Protein AF-A0A0P0UQS9-F1 (afdb_monomer)

Foldseek 3Di:
DPDDPPVVVVVVVVVVPPPPDDDPDPPPPPDPPVVVVVVVVVVVVVVVVPPDPPDDDDDDDDDDDDDDDDDDPPDDDDDDDDDDDDDDDDPVVVVCVVVVVCVCVVQDDDDPVVVVVCLVVVCVCCCVPVCCVVPVPDPPPCVVVVCVVVVVQPLWFWWKWWFDPPDPDIKIKTKIKGFPDDDDPPDFKTKIKIWMWTWDDDPNDIWIKTKIKIKMWGADPVQQKIKMKMKMWMAIDPQRWIKIKIKIWIDGLFKIKMKMWMDTPDDWDDDPQKIKDFWTWMKIKMKGHDWQFNQKIKIKMWIWTDDDPDPPDDIKTKMWIKMKGHQWPFKIKMKTWMDIPVDHIDITIIIIGTPPPPPIDTDPRGRHPGTSVPSDRHGPSVNDDRDDDNDTHMDIDGFDDWAKADQELFAQAQWWKWKAAPVRDIDIDTAHPRNIDTDPPDQGAFFKMKMKTFFGWTAQLFFRDIHGGDDIFMAIDGHRSGDHHYFYTALLRRLLQVLCVVVPHNRVRSVVSSQLSCVVLLNHPQPLGRAHADRLVPDQQDPDSRSSSSLSRNLLSQFDDPDSNVSSVLVSVVCVPPDRPDDDPVPSVVSSVCLLVQHQDDDPSGGGGHNPPHDGPPSSVSSVVVVLVSLQLVLLLLLQVLLADQDQDPQAPVSLCSHPPRAPPQDNVCVVVLSVLSNVHRPLAHNSGDPVSSNVSSVVSVVVVLQVLQLVLLLLLQDLLADQHQDPQAPVSLCSHPPRAPPADNVCVVVLRCLSNVHRPLAHNSGDPVSSNVSSVVSVVVLQDWKDFPAWVVGFAAEADAQQDKIKTAIPAQKDQFDFWWKWKWWQDPNDIGTPDIATLPRPQWDADDDPRSRMIIHGDPGGHDADTKMAMWTPWRSMGHPSNRTHNIHDDRRPGMYHHHFDQFPNWTWDAQPQPRWIWTLAWAQANDRDPALQPQSRLGFWDQQLAAQLQQRDLPDQDEACDAAADRLCRVDNHQHADDFHRHDHFQQLPLSLQQQPAVRSRPHDTHQKGFAAPVRVCSRECVDPPQHQWASVSCCVGSSNHHQNAKQHNHRRDGPRRRFKAKEFHSAGDGRFWGWIWIHGHRTIDIDTGGSSMTHITMIIGD

InterPro domains:
  IPR024519 Inverse autotransporter, beta-domain [PF11924] (114-389)
  IPR032812 SbsA, Ig-like domain [PF13205] (784-899)
  IPR038177 Inverse autotransporter, beta-domain superfamily [G3DSA:2.40.160.160] (152-396)

Mean predicted aligned error: 23.46 Å

Sequence (1106 aa):
MFYLSPLLIYIMNTLLTNSTQTHSSIANIAGGHISNVLNKLKQLLLFSALTLSLNVTAVDKPQSFDKEAYLNLNQEYNWNNPQTYYKKDNQGLLILKQVGSTVRNTLGATNSDNANQFGSTLKNNLKNQAINQAVSGTEGYINNKANEYANQFGAGRTEIQLGGFNSEALNYNIRTIQPLSELNEDSQDLIFFQGQLTSGQNHSERRETLNLGIGYRKLLEAGQSIAGINLFTDYETQSAHKRASIGLEYQRTNFKANFNKYQSLSDKKVIGSFTEEVLDGYDVKLEGQIPYLPWAKIKGTRYVWDKTTNANSVDIKGTILGVEVQLSDAARFEFGTEKSNSADSNSYARLSMAIPFKDSKFTNFKIADKAFKNTNKMQLGEFAWVERSNKIRIEKVTNGGTIILGEYNAFTVGATCTITDSASVSTVATTGSDGSVTLPSLSIPAGLVTMSCTGGTYTDEATGQTVDPAPTLRVVKKYSGTGPLTIIASPLSEIAYQLADAAGGIAGNIADKNTDVATAFGIKGVDFTGTIPTDLNNEAAGNDDAGKFGLVLAGISQMQESTPSVTIATLVADLNTDGILNMPNQDLTTAINTCMAGNTASDTDGIACNGASGNPGTAATAVKDNLAILASDSVLADIGTDANTSSTSDTTIAEFGSILPALTDFVNANLSAYQTYIDANPGSFASPATQAEVQAMITAVNAAVTAAASDSVLADIGTDANTASTSDTTIAEFGSILPALTDFVNANLSAYQTYIDANPGSFASPATQAEVQAMITAVNAAVNTPPTLSSSTPADNASAVAVASNIVLTFSKPMIKGSSGDIVLRRLISGTDTIIETFAFNSAKVTIGTGATQNVVTINPTADLVFNGVYHITIASGALTDVSANAYTGITNATTLNFEVIAQSIDGYKTVRSPDTDKLWLDRNLGATQVATSSTDSASYGDLYQWGRKADGHEDRTKTSTSSTLTSDITNASTTLFITSASDWVNVDSSGASRTAAWADGGSNDICPAGFSVPTDAELAADTTGATTTDIINSATAFSSFLKIPLAGFRARSNGTLNGVGTYALLWSRSAYGSSAARSLYIGGGGADFASDDRALGFSVRCIKD

pLDDT: mean 75.11, std 21.63, range [22.81, 98.31]

Solvent-accessible surface area (backbone atoms only — not comparable to full-atom values): 60099 Å² total; per-residue (Å²): 141,91,74,68,71,66,58,56,52,51,54,54,54,56,67,71,65,74,74,87,74,90,81,96,84,73,85,88,82,63,86,68,67,55,60,58,54,50,51,52,49,50,51,53,53,55,56,61,67,74,75,67,81,78,82,81,76,92,69,98,68,97,71,83,86,81,86,88,81,86,89,82,88,88,66,90,88,78,95,83,76,97,74,94,80,80,93,74,86,56,69,67,58,51,48,50,48,48,51,49,42,48,51,42,67,75,58,58,75,95,57,80,62,57,60,52,46,51,52,50,52,48,47,52,47,45,59,57,49,56,38,53,64,64,47,72,78,50,52,82,63,52,55,56,53,52,50,58,59,52,63,71,62,52,90,50,48,52,37,49,33,46,32,44,94,89,50,103,57,75,29,40,34,43,39,37,39,35,58,73,43,83,81,61,97,81,56,54,56,44,38,32,39,36,42,35,44,35,43,42,78,55,96,92,41,82,44,46,29,43,36,45,31,44,35,41,37,34,55,35,80,96,25,48,28,36,44,32,42,35,42,37,44,37,40,30,69,84,80,64,42,35,34,37,33,47,34,43,39,41,38,41,73,47,38,36,42,26,40,35,42,41,40,54,71,41,75,75,41,83,56,89,60,23,40,35,35,56,44,32,33,38,40,41,39,40,37,34,53,37,74,25,30,87,51,30,31,42,38,40,36,43,39,42,33,53,62,88,68,65,100,84,52,75,58,47,41,36,42,37,43,34,42,38,37,48,55,24,83,33,30,37,41,35,40,35,40,35,42,42,82,82,47,77,74,44,77,52,62,41,46,39,39,36,67,81,59,92,81,53,54,68,52,78,89,57,76,50,97,42,69,57,70,62,76,61,69,55,62,83,85,68,62,76,75,85,78,71,82,81,68,87,52,69,48,80,44,70,48,73,39,72,34,42,36,30,62,39,58,45,31,36,32,59,13,45,33,39,36,32,40,59,85,72,53,72,49,76,48,59,23,37,94,63,20,24,36,82,56,89,88,75,89,63,66,54,34,50,35,38,38,42,33,40,47,28,31,23,33,39,43,66,76,70,49,78,42,79,70,26,60,76,27,30,26,76,46,77,42,81,53,60,44,53,50,51,49,28,64,39,72,68,33,28,38,20,45,55,55,9,46,74,71,78,37,46,93,83,32,36,70,60,28,47,50,50,49,22,44,76,67,75,42,64,90,48,56,68,48,57,51,51,37,39,34,38,82,82,42,71,49,53,101,45,64,27,16,54,47,26,52,50,52,23,40,57,68,42,47,48,47,102,41,73,60,47,34,50,52,49,54,46,50,47,58,66,71,68,46,88,88,77,74,63,74,63,55,63,53,47,50,41,50,38,28,74,69,40,41,69,65,53,55,99,87,68,60,32,25,50,61,64,89,59,88,77,56,74,44,61,56,34,52,56,61,48,51,47,50,54,50,15,56,50,46,27,34,47,54,13,44,23,17,66,48,92,50,77,51,77,84,44,76,68,50,59,68,41,30,65,74,74,70,73,88,77,56,80,90,45,49,69,56,51,32,50,48,38,46,73,39,65,75,70,46,48,80,53,28,49,61,68,53,54,46,50,48,50,54,52,46,55,51,49,55,49,49,51,54,16,50,51,47,28,33,46,54,11,43,23,15,68,45,96,46,78,50,77,85,44,74,68,51,59,68,48,30,66,74,75,69,74,87,77,54,82,91,44,48,70,57,52,32,50,50,38,46,73,37,68,74,71,45,47,81,52,29,48,60,67,52,54,43,49,48,46,53,50,47,54,51,59,64,68,50,55,42,46,83,72,47,49,40,69,39,67,70,35,67,75,38,59,44,81,59,52,44,36,38,32,39,75,40,50,44,40,67,33,92,41,44,39,37,34,40,29,36,34,50,98,86,44,82,39,83,75,48,78,38,52,32,81,32,86,47,56,44,61,42,65,80,97,40,14,24,33,36,38,37,47,71,94,62,69,54,67,66,73,38,42,33,25,41,34,30,35,52,27,18,38,13,27,81,77,66,31,41,25,77,52,33,90,47,69,76,82,36,20,33,24,26,44,75,66,75,56,95,91,38,46,60,38,67,39,93,71,78,67,44,43,26,47,43,34,27,49,79,29,85,38,59,45,88,43,42,66,35,74,58,17,30,32,27,26,39,40,62,45,46,44,85,61,59,37,25,45,77,86,63,75,67,66,34,76,69,67,21,72,40,68,79,57,58,91,60,46,48,37,36,28,35,96,33,47,43,56,67,79,64,50,61,34,63,71,30,32,52,15,26,31,59,89,24,85,19,43,72,41,61,92,64,17,13,48,27,41,57,68,61,48,33,46,71,25,69,58,21,83,85,50,52,24,51,22,43,67,40,27,34,72,26,96,60,23,47,35,19,48,14,36,30,39,19,83,74,50,48,80,43,53,63,62,57,23,25,38,32,50,30,40,33,58,37,66,63,48,28,24,35,30,42,39,29,22,80,89,35,39,51,76,47,77,42,48,26,17,31,15,28,22,41,57,35,29,50,115

Structure (mmCIF, N/CA/C/O backbone):
data_AF-A0A0P0UQS9-F1
#
_entry.id   AF-A0A0P0UQS9-F1
#
loop_
_atom_site.group_PDB
_atom_site.id
_atom_site.type_symbol
_atom_site.label_atom_id
_atom_site.label_alt_id
_atom_site.label_comp_id
_atom_site.label_asym_id
_atom_site.label_entity_id
_atom_site.label_seq_id
_atom_site.pdbx_PDB_ins_code
_atom_site.Cartn_x
_atom_site.Cartn_y
_atom_site.Cartn_z
_atom_site.occupancy
_atom_site.B_iso_or_equiv
_atom_site.auth_seq_id
_atom_site.auth_comp_id
_atom_site.auth_asym_id
_atom_site.auth_atom_id
_atom_site.pdbx_PDB_model_num
ATOM 1 N N . MET A 1 1 ? -3.406 -30.591 -2.357 1.00 25.25 1 MET A N 1
ATOM 2 C CA . MET A 1 1 ? -4.476 -30.611 -1.332 1.00 25.25 1 MET A CA 1
ATOM 3 C C . MET A 1 1 ? -5.435 -29.425 -1.533 1.00 25.25 1 MET A C 1
ATOM 5 O O . MET A 1 1 ? -5.804 -28.754 -0.584 1.00 25.25 1 MET A O 1
ATOM 9 N N . PHE A 1 2 ? -5.850 -29.160 -2.778 1.00 26.77 2 PHE A N 1
ATOM 10 C CA . PHE A 1 2 ? -6.769 -28.075 -3.140 1.00 26.77 2 PHE A CA 1
ATOM 11 C C . PHE A 1 2 ? -8.119 -28.694 -3.499 1.00 26.77 2 PHE A C 1
ATOM 13 O O . PHE A 1 2 ? -8.256 -29.080 -4.642 1.00 26.77 2 PHE A O 1
ATOM 20 N N . TYR A 1 3 ? -9.049 -28.873 -2.549 1.00 26.11 3 TYR A N 1
ATOM 21 C CA . TYR A 1 3 ? -10.489 -29.135 -2.815 1.00 26.11 3 TYR A CA 1
ATOM 22 C C . TYR A 1 3 ? -11.390 -29.003 -1.553 1.00 26.11 3 TYR A C 1
ATOM 24 O O . TYR A 1 3 ? -12.497 -29.528 -1.535 1.00 26.11 3 TYR A O 1
ATOM 32 N N . LEU A 1 4 ? -10.976 -28.301 -0.481 1.00 28.41 4 LEU A N 1
ATOM 33 C CA . LEU A 1 4 ? -11.804 -28.168 0.741 1.00 28.41 4 LEU A CA 1
ATOM 34 C C . LEU A 1 4 ? -12.725 -26.929 0.794 1.00 28.41 4 LEU A C 1
ATOM 36 O O . LEU A 1 4 ? -13.668 -26.925 1.578 1.00 28.41 4 LEU A O 1
ATOM 40 N N . SER A 1 5 ? -12.513 -25.896 -0.031 1.00 32.62 5 SER A N 1
ATOM 41 C CA . SER A 1 5 ? -13.333 -24.666 0.022 1.00 32.62 5 SER A CA 1
ATOM 42 C C . SER A 1 5 ? -14.763 -24.788 -0.542 1.00 32.62 5 SER A C 1
ATOM 44 O O . SER A 1 5 ? -15.677 -24.269 0.095 1.00 32.62 5 SER A O 1
ATOM 46 N N . PRO A 1 6 ? -15.032 -25.476 -1.672 1.00 32.47 6 PRO A N 1
ATOM 47 C CA . PRO A 1 6 ? -16.389 -25.506 -2.226 1.00 32.47 6 PRO A CA 1
ATOM 48 C C . PRO A 1 6 ? -17.328 -26.510 -1.530 1.00 32.47 6 PRO A C 1
ATOM 50 O O . PRO A 1 6 ? -18.533 -26.276 -1.471 1.00 32.47 6 PRO A O 1
ATOM 53 N N . LEU A 1 7 ? -16.802 -27.591 -0.937 1.00 34.72 7 LEU A N 1
ATOM 54 C CA . LEU A 1 7 ? -17.612 -28.630 -0.280 1.00 34.72 7 LEU A CA 1
ATOM 55 C C . LEU A 1 7 ? -18.192 -28.163 1.071 1.00 34.72 7 LEU A C 1
ATOM 57 O O . LEU A 1 7 ? -19.314 -28.523 1.418 1.00 34.72 7 LEU A O 1
ATOM 61 N N . LEU A 1 8 ? -17.461 -27.316 1.805 1.00 32.19 8 LEU A N 1
ATOM 62 C CA . LEU A 1 8 ? -17.923 -26.735 3.072 1.00 32.19 8 LEU A CA 1
ATOM 63 C C . LEU A 1 8 ? -19.025 -25.678 2.850 1.00 32.19 8 LEU A C 1
ATOM 65 O O . LEU A 1 8 ? -19.986 -25.615 3.614 1.00 32.19 8 LEU A O 1
ATOM 69 N N . ILE A 1 9 ? -18.917 -24.905 1.760 1.00 36.00 9 ILE A N 1
ATOM 70 C CA . ILE A 1 9 ? -19.937 -23.938 1.315 1.00 36.00 9 ILE A CA 1
ATOM 71 C C . ILE A 1 9 ? -21.199 -24.673 0.834 1.00 36.00 9 ILE A C 1
ATOM 73 O O . ILE A 1 9 ? -22.311 -24.263 1.159 1.00 36.00 9 ILE A O 1
ATOM 77 N N . TYR A 1 10 ? -21.042 -25.800 0.130 1.00 35.22 10 TYR A N 1
ATOM 78 C CA . TYR A 1 10 ? -22.163 -26.627 -0.323 1.00 35.22 10 TYR A CA 1
ATOM 79 C C . TYR A 1 10 ? -22.952 -27.243 0.845 1.00 35.22 10 TYR A C 1
ATOM 81 O O . TYR A 1 10 ? -24.180 -27.199 0.827 1.00 35.22 10 TYR A O 1
ATOM 89 N N . ILE A 1 11 ? -22.269 -27.742 1.887 1.00 35.03 11 ILE A N 1
ATOM 90 C CA . ILE A 1 11 ? -22.902 -28.324 3.089 1.00 35.03 11 ILE A CA 1
ATOM 91 C C . ILE A 1 11 ? -23.623 -27.252 3.929 1.00 35.03 11 ILE A C 1
ATOM 93 O O . ILE A 1 11 ? -24.718 -27.506 4.429 1.00 35.03 11 ILE A O 1
ATOM 97 N N . MET A 1 12 ? -23.070 -26.036 4.045 1.00 33.03 12 MET A N 1
ATOM 98 C CA . MET A 1 12 ? -23.748 -24.925 4.733 1.00 33.03 12 MET A CA 1
ATOM 99 C C . MET A 1 12 ? -24.978 -24.412 3.963 1.00 33.03 12 MET A C 1
ATOM 101 O O . MET A 1 12 ? -26.009 -24.157 4.582 1.00 33.03 12 MET A O 1
ATOM 105 N N . ASN A 1 13 ? -24.925 -24.346 2.626 1.00 32.25 13 ASN A N 1
ATOM 106 C CA . ASN A 1 13 ? -26.087 -23.964 1.810 1.00 32.25 13 ASN A CA 1
ATOM 107 C C . ASN A 1 13 ? -27.197 -25.028 1.797 1.00 32.25 13 ASN A C 1
ATOM 109 O O . ASN A 1 13 ? -28.371 -24.671 1.722 1.00 32.25 13 ASN A O 1
ATOM 113 N N . THR A 1 14 ? -26.867 -26.321 1.909 1.00 32.78 14 THR A N 1
ATOM 114 C CA . THR A 1 14 ? -27.880 -27.398 1.992 1.00 32.78 14 THR A CA 1
ATOM 115 C C . THR A 1 14 ? -28.538 -27.507 3.370 1.00 32.78 14 THR A C 1
ATOM 117 O O . THR A 1 14 ? -29.690 -27.924 3.455 1.00 32.78 14 THR A O 1
ATOM 120 N N . LEU A 1 15 ? -27.863 -27.085 4.446 1.00 32.44 15 LEU A N 1
ATOM 121 C CA . LEU A 1 15 ? -28.452 -27.017 5.792 1.00 32.44 15 LEU A CA 1
ATOM 122 C C . LEU A 1 15 ? -29.386 -25.806 5.983 1.00 32.44 15 LEU A C 1
ATOM 124 O O . LEU A 1 15 ? -30.309 -25.885 6.787 1.00 32.44 15 LEU A O 1
ATOM 128 N N . LEU A 1 16 ? -29.192 -24.720 5.224 1.00 31.83 16 LEU A N 1
ATOM 129 C CA . LEU A 1 16 ? -30.031 -23.510 5.280 1.00 31.83 16 LEU A CA 1
ATOM 130 C C . LEU A 1 16 ? -31.253 -23.538 4.343 1.00 31.83 16 LEU A C 1
ATOM 132 O O . LEU A 1 16 ? -32.175 -22.753 4.529 1.00 31.83 16 LEU A O 1
ATOM 136 N N . THR A 1 17 ? -31.294 -24.430 3.350 1.00 30.20 17 THR A N 1
ATOM 137 C CA . THR A 1 17 ? -32.371 -24.464 2.337 1.00 30.20 17 THR A CA 1
ATOM 138 C C . THR A 1 17 ? -33.477 -25.490 2.613 1.00 30.20 17 THR A C 1
ATOM 140 O O . THR A 1 17 ? -34.545 -25.396 2.014 1.00 30.20 17 THR A O 1
ATOM 143 N N . ASN A 1 18 ? -33.284 -26.416 3.561 1.00 27.78 18 ASN A N 1
ATOM 144 C CA . ASN A 1 18 ? -34.233 -27.507 3.840 1.00 27.78 18 ASN A CA 1
ATOM 145 C C . ASN A 1 18 ? -35.143 -27.310 5.072 1.00 27.78 18 ASN A C 1
ATOM 147 O O . ASN A 1 18 ? -35.801 -28.259 5.490 1.00 27.78 18 ASN A O 1
ATOM 151 N N . SER A 1 19 ? -35.252 -26.100 5.633 1.00 28.92 19 SER A N 1
ATOM 152 C CA . SER A 1 19 ? -36.231 -25.787 6.694 1.00 28.92 19 SER A CA 1
ATOM 153 C C . SER A 1 19 ? -37.340 -24.831 6.234 1.00 28.92 19 SER A C 1
ATOM 155 O O . SER A 1 19 ? -37.729 -23.904 6.938 1.00 28.92 19 SER A O 1
ATOM 157 N N . THR A 1 20 ? -37.914 -25.062 5.053 1.00 28.28 20 THR A N 1
ATOM 158 C CA . THR A 1 20 ? -39.179 -24.415 4.668 1.00 28.28 20 THR A CA 1
ATOM 159 C C . THR A 1 20 ? -40.360 -25.337 4.945 1.00 28.28 20 THR A C 1
ATOM 161 O O . THR A 1 20 ? -41.001 -25.848 4.035 1.00 28.28 20 THR A O 1
ATOM 164 N N . GLN A 1 21 ? -40.679 -25.526 6.227 1.00 29.16 21 GLN A N 1
ATOM 165 C CA . GLN A 1 21 ? -42.076 -25.650 6.642 1.00 29.16 21 GLN A CA 1
ATOM 166 C C . GLN A 1 21 ? -42.243 -25.325 8.133 1.00 29.16 21 GLN A C 1
ATOM 168 O O . GLN A 1 21 ? -41.744 -26.022 9.009 1.00 29.16 21 GLN A O 1
ATOM 173 N N . THR A 1 22 ? -42.960 -24.217 8.353 1.00 30.50 22 THR A N 1
ATOM 174 C CA . THR A 1 22 ? -43.646 -23.779 9.579 1.00 30.50 22 THR A CA 1
ATOM 175 C C . THR A 1 22 ? -42.800 -23.611 10.844 1.00 30.50 22 THR A C 1
ATOM 177 O O . THR A 1 22 ? -42.627 -24.556 11.592 1.00 30.50 22 THR A O 1
ATOM 180 N N . HIS A 1 23 ? -42.344 -22.380 11.110 1.00 26.56 23 HIS A N 1
ATOM 181 C CA . HIS A 1 23 ? -42.599 -21.618 12.349 1.00 26.56 23 HIS A CA 1
ATOM 182 C C . HIS A 1 23 ? -41.971 -20.216 12.211 1.00 26.56 23 HIS A C 1
ATOM 184 O O . HIS A 1 23 ? -40.758 -20.024 12.269 1.00 26.56 23 HIS A O 1
ATOM 190 N N . SER A 1 24 ? -42.821 -19.222 11.968 1.00 27.89 24 SER A N 1
ATOM 191 C CA . SER A 1 24 ? -42.472 -17.817 11.763 1.00 27.89 24 SER A CA 1
ATOM 192 C C . SER A 1 24 ? -42.322 -17.079 13.098 1.00 27.89 24 SER A C 1
ATOM 194 O O . SER A 1 24 ? -43.278 -16.456 13.553 1.00 27.89 24 SER A O 1
ATOM 196 N N . SER A 1 25 ? -41.135 -17.142 13.718 1.00 27.75 25 SER A N 1
ATOM 197 C CA . SER A 1 25 ? -40.781 -16.224 14.826 1.00 27.75 25 SER A CA 1
ATOM 198 C C . SER A 1 25 ? -39.278 -15.996 15.094 1.00 27.75 25 SER A C 1
ATOM 200 O O . SER A 1 25 ? -38.952 -15.319 16.061 1.00 27.75 25 SER A O 1
ATOM 202 N N . ILE A 1 26 ? -38.340 -16.492 14.270 1.00 28.66 26 ILE A N 1
ATOM 203 C CA . ILE A 1 26 ? -36.881 -16.381 14.555 1.00 28.66 26 ILE A CA 1
ATOM 204 C C . ILE A 1 26 ? -36.104 -15.557 13.494 1.00 28.66 26 ILE A C 1
ATOM 206 O O . ILE A 1 26 ? -34.892 -15.388 13.575 1.00 28.66 26 ILE A O 1
ATOM 210 N N . ALA A 1 27 ? -36.777 -14.951 12.512 1.00 27.03 27 ALA A N 1
ATOM 211 C CA . ALA A 1 27 ? -36.099 -14.339 11.360 1.00 27.03 27 ALA A CA 1
ATOM 212 C C . ALA A 1 27 ? -35.423 -12.963 11.595 1.00 27.03 27 ALA A C 1
ATOM 214 O O . ALA A 1 27 ? -34.700 -12.515 10.714 1.00 27.03 27 ALA A O 1
ATOM 215 N N . ASN A 1 28 ? -35.574 -12.307 12.755 1.00 28.64 28 ASN A N 1
ATOM 216 C CA . ASN A 1 28 ? -35.124 -10.910 12.931 1.00 28.64 28 ASN A CA 1
ATOM 217 C C . ASN A 1 28 ? -33.873 -10.685 13.807 1.00 28.64 28 ASN A C 1
ATOM 219 O O . ASN A 1 28 ? -33.580 -9.542 14.134 1.00 28.64 28 ASN A O 1
ATOM 223 N N . ILE A 1 29 ? -33.095 -11.719 14.164 1.00 31.34 29 ILE A N 1
ATOM 224 C CA . ILE A 1 29 ? -31.879 -11.546 15.009 1.00 31.34 29 ILE A CA 1
ATOM 225 C C . ILE A 1 29 ? -30.577 -12.023 14.318 1.00 31.34 29 ILE A C 1
ATOM 227 O O . ILE A 1 29 ? -29.491 -11.937 14.882 1.00 31.34 29 ILE A O 1
ATOM 231 N N . ALA A 1 30 ? -30.620 -12.482 13.061 1.00 29.84 30 ALA A N 1
ATOM 232 C CA . ALA A 1 30 ? -29.488 -13.210 12.460 1.00 29.84 30 ALA A CA 1
ATOM 233 C C . ALA A 1 30 ? -28.851 -12.585 11.197 1.00 29.84 30 ALA A C 1
ATOM 235 O O . ALA A 1 30 ? -27.986 -13.214 10.591 1.00 29.84 30 ALA A O 1
ATOM 236 N N . GLY A 1 31 ? -29.232 -11.369 10.786 1.00 29.22 31 GLY A N 1
ATOM 237 C CA . GLY A 1 31 ? -28.806 -10.799 9.493 1.00 29.22 31 GLY A CA 1
ATOM 238 C C . GLY A 1 31 ? -27.414 -10.146 9.447 1.00 29.22 31 GLY A C 1
ATOM 239 O O . GLY A 1 31 ? -26.770 -10.178 8.403 1.00 29.22 31 GLY A O 1
ATOM 240 N N . GLY A 1 32 ? -26.924 -9.574 10.555 1.00 29.50 32 GLY A N 1
ATOM 241 C CA . GLY A 1 32 ? -25.704 -8.740 10.545 1.00 29.50 32 GLY A CA 1
ATOM 242 C C . GLY A 1 32 ? -24.456 -9.368 11.178 1.00 29.50 32 GLY A C 1
ATOM 243 O O . GLY A 1 32 ? -23.345 -9.190 10.685 1.00 29.50 32 GLY A O 1
ATOM 244 N N . HIS A 1 33 ? -24.607 -10.151 12.251 1.00 30.33 33 HIS A N 1
ATOM 245 C CA . HIS A 1 33 ? -23.459 -10.637 13.035 1.00 30.33 33 HIS A CA 1
ATOM 246 C C . HIS A 1 33 ? -22.805 -11.917 12.492 1.00 30.33 33 HIS A C 1
ATOM 248 O O . HIS A 1 33 ? -21.638 -12.186 12.784 1.00 30.33 33 HIS A O 1
ATOM 254 N N . ILE A 1 34 ? -23.514 -12.697 11.672 1.00 31.91 34 ILE A N 1
ATOM 255 C CA . ILE A 1 34 ? -23.007 -13.976 11.155 1.00 31.91 34 ILE A CA 1
ATOM 256 C C . ILE A 1 34 ? -22.007 -13.754 10.006 1.00 31.91 34 ILE A C 1
ATOM 258 O O . ILE A 1 34 ? -21.036 -14.499 9.905 1.00 31.91 34 ILE A O 1
ATOM 262 N N . SER A 1 35 ? -22.153 -12.697 9.195 1.00 32.91 35 SER A N 1
ATOM 263 C CA . SER A 1 35 ? -21.245 -12.423 8.065 1.00 32.91 35 SER A CA 1
ATOM 264 C C . SER A 1 35 ? -19.843 -11.988 8.519 1.00 32.91 35 SER A C 1
ATOM 266 O O . SER A 1 35 ? -18.845 -12.441 7.958 1.00 32.91 35 SER A O 1
ATOM 268 N N . ASN A 1 36 ? -19.749 -11.198 9.595 1.00 31.77 36 ASN A N 1
ATOM 269 C CA . ASN A 1 36 ? -18.477 -10.730 10.152 1.00 31.77 36 ASN A CA 1
ATOM 270 C C . ASN A 1 36 ? -17.713 -11.830 10.905 1.00 31.77 36 ASN A C 1
ATOM 272 O O . ASN A 1 36 ? -16.488 -11.914 10.802 1.00 31.77 36 ASN A O 1
ATOM 276 N N . VAL A 1 37 ? -18.416 -12.728 11.605 1.00 33.69 37 VAL A N 1
ATOM 277 C CA . VAL A 1 37 ? -17.803 -13.908 12.243 1.00 33.69 37 VAL A CA 1
ATOM 278 C C . VAL A 1 37 ? -17.348 -14.923 11.189 1.00 33.69 37 VAL A C 1
ATOM 280 O O . VAL A 1 37 ? -16.266 -15.491 11.321 1.00 33.69 37 VAL A O 1
ATOM 283 N N . LEU A 1 38 ? -18.101 -15.097 10.097 1.00 33.31 38 LEU A N 1
ATOM 284 C CA . LEU A 1 38 ? -17.742 -15.995 8.993 1.00 33.31 38 LEU A CA 1
ATOM 285 C C . LEU A 1 38 ? -16.571 -15.456 8.146 1.00 33.31 38 LEU A C 1
ATOM 287 O O . LEU A 1 38 ? -15.734 -16.241 7.702 1.00 33.31 38 LEU A O 1
ATOM 291 N N . ASN A 1 39 ? -16.453 -14.132 7.972 1.00 34.69 39 ASN A N 1
ATOM 292 C CA . ASN A 1 39 ? -15.300 -13.498 7.317 1.00 34.69 39 ASN A CA 1
ATOM 293 C C . ASN A 1 39 ? -14.033 -13.531 8.191 1.00 34.69 39 ASN A C 1
ATOM 295 O O . ASN A 1 39 ? -12.954 -13.820 7.673 1.00 34.69 39 ASN A O 1
ATOM 299 N N . LYS A 1 40 ? -14.155 -13.355 9.517 1.00 34.62 40 LYS A N 1
ATOM 300 C CA . LYS A 1 40 ? -13.038 -13.550 10.463 1.00 34.62 40 LYS A CA 1
ATOM 301 C C . LYS A 1 40 ? -12.615 -15.022 10.569 1.00 34.62 40 LYS A C 1
ATOM 303 O O . LYS A 1 40 ? -11.424 -15.306 10.653 1.00 34.62 40 LYS A O 1
ATOM 308 N N . LEU A 1 41 ? -13.554 -15.969 10.467 1.00 33.16 41 LEU A N 1
ATOM 309 C CA . LEU A 1 41 ? -13.266 -17.409 10.400 1.00 33.16 41 LEU A CA 1
ATOM 310 C C . LEU A 1 41 ? -12.610 -17.805 9.063 1.00 33.16 41 LEU A C 1
ATOM 312 O O . LEU A 1 41 ? -11.689 -18.617 9.063 1.00 33.16 41 LEU A O 1
ATOM 316 N N . LYS A 1 42 ? -13.009 -17.192 7.935 1.00 32.69 42 LYS A N 1
ATOM 317 C CA . LYS A 1 42 ? -12.323 -17.327 6.633 1.00 32.69 42 LYS A CA 1
ATOM 318 C C . LYS A 1 42 ? -10.888 -16.805 6.688 1.00 32.69 42 LYS A C 1
ATOM 320 O O . LYS A 1 42 ? -9.996 -17.499 6.215 1.00 32.69 42 LYS A O 1
ATOM 325 N N . GLN A 1 43 ? -10.649 -15.638 7.292 1.00 31.33 43 GLN A N 1
ATOM 326 C CA . GLN A 1 43 ? -9.296 -15.096 7.466 1.00 31.33 43 GLN A CA 1
ATOM 327 C C . GLN A 1 43 ? -8.448 -15.977 8.401 1.00 31.33 43 GLN A C 1
ATOM 329 O O . GLN A 1 43 ? -7.313 -16.292 8.060 1.00 31.33 43 GLN A O 1
ATOM 334 N N . LEU A 1 44 ? -9.004 -16.490 9.505 1.00 32.00 44 LEU A N 1
ATOM 335 C CA . LEU A 1 44 ? -8.313 -17.422 10.414 1.00 32.00 44 LEU A CA 1
ATOM 336 C C . LEU A 1 44 ? -7.995 -18.786 9.753 1.00 32.00 44 LEU A C 1
ATOM 338 O O . LEU A 1 44 ? -6.953 -19.391 10.021 1.00 32.00 44 LEU A O 1
ATOM 342 N N . LEU A 1 45 ? -8.858 -19.257 8.844 1.00 31.25 45 LEU A N 1
ATOM 343 C CA . LEU A 1 45 ? -8.634 -20.455 8.021 1.00 31.25 45 LEU A CA 1
ATOM 344 C C . LEU A 1 45 ? -7.614 -20.215 6.887 1.00 31.25 45 LEU A C 1
ATOM 346 O O . LEU A 1 45 ? -6.856 -21.120 6.545 1.00 31.25 45 LEU A O 1
ATOM 350 N N . LEU A 1 46 ? -7.527 -18.990 6.357 1.00 28.89 46 LEU A N 1
ATOM 351 C CA . LEU A 1 46 ? -6.480 -18.551 5.421 1.00 28.89 46 LEU A CA 1
ATOM 352 C C . LEU A 1 46 ? -5.110 -18.384 6.112 1.00 28.89 46 LEU A C 1
ATOM 354 O O . LEU A 1 46 ? -4.091 -18.733 5.521 1.00 28.89 46 LEU A O 1
ATOM 358 N N . PHE A 1 47 ? -5.068 -17.971 7.384 1.00 28.80 47 PHE A N 1
ATOM 359 C CA . PHE A 1 47 ? -3.832 -17.908 8.185 1.00 28.80 47 PHE A CA 1
ATOM 360 C C . PHE A 1 47 ? -3.317 -19.287 8.637 1.00 28.80 47 PHE A C 1
ATOM 362 O O . PHE A 1 47 ? -2.106 -19.503 8.732 1.00 28.80 47 PHE A O 1
ATOM 369 N N . SER A 1 48 ? -4.209 -20.258 8.856 1.00 29.09 48 SER A N 1
ATOM 370 C CA . SER A 1 48 ? -3.823 -21.651 9.144 1.00 29.09 48 SER A CA 1
ATOM 371 C C . SER A 1 48 ? -3.410 -22.440 7.892 1.00 29.09 48 SER A C 1
ATOM 373 O O . SER A 1 48 ? -2.726 -23.456 8.012 1.00 29.09 48 SER A O 1
ATOM 375 N N . ALA A 1 49 ? -3.724 -21.939 6.692 1.00 27.97 49 ALA A N 1
ATOM 376 C CA . ALA A 1 49 ? -3.254 -22.498 5.423 1.00 27.97 49 ALA A CA 1
ATOM 377 C C . ALA A 1 49 ? -1.834 -22.040 5.018 1.00 27.97 49 ALA A C 1
ATOM 379 O O . ALA A 1 49 ? -1.244 -22.653 4.131 1.00 27.97 49 ALA A O 1
ATOM 380 N N . LEU A 1 50 ? -1.252 -21.027 5.680 1.00 26.66 50 LEU A N 1
ATOM 381 C CA . LEU A 1 50 ? 0.091 -20.508 5.362 1.00 26.66 50 LEU A CA 1
ATOM 382 C C . LEU A 1 50 ? 1.181 -20.840 6.404 1.00 26.66 50 LEU A C 1
ATOM 384 O O . LEU A 1 50 ? 2.315 -20.397 6.260 1.00 26.66 50 LEU A O 1
ATOM 388 N N . THR A 1 51 ? 0.883 -21.649 7.429 1.00 27.80 51 THR A N 1
ATOM 389 C CA . THR A 1 51 ? 1.861 -22.041 8.475 1.00 27.80 51 THR A CA 1
ATOM 390 C C . THR A 1 51 ? 2.044 -23.553 8.664 1.00 27.80 51 THR A C 1
ATOM 392 O O . THR A 1 51 ? 2.721 -23.987 9.593 1.00 27.80 51 THR A O 1
ATOM 395 N N . LEU A 1 52 ? 1.534 -24.378 7.744 1.00 25.67 52 LEU A N 1
ATOM 396 C CA . LEU A 1 52 ? 1.766 -25.830 7.712 1.00 25.67 52 LEU A CA 1
ATOM 397 C C . LEU A 1 52 ? 2.082 -26.318 6.287 1.00 25.67 52 LEU A C 1
ATOM 399 O O . LEU A 1 52 ? 1.475 -27.255 5.775 1.00 25.67 52 LEU A O 1
ATOM 403 N N . SER A 1 53 ? 3.075 -25.708 5.635 1.00 24.80 53 SER A N 1
ATOM 404 C CA . SER A 1 53 ? 3.726 -26.293 4.457 1.00 24.80 53 SER A CA 1
ATOM 405 C C . SER A 1 53 ? 4.801 -27.304 4.882 1.00 24.80 53 SER A C 1
ATOM 407 O O . SER A 1 53 ? 5.998 -27.103 4.695 1.00 24.80 53 SER A O 1
ATOM 409 N N . LEU A 1 54 ? 4.381 -28.450 5.427 1.00 25.61 54 LEU A N 1
ATOM 410 C CA . LEU A 1 54 ? 5.218 -29.653 5.374 1.00 25.61 54 LEU A CA 1
ATOM 411 C C . LEU A 1 54 ? 5.087 -30.239 3.964 1.00 25.61 54 LEU A C 1
ATOM 413 O O . LEU A 1 54 ? 4.246 -31.099 3.702 1.00 25.61 54 LEU A O 1
ATOM 417 N N . ASN A 1 55 ? 5.909 -29.736 3.041 1.00 22.81 55 ASN A N 1
ATOM 418 C CA . ASN A 1 55 ? 6.131 -30.376 1.749 1.00 22.81 55 ASN A CA 1
ATOM 419 C C . ASN A 1 55 ? 6.756 -31.757 1.988 1.00 22.81 55 ASN A C 1
ATOM 421 O O . ASN A 1 55 ? 7.957 -31.876 2.213 1.00 22.81 55 ASN A O 1
ATOM 425 N N . VAL A 1 56 ? 5.944 -32.810 1.919 1.00 25.70 56 VAL A N 1
ATOM 426 C CA . VAL A 1 56 ? 6.423 -34.179 1.701 1.00 25.70 56 VAL A CA 1
ATOM 427 C C . VAL A 1 56 ? 5.968 -34.595 0.308 1.00 25.70 56 VAL A C 1
ATOM 429 O O . VAL A 1 56 ? 4.934 -35.236 0.135 1.00 25.70 56 VAL A O 1
ATOM 432 N N . THR A 1 57 ? 6.728 -34.195 -0.710 1.00 24.73 57 THR A N 1
ATOM 433 C CA . THR A 1 57 ? 6.684 -34.850 -2.021 1.00 24.73 57 THR A CA 1
ATOM 434 C C . THR A 1 57 ? 7.695 -35.986 -2.014 1.00 24.73 57 THR A C 1
ATOM 436 O O . THR A 1 57 ? 8.881 -35.770 -1.775 1.00 24.73 57 THR A O 1
ATOM 439 N N . ALA A 1 58 ? 7.205 -37.200 -2.253 1.00 33.66 58 ALA A N 1
ATOM 440 C CA . ALA A 1 58 ? 8.018 -38.388 -2.447 1.00 33.66 58 ALA A CA 1
ATOM 441 C C . ALA A 1 58 ? 8.998 -38.182 -3.614 1.00 33.66 58 ALA A C 1
ATOM 443 O O . ALA A 1 58 ? 8.572 -37.922 -4.738 1.00 33.66 58 ALA A O 1
ATOM 444 N N . VAL A 1 59 ? 10.297 -38.321 -3.347 1.00 26.06 59 VAL A N 1
ATOM 445 C CA . VAL A 1 59 ? 11.328 -38.520 -4.370 1.00 26.06 59 VAL A CA 1
ATOM 446 C C . VAL A 1 59 ? 12.232 -39.653 -3.897 1.00 26.06 59 VAL A C 1
ATOM 448 O O . VAL A 1 59 ? 12.822 -39.599 -2.819 1.00 26.06 59 VAL A O 1
ATOM 451 N N . ASP A 1 60 ? 12.304 -40.697 -4.717 1.00 30.92 60 ASP A N 1
ATOM 452 C CA . ASP A 1 60 ? 13.181 -41.848 -4.555 1.00 30.92 60 ASP A CA 1
ATOM 453 C C . ASP A 1 60 ? 14.659 -41.425 -4.596 1.00 30.92 60 ASP A C 1
ATOM 455 O O . ASP A 1 60 ? 15.208 -41.175 -5.670 1.00 30.92 60 ASP A O 1
ATOM 459 N N . LYS A 1 61 ? 15.306 -41.348 -3.423 1.00 26.73 61 LYS A N 1
ATOM 460 C CA . LYS A 1 61 ? 16.705 -41.745 -3.129 1.00 26.73 61 LYS A CA 1
ATOM 461 C C . LYS A 1 61 ? 17.073 -41.363 -1.681 1.00 26.73 61 LYS A C 1
ATOM 463 O O . LYS A 1 61 ? 16.618 -40.334 -1.191 1.00 26.73 61 LYS A O 1
ATOM 468 N N . PRO A 1 62 ? 17.890 -42.163 -0.969 1.00 36.38 62 PRO A N 1
ATOM 469 C CA . PRO A 1 62 ? 18.123 -41.976 0.457 1.00 36.38 62 PRO A CA 1
ATOM 470 C C . PRO A 1 62 ? 19.125 -40.839 0.685 1.00 36.38 62 PRO A C 1
ATOM 472 O O . PRO A 1 62 ? 20.327 -41.016 0.494 1.00 36.38 62 PRO A O 1
ATOM 475 N N . GLN A 1 63 ? 18.643 -39.676 1.116 1.00 26.25 63 GLN A N 1
ATOM 476 C CA . GLN A 1 63 ? 19.479 -38.652 1.741 1.00 26.25 63 GLN A CA 1
ATOM 477 C C . GLN A 1 63 ? 18.931 -38.299 3.124 1.00 26.25 63 GLN A C 1
ATOM 479 O O . GLN A 1 63 ? 17.725 -38.298 3.365 1.00 26.25 63 GLN A O 1
ATOM 484 N N . SER A 1 64 ? 19.860 -38.118 4.060 1.00 29.89 64 SER A N 1
ATOM 485 C CA . SER A 1 64 ? 19.630 -37.998 5.495 1.00 29.89 64 SER A CA 1
ATOM 486 C C . SER A 1 64 ? 18.726 -36.823 5.851 1.00 29.89 64 SER A C 1
ATOM 488 O O . SER A 1 64 ? 18.967 -35.698 5.429 1.00 29.89 64 SER A O 1
ATOM 490 N N . PHE A 1 65 ? 17.742 -37.110 6.697 1.00 24.92 65 PHE A N 1
ATOM 491 C CA . PHE A 1 65 ? 16.843 -36.157 7.337 1.00 24.92 65 PHE A CA 1
ATOM 492 C C . PHE A 1 65 ? 17.633 -35.059 8.076 1.00 24.92 65 PHE A C 1
ATOM 494 O O . PHE A 1 65 ? 18.337 -35.358 9.047 1.00 24.92 65 PHE A O 1
ATOM 501 N N . ASP A 1 66 ? 17.518 -33.813 7.611 1.00 29.09 66 ASP A N 1
ATOM 502 C CA . ASP A 1 66 ? 18.081 -32.627 8.261 1.00 29.09 66 ASP A CA 1
ATOM 503 C C . ASP A 1 66 ? 17.180 -32.189 9.432 1.00 29.09 66 ASP A C 1
ATOM 505 O O . ASP A 1 66 ? 15.952 -32.228 9.350 1.00 29.09 66 ASP A O 1
ATOM 509 N N . LYS A 1 67 ? 17.798 -31.871 10.570 1.00 34.62 67 LYS A N 1
ATOM 510 C CA . LYS A 1 67 ? 17.193 -31.859 11.916 1.00 34.62 67 LYS A CA 1
ATOM 511 C C . LYS A 1 67 ? 16.802 -30.465 12.424 1.00 34.62 67 LYS A C 1
ATOM 513 O O . LYS A 1 67 ? 16.455 -30.339 13.598 1.00 34.62 67 LYS A O 1
ATOM 518 N N . GLU A 1 68 ? 16.836 -29.432 11.588 1.00 38.72 68 GLU A N 1
ATOM 519 C CA . GLU A 1 68 ? 16.718 -28.034 12.031 1.00 38.72 68 GLU A CA 1
ATOM 520 C C . GLU A 1 68 ? 15.411 -27.337 11.614 1.00 38.72 68 GLU A C 1
ATOM 522 O O . GLU A 1 68 ? 15.408 -26.339 10.901 1.00 38.72 68 GLU A O 1
ATOM 527 N N . ALA A 1 69 ? 14.276 -27.810 12.136 1.00 28.70 69 ALA A N 1
ATOM 528 C CA . ALA A 1 69 ? 13.055 -27.006 12.217 1.00 28.70 69 ALA A CA 1
ATOM 529 C C . ALA A 1 69 ? 12.242 -27.402 13.460 1.00 28.70 69 ALA A C 1
ATOM 531 O O . ALA A 1 69 ? 11.906 -28.575 13.605 1.00 28.70 69 ALA A O 1
ATOM 532 N N . TYR A 1 70 ? 11.969 -26.447 14.362 1.00 24.95 70 TYR A N 1
ATOM 533 C CA . TYR A 1 70 ? 10.645 -26.134 14.946 1.00 24.95 70 TYR A CA 1
ATOM 534 C C . TYR A 1 70 ? 10.708 -25.404 16.313 1.00 24.95 70 TYR A C 1
ATOM 536 O O . TYR A 1 70 ? 11.256 -25.904 17.291 1.00 24.95 70 TYR A O 1
ATOM 544 N N . LEU A 1 71 ? 10.036 -24.241 16.320 1.00 31.72 71 LEU A N 1
ATOM 545 C CA . LEU A 1 71 ? 9.243 -23.570 17.367 1.00 31.72 71 LEU A CA 1
ATOM 546 C C . LEU A 1 71 ? 9.846 -23.298 18.769 1.00 31.72 71 LEU A C 1
ATOM 548 O O . LEU A 1 71 ? 9.893 -24.167 19.635 1.00 31.72 71 LEU A O 1
ATOM 552 N N . ASN A 1 72 ? 10.125 -22.015 19.046 1.00 35.12 72 ASN A N 1
ATOM 553 C CA . ASN A 1 72 ? 10.214 -21.442 20.397 1.00 35.12 72 ASN A CA 1
ATOM 554 C C . ASN A 1 72 ? 9.015 -20.493 20.613 1.00 35.12 72 ASN A C 1
ATOM 556 O O . ASN A 1 72 ? 8.954 -19.443 19.983 1.00 35.12 72 ASN A O 1
ATOM 560 N N . LEU A 1 73 ? 8.050 -20.877 21.458 1.00 34.41 73 LEU A N 1
ATOM 561 C CA . LEU A 1 73 ? 6.765 -20.173 21.654 1.00 34.41 73 LEU A CA 1
ATOM 562 C C . LEU A 1 73 ? 6.712 -19.280 22.911 1.00 34.41 73 LEU A C 1
ATOM 564 O O . LEU A 1 73 ? 5.630 -18.876 23.327 1.00 34.41 73 LEU A O 1
ATOM 568 N N . ASN A 1 74 ? 7.855 -18.976 23.533 1.00 31.31 74 ASN A N 1
ATOM 569 C CA . ASN A 1 74 ? 7.904 -18.181 24.770 1.00 31.31 74 ASN A CA 1
ATOM 570 C C . ASN A 1 74 ? 8.369 -16.719 24.578 1.00 31.31 74 ASN A C 1
ATOM 572 O O . ASN A 1 74 ? 8.672 -16.060 25.571 1.00 31.31 74 ASN A O 1
ATOM 576 N N . GLN A 1 75 ? 8.418 -16.191 23.349 1.00 32.59 75 GLN A N 1
ATOM 577 C CA . GLN A 1 75 ? 8.710 -14.773 23.075 1.00 32.59 75 GLN A CA 1
ATOM 578 C C . GLN A 1 75 ? 7.733 -14.173 22.055 1.00 32.59 75 GLN A C 1
ATOM 580 O O . GLN A 1 75 ? 7.360 -14.836 21.089 1.00 32.59 75 GLN A O 1
ATOM 585 N N . GLU A 1 76 ? 7.359 -12.908 22.262 1.00 30.69 76 GLU A N 1
ATOM 586 C CA . GLU A 1 76 ? 6.732 -12.053 21.245 1.00 30.69 76 GLU A CA 1
ATOM 587 C C . GLU A 1 76 ? 7.740 -11.771 20.117 1.00 30.69 76 GLU A C 1
ATOM 589 O O . GLU A 1 76 ? 8.903 -11.460 20.379 1.00 30.69 76 GLU A O 1
ATOM 594 N N . TYR A 1 77 ? 7.318 -11.916 18.859 1.00 31.22 77 TYR A N 1
ATOM 595 C CA . TYR A 1 77 ? 8.184 -11.768 17.686 1.00 31.22 77 TYR A CA 1
ATOM 596 C C . TYR A 1 77 ? 8.148 -10.322 17.168 1.00 31.22 77 TYR A C 1
ATOM 598 O O . TYR A 1 77 ? 7.082 -9.838 16.792 1.00 31.22 77 TYR A O 1
ATOM 606 N N . ASN A 1 78 ? 9.302 -9.646 17.122 1.00 31.52 78 ASN A N 1
ATOM 607 C CA . ASN A 1 78 ? 9.438 -8.271 16.626 1.00 31.52 78 ASN A CA 1
ATOM 608 C C . ASN A 1 78 ? 10.199 -8.260 15.281 1.00 31.52 78 ASN A C 1
ATOM 610 O O . ASN A 1 78 ? 11.293 -8.814 15.181 1.00 31.52 78 ASN A O 1
ATOM 614 N N . TRP A 1 79 ? 9.602 -7.672 14.240 1.00 29.98 79 TRP A N 1
ATOM 615 C CA . TRP A 1 79 ? 9.867 -7.988 12.823 1.00 29.98 79 TRP A CA 1
ATOM 616 C C . TRP A 1 79 ? 11.050 -7.253 12.150 1.00 29.98 79 TRP A C 1
ATOM 618 O O . TRP A 1 79 ? 11.257 -7.451 10.959 1.00 29.98 79 TRP A O 1
ATOM 628 N N . ASN A 1 80 ? 11.842 -6.434 12.859 1.00 31.30 80 ASN A N 1
ATOM 629 C CA . ASN A 1 80 ? 12.718 -5.435 12.208 1.00 31.30 80 ASN A CA 1
ATOM 630 C C . ASN A 1 80 ? 14.200 -5.398 12.650 1.00 31.30 80 ASN A C 1
ATOM 632 O O . ASN A 1 80 ? 14.746 -4.315 12.856 1.00 31.30 80 ASN A O 1
ATOM 636 N N . ASN A 1 81 ? 14.914 -6.527 12.756 1.00 27.80 81 ASN A N 1
ATOM 637 C CA . ASN A 1 81 ? 16.390 -6.455 12.756 1.00 27.80 81 ASN A CA 1
ATOM 638 C C . ASN A 1 81 ? 17.074 -7.771 12.327 1.00 27.80 81 ASN A C 1
ATOM 640 O O . ASN A 1 81 ? 16.870 -8.792 12.988 1.00 27.80 81 ASN A O 1
ATOM 644 N N . PRO A 1 82 ? 17.931 -7.789 11.287 1.00 35.25 82 PRO A N 1
ATOM 645 C CA . PRO A 1 82 ? 18.777 -8.936 11.000 1.00 35.25 82 PRO A CA 1
ATOM 646 C C . PRO A 1 82 ? 20.064 -8.819 11.826 1.00 35.25 82 PRO A C 1
ATOM 648 O O . PRO A 1 82 ? 20.966 -8.055 11.492 1.00 35.25 82 PRO A O 1
ATOM 651 N N . GLN A 1 83 ? 20.167 -9.577 12.919 1.00 27.50 83 GLN A N 1
ATOM 652 C CA . GLN A 1 83 ? 21.424 -9.719 13.659 1.00 27.50 83 GLN A CA 1
ATOM 653 C C . GLN A 1 83 ? 21.826 -11.191 13.763 1.00 27.50 83 GLN A C 1
ATOM 655 O O . GLN A 1 83 ? 21.089 -12.044 14.256 1.00 27.50 83 GLN A O 1
ATOM 660 N N . THR A 1 84 ? 23.030 -11.472 13.277 1.00 33.69 84 THR A N 1
ATOM 661 C CA . THR A 1 84 ? 23.748 -12.746 13.361 1.00 33.69 84 THR A CA 1
ATOM 662 C C . THR A 1 84 ? 24.076 -13.105 14.810 1.00 33.69 84 THR A C 1
ATOM 664 O O . THR A 1 84 ? 24.774 -12.340 15.473 1.00 33.69 84 THR A O 1
ATOM 667 N N . TYR A 1 85 ? 23.674 -14.292 15.285 1.00 25.73 85 TYR A N 1
ATOM 668 C CA . TYR A 1 85 ? 24.109 -14.812 16.588 1.00 25.73 85 TYR A CA 1
ATOM 669 C C . TYR A 1 85 ? 24.537 -16.283 16.550 1.00 25.73 85 TYR A C 1
ATOM 671 O O . TYR A 1 85 ? 23.913 -17.141 15.930 1.00 25.73 85 TYR A O 1
ATOM 679 N N . TYR A 1 86 ? 25.645 -16.538 17.247 1.00 27.70 86 TYR A N 1
ATOM 680 C CA . TYR A 1 86 ? 26.331 -17.816 17.394 1.00 27.70 86 TYR A CA 1
ATOM 681 C C . TYR A 1 86 ? 25.635 -18.780 18.375 1.00 27.70 86 TYR A C 1
ATOM 683 O O . TYR A 1 86 ? 25.051 -18.380 19.380 1.00 27.70 86 TYR A O 1
ATOM 691 N N . LYS A 1 87 ? 25.809 -20.074 18.069 1.00 33.22 87 LYS A N 1
ATOM 692 C CA . LYS A 1 87 ? 25.441 -21.309 18.791 1.00 33.22 87 LYS A CA 1
ATOM 693 C C . LYS A 1 87 ? 25.337 -21.208 20.326 1.00 33.22 87 LYS A C 1
ATOM 695 O O . LYS A 1 87 ? 26.346 -21.026 21.006 1.00 33.22 87 LYS A O 1
ATOM 700 N N . LYS A 1 88 ? 24.157 -21.543 20.867 1.00 33.97 88 LYS A N 1
ATOM 701 C CA . LYS A 1 88 ? 23.964 -22.150 22.201 1.00 33.97 88 LYS A CA 1
ATOM 702 C C . LYS A 1 88 ? 22.726 -23.061 22.192 1.00 33.97 88 LYS A C 1
ATOM 704 O O . LYS A 1 88 ? 21.703 -22.695 21.622 1.00 33.97 88 LYS A O 1
ATOM 709 N N . ASP A 1 89 ? 22.840 -24.241 22.805 1.00 32.38 89 ASP A N 1
ATOM 710 C CA . ASP A 1 89 ? 21.779 -25.258 22.902 1.00 32.38 89 ASP A CA 1
ATOM 711 C C . ASP A 1 89 ? 20.468 -24.684 23.481 1.00 32.38 89 ASP A C 1
ATOM 713 O O . ASP A 1 89 ? 20.488 -23.972 24.487 1.00 32.38 89 ASP A O 1
ATOM 717 N N . ASN A 1 90 ? 19.314 -25.012 22.878 1.00 40.88 90 ASN A N 1
ATOM 718 C CA . ASN A 1 90 ? 18.015 -24.523 23.353 1.00 40.88 90 ASN A CA 1
ATOM 719 C C . ASN A 1 90 ? 17.565 -25.241 24.650 1.00 40.88 90 ASN A C 1
ATOM 721 O O . ASN A 1 90 ? 17.805 -26.436 24.853 1.00 40.88 90 ASN A O 1
ATOM 725 N N . GLN A 1 91 ? 16.885 -24.505 25.535 1.00 34.94 91 GLN A N 1
ATOM 726 C CA . GLN A 1 91 ? 16.414 -24.981 26.846 1.00 34.94 91 GLN A CA 1
ATOM 727 C C . GLN A 1 91 ? 15.426 -26.160 26.739 1.00 34.94 91 GLN A C 1
ATOM 729 O O . GLN A 1 91 ? 15.404 -27.019 27.614 1.00 34.94 91 GLN A O 1
ATOM 734 N N . GLY A 1 92 ? 14.663 -26.267 25.645 1.00 31.94 92 GLY A N 1
ATOM 735 C CA . GLY A 1 92 ? 13.749 -27.385 25.389 1.00 31.94 92 GLY A CA 1
ATOM 736 C C . GLY A 1 92 ? 14.471 -28.709 25.125 1.00 31.94 92 GLY A C 1
ATOM 737 O O . GLY A 1 92 ? 14.017 -29.749 25.588 1.00 31.94 92 GLY A O 1
ATOM 738 N N . LEU A 1 93 ? 15.631 -28.680 24.461 1.00 34.69 93 LEU A N 1
ATOM 739 C CA . LEU A 1 93 ? 16.490 -29.837 24.211 1.00 34.69 93 LEU A CA 1
ATOM 740 C C . LEU A 1 93 ? 17.289 -30.219 25.460 1.00 34.69 93 LEU A C 1
ATOM 742 O O . LEU A 1 93 ? 17.528 -31.403 25.674 1.00 34.69 93 LEU A O 1
ATOM 746 N N . LEU A 1 94 ? 17.666 -29.251 26.301 1.00 34.44 94 LEU A N 1
ATOM 747 C CA . LEU A 1 94 ? 18.239 -29.521 27.623 1.00 34.44 94 LEU A CA 1
ATOM 748 C C . LEU A 1 94 ? 17.197 -30.159 28.549 1.00 34.44 94 LEU A C 1
ATOM 750 O O . LEU A 1 94 ? 17.499 -31.181 29.150 1.00 34.44 94 LEU A O 1
ATOM 754 N N . ILE A 1 95 ? 15.950 -29.676 28.559 1.00 34.56 95 ILE A N 1
ATOM 755 C CA . ILE A 1 95 ? 14.836 -30.284 29.304 1.00 34.56 95 ILE A CA 1
ATOM 756 C C . ILE A 1 95 ? 14.472 -31.661 28.731 1.00 34.56 95 ILE A C 1
ATOM 758 O O . ILE A 1 95 ? 14.312 -32.597 29.501 1.00 34.56 95 ILE A O 1
ATOM 762 N N . LEU A 1 96 ? 14.432 -31.865 27.408 1.00 33.81 96 LEU A N 1
ATOM 763 C CA . LEU A 1 96 ? 14.209 -33.194 26.813 1.00 33.81 96 LEU A CA 1
ATOM 764 C C . LEU A 1 96 ? 15.388 -34.149 27.050 1.00 33.81 96 LEU A C 1
ATOM 766 O O . LEU A 1 96 ? 15.182 -35.350 27.210 1.00 33.81 96 LEU A O 1
ATOM 770 N N . LYS A 1 97 ? 16.629 -33.644 27.091 1.00 36.56 97 LYS A N 1
ATOM 771 C CA . LYS A 1 97 ? 17.819 -34.427 27.458 1.00 36.56 97 LYS A CA 1
ATOM 772 C C . LYS A 1 97 ? 17.853 -34.726 28.949 1.00 36.56 97 LYS A C 1
ATOM 774 O O . LYS A 1 97 ? 18.346 -35.789 29.286 1.00 36.56 97 LYS A O 1
ATOM 779 N N . GLN A 1 98 ? 17.317 -33.861 29.807 1.00 33.25 98 GLN A N 1
ATOM 780 C CA . GLN A 1 98 ? 17.310 -34.010 31.263 1.00 33.25 98 GLN A CA 1
ATOM 781 C C . GLN A 1 98 ? 16.116 -34.842 31.746 1.00 33.25 98 GLN A C 1
ATOM 783 O O . GLN A 1 98 ? 16.284 -35.707 32.595 1.00 33.25 98 GLN A O 1
ATOM 788 N N . VAL A 1 99 ? 14.944 -34.702 31.121 1.00 33.69 99 VAL A N 1
ATOM 789 C CA . VAL A 1 99 ? 13.794 -35.610 31.260 1.00 33.69 99 VAL A CA 1
ATOM 790 C C . VAL A 1 99 ? 14.127 -36.946 30.611 1.00 33.69 99 VAL A C 1
ATOM 792 O O . VAL A 1 99 ? 13.920 -37.977 31.225 1.00 33.69 99 VAL A O 1
ATOM 795 N N . GLY A 1 100 ? 14.741 -36.962 29.427 1.00 31.55 100 GLY A N 1
ATOM 796 C CA . GLY A 1 100 ? 15.203 -38.179 28.762 1.00 31.55 100 GLY A CA 1
ATOM 797 C C . GLY A 1 100 ? 16.411 -38.844 29.432 1.00 31.55 100 GLY A C 1
ATOM 798 O O . GLY A 1 100 ? 16.599 -40.043 29.251 1.00 31.55 100 GLY A O 1
ATOM 799 N N . SER A 1 101 ? 17.247 -38.121 30.188 1.00 31.78 101 SER A N 1
ATOM 800 C CA . SER A 1 101 ? 18.324 -38.690 31.016 1.00 31.78 101 SER A CA 1
ATOM 801 C C . SER A 1 101 ? 17.808 -39.133 32.375 1.00 31.78 101 SER A C 1
ATOM 803 O O . SER A 1 101 ? 18.264 -40.155 32.853 1.00 31.78 101 SER A O 1
ATOM 805 N N . THR A 1 102 ? 16.816 -38.458 32.957 1.00 30.39 102 THR A N 1
ATOM 806 C CA . THR A 1 102 ? 16.122 -38.918 34.169 1.00 30.39 102 THR A CA 1
ATOM 807 C C . THR A 1 102 ? 15.305 -40.167 33.846 1.00 30.39 102 THR A C 1
ATOM 809 O O . THR A 1 102 ? 15.502 -41.191 34.474 1.00 30.39 102 THR A O 1
ATOM 812 N N . VAL A 1 103 ? 14.530 -40.174 32.759 1.00 30.55 103 VAL A N 1
ATOM 813 C CA . VAL A 1 103 ? 13.841 -41.360 32.223 1.00 30.55 103 VAL A CA 1
ATOM 814 C C . VAL A 1 103 ? 14.855 -42.459 31.869 1.00 30.55 103 VAL A C 1
ATOM 816 O O . VAL A 1 103 ? 14.632 -43.592 32.262 1.00 30.55 103 VAL A O 1
ATOM 819 N N . ARG A 1 104 ? 16.015 -42.175 31.246 1.00 32.88 104 ARG A N 1
ATOM 820 C CA . ARG A 1 104 ? 17.068 -43.197 31.001 1.00 32.88 104 ARG A CA 1
ATOM 821 C C . ARG A 1 104 ? 17.803 -43.690 32.251 1.00 32.88 104 ARG A C 1
ATOM 823 O O . ARG A 1 104 ? 18.179 -44.855 32.281 1.00 32.88 104 ARG A O 1
ATOM 830 N N . ASN A 1 105 ? 18.029 -42.838 33.247 1.00 31.73 105 ASN A N 1
ATOM 831 C CA . ASN A 1 105 ? 18.732 -43.191 34.484 1.00 31.73 105 ASN A CA 1
ATOM 832 C C . ASN A 1 105 ? 17.793 -43.888 35.481 1.00 31.73 105 ASN A C 1
ATOM 834 O O . ASN A 1 105 ? 18.250 -44.716 36.261 1.00 31.73 105 ASN A O 1
ATOM 838 N N . THR A 1 106 ? 16.487 -43.610 35.425 1.00 31.47 106 THR A N 1
ATOM 839 C CA . THR A 1 106 ? 15.444 -44.310 36.191 1.00 31.47 106 THR A CA 1
ATOM 840 C C . THR A 1 106 ? 14.964 -45.589 35.481 1.00 31.47 106 THR A C 1
ATOM 842 O O . THR A 1 106 ? 14.595 -46.543 36.157 1.00 31.47 106 THR A O 1
ATOM 845 N N . LEU A 1 107 ? 15.023 -45.669 34.142 1.00 33.50 107 LEU A N 1
ATOM 846 C CA . LEU A 1 107 ? 14.682 -46.855 33.326 1.00 33.50 107 LEU A CA 1
ATOM 847 C C . LEU A 1 107 ? 15.931 -47.513 32.713 1.00 33.50 107 LEU A C 1
ATOM 849 O O . LEU A 1 107 ? 15.940 -47.825 31.524 1.00 33.50 107 LEU A O 1
ATOM 853 N N . GLY A 1 108 ? 16.984 -47.678 33.521 1.00 28.75 108 GLY A N 1
ATOM 854 C CA . GLY A 1 108 ? 18.321 -48.137 33.127 1.00 28.75 108 GLY A CA 1
ATOM 855 C C . GLY A 1 108 ? 18.396 -49.104 31.933 1.00 28.75 108 GLY A C 1
ATOM 856 O O . GLY A 1 108 ? 17.650 -50.075 31.853 1.00 28.75 108 GLY A O 1
ATOM 857 N N . ALA A 1 109 ? 19.341 -48.790 31.039 1.00 30.12 109 ALA A N 1
ATOM 858 C CA . ALA A 1 109 ? 19.955 -49.600 29.983 1.00 30.12 109 ALA A CA 1
ATOM 859 C C . ALA A 1 109 ? 19.211 -50.872 29.521 1.00 30.12 109 ALA A C 1
ATOM 861 O O . ALA A 1 109 ? 19.153 -51.879 30.217 1.00 30.12 109 ALA A O 1
ATOM 862 N N . THR A 1 110 ? 18.773 -50.830 28.261 1.00 35.34 110 THR A N 1
ATOM 863 C CA . THR A 1 110 ? 18.799 -51.949 27.304 1.00 35.34 110 THR A CA 1
ATOM 864 C C . THR A 1 110 ? 18.537 -53.345 27.886 1.00 35.34 110 THR A C 1
ATOM 866 O O . THR A 1 110 ? 19.432 -54.178 27.909 1.00 35.34 110 THR A O 1
ATOM 869 N N . ASN A 1 111 ? 17.305 -53.628 28.315 1.00 34.38 111 ASN A N 1
ATOM 870 C CA . ASN A 1 111 ? 16.759 -54.989 28.310 1.00 34.38 111 ASN A CA 1
ATOM 871 C C . ASN A 1 111 ? 15.228 -54.948 28.401 1.00 34.38 111 ASN A C 1
ATOM 873 O O . ASN A 1 111 ? 14.654 -54.293 29.270 1.00 34.38 111 ASN A O 1
ATOM 877 N N . SER A 1 112 ? 14.559 -55.668 27.497 1.00 39.09 112 SER A N 1
ATOM 878 C CA . SER A 1 112 ? 13.093 -55.800 27.415 1.00 39.09 112 SER A CA 1
ATOM 879 C C . SER A 1 112 ? 12.443 -56.351 28.689 1.00 39.09 112 SER A C 1
ATOM 881 O O . SER A 1 112 ? 11.230 -56.236 28.868 1.00 39.09 112 SER A O 1
ATOM 883 N N . ASP A 1 113 ? 13.241 -56.914 29.592 1.00 36.88 113 ASP A N 1
ATOM 884 C CA . ASP A 1 113 ? 12.772 -57.598 30.793 1.00 36.88 113 ASP A CA 1
ATOM 885 C C . ASP A 1 113 ? 12.405 -56.625 31.926 1.00 36.88 113 ASP A C 1
ATOM 887 O O . ASP A 1 113 ? 11.527 -56.927 32.736 1.00 36.88 113 ASP A O 1
ATOM 891 N N . ASN A 1 114 ? 12.950 -55.402 31.920 1.00 37.09 114 ASN A N 1
ATOM 892 C CA . ASN A 1 114 ? 12.630 -54.379 32.923 1.00 37.09 114 ASN A CA 1
ATOM 893 C C . ASN A 1 114 ? 11.310 -53.639 32.636 1.00 37.09 114 ASN A C 1
ATOM 895 O O . ASN A 1 114 ? 10.622 -53.234 33.571 1.00 37.09 114 ASN A O 1
ATOM 899 N N . ALA A 1 115 ? 10.890 -53.525 31.370 1.00 34.97 115 ALA A N 1
ATOM 900 C CA . ALA A 1 115 ? 9.547 -53.046 31.014 1.00 34.97 115 ALA A CA 1
ATOM 901 C C . ALA A 1 115 ? 8.466 -54.070 31.408 1.00 34.97 115 ALA A C 1
ATOM 903 O O . ALA A 1 115 ? 7.388 -53.691 31.868 1.00 34.97 115 ALA A O 1
ATOM 904 N N . ASN A 1 116 ? 8.787 -55.367 31.312 1.00 35.38 116 ASN A N 1
ATOM 905 C CA . ASN A 1 116 ? 7.949 -56.446 31.833 1.00 35.38 116 ASN A CA 1
ATOM 906 C C . ASN A 1 116 ? 7.927 -56.457 33.373 1.00 35.38 116 ASN A C 1
ATOM 908 O O . ASN A 1 116 ? 6.862 -56.677 33.946 1.00 35.38 116 ASN A O 1
ATOM 912 N N . GLN A 1 117 ? 9.039 -56.135 34.053 1.00 39.19 117 GLN A N 1
ATOM 913 C CA . GLN A 1 117 ? 9.064 -55.960 35.513 1.00 39.19 117 GLN A CA 1
ATOM 914 C C . GLN A 1 117 ? 8.292 -54.722 35.979 1.00 39.19 117 GLN A C 1
ATOM 916 O O . GLN A 1 117 ? 7.458 -54.867 36.865 1.00 39.19 117 GLN A O 1
ATOM 921 N N . PHE A 1 118 ? 8.473 -53.541 35.374 1.00 38.84 118 PHE A N 1
ATOM 922 C CA . PHE A 1 118 ? 7.676 -52.344 35.687 1.00 38.84 118 PHE A CA 1
ATOM 923 C C . PHE A 1 118 ? 6.194 -52.579 35.388 1.00 38.84 118 PHE A C 1
ATOM 925 O O . PHE A 1 118 ? 5.355 -52.302 36.237 1.00 38.84 118 PHE A O 1
ATOM 932 N N . GLY A 1 119 ? 5.870 -53.193 34.245 1.00 35.53 119 GLY A N 1
ATOM 933 C CA . GLY A 1 119 ? 4.518 -53.634 33.913 1.00 35.53 119 GLY A CA 1
ATOM 934 C C . GLY A 1 119 ? 3.950 -54.612 34.942 1.00 35.53 119 GLY A C 1
ATOM 935 O O . GLY A 1 119 ? 2.799 -54.461 35.325 1.00 35.53 119 GLY A O 1
ATOM 936 N N . SER A 1 120 ? 4.739 -55.563 35.455 1.00 35.41 120 SER A N 1
ATOM 937 C CA . SER A 1 120 ? 4.301 -56.539 36.468 1.00 35.41 120 SER A CA 1
ATOM 938 C C . SER A 1 120 ? 4.189 -55.960 37.886 1.00 35.41 120 SER A C 1
ATOM 940 O O . SER A 1 120 ? 3.263 -56.311 38.612 1.00 35.41 120 SER A O 1
ATOM 942 N N . THR A 1 121 ? 5.064 -55.027 38.266 1.00 36.53 121 THR A N 1
ATOM 943 C CA . THR A 1 121 ? 5.094 -54.361 39.576 1.00 36.53 121 THR A CA 1
ATOM 944 C C . THR A 1 121 ? 4.046 -53.254 39.648 1.00 36.53 121 THR A C 1
ATOM 946 O O . THR A 1 121 ? 3.350 -53.142 40.651 1.00 36.53 121 THR A O 1
ATOM 949 N N . LEU A 1 122 ? 3.843 -52.495 38.565 1.00 38.28 122 LEU A N 1
ATOM 950 C CA . LEU A 1 122 ? 2.720 -51.570 38.403 1.00 38.28 122 LEU A CA 1
ATOM 951 C C . LEU A 1 122 ? 1.400 -52.343 38.330 1.00 38.28 122 LEU A C 1
ATOM 953 O O . LEU A 1 122 ? 0.450 -51.959 38.999 1.00 38.28 122 LEU A O 1
ATOM 957 N N . LYS A 1 123 ? 1.349 -53.473 37.606 1.00 38.41 123 LYS A N 1
ATOM 958 C CA . LYS A 1 123 ? 0.194 -54.385 37.599 1.00 38.41 123 LYS A CA 1
ATOM 959 C C . LYS A 1 123 ? -0.109 -54.894 38.999 1.00 38.41 123 LYS A C 1
ATOM 961 O O . LYS A 1 123 ? -1.255 -54.796 39.395 1.00 38.41 123 LYS A O 1
ATOM 966 N N . ASN A 1 124 ? 0.866 -55.374 39.768 1.00 38.50 124 ASN A N 1
ATOM 967 C CA . ASN A 1 124 ? 0.626 -55.898 41.115 1.00 38.50 124 ASN A CA 1
ATOM 968 C C . ASN A 1 124 ? 0.285 -54.792 42.130 1.00 38.50 124 ASN A C 1
ATOM 970 O O . ASN A 1 124 ? -0.583 -55.007 42.967 1.00 38.50 124 ASN A O 1
ATOM 974 N N . ASN A 1 125 ? 0.879 -53.597 42.026 1.00 36.53 125 ASN A N 1
ATOM 975 C CA . ASN A 1 125 ? 0.584 -52.475 42.924 1.00 36.53 125 ASN A CA 1
ATOM 976 C C . ASN A 1 125 ? -0.731 -51.750 42.580 1.00 36.53 125 ASN A C 1
ATOM 978 O O . ASN A 1 125 ? -1.515 -51.512 43.491 1.00 36.53 125 ASN A O 1
ATOM 982 N N . LEU A 1 126 ? -1.070 -51.491 41.306 1.00 38.19 126 LEU A N 1
ATOM 983 C CA . LEU A 1 126 ? -2.412 -50.994 40.936 1.00 38.19 126 LEU A CA 1
ATOM 984 C C . LEU A 1 126 ? -3.489 -52.050 41.213 1.00 38.19 126 LEU A C 1
ATOM 986 O O . LEU A 1 126 ? -4.555 -51.715 41.723 1.00 38.19 126 LEU A O 1
ATOM 990 N N . LYS A 1 127 ? -3.216 -53.332 40.934 1.00 38.88 127 LYS A N 1
ATOM 991 C CA . LYS A 1 127 ? -4.150 -54.428 41.230 1.00 38.88 127 LYS A CA 1
ATOM 992 C C . LYS A 1 127 ? -4.334 -54.654 42.735 1.00 38.88 127 LYS A C 1
ATOM 994 O O . LYS A 1 127 ? -5.353 -55.209 43.105 1.00 38.88 127 LYS A O 1
ATOM 999 N N . ASN A 1 128 ? -3.413 -54.217 43.599 1.00 39.38 128 ASN A N 1
ATOM 1000 C CA . ASN A 1 128 ? -3.552 -54.347 45.056 1.00 39.38 128 ASN A CA 1
ATOM 1001 C C . ASN A 1 128 ? -3.967 -53.046 45.771 1.00 39.38 128 ASN A C 1
ATOM 1003 O O . ASN A 1 128 ? -4.597 -53.142 46.816 1.00 39.38 128 ASN A O 1
ATOM 1007 N N . GLN A 1 129 ? -3.666 -51.848 45.255 1.00 37.22 129 GLN A N 1
ATOM 1008 C CA . GLN A 1 129 ? -4.086 -50.569 45.861 1.00 37.22 129 GLN A CA 1
ATOM 1009 C C . GLN A 1 129 ? -5.327 -49.967 45.195 1.00 37.22 129 GLN A C 1
ATOM 1011 O O . GLN A 1 129 ? -6.262 -49.603 45.901 1.00 37.22 129 GLN A O 1
ATOM 1016 N N . ALA A 1 130 ? -5.375 -49.891 43.859 1.00 39.09 130 ALA A N 1
ATOM 1017 C CA . ALA A 1 130 ? -6.517 -49.305 43.152 1.00 39.09 130 ALA A CA 1
ATOM 1018 C C . ALA A 1 130 ? -7.728 -50.243 43.167 1.00 39.09 130 ALA A C 1
ATOM 1020 O O . ALA A 1 130 ? -8.847 -49.772 43.314 1.00 39.09 130 ALA A O 1
ATOM 1021 N N . ILE A 1 131 ? -7.512 -51.564 43.107 1.00 38.41 131 ILE A N 1
ATOM 1022 C CA . ILE A 1 131 ? -8.597 -52.529 43.328 1.00 38.41 131 ILE A CA 1
ATOM 1023 C C . ILE A 1 131 ? -9.004 -52.488 44.799 1.00 38.41 131 ILE A C 1
ATOM 1025 O O . ILE A 1 131 ? -10.123 -52.102 45.050 1.00 38.41 131 ILE A O 1
ATOM 1029 N N . ASN A 1 132 ? -8.150 -52.715 45.804 1.00 36.91 132 ASN A N 1
ATOM 1030 C CA . ASN A 1 132 ? -8.646 -52.736 47.195 1.00 36.91 132 ASN A CA 1
ATOM 1031 C C . ASN A 1 132 ? -9.296 -51.418 47.680 1.00 36.91 132 ASN A C 1
ATOM 1033 O O . ASN A 1 132 ? -10.216 -51.494 48.491 1.00 36.91 132 ASN A O 1
ATOM 1037 N N . GLN A 1 133 ? -8.910 -50.232 47.181 1.00 37.34 133 GLN A N 1
ATOM 1038 C CA . GLN A 1 133 ? -9.621 -48.977 47.493 1.00 37.34 133 GLN A CA 1
ATOM 1039 C C . GLN A 1 133 ? -10.879 -48.730 46.640 1.00 37.34 133 GLN A C 1
ATOM 1041 O O . GLN A 1 133 ? -11.844 -48.186 47.169 1.00 37.34 133 GLN A O 1
ATOM 1046 N N . ALA A 1 134 ? -10.923 -49.140 45.365 1.00 37.78 134 ALA A N 1
ATOM 1047 C CA . ALA A 1 134 ? -12.134 -49.024 44.537 1.00 37.78 134 ALA A CA 1
ATOM 1048 C C . ALA A 1 134 ? -13.150 -50.165 44.775 1.00 37.78 134 ALA A C 1
ATOM 1050 O O . ALA A 1 134 ? -14.338 -49.994 44.520 1.00 37.78 134 ALA A O 1
ATOM 1051 N N . VAL A 1 135 ? -12.689 -51.309 45.290 1.00 38.59 135 VAL A N 1
ATOM 1052 C CA . VAL A 1 135 ? -13.449 -52.556 45.497 1.00 38.59 135 VAL A CA 1
ATOM 1053 C C . VAL A 1 135 ? -14.031 -52.659 46.907 1.00 38.59 135 VAL A C 1
ATOM 1055 O O . VAL A 1 135 ? -15.159 -53.113 47.065 1.00 38.59 135 VAL A O 1
ATOM 1058 N N . SER A 1 136 ? -13.350 -52.179 47.954 1.00 38.75 136 SER A N 1
ATOM 1059 C CA . SER A 1 136 ? -13.838 -52.383 49.333 1.00 38.75 136 SER A CA 1
ATOM 1060 C C . SER A 1 136 ? -14.984 -51.458 49.774 1.00 38.75 136 SER A C 1
ATOM 1062 O O . SER A 1 136 ? -15.707 -51.805 50.705 1.00 38.75 136 SER A O 1
ATOM 1064 N N . GLY A 1 137 ? -15.195 -50.308 49.122 1.00 42.16 137 GLY A N 1
ATOM 1065 C CA . GLY A 1 137 ? -16.156 -49.298 49.588 1.00 42.16 137 GLY A CA 1
ATOM 1066 C C . GLY A 1 137 ? -17.563 -49.363 48.988 1.00 42.16 137 GLY A C 1
ATOM 1067 O O . GLY A 1 137 ? -18.476 -48.742 49.534 1.00 42.16 137 GLY A O 1
ATOM 1068 N N . THR A 1 138 ? -17.776 -50.021 47.839 1.00 36.94 138 THR A N 1
ATOM 1069 C CA . THR A 1 138 ? -19.071 -49.900 47.128 1.00 36.94 138 THR A CA 1
ATOM 1070 C C . THR A 1 138 ? -19.375 -50.986 46.084 1.00 36.94 138 THR A C 1
ATOM 1072 O O . THR A 1 138 ? -20.247 -50.797 45.236 1.00 36.94 138 THR A O 1
ATOM 1075 N N . GLU A 1 139 ? -18.712 -52.147 46.116 1.00 35.25 139 GLU A N 1
ATOM 1076 C CA . GLU A 1 139 ? -18.898 -53.160 45.058 1.00 35.25 139 GLU A CA 1
ATOM 1077 C C . GLU A 1 139 ? -20.183 -53.997 45.139 1.00 35.25 139 GLU A C 1
ATOM 1079 O O . GLU A 1 139 ? -20.588 -54.568 44.131 1.00 35.25 139 GLU A O 1
ATOM 1084 N N . GLY A 1 140 ? -20.894 -54.032 46.268 1.00 35.59 140 GLY A N 1
ATOM 1085 C CA . GLY A 1 140 ? -22.137 -54.813 46.357 1.00 35.59 140 GLY A CA 1
ATOM 1086 C C . GLY A 1 140 ? -23.354 -54.156 45.691 1.00 35.59 140 GLY A C 1
ATOM 1087 O O . GLY A 1 140 ? -24.221 -54.850 45.165 1.00 35.59 140 GLY A O 1
ATOM 1088 N N . TYR A 1 141 ? -23.435 -52.820 45.714 1.00 35.97 141 TYR A N 1
ATOM 1089 C CA . TYR A 1 141 ? -24.687 -52.104 45.427 1.00 35.97 141 TYR A CA 1
ATOM 1090 C C . TYR A 1 141 ? -24.637 -51.243 44.158 1.00 35.97 141 TYR A C 1
ATOM 1092 O O . TYR A 1 141 ? -25.610 -51.208 43.408 1.00 35.97 141 TYR A O 1
ATOM 1100 N N . ILE A 1 142 ? -23.499 -50.598 43.863 1.00 41.25 142 ILE A N 1
ATOM 1101 C CA . ILE A 1 142 ? -23.361 -49.769 42.653 1.00 41.25 142 ILE A CA 1
ATOM 1102 C C . ILE A 1 142 ? -23.076 -50.639 41.426 1.00 41.25 142 ILE A C 1
ATOM 1104 O O . ILE A 1 142 ? -23.655 -50.403 40.374 1.00 41.25 142 ILE A O 1
ATOM 1108 N N . ASN A 1 143 ? -22.260 -51.688 41.549 1.00 40.84 143 ASN A N 1
ATOM 1109 C CA . ASN A 1 143 ? -21.806 -52.455 40.385 1.00 40.84 143 ASN A CA 1
ATOM 1110 C C . ASN A 1 143 ? -22.900 -53.363 39.782 1.00 40.84 143 ASN A C 1
ATOM 1112 O O . ASN A 1 143 ? -22.936 -53.544 38.570 1.00 40.84 143 ASN A O 1
ATOM 1116 N N . ASN A 1 144 ? -23.836 -53.881 40.587 1.00 38.78 144 ASN A N 1
ATOM 1117 C CA . ASN A 1 144 ? -24.954 -54.682 40.066 1.00 38.78 144 ASN A CA 1
ATOM 1118 C C . ASN A 1 144 ? -26.063 -53.806 39.461 1.00 38.78 144 ASN A C 1
ATOM 1120 O O . ASN A 1 144 ? -26.485 -54.067 38.339 1.00 38.78 144 ASN A O 1
ATOM 1124 N N . LYS A 1 145 ? -26.470 -52.710 40.124 1.00 42.44 145 LYS A N 1
ATOM 1125 C CA . LYS A 1 145 ? -27.506 -51.809 39.583 1.00 42.44 145 LYS A CA 1
ATOM 1126 C C . LYS A 1 145 ? -27.022 -50.927 38.432 1.00 42.44 145 LYS A C 1
ATOM 1128 O O . LYS A 1 145 ? -27.786 -50.699 37.502 1.00 42.44 145 LYS A O 1
ATOM 1133 N N . ALA A 1 146 ? -25.783 -50.431 38.464 1.00 42.03 146 ALA A N 1
ATOM 1134 C CA . ALA A 1 146 ? -25.257 -49.603 37.380 1.00 42.03 146 ALA A CA 1
ATOM 1135 C C . ALA A 1 146 ? -24.979 -50.425 36.115 1.00 42.03 146 ALA A C 1
ATOM 1137 O O . ALA A 1 146 ? -25.209 -49.912 35.028 1.00 42.03 146 ALA A O 1
ATOM 1138 N N . ASN A 1 147 ? -24.566 -51.696 36.232 1.00 40.44 147 ASN A N 1
ATOM 1139 C CA . ASN A 1 147 ? -24.432 -52.575 35.065 1.00 40.44 147 ASN A CA 1
ATOM 1140 C C . ASN A 1 147 ? -25.790 -53.079 34.552 1.00 40.44 147 ASN A C 1
ATOM 1142 O O . ASN A 1 147 ? -25.963 -53.149 33.343 1.00 40.44 147 ASN A O 1
ATOM 1146 N N . GLU A 1 148 ? -26.778 -53.371 35.410 1.00 46.97 148 GLU A N 1
ATOM 1147 C CA . GLU A 1 148 ? -28.148 -53.678 34.948 1.00 46.97 148 GLU A CA 1
ATOM 1148 C C . GLU A 1 148 ? -28.791 -52.494 34.210 1.00 46.97 148 GLU A C 1
ATOM 1150 O O . GLU A 1 148 ? -29.448 -52.694 33.190 1.00 46.97 148 GLU A O 1
ATOM 1155 N N . TYR A 1 149 ? -28.569 -51.262 34.683 1.00 45.88 149 TYR A N 1
ATOM 1156 C CA . TYR A 1 149 ? -29.131 -50.055 34.070 1.00 45.88 149 TYR A CA 1
ATOM 1157 C C . TYR A 1 149 ? -28.336 -49.587 32.840 1.00 45.88 149 TYR A C 1
ATOM 1159 O O . TYR A 1 149 ? -28.934 -49.160 31.860 1.00 45.88 149 TYR A O 1
ATOM 1167 N N . ALA A 1 150 ? -27.001 -49.697 32.838 1.00 46.22 150 ALA A N 1
ATOM 1168 C CA . ALA A 1 150 ? -26.171 -49.346 31.680 1.00 46.22 150 ALA A CA 1
ATOM 1169 C C . ALA A 1 150 ? -26.307 -50.358 30.529 1.00 46.22 150 ALA A C 1
ATOM 1171 O O . ALA A 1 150 ? -26.298 -49.953 29.371 1.00 46.22 150 ALA A O 1
ATOM 1172 N N . ASN A 1 151 ? -26.510 -51.650 30.823 1.00 44.53 151 ASN A N 1
ATOM 1173 C CA . ASN A 1 151 ? -26.704 -52.683 29.798 1.00 44.53 151 ASN A CA 1
ATOM 1174 C C . ASN A 1 151 ? -28.119 -52.694 29.186 1.00 44.53 151 ASN A C 1
ATOM 1176 O O . ASN A 1 151 ? -28.332 -53.376 28.186 1.00 44.53 151 ASN A O 1
ATOM 1180 N N . GLN A 1 152 ? -29.085 -51.945 29.736 1.00 44.12 152 GLN A N 1
ATOM 1181 C CA . GLN A 1 152 ? -30.420 -51.801 29.134 1.00 44.12 152 GLN A CA 1
ATOM 1182 C C . GLN A 1 152 ? -30.445 -50.877 27.902 1.00 44.12 152 GLN A C 1
ATOM 1184 O O . GLN A 1 152 ? -31.382 -50.973 27.113 1.00 44.12 152 GLN A O 1
ATOM 1189 N N . PHE A 1 153 ? -29.434 -50.016 27.709 1.00 41.03 153 PHE A N 1
ATOM 1190 C CA . PHE A 1 153 ? -29.414 -48.982 26.656 1.00 41.03 153 PHE A CA 1
ATOM 1191 C C . PHE A 1 153 ? -28.441 -49.259 25.486 1.00 41.03 153 PHE A C 1
ATOM 1193 O O . PHE A 1 153 ? -28.249 -48.397 24.631 1.00 41.03 153 PHE A O 1
ATOM 1200 N N . GLY A 1 154 ? -27.863 -50.462 25.383 1.00 53.31 154 GLY A N 1
ATOM 1201 C CA . GLY A 1 154 ? -27.014 -50.863 24.248 1.00 53.31 154 GLY A CA 1
ATOM 1202 C C . GLY A 1 154 ? -25.513 -50.591 24.435 1.00 53.31 154 GLY A C 1
ATOM 1203 O O . GLY A 1 154 ? -25.008 -50.565 25.551 1.00 53.31 154 GLY A O 1
ATOM 1204 N N . ALA A 1 155 ? -24.773 -50.448 23.329 1.00 59.34 155 ALA A N 1
ATOM 1205 C CA . ALA A 1 155 ? -23.304 -50.530 23.253 1.00 59.34 155 ALA A CA 1
ATOM 1206 C C . ALA A 1 155 ? -22.497 -49.346 23.849 1.00 59.34 155 ALA A C 1
ATOM 1208 O O . ALA A 1 155 ? -21.339 -49.175 23.480 1.00 59.34 155 ALA A O 1
ATOM 1209 N N . GLY A 1 156 ? -23.065 -48.502 24.717 1.00 67.19 156 GLY A N 1
ATOM 1210 C CA . GLY A 1 156 ? -22.397 -47.290 25.216 1.00 67.19 156 GLY A CA 1
ATOM 1211 C C . GLY A 1 156 ? -21.211 -47.525 26.166 1.00 67.19 156 GLY A C 1
ATOM 1212 O O . GLY A 1 156 ? -20.833 -48.650 26.491 1.00 67.19 156 GLY A O 1
ATOM 1213 N N . ARG A 1 157 ? -20.598 -46.429 26.637 1.00 75.12 157 ARG A N 1
ATOM 1214 C CA . ARG A 1 157 ? -19.366 -46.442 27.449 1.00 75.12 157 ARG A CA 1
ATOM 1215 C C . ARG A 1 157 ? -19.551 -45.693 28.769 1.00 75.12 157 ARG A C 1
ATOM 1217 O O . ARG A 1 157 ? -20.029 -44.562 28.779 1.00 75.12 157 ARG A O 1
ATOM 1224 N N . THR A 1 158 ? -19.061 -46.267 29.871 1.00 69.69 158 THR A N 1
ATOM 1225 C CA . THR A 1 158 ? -19.019 -45.633 31.204 1.00 69.69 158 THR A CA 1
ATOM 1226 C C . THR A 1 158 ? -17.599 -45.675 31.781 1.00 69.69 158 THR A C 1
ATOM 1228 O O . THR A 1 158 ? -16.884 -46.663 31.630 1.00 69.69 158 THR A O 1
ATOM 1231 N N . GLU A 1 159 ? -17.151 -44.590 32.417 1.00 68.88 159 GLU A N 1
ATOM 1232 C CA . GLU A 1 159 ? -15.791 -44.453 32.954 1.00 68.88 159 GLU A CA 1
ATOM 1233 C C . GLU A 1 159 ? -15.781 -43.710 34.297 1.00 68.88 159 GLU A C 1
ATOM 1235 O O . GLU A 1 159 ? -16.545 -42.763 34.495 1.00 68.88 159 GLU A O 1
ATOM 1240 N N . ILE A 1 160 ? -14.884 -44.127 35.200 1.00 62.53 160 ILE A N 1
ATOM 1241 C CA . ILE A 1 160 ? -14.658 -43.489 36.500 1.00 62.53 160 ILE A CA 1
ATOM 1242 C C . ILE A 1 160 ? -13.217 -42.972 36.554 1.00 62.53 160 ILE A C 1
ATOM 1244 O O . ILE A 1 160 ? -12.244 -43.720 36.505 1.00 62.53 160 ILE A O 1
ATOM 1248 N N . GLN A 1 161 ? -13.062 -41.663 36.676 1.00 64.69 161 GLN A N 1
ATOM 1249 C CA . GLN A 1 161 ? -11.770 -41.004 36.797 1.00 64.69 161 GLN A CA 1
ATOM 1250 C C . GLN A 1 161 ? -11.550 -40.542 38.242 1.00 64.69 161 GLN A C 1
ATOM 1252 O O . GLN A 1 161 ? -12.450 -39.977 38.860 1.00 64.69 161 GLN A O 1
ATOM 1257 N N . LEU A 1 162 ? -10.340 -40.762 38.763 1.00 56.75 162 LEU A N 1
ATOM 1258 C CA . LEU A 1 162 ? -9.922 -40.359 40.108 1.00 56.75 162 LEU A CA 1
ATOM 1259 C C . LEU A 1 162 ? -8.674 -39.465 40.005 1.00 56.75 162 LEU A C 1
ATOM 1261 O O . LEU A 1 162 ? -7.750 -39.750 39.245 1.00 56.75 162 LEU A O 1
ATOM 1265 N N . GLY A 1 163 ? -8.619 -38.365 40.753 1.00 55.50 163 GLY A N 1
ATOM 1266 C CA . GLY A 1 163 ? -7.488 -37.431 40.715 1.00 55.50 163 GLY A CA 1
ATOM 1267 C C . GLY A 1 163 ? -7.294 -36.665 42.021 1.00 55.50 163 GLY A C 1
ATOM 1268 O O . GLY A 1 163 ? -8.112 -36.759 42.925 1.00 55.50 163 GLY A O 1
ATOM 1269 N N . GLY A 1 164 ? -6.225 -35.870 42.125 1.00 53.09 164 GLY A N 1
ATOM 1270 C CA . GLY A 1 164 ? -5.923 -35.111 43.351 1.00 53.09 164 GLY A CA 1
ATOM 1271 C C . GLY A 1 164 ? -5.221 -35.931 44.436 1.00 53.09 164 GLY A C 1
ATOM 1272 O O . GLY A 1 164 ? -5.557 -35.822 45.605 1.00 53.09 164 GLY A O 1
ATOM 1273 N N . PHE A 1 165 ? -4.225 -36.742 44.066 1.00 49.12 165 PHE A N 1
ATOM 1274 C CA . PHE A 1 165 ? -3.475 -37.587 45.012 1.00 49.12 165 PHE A CA 1
ATOM 1275 C C . PHE A 1 165 ? -2.627 -36.805 46.040 1.00 49.12 165 PHE A C 1
ATOM 1277 O O . PHE A 1 165 ? -2.066 -37.416 46.943 1.00 49.12 165 PHE A O 1
ATOM 1284 N N . ASN A 1 166 ? -2.561 -35.472 45.918 1.00 40.66 166 ASN A N 1
ATOM 1285 C CA . ASN A 1 166 ? -1.833 -34.569 46.815 1.00 40.66 166 ASN A CA 1
ATOM 1286 C C . ASN A 1 166 ? -2.761 -33.668 47.665 1.00 40.66 166 ASN A C 1
ATOM 1288 O O . ASN A 1 166 ? -2.253 -32.814 48.384 1.00 40.66 166 ASN A O 1
ATOM 1292 N N . SER A 1 167 ? -4.093 -33.799 47.566 1.00 45.69 167 SER A N 1
ATOM 1293 C CA . SER A 1 167 ? -5.063 -33.033 48.373 1.00 45.69 167 SER A CA 1
ATOM 1294 C C . SER A 1 167 ? -5.694 -33.894 49.470 1.00 45.69 167 SER A C 1
ATOM 1296 O O . SER A 1 167 ? -5.773 -35.111 49.328 1.00 45.69 167 SER A O 1
ATOM 1298 N N . GLU A 1 168 ? -6.196 -33.271 50.543 1.00 42.41 168 GLU A N 1
ATOM 1299 C CA . GLU A 1 168 ? -6.813 -33.952 51.703 1.00 42.41 168 GLU A CA 1
ATOM 1300 C C . GLU A 1 168 ? -8.023 -34.852 51.348 1.00 42.41 168 GLU A C 1
ATOM 1302 O O . GLU A 1 168 ? -8.422 -35.696 52.147 1.00 42.41 168 GLU A O 1
ATOM 1307 N N . ALA A 1 169 ? -8.584 -34.729 50.135 1.00 50.22 169 ALA A N 1
ATOM 1308 C CA . ALA A 1 169 ? -9.608 -35.616 49.581 1.00 50.22 169 ALA A CA 1
ATOM 1309 C C . ALA A 1 169 ? -9.391 -35.903 48.077 1.00 50.22 169 ALA A C 1
ATOM 1311 O O . ALA A 1 169 ? -8.892 -35.052 47.337 1.00 50.22 169 ALA A O 1
ATOM 1312 N N . LEU A 1 170 ? -9.814 -37.091 47.619 1.00 53.59 170 LEU A N 1
ATOM 1313 C CA . LEU A 1 170 ? -9.778 -37.528 46.213 1.00 53.59 170 LEU A CA 1
ATOM 1314 C C . LEU A 1 170 ? -10.872 -36.830 45.377 1.00 53.59 170 LEU A C 1
ATOM 1316 O O . LEU A 1 170 ? -12.053 -36.867 45.726 1.00 53.59 170 LEU A O 1
ATOM 1320 N N . ASN A 1 171 ? -10.501 -36.250 44.232 1.00 60.94 171 ASN A N 1
ATOM 1321 C CA . ASN A 1 171 ? -11.443 -35.811 43.199 1.00 60.94 171 ASN A CA 1
ATOM 1322 C C . ASN A 1 171 ? -11.946 -37.030 42.418 1.00 60.94 171 ASN A C 1
ATOM 1324 O O . ASN A 1 171 ? -11.143 -37.867 42.004 1.00 60.94 171 ASN A O 1
ATOM 1328 N N . TYR A 1 172 ? -13.251 -37.097 42.158 1.00 66.81 172 TYR A N 1
ATOM 1329 C CA . TYR A 1 172 ? -13.856 -38.151 41.347 1.00 66.81 172 TYR A CA 1
ATOM 1330 C C . TYR A 1 172 ? -14.656 -37.553 40.186 1.00 66.81 172 TYR A C 1
ATOM 1332 O O . TYR A 1 172 ? -15.226 -36.467 40.298 1.00 66.81 172 TYR A O 1
ATOM 1340 N N . ASN A 1 173 ? -14.695 -38.260 39.064 1.00 71.12 173 ASN A N 1
ATOM 1341 C CA . ASN A 1 173 ? -15.479 -37.909 37.887 1.00 71.12 173 ASN A CA 1
ATOM 1342 C C . ASN A 1 173 ? -16.088 -39.191 37.311 1.00 71.12 173 ASN A C 1
ATOM 1344 O O . ASN A 1 173 ? -15.362 -40.082 36.872 1.00 71.12 173 ASN A O 1
ATOM 1348 N N . ILE A 1 174 ? -17.414 -39.291 37.351 1.00 72.50 174 ILE A N 1
ATOM 1349 C CA . ILE A 1 174 ? -18.182 -40.418 36.820 1.00 72.50 174 ILE A CA 1
ATOM 1350 C C . ILE A 1 174 ? -18.850 -39.932 35.543 1.00 72.50 174 ILE A C 1
ATOM 1352 O O . ILE A 1 174 ? -19.626 -38.982 35.593 1.00 72.50 174 ILE A O 1
ATOM 1356 N N . ARG A 1 175 ? -18.575 -40.572 34.406 1.00 76.44 175 ARG A N 1
ATOM 1357 C CA . ARG A 1 175 ? -19.123 -40.164 33.105 1.00 76.44 175 ARG A CA 1
ATOM 1358 C C . ARG A 1 175 ? -19.626 -41.346 32.293 1.00 76.44 175 ARG A C 1
ATOM 1360 O O . ARG A 1 175 ? -19.035 -42.424 32.324 1.00 76.44 175 ARG A O 1
ATOM 1367 N N . THR A 1 176 ? -20.706 -41.131 31.551 1.00 75.56 176 THR A N 1
ATOM 1368 C CA . THR A 1 176 ? -21.315 -42.107 30.644 1.00 75.56 176 THR A CA 1
ATOM 1369 C C . THR A 1 176 ? -21.702 -41.448 29.325 1.00 75.56 176 THR A C 1
ATOM 1371 O O . THR A 1 176 ? -22.117 -40.289 29.308 1.00 75.56 176 THR A O 1
ATOM 1374 N N . ILE A 1 177 ? -21.528 -42.168 28.221 1.00 82.75 177 ILE A N 1
ATOM 1375 C CA . ILE A 1 177 ? -21.936 -41.767 26.876 1.00 82.75 177 ILE A CA 1
ATOM 1376 C C . ILE A 1 177 ? -22.714 -42.923 26.248 1.00 82.75 177 ILE A C 1
ATOM 1378 O O . ILE A 1 177 ? -22.248 -44.063 26.237 1.00 82.75 177 ILE A O 1
ATOM 1382 N N . GLN A 1 178 ? -23.916 -42.629 25.767 1.00 80.56 178 GLN A N 1
ATOM 1383 C CA . GLN A 1 178 ? -24.871 -43.619 25.282 1.00 80.56 178 GLN A CA 1
ATOM 1384 C C . GLN A 1 178 ? -25.384 -43.211 23.897 1.00 80.56 178 GLN A C 1
ATOM 1386 O O . GLN A 1 178 ? -25.724 -42.038 23.713 1.00 80.56 178 GLN A O 1
ATOM 1391 N N . PRO A 1 179 ? -25.443 -44.129 22.916 1.00 82.50 179 PRO A N 1
ATOM 1392 C CA . PRO A 1 179 ? -26.092 -43.847 21.641 1.00 82.50 179 PRO A CA 1
ATOM 1393 C C . PRO A 1 179 ? -27.602 -43.646 21.850 1.00 82.50 179 PRO A C 1
ATOM 1395 O O . PRO A 1 179 ? -28.241 -44.394 22.583 1.00 82.50 179 PRO A O 1
ATOM 1398 N N . LEU A 1 180 ? -28.168 -42.628 21.207 1.00 79.31 180 LEU A N 1
ATOM 1399 C CA . LEU A 1 180 ? -29.615 -42.414 21.088 1.00 79.31 180 LEU A CA 1
ATOM 1400 C C . LEU A 1 180 ? -30.141 -42.818 19.703 1.00 79.31 180 LEU A C 1
ATOM 1402 O O . LEU A 1 180 ? -31.337 -43.046 19.549 1.00 79.31 180 LEU A O 1
ATOM 1406 N N . SER A 1 181 ? -29.263 -42.894 18.699 1.00 78.00 181 SER A N 1
ATOM 1407 C CA . SER A 1 181 ? -29.557 -43.452 17.377 1.00 78.00 181 SER A CA 1
ATOM 1408 C C . SER A 1 181 ? -29.116 -44.915 17.287 1.00 78.00 181 SER A C 1
ATOM 1410 O O . SER A 1 181 ? -28.192 -45.334 17.986 1.00 78.00 181 SER A O 1
ATOM 1412 N N . GLU A 1 182 ? -29.735 -45.687 16.391 1.00 77.56 182 GLU A N 1
ATOM 1413 C CA . GLU A 1 182 ? -29.266 -47.038 16.074 1.00 77.56 182 GLU A CA 1
ATOM 1414 C C . GLU A 1 182 ? -27.821 -46.993 15.554 1.00 77.56 182 GLU A C 1
ATOM 1416 O O . GLU A 1 182 ? -27.481 -46.185 14.687 1.00 77.56 182 GLU A O 1
ATOM 1421 N N . LEU A 1 183 ? -26.963 -47.856 16.102 1.00 78.88 183 LEU A N 1
ATOM 1422 C CA . LEU A 1 183 ? -25.548 -47.915 15.758 1.00 78.88 183 LEU A CA 1
ATOM 1423 C C . LEU A 1 183 ? -25.174 -49.330 15.317 1.00 78.88 183 LEU A C 1
ATOM 1425 O O . LEU A 1 183 ? -25.257 -50.275 16.101 1.00 78.88 183 LEU A O 1
ATOM 1429 N N . ASN A 1 184 ? -24.729 -49.455 14.071 1.00 78.81 184 ASN A N 1
ATOM 1430 C CA . ASN A 1 184 ? -24.150 -50.668 13.503 1.00 78.81 184 ASN A CA 1
ATOM 1431 C C . ASN A 1 184 ? -22.846 -50.329 12.752 1.00 78.81 184 ASN A C 1
ATOM 1433 O O . ASN A 1 184 ? -22.418 -49.175 12.730 1.00 78.81 184 ASN A O 1
ATOM 1437 N N . GLU A 1 185 ? -22.187 -51.334 12.171 1.00 73.75 185 GLU A N 1
ATOM 1438 C CA . GLU A 1 185 ? -20.893 -51.156 11.491 1.00 73.75 185 GLU A CA 1
ATOM 1439 C C . GLU A 1 185 ? -20.963 -50.249 10.243 1.00 73.75 185 GLU A C 1
ATOM 1441 O O . GLU A 1 185 ? -19.941 -49.681 9.856 1.00 73.75 185 GLU A O 1
ATOM 1446 N N . ASP A 1 186 ? -22.153 -50.052 9.660 1.00 77.25 186 ASP A N 1
ATOM 1447 C CA . ASP A 1 186 ? -22.377 -49.234 8.460 1.00 77.25 186 ASP A CA 1
ATOM 1448 C C . ASP A 1 186 ? -22.838 -47.792 8.770 1.00 77.25 186 ASP A C 1
ATOM 1450 O O . ASP A 1 186 ? -22.828 -46.931 7.879 1.00 77.25 186 ASP A O 1
ATOM 1454 N N . SER A 1 187 ? -23.215 -47.497 10.022 1.00 83.12 187 SER A N 1
ATOM 1455 C CA . SER A 1 187 ? -23.724 -46.187 10.454 1.00 83.12 187 SER A CA 1
ATOM 1456 C C . SER A 1 187 ? -22.742 -45.049 10.135 1.00 83.12 187 SER A C 1
ATOM 1458 O O . SER A 1 187 ? -21.578 -45.072 10.539 1.00 83.12 187 SER A O 1
ATOM 1460 N N . GLN A 1 188 ? -23.225 -44.012 9.440 1.00 88.38 188 GLN A N 1
ATOM 1461 C CA . GLN A 1 188 ? -22.435 -42.821 9.083 1.00 88.38 188 GLN A CA 1
ATOM 1462 C C . GLN A 1 188 ? -22.621 -41.656 10.060 1.00 88.38 188 GLN A C 1
ATOM 1464 O O . GLN A 1 188 ? -21.882 -40.671 10.001 1.00 88.38 188 GLN A O 1
ATOM 1469 N N . ASP A 1 189 ? -23.585 -41.763 10.963 1.00 89.81 189 ASP A N 1
ATOM 1470 C CA . ASP A 1 189 ? -23.965 -40.746 11.926 1.00 89.81 189 ASP A CA 1
ATOM 1471 C C . ASP A 1 189 ? -24.347 -41.359 13.281 1.00 89.81 189 ASP A C 1
ATOM 1473 O O . ASP A 1 189 ? -24.725 -42.524 13.387 1.00 89.81 189 ASP A O 1
ATOM 1477 N N . LEU A 1 190 ? -24.164 -40.573 14.342 1.00 89.06 190 LEU A N 1
ATOM 1478 C CA . LEU A 1 190 ? -24.434 -40.956 15.724 1.00 89.06 190 LEU A CA 1
ATOM 1479 C C . LEU A 1 190 ? -25.022 -39.763 16.473 1.00 89.06 190 LEU A C 1
ATOM 1481 O O . LEU A 1 190 ? -24.339 -38.754 16.662 1.00 89.06 190 LEU A O 1
ATOM 1485 N N . ILE A 1 191 ? -26.248 -39.917 16.967 1.00 85.12 191 ILE A N 1
ATOM 1486 C CA . ILE A 1 191 ? -26.812 -39.066 18.016 1.00 85.12 191 ILE A CA 1
ATOM 1487 C C . ILE A 1 191 ? -26.518 -39.747 19.348 1.00 85.12 191 ILE A C 1
ATOM 1489 O O . ILE A 1 191 ? -26.782 -40.938 19.504 1.00 85.12 191 ILE A O 1
ATOM 1493 N N . PHE A 1 192 ? -25.972 -39.016 20.315 1.00 87.25 192 PHE A N 1
ATOM 1494 C CA . PHE A 1 192 ? -25.615 -39.564 21.620 1.00 87.25 192 PHE A CA 1
ATOM 1495 C C . PHE A 1 192 ? -26.025 -38.643 22.766 1.00 87.25 192 PHE A C 1
ATOM 1497 O O . PHE A 1 192 ? -26.093 -37.422 22.628 1.00 87.25 192 PHE A O 1
ATOM 1504 N N . PHE A 1 193 ? -26.250 -39.255 23.922 1.00 85.50 193 PHE A N 1
ATOM 1505 C CA . PHE A 1 193 ? -26.360 -38.594 25.213 1.00 85.50 193 PHE A CA 1
ATOM 1506 C C . PHE A 1 193 ? -25.045 -38.761 25.973 1.00 85.50 193 PHE A C 1
ATOM 1508 O O . PHE A 1 193 ? -24.465 -39.847 25.975 1.00 85.50 193 PHE A O 1
ATOM 1515 N N . GLN A 1 194 ? -24.584 -37.711 26.648 1.00 88.56 194 GLN A N 1
ATOM 1516 C CA . GLN A 1 194 ? -23.475 -37.788 27.593 1.00 88.56 194 GLN A CA 1
ATOM 1517 C C . GLN A 1 194 ? -23.889 -37.176 28.933 1.00 88.56 194 GLN A C 1
ATOM 1519 O O . GLN A 1 194 ? -24.271 -36.010 29.007 1.00 88.56 194 GLN A O 1
ATOM 1524 N N . GLY A 1 195 ? -23.762 -37.959 30.001 1.00 79.00 195 GLY A N 1
ATOM 1525 C CA . GLY A 1 195 ? -23.999 -37.524 31.373 1.00 79.00 195 GLY A CA 1
ATOM 1526 C C . GLY A 1 195 ? -22.739 -37.688 32.209 1.00 79.00 195 GLY A C 1
ATOM 1527 O O . GLY A 1 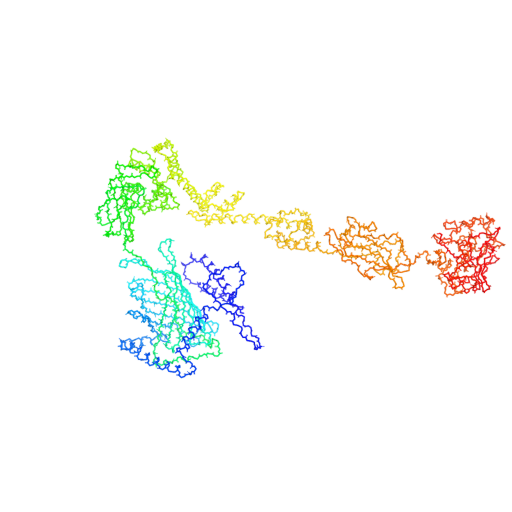195 ? -22.016 -38.675 32.060 1.00 79.00 195 GLY A O 1
ATOM 1528 N N . GLN A 1 196 ? -22.457 -36.736 33.092 1.00 83.19 196 GLN A N 1
ATOM 1529 C CA . GLN A 1 196 ? -21.338 -36.858 34.022 1.00 83.19 196 GLN A CA 1
ATOM 1530 C C . GLN A 1 196 ? -21.587 -36.134 35.346 1.00 83.19 196 GLN A C 1
ATOM 1532 O O . GLN A 1 196 ? -22.295 -35.130 35.404 1.00 83.19 196 GLN A O 1
ATOM 1537 N N . LEU A 1 197 ? -20.956 -36.643 36.397 1.00 79.06 197 LEU A N 1
ATOM 1538 C CA . LEU A 1 197 ? -20.929 -36.074 37.735 1.00 79.06 197 LEU A CA 1
ATOM 1539 C C . LEU A 1 197 ? -19.470 -35.900 38.150 1.00 79.06 197 LEU A C 1
ATOM 1541 O O . LEU A 1 197 ? -18.726 -36.876 38.261 1.00 79.06 197 LEU A O 1
ATOM 1545 N N . THR A 1 198 ? -19.058 -34.654 38.369 1.00 77.75 198 THR A N 1
ATOM 1546 C CA . THR A 1 198 ? -17.682 -34.307 38.737 1.00 77.75 198 THR A CA 1
ATOM 1547 C C . THR A 1 198 ? -17.643 -33.681 40.127 1.00 77.75 198 THR A C 1
ATOM 1549 O O . THR A 1 198 ? -18.321 -32.689 40.371 1.00 77.75 198 THR A O 1
ATOM 1552 N N . SER A 1 199 ? -16.797 -34.207 41.013 1.00 71.50 199 SER A N 1
ATOM 1553 C CA . SER A 1 199 ? -16.411 -33.568 42.276 1.00 71.50 199 SER A CA 1
ATOM 1554 C C . SER A 1 199 ? -15.069 -32.866 42.095 1.00 71.50 199 SER A C 1
ATOM 1556 O O . SER A 1 199 ? -14.095 -33.472 41.639 1.00 71.50 199 SER A O 1
ATOM 1558 N N . GLY A 1 200 ? -14.986 -31.593 42.479 1.00 63.78 200 GLY A N 1
ATOM 1559 C CA . GLY A 1 200 ? -13.757 -30.818 42.368 1.00 63.78 200 GLY A CA 1
ATOM 1560 C C . GLY A 1 200 ? -13.634 -29.705 43.397 1.00 63.78 200 GLY A C 1
ATOM 1561 O O . GLY A 1 200 ? -14.632 -29.164 43.859 1.00 63.78 200 GLY A O 1
ATOM 1562 N N . GLN A 1 201 ? -12.395 -29.336 43.718 1.00 60.62 201 GLN A N 1
ATOM 1563 C CA . GLN A 1 201 ? -12.118 -28.129 44.495 1.00 60.62 201 GLN A CA 1
ATOM 1564 C C . GLN A 1 201 ? -12.303 -26.879 43.619 1.00 60.62 201 GLN A C 1
ATOM 1566 O O . GLN A 1 201 ? -11.800 -26.836 42.489 1.00 60.62 201 GLN A O 1
ATOM 1571 N N . ASN A 1 202 ? -13.032 -25.891 44.136 1.00 57.91 202 ASN A N 1
ATOM 1572 C CA . ASN A 1 202 ? -13.239 -24.565 43.562 1.00 57.91 202 ASN A CA 1
ATOM 1573 C C . ASN A 1 202 ? -13.018 -23.539 44.687 1.00 57.91 202 ASN A C 1
ATOM 1575 O O . ASN A 1 202 ? -13.781 -23.520 45.647 1.00 57.91 202 ASN A O 1
ATOM 1579 N N . HIS A 1 203 ? -11.937 -22.749 44.614 1.00 58.66 203 HIS A N 1
ATOM 1580 C CA . HIS A 1 203 ? -11.548 -21.782 45.658 1.00 58.66 203 HIS A CA 1
ATOM 1581 C C . HIS A 1 203 ? -11.571 -22.369 47.086 1.00 58.66 203 HIS A C 1
ATOM 1583 O O . HIS A 1 203 ? -12.232 -21.850 47.979 1.00 58.66 203 HIS A O 1
ATOM 1589 N N . SER A 1 204 ? -10.869 -23.489 47.282 1.00 55.25 204 SER A N 1
ATOM 1590 C CA . SER A 1 204 ? -10.763 -24.233 48.552 1.00 55.25 204 SER A CA 1
ATOM 1591 C C . SER A 1 204 ? -12.019 -24.986 49.018 1.00 55.25 204 SER A C 1
ATOM 1593 O O . SER A 1 204 ? -11.892 -25.875 49.856 1.00 55.25 204 SER A O 1
ATOM 1595 N N . GLU A 1 205 ? -13.190 -24.750 48.419 1.00 62.16 205 GLU A N 1
ATOM 1596 C CA . GLU A 1 205 ? -14.437 -25.471 48.708 1.00 62.16 205 GLU A CA 1
ATOM 1597 C C . GLU A 1 205 ? -14.659 -26.632 47.731 1.00 62.16 205 GLU A C 1
ATOM 1599 O O . GLU A 1 205 ? -14.381 -26.541 46.532 1.00 62.16 205 GLU A O 1
ATOM 1604 N N . ARG A 1 206 ? -15.172 -27.758 48.230 1.00 68.88 206 ARG A N 1
ATOM 1605 C CA . ARG A 1 206 ? -15.466 -28.938 47.410 1.00 68.88 206 ARG A CA 1
ATOM 1606 C C . ARG A 1 206 ? -16.871 -28.838 46.840 1.00 68.88 206 ARG A C 1
ATOM 1608 O O . ARG A 1 206 ? -17.805 -28.864 47.627 1.00 68.88 206 ARG A O 1
ATOM 1615 N N . ARG A 1 207 ? -17.022 -28.858 45.513 1.00 74.06 207 ARG A N 1
ATOM 1616 C CA . ARG A 1 207 ? -18.325 -28.760 44.833 1.00 74.06 207 ARG A CA 1
ATOM 1617 C C . ARG A 1 207 ? -18.572 -29.919 43.873 1.00 74.06 207 ARG A C 1
ATOM 1619 O O . ARG A 1 207 ? -17.632 -30.470 43.295 1.00 74.06 207 ARG A O 1
ATOM 1626 N N . GLU A 1 208 ? -19.843 -30.278 43.714 1.00 75.94 208 GLU A N 1
ATOM 1627 C CA . GLU A 1 208 ? -20.302 -31.305 42.777 1.00 75.94 208 GLU A CA 1
ATOM 1628 C C . GLU A 1 208 ? -21.038 -30.648 41.607 1.00 75.94 208 GLU A C 1
ATOM 1630 O O . GLU A 1 208 ? -21.964 -29.857 41.801 1.00 75.94 208 GLU A O 1
ATOM 1635 N N . THR A 1 209 ? -20.617 -30.975 40.387 1.00 82.94 209 THR A N 1
ATOM 1636 C CA . THR A 1 209 ? -21.222 -30.482 39.148 1.00 82.94 209 THR A CA 1
ATOM 1637 C C . THR A 1 209 ? -21.816 -31.648 38.369 1.00 82.94 209 THR A C 1
ATOM 1639 O O . THR A 1 209 ? -21.108 -32.594 38.017 1.00 82.94 209 THR A O 1
ATOM 1642 N N . LEU A 1 210 ? -23.115 -31.565 38.090 1.00 82.69 210 LEU A N 1
ATOM 1643 C CA . LEU A 1 210 ? -23.825 -32.432 37.160 1.00 82.69 210 LEU A CA 1
ATOM 1644 C C . LEU A 1 210 ? -23.778 -31.794 35.771 1.00 82.69 210 LEU A C 1
ATOM 1646 O O . LEU A 1 210 ? -24.181 -30.644 35.616 1.00 82.69 210 LEU A O 1
ATOM 1650 N N . ASN A 1 211 ? -23.331 -32.531 34.757 1.00 87.62 211 ASN A N 1
ATOM 1651 C CA . ASN A 1 211 ? -23.410 -32.081 33.371 1.00 87.62 211 ASN A CA 1
ATOM 1652 C C . ASN A 1 211 ? -24.201 -33.084 32.538 1.00 87.62 211 ASN A C 1
ATOM 1654 O O . ASN A 1 211 ? -23.925 -34.286 32.567 1.00 87.62 211 ASN A O 1
ATOM 1658 N N . LEU A 1 212 ? -25.151 -32.572 31.767 1.00 85.50 212 LEU A N 1
ATOM 1659 C CA . LEU A 1 212 ? -26.009 -33.346 30.880 1.00 85.50 212 LEU A CA 1
ATOM 1660 C C . LEU A 1 212 ? -25.900 -32.753 29.483 1.00 85.50 212 LEU A C 1
ATOM 1662 O O . LEU A 1 212 ? -26.048 -31.543 29.319 1.00 85.50 212 LEU A O 1
ATOM 1666 N N . GLY A 1 213 ? -25.642 -33.584 28.480 1.00 89.06 213 GLY A N 1
ATOM 1667 C CA . GLY A 1 213 ? -25.506 -33.115 27.113 1.00 89.06 213 GLY A CA 1
ATOM 1668 C C . GLY A 1 213 ? -25.985 -34.101 26.070 1.00 89.06 213 GLY A C 1
ATOM 1669 O O . GLY A 1 213 ? -26.066 -35.309 26.294 1.00 89.06 213 GLY A O 1
ATOM 1670 N N . ILE A 1 214 ? -26.288 -33.540 24.909 1.00 85.12 214 ILE A N 1
ATOM 1671 C CA . ILE A 1 214 ? -26.622 -34.256 23.686 1.00 85.12 214 ILE A CA 1
ATOM 1672 C C . ILE A 1 214 ? -25.617 -33.864 22.612 1.00 85.12 214 ILE A C 1
ATOM 1674 O O . ILE A 1 214 ? -25.136 -32.729 22.575 1.00 85.12 214 ILE A O 1
ATOM 1678 N N . GLY A 1 215 ? -25.290 -34.794 21.729 1.00 93.25 215 GLY A N 1
ATOM 1679 C CA . GLY A 1 215 ? -24.384 -34.521 20.629 1.00 93.25 215 GLY A CA 1
ATOM 1680 C C . GLY A 1 215 ? -24.716 -35.320 19.387 1.00 93.25 215 GLY A C 1
ATOM 1681 O O . GLY A 1 215 ? -25.398 -36.341 19.435 1.00 93.25 215 GLY A O 1
ATOM 1682 N N . TYR A 1 216 ? -24.212 -34.821 18.267 1.00 92.94 216 TYR A N 1
ATOM 1683 C CA . TYR A 1 216 ? -24.305 -35.439 16.958 1.00 92.94 216 TYR A CA 1
ATOM 1684 C C . TYR A 1 216 ? -22.905 -35.536 16.356 1.00 92.94 216 TYR A C 1
ATOM 1686 O O . TYR A 1 216 ? -22.154 -34.560 16.366 1.00 92.94 216 TYR A O 1
ATOM 1694 N N . ARG A 1 217 ? -22.547 -36.706 15.828 1.00 95.88 217 ARG A N 1
ATOM 1695 C CA . ARG A 1 217 ? -21.282 -36.972 15.133 1.00 95.88 217 ARG A CA 1
ATOM 1696 C C . ARG A 1 217 ? -21.557 -37.594 13.778 1.00 95.88 217 ARG A C 1
ATOM 1698 O O . ARG A 1 217 ? -22.408 -38.466 13.671 1.00 95.88 217 ARG A O 1
ATOM 1705 N N . LYS A 1 218 ? -20.792 -37.190 12.769 1.00 92.38 218 LYS A N 1
ATOM 1706 C CA . LYS A 1 218 ? -20.872 -37.709 11.404 1.00 92.38 218 LYS A CA 1
ATOM 1707 C C . LYS A 1 218 ? -19.496 -38.139 10.911 1.00 92.38 218 LYS A C 1
ATOM 1709 O O . LYS A 1 218 ? -18.528 -37.392 11.068 1.00 92.38 218 LYS A O 1
ATOM 1714 N N . LEU A 1 219 ? -19.427 -39.312 10.289 1.00 91.75 219 LEU A N 1
ATOM 1715 C CA . LEU A 1 219 ? -18.254 -39.768 9.555 1.00 91.75 219 LEU A CA 1
ATOM 1716 C C . LEU A 1 219 ? -18.121 -38.987 8.247 1.00 91.75 219 LEU A C 1
ATOM 1718 O O . LEU A 1 219 ? -19.067 -38.834 7.473 1.00 91.75 219 LEU A O 1
ATOM 1722 N N . LEU A 1 220 ? -16.918 -38.489 8.004 1.00 87.50 220 LEU A N 1
ATOM 1723 C CA . LEU A 1 220 ? -16.525 -37.788 6.791 1.00 87.50 220 LEU A CA 1
ATOM 1724 C C . LEU A 1 220 ? -15.379 -38.550 6.116 1.00 87.50 220 LEU A C 1
ATOM 1726 O O . LEU A 1 220 ? -14.803 -39.479 6.687 1.00 87.50 220 LEU A O 1
ATOM 1730 N N . GLU A 1 221 ? -15.052 -38.167 4.879 1.00 84.75 221 GLU A N 1
ATOM 1731 C CA . GLU A 1 221 ? -13.884 -38.696 4.153 1.00 84.75 221 GLU A CA 1
ATOM 1732 C C . GLU A 1 221 ? -13.861 -40.240 4.094 1.00 84.75 221 GLU A C 1
ATOM 1734 O O . GLU A 1 221 ? -12.854 -40.875 4.399 1.00 84.75 221 GLU A O 1
ATOM 1739 N N . ALA A 1 222 ? -15.001 -40.862 3.761 1.00 80.88 222 ALA A N 1
ATOM 1740 C CA . ALA A 1 222 ? -15.169 -42.324 3.725 1.00 80.88 222 ALA A CA 1
ATOM 1741 C C . ALA A 1 222 ? -14.775 -43.046 5.039 1.00 80.88 222 ALA A C 1
ATOM 1743 O O . ALA A 1 222 ? -14.288 -44.185 5.023 1.00 80.88 222 ALA A O 1
ATOM 1744 N N . GLY A 1 223 ? -14.984 -42.369 6.174 1.00 82.31 223 GLY A N 1
ATOM 1745 C CA . GLY A 1 223 ? -14.700 -42.864 7.519 1.00 82.31 223 GLY A CA 1
ATOM 1746 C C . GLY A 1 223 ? -13.318 -42.488 8.056 1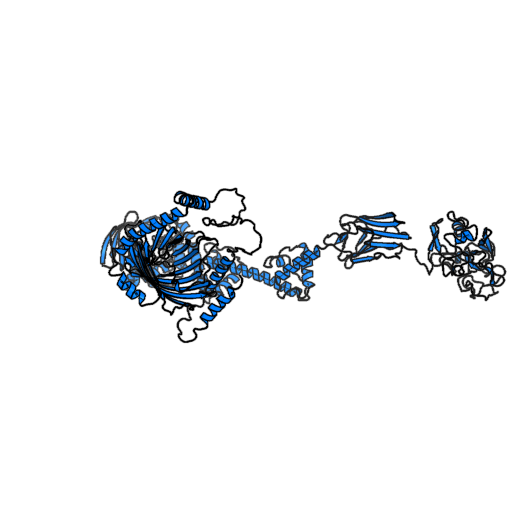.00 82.31 223 GLY A C 1
ATOM 1747 O O . GLY A 1 223 ? -12.887 -43.069 9.041 1.00 82.31 223 GLY A O 1
ATOM 1748 N N . GLN A 1 224 ? -12.583 -41.560 7.437 1.00 86.44 224 GLN A N 1
ATOM 1749 C CA . GLN A 1 224 ? -11.256 -41.141 7.925 1.00 86.44 224 GLN A CA 1
ATOM 1750 C C . GLN A 1 224 ? -11.303 -40.036 8.988 1.00 86.44 224 GLN A C 1
ATOM 1752 O O . GLN A 1 224 ? -10.312 -39.816 9.690 1.00 86.44 224 GLN A O 1
ATOM 1757 N N . SER A 1 225 ? -12.427 -39.333 9.116 1.00 90.62 225 SER A N 1
ATOM 1758 C CA . SER A 1 225 ? -12.603 -38.262 10.095 1.00 90.62 225 SER A CA 1
ATOM 1759 C C . SER A 1 225 ? -14.027 -38.242 10.655 1.00 90.62 225 SER A C 1
ATOM 1761 O O . SER A 1 225 ? -14.961 -38.757 10.041 1.00 90.62 225 SER A O 1
ATOM 1763 N N . ILE A 1 226 ? -14.188 -37.668 11.845 1.00 93.44 226 ILE A N 1
ATOM 1764 C CA . ILE A 1 226 ? -15.481 -37.380 12.473 1.00 93.44 226 ILE A CA 1
ATOM 1765 C C . ILE A 1 226 ? -15.597 -35.868 12.629 1.00 93.44 226 ILE A C 1
ATOM 1767 O O . ILE A 1 226 ? -14.688 -35.240 13.171 1.00 93.44 226 ILE A O 1
ATOM 1771 N N . ALA A 1 227 ? -16.727 -35.301 12.216 1.00 94.69 227 ALA A N 1
ATOM 1772 C CA . ALA A 1 227 ? -17.145 -33.963 12.624 1.00 94.69 227 ALA A CA 1
ATOM 1773 C C . ALA A 1 227 ? -18.356 -34.066 13.554 1.00 94.69 227 ALA A C 1
ATOM 1775 O O . ALA A 1 227 ? -19.235 -34.898 13.325 1.00 94.69 227 ALA A O 1
ATOM 1776 N N . GLY A 1 228 ? -18.412 -33.237 14.592 1.00 94.31 228 GLY A N 1
ATOM 1777 C CA . GLY A 1 228 ? -19.508 -33.271 15.553 1.00 94.31 228 GLY A CA 1
ATOM 1778 C C . GLY A 1 228 ? -19.879 -31.916 16.135 1.00 94.31 228 GLY A C 1
ATOM 1779 O O . GLY A 1 228 ? -19.096 -30.968 16.104 1.00 94.31 228 GLY A O 1
ATOM 1780 N N . ILE A 1 229 ? -21.094 -31.857 16.670 1.00 94.38 229 ILE A N 1
ATOM 1781 C CA . ILE A 1 229 ? -21.644 -30.736 17.429 1.00 94.38 229 ILE A CA 1
ATOM 1782 C C . ILE A 1 229 ? -22.265 -31.275 18.716 1.00 94.38 229 ILE A C 1
ATOM 1784 O O . ILE A 1 229 ? -22.864 -32.352 18.715 1.00 94.38 229 ILE A O 1
ATOM 1788 N N . ASN A 1 230 ? -22.122 -30.546 19.817 1.00 94.56 230 ASN A N 1
ATOM 1789 C CA . ASN A 1 230 ? -22.690 -30.931 21.102 1.00 94.56 230 ASN A CA 1
ATOM 1790 C C . ASN A 1 230 ? -23.266 -29.726 21.861 1.00 94.56 230 ASN A C 1
ATOM 1792 O O . ASN A 1 230 ? -22.838 -28.588 21.667 1.00 94.56 230 ASN A O 1
ATOM 1796 N N . LEU A 1 231 ? -24.255 -29.994 22.711 1.00 90.56 231 LEU A N 1
ATOM 1797 C CA . LEU A 1 231 ? -24.912 -29.031 23.591 1.00 90.56 231 LEU A CA 1
ATOM 1798 C C . LEU A 1 231 ? -24.963 -29.620 25.000 1.00 90.56 231 LEU A C 1
ATOM 1800 O O . LEU A 1 231 ? -25.404 -30.755 25.177 1.00 90.56 231 LEU A O 1
ATOM 1804 N N . PHE A 1 232 ? -24.542 -28.848 25.999 1.00 95.56 232 PHE A N 1
ATOM 1805 C CA . PHE A 1 232 ? -24.553 -29.255 27.404 1.00 95.56 232 PHE A CA 1
ATOM 1806 C C . PHE A 1 232 ? -25.229 -28.215 28.289 1.00 95.56 232 PHE A C 1
ATOM 1808 O O . PHE A 1 232 ? -25.112 -27.013 28.051 1.00 95.56 232 PHE A O 1
ATOM 1815 N N . THR A 1 233 ? -25.859 -28.698 29.357 1.00 89.81 233 THR A N 1
ATOM 1816 C CA . THR A 1 233 ? -26.223 -27.916 30.536 1.00 89.81 233 THR A CA 1
ATOM 1817 C C . THR A 1 233 ? -25.460 -28.439 31.750 1.00 89.81 233 THR A C 1
ATOM 1819 O O . THR A 1 233 ? -25.310 -29.649 31.939 1.00 89.81 233 THR A O 1
ATOM 1822 N N . ASP A 1 234 ? -24.952 -27.515 32.556 1.00 90.38 234 ASP A N 1
ATOM 1823 C CA . ASP A 1 234 ? -24.195 -27.791 33.766 1.00 90.38 234 ASP A CA 1
ATOM 1824 C C . ASP A 1 234 ? -24.930 -27.203 34.974 1.00 90.38 234 ASP A C 1
ATOM 1826 O O . ASP A 1 234 ? -25.390 -26.059 34.929 1.00 90.38 234 ASP A O 1
ATOM 1830 N N . TYR A 1 235 ? -24.998 -27.968 36.061 1.00 86.06 235 TYR A N 1
ATOM 1831 C CA . TYR A 1 235 ? -25.580 -27.555 37.332 1.00 86.06 235 TYR A CA 1
ATOM 1832 C C . TYR A 1 235 ? -24.631 -27.884 38.482 1.00 86.06 235 TYR A C 1
ATOM 1834 O O . TYR A 1 235 ? -24.264 -29.044 38.677 1.00 86.06 235 TYR A O 1
ATOM 1842 N N . GLU A 1 236 ? -24.236 -26.874 39.254 1.00 85.19 236 GLU A N 1
ATOM 1843 C CA . GLU A 1 236 ? -23.431 -27.053 40.465 1.00 85.19 236 GLU A CA 1
ATOM 1844 C C . GLU A 1 236 ? -24.337 -27.064 41.700 1.00 85.19 236 GLU A C 1
ATOM 1846 O O . GLU A 1 236 ? -25.080 -26.118 41.937 1.00 85.19 236 GLU A O 1
ATOM 1851 N N . THR A 1 237 ? -24.299 -28.133 42.497 1.00 75.00 237 THR A N 1
ATOM 1852 C CA . THR A 1 237 ? -25.335 -28.405 43.511 1.00 75.00 237 THR A CA 1
ATOM 1853 C C . THR A 1 237 ? -25.308 -27.459 44.710 1.00 75.00 237 THR A C 1
ATOM 1855 O O . THR A 1 237 ? -26.367 -27.126 45.234 1.00 75.00 237 THR A O 1
ATOM 1858 N N . GLN A 1 238 ? -24.126 -27.013 45.141 1.00 73.19 238 GLN A N 1
ATOM 1859 C CA . GLN A 1 238 ? -23.967 -26.201 46.357 1.00 73.19 238 GLN A CA 1
ATOM 1860 C C . GLN A 1 238 ? -24.275 -24.720 46.134 1.00 73.19 238 GLN A C 1
ATOM 1862 O O . GLN A 1 238 ? -24.940 -24.098 46.954 1.00 73.19 238 GLN A O 1
ATOM 1867 N N . SER A 1 239 ? -23.824 -24.165 45.012 1.00 74.69 239 SER A N 1
ATOM 1868 C CA . SER A 1 239 ? -24.109 -22.783 44.613 1.00 74.69 239 SER A CA 1
ATOM 1869 C C . SER A 1 239 ? -25.410 -22.661 43.811 1.00 74.69 239 SER A C 1
ATOM 1871 O O . SER A 1 239 ? -25.926 -21.568 43.575 1.00 74.69 239 SER A O 1
ATOM 1873 N N . ALA A 1 240 ? -25.967 -23.787 43.355 1.00 83.06 240 ALA A N 1
ATOM 1874 C CA . ALA A 1 240 ? -27.078 -23.856 42.410 1.00 83.06 240 ALA A CA 1
ATOM 1875 C C . ALA A 1 240 ? -26.820 -23.066 41.106 1.00 83.06 240 ALA A C 1
ATOM 1877 O O . ALA A 1 240 ? -27.773 -22.611 40.459 1.00 83.06 240 ALA A O 1
ATOM 1878 N N . HIS A 1 241 ? -25.553 -22.825 40.748 1.00 89.12 241 HIS A N 1
ATOM 1879 C CA . HIS A 1 241 ? -25.179 -22.148 39.508 1.00 89.12 241 HIS A CA 1
ATOM 1880 C C . HIS A 1 241 ? -25.501 -23.012 38.288 1.00 89.12 241 HIS A C 1
ATOM 1882 O O . HIS A 1 241 ? -25.403 -24.242 38.332 1.00 89.12 241 HIS A O 1
ATOM 1888 N N . LYS A 1 242 ? -25.897 -22.349 37.198 1.00 87.62 242 LYS A N 1
ATOM 1889 C CA . LYS A 1 242 ? -26.319 -22.979 35.943 1.00 87.62 242 LYS A CA 1
ATOM 1890 C C . LYS A 1 242 ? -25.507 -22.418 34.785 1.00 87.62 242 LYS A C 1
ATOM 1892 O O . LYS A 1 242 ? -25.281 -21.213 34.718 1.00 87.62 242 LYS A O 1
ATOM 1897 N N . ARG A 1 243 ? -25.113 -23.283 33.852 1.00 94.38 243 ARG A N 1
ATOM 1898 C CA . ARG A 1 243 ? -24.365 -22.905 32.644 1.00 94.38 243 ARG A CA 1
ATOM 1899 C C . ARG A 1 243 ? -24.838 -23.719 31.443 1.00 94.38 243 ARG A C 1
ATOM 1901 O O . ARG A 1 243 ? -25.203 -24.883 31.597 1.00 94.38 243 ARG A O 1
ATOM 1908 N N . ALA A 1 244 ? -24.808 -23.130 30.256 1.00 89.38 244 ALA A N 1
ATOM 1909 C CA . ALA A 1 244 ? -24.955 -23.830 28.985 1.00 89.38 244 ALA A CA 1
ATOM 1910 C C . ALA A 1 244 ? -23.651 -23.781 28.189 1.00 89.38 244 ALA A C 1
ATOM 1912 O O . ALA A 1 244 ? -22.837 -22.873 28.354 1.00 89.38 244 ALA A O 1
ATOM 1913 N N . SER A 1 245 ? -23.445 -24.755 27.303 1.00 94.81 245 SER A N 1
ATOM 1914 C CA . SER A 1 245 ? -22.347 -24.688 26.342 1.00 94.81 245 SER A CA 1
ATOM 1915 C C . SER A 1 245 ? -22.665 -25.353 25.020 1.00 94.81 245 SER A C 1
ATOM 1917 O O . SER A 1 245 ? -23.267 -26.425 25.012 1.00 94.81 245 SER A O 1
ATOM 1919 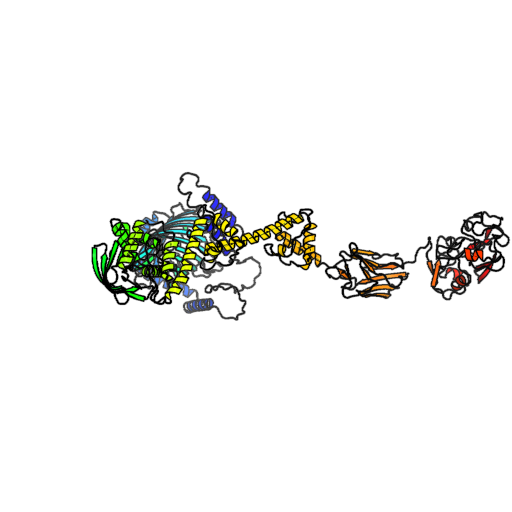N N . ILE A 1 246 ? -22.141 -24.778 23.943 1.00 94.31 246 ILE A N 1
ATOM 1920 C CA . ILE A 1 246 ? -22.121 -25.370 22.606 1.00 94.31 246 ILE A CA 1
ATOM 1921 C C . ILE A 1 246 ? -20.683 -25.737 22.229 1.00 94.31 246 ILE A C 1
ATOM 1923 O O . ILE A 1 246 ? -19.759 -24.953 22.463 1.00 94.31 246 ILE A O 1
ATOM 1927 N N . GLY A 1 247 ? -20.497 -26.928 21.663 1.00 95.75 247 GLY A N 1
ATOM 1928 C CA . GLY A 1 247 ? -19.193 -27.456 21.276 1.00 95.75 247 GLY A CA 1
ATOM 1929 C C . GLY A 1 247 ? -19.151 -27.939 19.830 1.00 95.75 247 GLY A C 1
ATOM 1930 O O . GLY A 1 247 ? -20.127 -28.492 19.324 1.00 95.75 247 GLY A O 1
ATOM 1931 N N . LEU A 1 248 ? -18.008 -27.741 19.174 1.00 96.75 248 LEU A N 1
ATOM 1932 C CA . LEU A 1 248 ? -17.674 -28.274 17.853 1.00 96.75 248 LEU A CA 1
ATOM 1933 C C . LEU A 1 248 ? -16.487 -29.231 17.968 1.00 96.75 248 LEU A C 1
ATOM 1935 O O . LEU A 1 248 ? -15.515 -28.940 18.667 1.00 96.75 248 LEU A O 1
ATOM 1939 N N . GLU A 1 249 ? -16.549 -30.345 17.244 1.00 95.25 249 GLU A N 1
ATOM 1940 C CA . GLU A 1 249 ? -15.551 -31.414 17.285 1.00 95.25 249 GLU A CA 1
ATOM 1941 C C . GLU A 1 249 ? -15.059 -31.763 15.881 1.00 95.25 249 GLU A C 1
ATOM 1943 O O . GLU A 1 249 ? -15.855 -31.939 14.957 1.00 95.25 249 GLU A O 1
ATOM 1948 N N . TYR A 1 250 ? -13.748 -31.954 15.740 1.00 94.50 250 TYR A N 1
ATOM 1949 C CA . TYR A 1 250 ? -13.141 -32.592 14.577 1.00 94.50 250 TYR A CA 1
ATOM 1950 C C . TYR A 1 250 ? -12.110 -33.624 15.032 1.00 94.50 250 TYR A C 1
ATOM 1952 O O . TYR A 1 250 ? -11.165 -33.297 15.753 1.00 94.50 250 TYR A O 1
ATOM 1960 N N . GLN A 1 251 ? -12.289 -34.880 14.630 1.00 92.25 251 GLN A N 1
ATOM 1961 C CA . GLN A 1 251 ? -11.473 -36.001 15.091 1.00 92.25 251 GLN A CA 1
ATOM 1962 C C . GLN A 1 251 ? -10.937 -36.815 13.910 1.00 92.25 251 GLN A C 1
ATOM 1964 O O . GLN A 1 251 ? -11.666 -37.156 12.982 1.00 92.25 251 GLN A O 1
ATOM 1969 N N . ARG A 1 252 ? -9.660 -37.172 13.988 1.00 89.50 252 ARG A N 1
ATOM 1970 C CA . ARG A 1 252 ? -8.960 -38.179 13.184 1.00 89.50 252 ARG A CA 1
ATOM 1971 C C . ARG A 1 252 ? -8.261 -39.155 14.133 1.00 89.50 252 ARG A C 1
ATOM 1973 O O . ARG A 1 252 ? -8.198 -38.920 15.341 1.00 89.50 252 ARG A O 1
ATOM 1980 N N . THR A 1 253 ? -7.687 -40.230 13.602 1.00 82.25 253 THR A N 1
ATOM 1981 C CA . THR A 1 253 ? -7.032 -41.259 14.428 1.00 82.25 253 THR A CA 1
ATOM 1982 C C . THR A 1 253 ? -5.827 -40.736 15.205 1.00 82.25 253 THR A C 1
ATOM 1984 O O . THR A 1 253 ? -5.531 -41.228 16.292 1.00 82.25 253 THR A O 1
ATOM 1987 N N . ASN A 1 254 ? -5.134 -39.733 14.665 1.00 84.81 254 ASN A N 1
ATOM 1988 C CA . ASN A 1 254 ? -3.914 -39.159 15.227 1.00 84.81 254 ASN A CA 1
ATOM 1989 C C . ASN A 1 254 ? -4.084 -37.729 15.765 1.00 84.81 254 ASN A C 1
ATOM 1991 O O . ASN A 1 254 ? -3.130 -37.197 16.332 1.00 84.81 254 ASN A O 1
ATOM 1995 N N . PHE A 1 255 ? -5.249 -37.103 15.582 1.00 89.50 255 PHE A N 1
ATOM 1996 C CA . PHE A 1 255 ? -5.474 -35.700 15.926 1.00 89.50 255 PHE A CA 1
ATOM 1997 C C . PHE A 1 255 ? -6.928 -35.428 16.307 1.00 89.50 255 PHE A C 1
ATOM 1999 O O . PHE A 1 255 ? -7.844 -35.909 15.643 1.00 89.50 255 PHE A O 1
ATOM 2006 N N . LYS A 1 256 ? -7.149 -34.605 17.332 1.00 91.81 256 LYS A N 1
ATOM 2007 C CA . LYS A 1 256 ? -8.471 -34.097 17.708 1.00 91.81 256 LYS A CA 1
ATOM 2008 C C . LYS A 1 256 ? -8.409 -32.603 17.988 1.00 91.81 256 LYS A C 1
ATOM 2010 O O . LYS A 1 256 ? -7.497 -32.138 18.670 1.00 91.81 256 LYS A O 1
ATOM 2015 N N . ALA A 1 257 ? -9.414 -31.881 17.512 1.00 95.31 257 ALA A N 1
ATOM 2016 C CA . ALA A 1 257 ? -9.643 -30.477 17.809 1.00 95.31 257 ALA A CA 1
ATOM 2017 C C . ALA A 1 257 ? -11.068 -30.286 18.327 1.00 95.31 257 ALA A C 1
ATOM 2019 O O . ALA A 1 257 ? -12.019 -30.813 17.750 1.00 95.31 257 ALA A O 1
ATOM 2020 N N . ASN A 1 258 ? -11.204 -29.526 19.410 1.00 96.00 258 ASN A N 1
ATOM 2021 C CA . ASN A 1 258 ? -12.489 -29.204 20.013 1.00 96.00 258 ASN A CA 1
ATOM 2022 C C . ASN A 1 258 ? -12.529 -27.714 20.337 1.00 96.00 258 ASN A C 1
ATOM 2024 O O . ASN A 1 258 ? -11.542 -27.160 20.827 1.00 96.00 258 ASN A O 1
ATOM 2028 N N . PHE A 1 259 ? -13.668 -27.087 20.076 1.00 97.19 259 PHE A N 1
ATOM 2029 C CA . PHE A 1 259 ? -13.952 -25.709 20.452 1.00 97.19 259 PHE A CA 1
ATOM 2030 C C . PHE A 1 259 ? -15.245 -25.684 21.250 1.00 97.19 259 PHE A C 1
ATOM 2032 O O . PHE A 1 259 ? -16.248 -26.205 20.771 1.00 97.19 259 PHE A O 1
ATOM 2039 N N . ASN A 1 260 ? -15.237 -25.073 22.431 1.00 97.00 260 ASN A N 1
ATOM 2040 C CA . ASN A 1 260 ? -16.417 -24.979 23.284 1.00 97.00 260 ASN A CA 1
ATOM 2041 C C . ASN A 1 260 ? -16.639 -23.531 23.713 1.00 97.00 260 ASN A C 1
ATOM 2043 O O . ASN A 1 260 ? -15.705 -22.884 24.185 1.00 97.00 260 ASN A O 1
ATOM 2047 N N . LYS A 1 261 ? -17.878 -23.048 23.607 1.00 95.50 261 LYS A N 1
ATOM 2048 C CA . LYS A 1 261 ? -18.312 -21.755 24.150 1.00 95.50 261 LYS A CA 1
ATOM 2049 C C . LYS A 1 261 ? -19.274 -21.987 25.309 1.00 95.50 261 LYS A C 1
ATOM 2051 O O . LYS A 1 261 ? -20.185 -22.805 25.188 1.00 95.50 261 LYS A O 1
ATOM 2056 N N . TYR A 1 262 ? -19.077 -21.262 26.401 1.00 96.00 262 TYR A N 1
ATOM 2057 C CA . TYR A 1 262 ? -19.827 -21.371 27.645 1.00 96.00 262 TYR A CA 1
ATOM 2058 C C . TYR A 1 262 ? -20.567 -20.070 27.934 1.00 96.00 262 TYR A C 1
ATOM 2060 O O . TYR A 1 262 ? -20.012 -18.991 27.738 1.00 96.00 262 TYR A O 1
ATOM 2068 N N . GLN A 1 263 ? -21.795 -20.199 28.423 1.00 92.25 263 GLN A N 1
ATOM 2069 C CA . GLN A 1 263 ? -22.649 -19.079 28.788 1.00 92.25 263 GLN A CA 1
ATOM 2070 C C . GLN A 1 263 ? -23.353 -19.361 30.116 1.00 92.25 263 GLN A C 1
ATOM 2072 O O . GLN A 1 263 ? -23.906 -20.448 30.322 1.00 92.25 263 GLN A O 1
ATOM 2077 N N . SER A 1 264 ? -23.325 -18.388 31.015 1.00 90.12 264 SER A N 1
ATOM 2078 C CA . SER A 1 264 ? -24.035 -18.389 32.280 1.00 90.12 264 SER A CA 1
ATOM 2079 C C . SER A 1 264 ? -25.543 -18.414 32.044 1.00 90.12 264 SER A C 1
ATOM 2081 O O . SER A 1 264 ? -26.076 -17.744 31.163 1.00 90.12 264 SER A O 1
ATOM 2083 N N . LEU A 1 265 ? -26.241 -19.211 32.851 1.00 84.94 265 LEU A N 1
ATOM 2084 C CA . LEU A 1 265 ? -27.704 -19.249 32.919 1.00 84.94 265 LEU A CA 1
ATOM 2085 C C . LEU A 1 265 ? -28.219 -18.875 34.317 1.00 84.94 265 LEU A C 1
ATOM 2087 O O . LEU A 1 265 ? -29.395 -19.081 34.618 1.00 84.94 265 LEU A O 1
ATOM 2091 N N . SER A 1 266 ? -27.336 -18.432 35.212 1.00 80.25 266 SER A N 1
ATOM 2092 C CA . SER A 1 266 ? -27.692 -18.068 36.581 1.00 80.25 266 SER A CA 1
ATOM 2093 C C . SER A 1 266 ? -27.109 -16.718 36.942 1.00 80.25 266 SER A C 1
ATOM 2095 O O . SER A 1 266 ? -25.924 -16.494 36.705 1.00 80.25 266 SER A O 1
ATOM 2097 N N . ASP A 1 267 ? -27.920 -15.894 37.593 1.00 78.38 267 ASP A N 1
ATOM 2098 C CA . ASP A 1 267 ? -27.501 -14.601 38.124 1.00 78.38 267 ASP A CA 1
ATOM 2099 C C . ASP A 1 267 ? -26.443 -14.741 39.231 1.00 78.38 267 ASP A C 1
ATOM 2101 O O . ASP A 1 267 ? -26.166 -15.840 39.733 1.00 78.38 267 ASP A O 1
ATOM 2105 N N . LYS A 1 268 ? -25.891 -13.593 39.638 1.00 78.06 268 LYS A N 1
ATOM 2106 C CA . LYS A 1 268 ? -25.028 -13.448 40.815 1.00 78.06 268 LYS A CA 1
ATOM 2107 C C . LYS A 1 268 ? -25.715 -14.002 42.061 1.00 78.06 268 LYS A C 1
ATOM 2109 O O . LYS A 1 268 ? -26.904 -13.772 42.283 1.00 78.06 268 LYS A O 1
ATOM 2114 N N . LYS A 1 269 ? -24.965 -14.711 42.903 1.00 73.12 269 LYS A N 1
ATOM 2115 C CA . LYS A 1 269 ? -25.493 -15.337 44.120 1.00 73.12 269 LYS A CA 1
ATOM 2116 C C . LYS A 1 269 ? -24.672 -14.996 45.340 1.00 73.12 269 LYS A C 1
ATOM 2118 O O . LYS A 1 269 ? -23.459 -15.144 45.338 1.00 73.12 269 LYS A O 1
ATOM 2123 N N . VAL A 1 270 ? -25.352 -14.616 46.414 1.00 68.75 270 VAL A N 1
ATOM 2124 C CA . VAL A 1 270 ? -24.724 -14.423 47.721 1.00 68.75 270 VAL A CA 1
ATOM 2125 C C . VAL A 1 270 ? -24.587 -15.773 48.421 1.00 68.75 270 VAL A C 1
ATOM 2127 O O . VAL A 1 270 ? -25.584 -16.446 48.681 1.00 68.75 270 VAL A O 1
ATOM 2130 N N . ILE A 1 271 ? -23.351 -16.168 4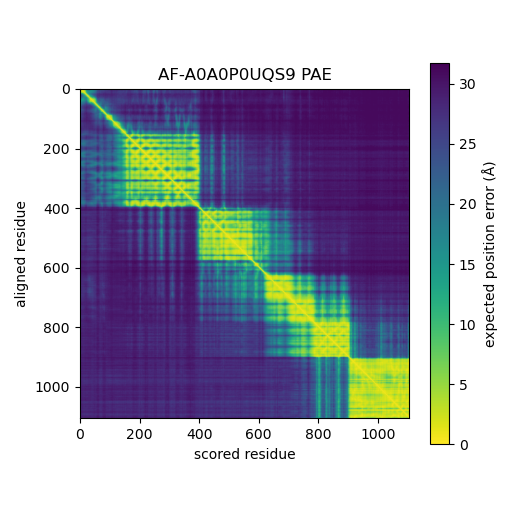8.725 1.00 66.00 271 ILE A N 1
ATOM 2131 C CA . ILE A 1 271 ? -23.007 -17.402 49.432 1.00 66.00 271 ILE A CA 1
ATOM 2132 C C . ILE A 1 271 ? -22.069 -17.045 50.589 1.00 66.00 271 ILE A C 1
ATOM 2134 O O . ILE A 1 271 ? -20.899 -16.714 50.397 1.00 66.00 271 ILE A O 1
ATOM 2138 N N . GLY A 1 272 ? -22.594 -17.095 51.816 1.00 66.56 272 GLY A N 1
ATOM 2139 C CA . GLY A 1 272 ? -21.859 -16.680 53.013 1.00 66.56 272 GLY A CA 1
ATOM 2140 C C . GLY A 1 272 ? -21.459 -15.201 52.957 1.00 66.56 272 GLY A C 1
ATOM 2141 O O . GLY A 1 272 ? -22.291 -14.336 52.695 1.00 66.56 272 GLY A O 1
ATOM 2142 N N . SER A 1 273 ? -20.178 -14.914 53.190 1.00 56.72 273 SER A N 1
ATOM 2143 C CA . SER A 1 273 ? -19.587 -13.573 53.113 1.00 56.72 273 SER A CA 1
ATOM 2144 C C . SER A 1 273 ? -19.119 -13.198 51.704 1.00 56.72 273 SER A C 1
ATOM 2146 O O . SER A 1 273 ? -18.251 -12.343 51.579 1.00 56.72 273 SER A O 1
ATOM 2148 N N . PHE A 1 274 ? -19.619 -13.843 50.645 1.00 61.31 274 PHE A N 1
ATOM 2149 C CA . PHE A 1 274 ? -19.211 -13.570 49.264 1.00 61.31 274 PHE A CA 1
ATOM 2150 C C . PHE A 1 274 ? -20.412 -13.488 48.317 1.00 61.31 274 PHE A C 1
ATOM 2152 O O . PHE A 1 274 ? -21.440 -14.125 48.539 1.00 61.31 274 PHE A O 1
ATOM 2159 N N . THR A 1 275 ? -20.261 -12.732 47.237 1.00 72.44 275 THR A N 1
ATOM 2160 C CA . THR A 1 275 ? -21.087 -12.794 46.032 1.00 72.44 275 THR A CA 1
ATOM 2161 C C . THR A 1 275 ? -20.314 -13.551 44.957 1.00 72.44 275 THR A C 1
ATOM 2163 O O . THR A 1 275 ? -19.166 -13.217 44.669 1.00 72.44 275 THR A O 1
ATOM 2166 N N . GLU A 1 276 ? -20.930 -14.583 44.387 1.00 79.94 276 GLU A N 1
ATOM 2167 C CA . GLU A 1 276 ? -20.367 -15.434 43.342 1.00 79.94 276 GLU A CA 1
ATOM 2168 C C . GLU A 1 276 ? -21.097 -15.240 42.005 1.00 79.94 276 GLU A C 1
ATOM 2170 O O . GLU A 1 276 ? -22.322 -15.097 41.974 1.00 79.94 276 GLU A O 1
ATOM 2175 N N . GLU A 1 277 ? -20.360 -15.267 40.895 1.00 85.44 277 GLU A N 1
ATOM 2176 C CA . GLU A 1 277 ? -20.898 -15.183 39.529 1.00 85.44 277 GLU A CA 1
ATOM 2177 C C . GLU A 1 277 ? -20.289 -16.259 38.626 1.00 85.44 277 GLU A C 1
ATOM 2179 O O . GLU A 1 277 ? -19.104 -16.564 38.745 1.00 85.44 277 GLU A O 1
ATOM 2184 N N . VAL A 1 278 ? -21.085 -16.830 37.713 1.00 88.00 278 VAL A N 1
ATOM 2185 C CA . VAL A 1 278 ? -20.588 -17.750 36.676 1.00 88.00 278 VAL A CA 1
ATOM 2186 C C . VAL A 1 278 ? -19.964 -16.948 35.544 1.00 88.00 278 VAL A C 1
ATOM 2188 O O . VAL A 1 278 ? -20.614 -16.073 34.987 1.00 88.00 278 VAL A O 1
ATOM 2191 N N . LEU A 1 279 ? -18.739 -17.305 35.165 1.00 88.44 279 LEU A N 1
ATOM 2192 C CA . LEU A 1 279 ? -18.025 -16.637 34.080 1.00 88.44 279 LEU A CA 1
ATOM 2193 C C . LEU A 1 279 ? -18.385 -17.237 32.717 1.00 88.44 279 LEU A C 1
ATOM 2195 O O . LEU A 1 279 ? -18.307 -18.460 32.517 1.00 88.44 279 LEU A O 1
ATOM 2199 N N . ASP A 1 280 ? -18.710 -16.354 31.777 1.00 91.38 280 ASP A N 1
ATOM 2200 C CA . ASP A 1 280 ? -18.801 -16.663 30.352 1.00 91.38 280 ASP A CA 1
ATOM 2201 C C . ASP A 1 280 ? -17.398 -16.884 29.776 1.00 91.38 280 ASP A C 1
ATOM 2203 O O . ASP A 1 280 ? -16.389 -16.474 30.354 1.00 91.38 280 ASP A O 1
ATOM 2207 N N . GLY A 1 281 ? -17.298 -17.607 28.661 1.00 94.06 281 GLY A N 1
ATOM 2208 C CA . GLY A 1 281 ? -15.997 -17.799 28.026 1.00 94.06 281 GLY A CA 1
ATOM 2209 C C . GLY A 1 281 ? -15.952 -18.893 26.976 1.00 94.06 281 GLY A C 1
ATOM 2210 O O . GLY A 1 281 ? -16.973 -19.429 26.538 1.00 94.06 281 GLY A O 1
ATOM 2211 N N . TYR A 1 282 ? -14.741 -19.254 26.563 1.00 95.31 282 TYR A N 1
ATOM 2212 C CA . TYR A 1 282 ? -14.516 -20.310 25.580 1.00 95.31 282 TYR A CA 1
ATOM 2213 C C . TYR A 1 282 ? -13.186 -21.041 25.788 1.00 95.31 282 TYR A C 1
ATOM 2215 O O . TYR A 1 282 ? -12.240 -20.521 26.386 1.00 95.31 282 TYR A O 1
ATOM 2223 N N . ASP A 1 283 ? -13.097 -22.263 25.257 1.00 95.56 283 ASP A N 1
ATOM 2224 C CA . ASP A 1 283 ? -11.849 -23.016 25.177 1.00 95.56 283 ASP A CA 1
ATOM 2225 C C . ASP A 1 283 ? -11.618 -23.666 23.806 1.00 95.56 283 ASP A C 1
ATOM 2227 O O . ASP A 1 283 ? -12.544 -23.970 23.052 1.00 95.56 283 ASP A O 1
ATOM 2231 N N . VAL A 1 284 ? -10.336 -23.847 23.486 1.00 94.62 284 VAL A N 1
ATOM 2232 C CA . VAL A 1 284 ? -9.841 -24.620 22.345 1.00 94.62 284 VAL A CA 1
ATOM 2233 C C . VAL A 1 284 ? -8.959 -25.733 22.892 1.00 94.62 284 VAL A C 1
ATOM 2235 O O . VAL A 1 284 ? -7.987 -25.458 23.601 1.00 94.62 284 VAL A O 1
ATOM 2238 N N . LYS A 1 285 ? -9.263 -26.982 22.537 1.00 96.19 285 LYS A N 1
ATOM 2239 C CA . LYS A 1 285 ? -8.506 -28.169 22.949 1.00 96.19 285 LYS A CA 1
ATOM 2240 C C . LYS A 1 285 ? -7.973 -28.922 21.744 1.00 96.19 285 LYS A C 1
ATOM 2242 O O . LYS A 1 285 ? -8.747 -29.355 20.892 1.00 96.19 285 LYS A O 1
ATOM 2247 N N . LEU A 1 286 ? -6.660 -29.117 21.713 1.00 94.12 286 LEU A N 1
ATOM 2248 C CA . LEU A 1 286 ? -5.944 -29.872 20.694 1.00 94.12 286 LEU A CA 1
ATOM 2249 C C . LEU A 1 286 ? -5.288 -31.098 21.328 1.00 94.12 286 LEU A C 1
ATOM 2251 O O . LEU A 1 286 ? -4.603 -30.994 22.344 1.00 94.12 286 LEU A O 1
ATOM 2255 N N . GLU A 1 287 ? -5.464 -32.253 20.706 1.00 91.56 287 GLU A N 1
ATOM 2256 C CA . GLU A 1 287 ? -4.828 -33.509 21.094 1.00 91.56 287 GLU A CA 1
ATOM 2257 C C . GLU A 1 287 ? -4.167 -34.131 19.864 1.00 91.56 287 GLU A C 1
ATOM 2259 O O . GLU A 1 287 ? -4.786 -34.226 18.807 1.00 91.56 287 GLU A O 1
ATOM 2264 N N . GLY A 1 288 ? -2.916 -34.567 19.995 1.00 89.50 288 GLY A N 1
ATOM 2265 C CA . GLY A 1 288 ? -2.172 -35.219 18.920 1.00 89.50 288 GLY A CA 1
ATOM 2266 C C . GLY A 1 288 ? -1.425 -36.453 19.411 1.00 89.50 288 GLY A C 1
ATOM 2267 O O . GLY A 1 288 ? -0.841 -36.445 20.493 1.00 89.50 288 GLY A O 1
ATOM 2268 N N . GLN A 1 289 ? -1.412 -37.521 18.617 1.00 86.56 289 GLN A N 1
ATOM 2269 C CA . GLN A 1 289 ? -0.562 -38.683 18.878 1.00 86.56 289 GLN A CA 1
ATOM 2270 C C . GLN A 1 289 ? 0.915 -38.292 18.727 1.00 86.56 289 GLN A C 1
ATOM 2272 O O . GLN A 1 289 ? 1.291 -37.645 17.750 1.00 86.56 289 GLN A O 1
ATOM 2277 N N . ILE A 1 290 ? 1.777 -38.717 19.654 1.00 82.50 290 ILE A N 1
ATOM 2278 C CA . ILE A 1 290 ? 3.217 -38.455 19.540 1.00 82.50 290 ILE A CA 1
ATOM 2279 C C . ILE A 1 290 ? 3.808 -39.335 18.417 1.00 82.50 290 ILE A C 1
ATOM 2281 O O . ILE A 1 290 ? 3.544 -40.545 18.388 1.00 82.50 290 ILE A O 1
ATOM 2285 N N . PRO A 1 291 ? 4.610 -38.778 17.482 1.00 82.12 291 PRO A N 1
ATOM 2286 C CA . PRO A 1 291 ? 5.229 -39.554 16.409 1.00 82.12 291 PRO A CA 1
ATOM 2287 C C . PRO A 1 291 ? 5.960 -40.793 16.939 1.00 82.12 291 PRO A C 1
ATOM 2289 O O . PRO A 1 291 ? 6.694 -40.721 17.921 1.00 82.12 291 PRO A O 1
ATOM 2292 N N . TYR A 1 292 ? 5.747 -41.936 16.283 1.00 76.31 292 TYR A N 1
ATOM 2293 C CA . TYR A 1 292 ? 6.294 -43.254 16.642 1.00 76.31 292 TYR A CA 1
ATOM 2294 C C . TYR A 1 292 ? 5.850 -43.832 17.999 1.00 76.31 292 TYR A C 1
ATOM 2296 O O . TYR A 1 292 ? 6.141 -44.994 18.274 1.00 76.31 292 TYR A O 1
ATOM 2304 N N . LEU A 1 293 ? 5.105 -43.098 18.831 1.00 81.19 293 LEU A N 1
ATOM 2305 C CA . LEU A 1 293 ? 4.636 -43.559 20.142 1.00 81.19 293 LEU A CA 1
ATOM 2306 C C . LEU A 1 293 ? 3.103 -43.686 20.139 1.00 81.19 293 LEU A C 1
ATOM 2308 O O . LEU A 1 293 ? 2.406 -42.772 20.570 1.00 81.19 293 LEU A O 1
ATOM 2312 N N . PRO A 1 294 ? 2.536 -44.810 19.655 1.00 79.81 294 PRO A N 1
ATOM 2313 C CA . PRO A 1 294 ? 1.081 -44.989 19.570 1.00 79.81 294 PRO A CA 1
ATOM 2314 C C . PRO A 1 294 ? 0.363 -44.996 20.919 1.00 79.81 294 PRO A C 1
ATOM 2316 O O . PRO A 1 294 ? -0.846 -44.808 20.967 1.00 79.81 294 PRO A O 1
ATOM 2319 N N . TRP A 1 295 ? 1.111 -45.173 22.003 1.00 79.19 295 TRP A N 1
ATOM 2320 C CA . TRP A 1 295 ? 0.628 -45.184 23.376 1.00 79.19 295 TRP A CA 1
ATOM 2321 C C . TRP A 1 295 ? 0.720 -43.824 24.083 1.00 79.19 295 TRP A C 1
ATOM 2323 O O . TRP A 1 295 ? 0.353 -43.741 25.253 1.00 79.19 295 TRP A O 1
ATOM 2333 N N . ALA A 1 296 ? 1.214 -42.771 23.421 1.00 84.12 296 ALA A N 1
ATOM 2334 C CA . ALA A 1 296 ? 1.356 -41.443 24.015 1.00 84.12 296 ALA A CA 1
ATOM 2335 C C . ALA A 1 296 ? 0.726 -40.343 23.156 1.00 84.12 296 ALA A C 1
ATOM 2337 O O . ALA A 1 296 ? 0.808 -40.354 21.924 1.00 84.12 296 ALA A O 1
ATOM 2338 N N . LYS A 1 297 ? 0.142 -39.353 23.828 1.00 88.62 297 LYS A N 1
ATOM 2339 C CA . LYS A 1 297 ? -0.482 -38.185 23.211 1.00 88.62 297 LYS A CA 1
ATOM 2340 C C . LYS A 1 297 ? -0.009 -36.905 23.875 1.00 88.62 297 LYS A C 1
ATOM 2342 O O . LYS A 1 297 ? 0.212 -36.874 25.083 1.00 88.62 297 LYS A O 1
ATOM 2347 N N . ILE A 1 298 ? 0.100 -35.847 23.087 1.00 89.00 298 ILE A N 1
ATOM 2348 C CA . ILE A 1 298 ? 0.284 -34.484 23.572 1.00 89.00 298 ILE A CA 1
ATOM 2349 C C . ILE A 1 298 ? -1.061 -33.759 23.547 1.00 89.00 298 ILE A C 1
ATOM 2351 O O . ILE A 1 298 ? -1.821 -33.885 22.586 1.00 89.00 298 ILE A O 1
ATOM 2355 N N . LYS A 1 299 ? -1.355 -33.014 24.610 1.00 90.88 299 LYS A N 1
ATOM 2356 C CA . LYS A 1 299 ? -2.580 -32.231 24.772 1.00 90.88 299 LYS A CA 1
ATOM 2357 C C . LYS A 1 299 ? -2.232 -30.770 25.020 1.00 90.88 299 LYS A C 1
ATOM 2359 O O . LYS A 1 299 ? -1.389 -30.464 25.863 1.00 90.88 299 LYS A O 1
ATOM 2364 N N . GLY A 1 300 ? -2.908 -29.878 24.309 1.00 91.19 300 GLY A N 1
ATOM 2365 C CA . GLY A 1 300 ? -2.838 -28.435 24.496 1.00 91.19 300 GLY A CA 1
ATOM 2366 C C . GLY A 1 300 ? -4.235 -27.850 24.651 1.00 91.19 300 GLY A C 1
ATOM 2367 O O . GLY A 1 300 ? -5.134 -28.177 23.884 1.00 91.19 300 GLY A O 1
ATOM 2368 N N . THR A 1 301 ? -4.445 -26.996 25.647 1.00 92.50 301 THR A N 1
ATOM 2369 C CA . THR A 1 301 ? -5.702 -26.257 25.832 1.00 92.50 301 THR A CA 1
ATOM 2370 C C . THR A 1 301 ? -5.411 -24.777 25.987 1.00 92.50 301 THR A C 1
ATOM 2372 O O . THR A 1 301 ? -4.532 -24.414 26.764 1.00 92.50 301 THR A O 1
ATOM 2375 N N . ARG A 1 302 ? -6.170 -23.928 25.297 1.00 91.81 302 ARG A N 1
ATOM 2376 C CA . ARG A 1 302 ? -6.211 -22.478 25.518 1.00 91.81 302 ARG A CA 1
ATOM 2377 C C . ARG A 1 302 ? -7.623 -22.107 25.951 1.00 91.81 302 ARG A C 1
ATOM 2379 O O . ARG A 1 302 ? -8.570 -22.530 25.296 1.00 91.81 302 ARG A O 1
ATOM 2386 N N . TYR A 1 303 ? -7.762 -21.337 27.024 1.00 92.69 303 TYR A N 1
ATOM 2387 C CA . TYR A 1 303 ? -9.064 -20.875 27.509 1.00 92.69 303 TYR A CA 1
ATOM 2388 C C . TYR A 1 303 ? -9.055 -19.374 27.801 1.00 92.69 303 TYR A C 1
ATOM 2390 O O . TYR A 1 303 ? -8.009 -18.807 28.141 1.00 92.69 303 TYR A O 1
ATOM 2398 N N . VAL A 1 304 ? -10.232 -18.762 27.678 1.00 91.00 304 VAL A N 1
ATOM 2399 C CA . VAL A 1 304 ? -10.525 -17.372 28.043 1.00 91.00 304 VAL A CA 1
ATOM 2400 C C . VAL A 1 304 ? -11.850 -17.350 28.803 1.00 91.00 304 VAL A C 1
ATOM 2402 O O . VAL A 1 304 ? -12.806 -17.981 28.353 1.00 91.00 304 VAL A O 1
ATOM 2405 N N . TRP A 1 305 ? -11.880 -16.671 29.948 1.00 91.75 305 TRP A N 1
ATOM 2406 C CA . TRP A 1 305 ? -13.090 -16.422 30.735 1.00 91.75 305 TRP A CA 1
ATOM 2407 C C . TRP A 1 305 ? -13.249 -14.921 30.957 1.00 91.75 305 TRP A C 1
ATOM 2409 O O . TRP A 1 305 ? -12.304 -14.277 31.424 1.00 91.75 305 TRP A O 1
ATOM 2419 N N . ASP A 1 306 ? -14.428 -14.409 30.630 1.00 86.50 306 ASP A N 1
ATOM 2420 C CA . ASP A 1 306 ? -14.745 -12.984 30.598 1.00 86.50 306 ASP A CA 1
ATOM 2421 C C . ASP A 1 306 ? -15.097 -12.524 32.016 1.00 86.50 306 ASP A C 1
ATOM 2423 O O . ASP A 1 306 ? -15.995 -13.093 32.643 1.00 86.50 306 ASP A O 1
ATOM 2427 N N . LYS A 1 307 ? -14.365 -11.540 32.551 1.00 74.62 307 LYS A N 1
ATOM 2428 C CA . LYS A 1 307 ? -14.635 -10.992 33.891 1.00 74.62 307 LYS A CA 1
ATOM 2429 C C . LYS A 1 307 ? -15.619 -9.828 33.827 1.00 74.62 307 LYS A C 1
ATOM 2431 O O . LYS A 1 307 ? -15.587 -9.026 32.902 1.00 74.62 307 LYS A O 1
ATOM 2436 N N . THR A 1 308 ? -16.476 -9.729 34.837 1.00 61.59 308 THR A N 1
ATOM 2437 C CA . THR A 1 308 ? -17.638 -8.821 34.865 1.00 61.59 308 THR A CA 1
ATOM 2438 C C . THR A 1 308 ? -17.566 -7.765 35.974 1.00 61.59 308 THR A C 1
ATOM 2440 O O . THR A 1 308 ? -18.453 -6.914 36.068 1.00 61.59 308 THR A O 1
ATOM 2443 N N . THR A 1 309 ? -16.541 -7.776 36.836 1.00 52.59 309 THR A N 1
ATOM 2444 C CA . THR A 1 309 ? -16.419 -6.821 37.953 1.00 52.59 309 THR A CA 1
ATOM 2445 C C . THR A 1 309 ? -15.470 -5.661 37.640 1.00 52.59 309 THR A C 1
ATOM 2447 O O . THR A 1 309 ? -14.258 -5.843 37.661 1.00 52.59 309 THR A O 1
ATOM 2450 N N . ASN A 1 310 ? -16.017 -4.452 37.477 1.00 46.06 310 ASN A N 1
ATOM 2451 C CA . ASN A 1 310 ? -15.327 -3.167 37.265 1.00 46.06 310 ASN A CA 1
ATOM 2452 C C . ASN A 1 310 ? -14.615 -3.025 35.904 1.00 46.06 310 ASN A C 1
ATOM 2454 O O . ASN A 1 310 ? -13.997 -3.964 35.404 1.00 46.06 310 ASN A O 1
ATOM 2458 N N . ALA A 1 311 ? -14.650 -1.807 35.346 1.00 43.06 311 ALA A N 1
ATOM 2459 C CA . ALA A 1 311 ? -14.100 -1.444 34.030 1.00 43.06 311 ALA A CA 1
ATOM 2460 C C . ALA A 1 311 ? -12.594 -1.746 33.848 1.00 43.06 311 ALA A C 1
ATOM 2462 O O . ALA A 1 311 ? -12.106 -1.781 32.724 1.00 43.06 311 ALA A O 1
ATOM 2463 N N . ASN A 1 312 ? -11.876 -2.027 34.944 1.00 48.22 312 ASN A N 1
ATOM 2464 C CA . ASN A 1 312 ? -10.446 -2.347 34.962 1.00 48.22 312 ASN A CA 1
ATOM 2465 C C . ASN A 1 312 ? -10.139 -3.839 35.214 1.00 48.22 312 ASN A C 1
ATOM 2467 O O . ASN A 1 312 ? -8.979 -4.193 35.443 1.00 48.22 312 ASN A O 1
ATOM 2471 N N . SER A 1 313 ? -11.137 -4.733 35.226 1.00 55.94 313 SER A N 1
ATOM 2472 C CA . SER A 1 313 ? -10.870 -6.172 35.370 1.00 55.94 313 SER A CA 1
ATOM 2473 C C . SER A 1 313 ? -10.335 -6.786 34.079 1.00 55.94 313 SER A C 1
ATOM 2475 O O . SER A 1 313 ? -10.851 -6.569 32.989 1.00 55.94 313 SER A O 1
ATOM 2477 N N . VAL A 1 314 ? -9.265 -7.571 34.209 1.00 70.88 314 VAL A N 1
ATOM 2478 C CA . VAL A 1 314 ? -8.637 -8.270 33.083 1.00 70.88 314 VAL A CA 1
ATOM 2479 C C . VAL A 1 314 ? -9.178 -9.697 33.003 1.00 70.88 314 VAL A C 1
ATOM 2481 O O . VAL A 1 314 ? -9.089 -10.437 33.987 1.00 70.88 314 VAL A O 1
ATOM 2484 N N . ASP A 1 315 ? -9.672 -10.105 31.830 1.00 84.44 315 ASP A N 1
ATOM 2485 C CA . ASP A 1 315 ? -10.141 -11.474 31.554 1.00 84.44 315 ASP A CA 1
ATOM 2486 C C . ASP A 1 315 ? -9.131 -12.544 31.973 1.00 84.44 315 ASP A C 1
ATOM 2488 O O . ASP A 1 315 ? -7.914 -12.375 31.829 1.00 84.44 315 ASP A O 1
ATOM 2492 N N . ILE A 1 316 ? -9.618 -13.713 32.386 1.00 83.19 316 ILE A N 1
ATOM 2493 C CA . ILE A 1 316 ? -8.751 -14.835 32.751 1.00 83.19 316 ILE A CA 1
ATOM 2494 C C . ILE A 1 316 ? -8.346 -15.593 31.487 1.00 83.19 316 ILE A C 1
ATOM 2496 O O . ILE A 1 316 ? -9.159 -16.272 30.863 1.00 83.19 316 ILE A O 1
ATOM 2500 N N . LYS A 1 317 ? -7.057 -15.556 31.146 1.00 88.38 317 LYS A N 1
ATOM 2501 C CA . LYS A 1 317 ? -6.473 -16.235 29.981 1.00 88.38 317 LYS A CA 1
ATOM 2502 C C . LYS A 1 317 ? -5.433 -17.245 30.445 1.00 88.38 317 LYS A C 1
ATOM 2504 O O . LYS A 1 317 ? -4.528 -16.909 31.210 1.00 88.38 317 LYS A O 1
ATOM 2509 N N . GLY A 1 318 ? -5.512 -18.480 29.952 1.00 85.06 318 GLY A N 1
ATOM 2510 C CA . GLY A 1 318 ? -4.552 -19.514 30.340 1.00 85.06 318 GLY A CA 1
ATOM 2511 C C . GLY A 1 318 ? -4.340 -20.618 29.318 1.00 85.06 318 GLY A C 1
ATOM 2512 O O . GLY A 1 318 ? -5.151 -20.833 28.415 1.00 85.06 318 GLY A O 1
ATOM 2513 N N . THR A 1 319 ? -3.203 -21.296 29.460 1.00 84.75 319 THR A N 1
ATOM 2514 C CA . THR A 1 319 ? -2.768 -22.407 28.613 1.00 84.75 319 THR A CA 1
ATOM 2515 C C . THR A 1 319 ? -2.427 -23.622 29.473 1.00 84.75 319 THR A C 1
ATOM 2517 O O . THR A 1 319 ? -1.680 -23.509 30.444 1.00 84.75 319 THR A O 1
ATOM 2520 N N . ILE A 1 320 ? -2.930 -24.792 29.077 1.00 83.31 320 ILE A N 1
ATOM 2521 C CA . ILE A 1 320 ? -2.593 -26.094 29.663 1.00 83.31 320 ILE A CA 1
ATOM 2522 C C . ILE A 1 320 ? -1.816 -26.902 28.627 1.00 83.31 320 ILE A C 1
ATOM 2524 O O . ILE A 1 320 ? -2.286 -27.060 27.500 1.00 83.31 320 ILE A O 1
ATOM 2528 N N . LEU A 1 321 ? -0.660 -27.443 29.011 1.00 84.69 321 LEU A N 1
ATOM 2529 C CA . LEU A 1 321 ? 0.122 -28.380 28.204 1.00 84.69 321 LEU A CA 1
ATOM 2530 C C . LEU A 1 321 ? 0.330 -29.672 28.990 1.00 84.69 321 LEU A C 1
ATOM 2532 O O . LEU A 1 321 ? 0.789 -29.640 30.128 1.00 84.69 321 LEU A O 1
ATOM 2536 N N . GLY A 1 322 ? -0.006 -30.813 28.394 1.00 82.81 322 GLY A N 1
ATOM 2537 C CA . GLY A 1 322 ? 0.110 -32.112 29.052 1.00 82.81 322 GLY A CA 1
ATOM 2538 C C . GLY A 1 322 ? 0.481 -33.244 28.104 1.00 82.81 322 GLY A C 1
ATOM 2539 O O . GLY A 1 322 ? 0.295 -33.157 26.890 1.00 82.81 322 GLY A O 1
ATOM 2540 N N . VAL A 1 323 ? 1.003 -34.321 28.682 1.00 82.31 323 VAL A N 1
ATOM 2541 C CA . VAL A 1 323 ? 1.270 -35.592 28.010 1.00 82.31 323 VAL A CA 1
ATOM 2542 C C . VAL A 1 323 ? 0.397 -36.662 28.655 1.00 82.31 323 VAL A C 1
ATOM 2544 O O . VAL A 1 323 ? 0.424 -36.850 29.870 1.00 82.31 323 VAL A O 1
ATOM 2547 N N . GLU A 1 324 ? -0.376 -37.368 27.835 1.00 87.12 324 GLU A N 1
ATOM 2548 C CA . GLU A 1 324 ? -1.161 -38.532 28.241 1.00 87.12 324 GLU A CA 1
ATOM 2549 C C . GLU A 1 324 ? -0.477 -39.814 27.758 1.00 87.12 324 GLU A C 1
ATOM 2551 O O . GLU A 1 324 ? -0.065 -39.926 26.604 1.00 87.12 324 GLU A O 1
ATOM 2556 N N . VAL A 1 325 ? -0.382 -40.796 28.647 1.00 80.56 325 VAL A N 1
ATOM 2557 C CA . VAL A 1 325 ? 0.193 -42.118 28.419 1.00 80.56 325 VAL A CA 1
ATOM 2558 C C . VAL A 1 325 ? -0.890 -43.167 28.644 1.00 80.56 325 VAL A C 1
ATOM 2560 O O . VAL A 1 325 ? -1.474 -43.268 29.725 1.00 80.56 325 VAL A O 1
ATOM 2563 N N . GLN A 1 326 ? -1.148 -43.986 27.630 1.00 82.88 326 GLN A N 1
ATOM 2564 C CA . GLN A 1 326 ? -2.055 -45.121 27.723 1.00 82.88 326 GLN A CA 1
ATOM 2565 C C . GLN A 1 326 ? -1.340 -46.302 28.389 1.00 82.88 326 GLN A C 1
ATOM 2567 O O . GLN A 1 326 ? -0.435 -46.900 27.809 1.00 82.88 326 GLN A O 1
ATOM 2572 N N . LEU A 1 327 ? -1.753 -46.654 29.608 1.00 76.12 327 LEU A N 1
ATOM 2573 C CA . LEU A 1 327 ? -1.172 -47.744 30.400 1.00 76.12 327 LEU A CA 1
ATOM 2574 C C . LEU A 1 327 ? -1.794 -49.109 30.064 1.00 76.12 327 LEU A C 1
ATOM 2576 O O . LEU A 1 327 ? -1.122 -50.138 30.127 1.00 76.12 327 LEU A O 1
ATOM 2580 N N . SER A 1 328 ? -3.083 -49.121 29.727 1.00 74.88 328 SER A N 1
ATOM 2581 C CA . SER A 1 328 ? -3.827 -50.286 29.235 1.00 74.88 328 SER A CA 1
ATOM 2582 C C . SER A 1 328 ? -5.033 -49.826 28.411 1.00 74.88 328 SER A C 1
ATOM 2584 O O . SER A 1 328 ? -5.314 -48.625 28.358 1.00 74.88 328 SER A O 1
ATOM 2586 N N . ASP A 1 329 ? -5.792 -50.753 27.828 1.00 71.44 329 ASP A N 1
ATOM 2587 C CA . ASP A 1 329 ? -7.058 -50.431 27.144 1.00 71.44 329 ASP A CA 1
ATOM 2588 C C . ASP A 1 329 ? -8.059 -49.706 28.072 1.00 71.44 329 ASP A C 1
ATOM 2590 O O . ASP A 1 329 ? -8.842 -48.868 27.626 1.00 71.44 329 ASP A O 1
ATOM 2594 N N . ALA A 1 330 ? -7.966 -49.954 29.383 1.00 67.75 330 ALA A N 1
ATOM 2595 C CA . ALA A 1 330 ? -8.817 -49.357 30.409 1.00 67.75 330 ALA A CA 1
ATOM 2596 C C . ALA A 1 330 ? -8.120 -48.334 31.329 1.00 67.75 330 ALA A C 1
ATOM 2598 O O . ALA A 1 330 ? -8.775 -47.823 32.230 1.00 67.75 330 ALA A O 1
ATOM 2599 N N . ALA A 1 331 ? -6.828 -48.018 31.165 1.00 73.81 331 ALA A N 1
ATOM 2600 C CA . ALA A 1 331 ? -6.120 -47.098 32.072 1.00 73.81 331 ALA A CA 1
ATOM 2601 C C . ALA A 1 331 ? -5.234 -46.092 31.335 1.00 73.81 331 ALA A C 1
ATOM 2603 O O . ALA A 1 331 ? -4.430 -46.473 30.483 1.00 73.81 331 ALA A O 1
ATOM 2604 N N . ARG A 1 332 ? -5.333 -44.813 31.711 1.00 80.31 332 ARG A N 1
ATOM 2605 C CA . ARG A 1 332 ? -4.547 -43.703 31.145 1.00 80.31 332 ARG A CA 1
ATOM 2606 C C . ARG A 1 332 ? -3.990 -42.820 32.254 1.00 80.31 332 ARG A C 1
ATOM 2608 O O . ARG A 1 332 ? -4.689 -42.555 33.229 1.00 80.31 332 ARG A O 1
ATOM 2615 N N . PHE A 1 333 ? -2.763 -42.346 32.087 1.00 76.62 333 PHE A N 1
ATOM 2616 C CA . PHE A 1 333 ? -2.106 -41.424 33.006 1.00 76.62 333 PHE A CA 1
ATOM 2617 C C . PHE A 1 333 ? -1.714 -40.143 32.275 1.00 76.62 333 PHE A C 1
ATOM 2619 O O . PHE A 1 333 ? -1.060 -40.204 31.241 1.00 76.62 333 PHE A O 1
ATOM 2626 N N . GLU A 1 334 ? -2.110 -38.991 32.800 1.00 79.38 334 GLU A N 1
ATOM 2627 C CA . GLU A 1 334 ? -1.842 -37.673 32.220 1.00 79.38 334 GLU A CA 1
ATOM 2628 C C . GLU A 1 334 ? -1.058 -36.829 33.219 1.00 79.38 334 GLU A C 1
ATOM 2630 O O . GLU A 1 334 ? -1.380 -36.816 34.406 1.00 79.38 334 GLU A O 1
ATOM 2635 N N . PHE A 1 335 ? -0.048 -36.110 32.745 1.00 75.12 335 PHE A N 1
ATOM 2636 C CA . PHE A 1 335 ? 0.698 -35.142 33.543 1.00 75.12 335 PHE A CA 1
ATOM 2637 C C . PHE A 1 335 ? 1.022 -33.908 32.704 1.00 75.12 335 PHE A C 1
ATOM 2639 O O . PHE A 1 335 ? 1.188 -34.001 31.487 1.00 75.12 335 PHE A O 1
ATOM 2646 N N . GLY A 1 336 ? 1.105 -32.741 33.336 1.00 77.94 336 GLY A N 1
ATOM 2647 C CA . GLY A 1 336 ? 1.298 -31.494 32.607 1.00 77.94 336 GLY A CA 1
ATOM 2648 C C . GLY A 1 336 ? 1.406 -30.266 33.492 1.00 77.94 336 GLY A C 1
ATOM 2649 O O . GLY A 1 336 ? 1.480 -30.364 34.717 1.00 77.94 336 GLY A O 1
ATOM 2650 N N . THR A 1 337 ? 1.401 -29.106 32.845 1.00 75.94 337 THR A N 1
ATOM 2651 C CA . THR A 1 337 ? 1.434 -27.794 33.485 1.00 75.94 337 THR A CA 1
ATOM 2652 C C . THR A 1 337 ? 0.295 -26.911 32.983 1.00 75.94 337 THR A C 1
ATOM 2654 O O . THR A 1 337 ? -0.162 -27.027 31.844 1.00 75.94 337 THR A O 1
ATOM 2657 N N . GLU A 1 338 ? -0.177 -26.026 33.851 1.00 79.31 338 GLU A N 1
ATOM 2658 C CA . GLU A 1 338 ? -1.149 -24.974 33.556 1.00 79.31 338 GLU A CA 1
ATOM 2659 C C . GLU A 1 338 ? -0.524 -23.631 33.927 1.00 79.31 338 GLU A C 1
ATOM 2661 O O . GLU A 1 338 ? 0.051 -23.492 35.006 1.00 79.31 338 GLU A O 1
ATOM 2666 N N . LYS A 1 339 ? -0.610 -22.648 33.028 1.00 76.00 339 LYS A N 1
ATOM 2667 C CA . LYS A 1 339 ? -0.186 -21.266 33.277 1.00 76.00 339 LYS A CA 1
ATOM 2668 C C . LYS A 1 339 ? -1.316 -20.320 32.897 1.00 76.00 339 LYS A C 1
ATOM 2670 O O . LYS A 1 339 ? -1.851 -20.421 31.793 1.00 76.00 339 LYS A O 1
ATOM 2675 N N . SER A 1 340 ? -1.637 -19.381 33.781 1.00 79.94 340 SER A N 1
ATOM 2676 C CA . SER A 1 340 ? -2.655 -18.353 33.551 1.00 79.94 340 SER A CA 1
ATOM 2677 C C . SER A 1 340 ? -2.134 -16.967 33.921 1.00 79.94 340 SER A C 1
ATOM 2679 O O . SER A 1 340 ? -1.089 -16.849 34.551 1.00 79.94 340 SER A O 1
ATOM 2681 N N . ASN A 1 341 ? -2.844 -15.919 33.516 1.00 76.75 341 ASN A N 1
ATOM 2682 C CA . ASN A 1 341 ? -2.560 -14.549 33.951 1.00 76.75 341 ASN A CA 1
ATOM 2683 C C . ASN A 1 341 ? -3.078 -14.232 35.366 1.00 76.75 341 ASN A C 1
ATOM 2685 O O . ASN A 1 341 ? -2.757 -13.175 35.896 1.00 76.75 341 ASN A O 1
ATOM 2689 N N . SER A 1 342 ? -3.867 -15.124 35.970 1.00 61.94 342 SER A N 1
ATOM 2690 C CA . SER A 1 342 ? -4.462 -14.940 37.299 1.00 61.94 342 SER A CA 1
ATOM 2691 C C . SER A 1 342 ? -3.841 -15.823 38.388 1.00 61.94 342 SER A C 1
ATOM 2693 O O . SER A 1 342 ? -4.238 -15.723 39.544 1.00 61.94 342 SER A O 1
ATOM 2695 N N . ALA A 1 343 ? -2.935 -16.739 38.034 1.00 62.78 343 ALA A N 1
ATOM 2696 C CA . ALA A 1 343 ? -2.298 -17.673 38.960 1.00 62.78 343 ALA A CA 1
ATOM 2697 C C . ALA A 1 343 ? -0.956 -18.180 38.413 1.00 62.78 343 ALA A C 1
ATOM 2699 O O . ALA A 1 343 ? -0.807 -18.367 37.199 1.00 62.78 343 ALA A O 1
ATOM 2700 N N . ASP A 1 344 ? -0.023 -18.465 39.325 1.00 64.44 344 ASP A N 1
ATOM 2701 C CA . ASP A 1 344 ? 1.285 -19.047 39.022 1.00 64.44 344 ASP A CA 1
ATOM 2702 C C . ASP A 1 344 ? 1.184 -20.405 38.316 1.00 64.44 344 ASP A C 1
ATOM 2704 O O . ASP A 1 344 ? 0.179 -21.118 38.393 1.00 64.44 344 ASP A O 1
ATOM 2708 N N . SER A 1 345 ? 2.256 -20.780 37.611 1.00 67.38 345 SER A N 1
ATOM 2709 C CA . SER A 1 345 ? 2.301 -22.046 36.883 1.00 67.38 345 SER A CA 1
ATOM 2710 C C . SER A 1 345 ? 2.179 -23.238 37.832 1.00 67.38 345 SER A C 1
ATOM 2712 O O . SER A 1 345 ? 3.036 -23.423 38.697 1.00 67.38 345 SER A O 1
ATOM 2714 N N . ASN A 1 346 ? 1.170 -24.082 37.623 1.00 67.19 346 ASN A N 1
ATOM 2715 C CA . ASN A 1 346 ? 0.907 -25.244 38.464 1.00 67.19 346 ASN A CA 1
ATOM 2716 C C . ASN A 1 346 ? 1.096 -26.552 37.683 1.00 67.19 346 ASN A C 1
ATOM 2718 O O . ASN A 1 346 ? 0.695 -26.659 36.523 1.00 67.19 346 ASN A O 1
ATOM 2722 N N . SER A 1 347 ? 1.708 -27.554 38.316 1.00 68.75 347 SER A N 1
ATOM 2723 C CA . SER A 1 347 ? 1.893 -28.890 37.734 1.00 68.75 347 SER A CA 1
ATOM 2724 C C . SER A 1 347 ? 0.793 -29.833 38.213 1.00 68.75 347 SER A C 1
ATOM 2726 O O . SER A 1 347 ? 0.408 -29.796 39.379 1.00 68.75 347 SER A O 1
ATOM 2728 N N . TYR A 1 348 ? 0.299 -30.709 37.341 1.00 66.88 348 TYR A N 1
ATOM 2729 C CA . TYR A 1 348 ? -0.761 -31.657 37.687 1.00 66.88 348 TYR A CA 1
ATOM 2730 C C . TYR A 1 348 ? -0.481 -33.069 37.166 1.00 66.88 348 TYR A C 1
ATOM 2732 O O . TYR A 1 348 ? 0.258 -33.265 36.201 1.00 66.88 348 TYR A O 1
ATOM 2740 N N . ALA A 1 349 ? -1.127 -34.052 37.800 1.00 64.12 349 ALA A N 1
ATOM 2741 C CA . ALA A 1 349 ? -1.161 -35.448 37.372 1.00 64.12 349 ALA A CA 1
ATOM 2742 C C . ALA A 1 349 ? -2.567 -36.046 37.570 1.00 64.12 349 ALA A C 1
ATOM 2744 O O . ALA A 1 349 ? -3.264 -35.709 38.533 1.00 64.12 349 ALA A O 1
ATOM 2745 N N . ARG A 1 350 ? -3.001 -36.923 36.657 1.00 67.94 350 ARG A N 1
ATOM 2746 C CA . ARG A 1 350 ? -4.340 -37.540 36.632 1.00 67.94 350 ARG A CA 1
ATOM 2747 C C . ARG A 1 350 ? -4.266 -39.006 36.208 1.00 67.94 350 ARG A C 1
ATOM 2749 O O . ARG A 1 350 ? -3.596 -39.332 35.233 1.00 67.94 350 ARG A O 1
ATOM 2756 N N . LEU A 1 351 ? -5.019 -39.872 36.889 1.00 68.81 351 LEU A N 1
ATOM 2757 C CA . LEU A 1 351 ? -5.195 -41.281 36.528 1.00 68.81 351 LEU A CA 1
ATOM 2758 C C . LEU A 1 351 ? -6.657 -41.529 36.125 1.00 68.81 351 LEU A C 1
ATOM 2760 O O . LEU A 1 351 ? -7.583 -41.216 36.863 1.00 68.81 351 LEU A O 1
ATOM 2764 N N . SER A 1 352 ? -6.880 -42.098 34.944 1.00 70.94 352 SER A N 1
ATOM 2765 C CA . SER A 1 352 ? -8.225 -42.394 34.427 1.00 70.94 352 SER A CA 1
ATOM 2766 C C . SER A 1 352 ? -8.404 -43.898 34.258 1.00 70.94 352 SER A C 1
ATOM 2768 O O . SER A 1 352 ? -7.521 -44.535 33.680 1.00 70.94 352 SER A O 1
ATOM 2770 N N . MET A 1 353 ? -9.530 -44.453 34.728 1.00 66.69 353 MET A N 1
ATOM 2771 C CA . MET A 1 353 ? -9.813 -45.894 34.700 1.00 66.69 353 MET A CA 1
ATOM 2772 C C . MET A 1 353 ? -11.215 -46.196 34.132 1.00 66.69 353 MET A C 1
ATOM 2774 O O . MET A 1 353 ? -12.218 -45.647 34.576 1.00 66.69 353 MET A O 1
ATOM 2778 N N . ALA A 1 354 ? -11.309 -47.088 33.147 1.00 64.69 354 ALA A N 1
ATOM 2779 C CA . ALA A 1 354 ? -12.578 -47.578 32.603 1.00 64.69 354 ALA A CA 1
ATOM 2780 C C . ALA A 1 354 ? -12.995 -48.905 33.266 1.00 64.69 354 ALA A C 1
ATOM 2782 O O . ALA A 1 354 ? -12.142 -49.713 33.638 1.00 64.69 354 ALA A O 1
ATOM 2783 N N . ILE A 1 355 ? -14.306 -49.126 33.412 1.00 57.69 355 ILE A N 1
ATOM 2784 C CA . ILE A 1 355 ? -14.901 -50.329 34.022 1.00 57.69 355 ILE A CA 1
ATOM 2785 C C . ILE A 1 355 ? -15.717 -51.068 32.944 1.00 57.69 355 ILE A C 1
ATOM 2787 O O . ILE A 1 355 ? -16.430 -50.393 32.201 1.00 57.69 355 ILE A O 1
ATOM 2791 N N . PRO A 1 356 ? -15.647 -52.415 32.850 1.00 52.06 356 PRO A N 1
ATOM 2792 C CA . PRO A 1 356 ? -14.916 -53.343 33.723 1.00 52.06 356 PRO A CA 1
ATOM 2793 C C . PRO A 1 356 ? -13.409 -53.438 33.423 1.00 52.06 356 PRO A C 1
ATOM 2795 O O . PRO A 1 356 ? -12.981 -53.513 32.278 1.00 52.06 356 PRO A O 1
ATOM 2798 N N . PHE A 1 357 ? -12.588 -53.511 34.479 1.00 52.19 357 PHE A N 1
ATOM 2799 C CA . PHE A 1 357 ? -11.120 -53.608 34.366 1.00 52.19 357 PHE A CA 1
ATOM 2800 C C . PHE A 1 357 ? -10.605 -55.048 34.155 1.00 52.19 357 PHE A C 1
ATOM 2802 O O . PHE A 1 357 ? -9.437 -55.259 33.826 1.00 52.19 357 PHE A O 1
ATOM 2809 N N . LYS A 1 358 ? -11.465 -56.052 34.375 1.00 48.09 358 LYS A N 1
ATOM 2810 C CA . LYS A 1 358 ? -11.099 -57.470 34.549 1.00 48.09 358 LYS A CA 1
ATOM 2811 C C . LYS A 1 358 ? -10.401 -58.097 33.330 1.00 48.09 358 LYS A C 1
ATOM 2813 O O . LYS A 1 358 ? -9.572 -58.982 33.525 1.00 48.09 358 LYS A O 1
ATOM 2818 N N . ASP A 1 359 ? -10.652 -57.570 32.130 1.00 56.38 359 ASP A N 1
ATOM 2819 C CA . ASP A 1 359 ? -10.149 -58.104 30.854 1.00 56.38 359 ASP A CA 1
ATOM 2820 C C . ASP A 1 359 ? -9.200 -57.139 30.101 1.00 56.38 359 ASP A C 1
ATOM 2822 O O . ASP A 1 359 ? -8.846 -57.377 28.946 1.00 56.38 359 ASP A O 1
ATOM 2826 N N . SER A 1 360 ? -8.751 -56.053 30.749 1.00 61.50 360 SER A N 1
ATOM 2827 C CA . SER A 1 360 ? -7.890 -55.032 30.127 1.00 61.50 360 SER A CA 1
ATOM 2828 C C . SER A 1 360 ? -6.462 -55.537 29.871 1.00 61.50 360 SER A C 1
ATOM 2830 O O . SER A 1 360 ? -5.781 -56.026 30.782 1.00 61.50 360 SER A O 1
ATOM 2832 N N . LYS A 1 361 ? -5.962 -55.374 28.638 1.00 73.06 361 LYS A N 1
ATOM 2833 C CA . LYS A 1 361 ? -4.569 -55.680 28.279 1.00 73.06 361 LYS A CA 1
ATOM 2834 C C . LYS A 1 361 ? -3.684 -54.463 28.526 1.00 73.06 361 LYS A C 1
ATOM 2836 O O . LYS A 1 361 ? -3.994 -53.351 28.108 1.00 73.06 361 LYS A O 1
ATOM 2841 N N . PHE A 1 362 ? -2.553 -54.679 29.197 1.00 70.25 362 PHE A N 1
ATOM 2842 C CA . PHE A 1 362 ? -1.542 -53.635 29.364 1.00 70.25 362 PHE A CA 1
ATOM 2843 C C . PHE A 1 362 ? -0.917 -53.264 28.024 1.00 70.25 362 PHE A C 1
ATOM 2845 O O . PHE A 1 362 ? -0.660 -54.125 27.178 1.00 70.25 362 PHE A O 1
ATOM 2852 N N . THR A 1 363 ? -0.634 -51.976 27.867 1.00 70.75 363 THR A N 1
ATOM 2853 C CA . THR A 1 363 ? -0.005 -51.440 26.671 1.00 70.75 363 THR A CA 1
ATOM 2854 C C . THR A 1 363 ? 1.394 -52.020 26.508 1.00 70.75 363 THR A C 1
ATOM 2856 O O . THR A 1 363 ? 2.242 -51.933 27.395 1.00 70.75 363 THR A O 1
ATOM 2859 N N . ASN A 1 364 ? 1.667 -52.589 25.338 1.00 67.44 364 ASN A N 1
ATOM 2860 C CA . ASN A 1 364 ? 3.017 -52.975 24.960 1.00 67.44 364 ASN A CA 1
ATOM 2861 C C . ASN A 1 364 ? 3.721 -51.705 24.466 1.00 67.44 364 ASN A C 1
ATOM 2863 O O . ASN A 1 364 ? 3.478 -51.307 23.329 1.00 67.44 364 ASN A O 1
ATOM 2867 N N . PHE A 1 365 ? 4.502 -51.040 25.329 1.00 73.81 365 PHE A N 1
ATOM 2868 C CA . PHE A 1 365 ? 5.173 -49.740 25.109 1.00 73.81 365 PHE A CA 1
ATOM 2869 C C . PHE A 1 365 ? 6.235 -49.757 23.984 1.00 73.81 365 PHE A C 1
ATOM 2871 O O . PHE A 1 365 ? 7.371 -49.315 24.147 1.00 73.81 365 PHE A O 1
ATOM 2878 N N . LYS A 1 366 ? 5.887 -50.289 22.814 1.00 72.31 366 LYS A N 1
ATOM 2879 C CA . LYS A 1 366 ? 6.737 -50.386 21.633 1.00 72.31 366 LYS A CA 1
ATOM 2880 C C . LYS A 1 366 ? 6.800 -49.044 20.920 1.00 72.31 366 LYS A C 1
ATOM 2882 O O . LYS A 1 366 ? 5.790 -48.355 20.776 1.00 72.31 366 LYS A O 1
ATOM 2887 N N . ILE A 1 367 ? 7.988 -48.718 20.429 1.00 70.56 367 ILE A N 1
ATOM 2888 C CA . ILE A 1 367 ? 8.188 -47.644 19.459 1.00 70.56 367 ILE A CA 1
ATOM 2889 C C . ILE A 1 367 ? 7.792 -48.206 18.090 1.00 70.56 367 ILE A C 1
ATOM 2891 O O . ILE A 1 367 ? 8.252 -49.276 17.691 1.00 70.56 367 ILE A O 1
ATOM 2895 N N . ALA A 1 368 ? 6.880 -47.526 17.408 1.00 71.94 368 ALA A N 1
ATOM 2896 C CA . ALA A 1 368 ? 6.424 -47.892 16.080 1.00 71.94 368 ALA A CA 1
ATOM 2897 C C . ALA A 1 368 ? 7.503 -47.612 15.024 1.00 71.94 368 ALA A C 1
ATOM 2899 O O . ALA A 1 368 ? 8.284 -46.676 15.133 1.00 71.94 368 ALA A O 1
ATOM 2900 N N . ASP A 1 369 ? 7.487 -48.409 13.965 1.00 78.12 369 ASP A N 1
ATOM 2901 C CA . ASP A 1 369 ? 8.305 -48.286 12.756 1.00 78.12 369 ASP A CA 1
ATOM 2902 C C . ASP A 1 369 ? 7.826 -47.172 11.808 1.00 78.12 369 ASP A C 1
ATOM 2904 O O . ASP A 1 369 ? 8.577 -46.721 10.948 1.00 78.12 369 ASP A O 1
ATOM 2908 N N . LYS A 1 370 ? 6.582 -46.704 11.975 1.00 76.25 370 LYS A N 1
ATOM 2909 C CA . LYS A 1 370 ? 5.992 -45.590 11.221 1.00 76.25 370 LYS A CA 1
ATOM 2910 C C . LYS A 1 370 ? 5.441 -44.523 12.163 1.00 76.25 370 LYS A C 1
ATOM 2912 O O . LYS A 1 370 ? 4.822 -44.841 13.184 1.00 76.25 370 LYS A O 1
ATOM 2917 N N . ALA A 1 371 ? 5.629 -43.255 11.795 1.00 75.50 371 ALA A N 1
ATOM 2918 C CA . ALA A 1 371 ? 4.957 -42.145 12.458 1.00 75.50 371 ALA A CA 1
ATOM 2919 C C . ALA A 1 371 ? 3.435 -42.305 12.303 1.00 75.50 371 ALA A C 1
ATOM 2921 O O . ALA A 1 371 ? 2.963 -42.679 11.233 1.00 75.50 371 ALA A O 1
ATOM 2922 N N . PHE A 1 372 ? 2.681 -42.059 13.380 1.00 79.25 372 PHE A N 1
ATOM 2923 C CA . PHE A 1 372 ? 1.214 -42.171 13.398 1.00 79.25 372 PHE A CA 1
ATOM 2924 C C . PHE A 1 372 ? 0.687 -43.531 12.908 1.00 79.25 372 PHE A C 1
ATOM 2926 O O . PHE A 1 372 ? -0.252 -43.601 12.125 1.00 79.25 372 PHE A O 1
ATOM 2933 N N . LYS A 1 373 ? 1.296 -44.633 13.375 1.00 65.38 373 LYS A N 1
ATOM 2934 C CA . LYS A 1 373 ? 0.972 -46.014 12.958 1.00 65.38 373 LYS A CA 1
ATOM 2935 C C . LYS A 1 373 ? -0.530 -46.368 12.980 1.00 65.38 373 LYS A C 1
ATOM 2937 O O . LYS A 1 373 ? -0.946 -47.243 12.224 1.00 65.38 373 LYS A O 1
ATOM 2942 N N . ASN A 1 374 ? -1.342 -45.670 13.776 1.00 60.88 374 ASN A N 1
ATOM 2943 C CA . ASN A 1 374 ? -2.801 -45.781 13.768 1.00 60.88 374 ASN A CA 1
ATOM 2944 C C . ASN A 1 374 ? -3.397 -45.051 12.548 1.00 60.88 374 ASN A C 1
ATOM 2946 O O . ASN A 1 374 ? -3.788 -43.889 12.628 1.00 60.88 374 ASN A O 1
ATOM 2950 N N . THR A 1 375 ? -3.477 -45.750 11.415 1.00 55.22 375 THR A N 1
ATOM 2951 C CA . THR A 1 375 ? -4.045 -45.253 10.140 1.00 55.22 375 THR A CA 1
ATOM 2952 C C . THR A 1 375 ? -5.425 -45.846 9.824 1.00 55.22 375 THR A C 1
ATOM 2954 O O . THR A 1 375 ? -5.863 -45.844 8.676 1.00 55.22 375 THR A O 1
ATOM 2957 N N . ASN A 1 376 ? -6.120 -46.372 10.837 1.00 62.53 376 ASN A N 1
ATOM 2958 C CA . ASN A 1 376 ? -7.424 -47.014 10.662 1.00 62.53 376 ASN A CA 1
ATOM 2959 C C . ASN A 1 376 ? -8.526 -45.996 10.310 1.00 62.53 376 ASN A C 1
ATOM 2961 O O . ASN A 1 376 ? -8.376 -44.794 10.513 1.00 62.53 376 ASN A O 1
ATOM 2965 N N . LYS A 1 377 ? -9.658 -46.485 9.794 1.00 75.50 377 LYS A N 1
ATOM 2966 C CA . LYS A 1 377 ? -10.887 -45.683 9.722 1.00 75.50 377 LYS A CA 1
ATOM 2967 C C . LYS A 1 377 ? -11.371 -45.364 11.143 1.00 75.50 377 LYS A C 1
ATOM 2969 O O . LYS A 1 377 ? -11.270 -46.212 12.026 1.00 75.50 377 LYS A O 1
ATOM 2974 N N . MET A 1 378 ? -11.888 -44.157 11.341 1.00 84.62 378 MET A N 1
ATOM 2975 C CA . MET A 1 378 ? -12.593 -43.740 12.551 1.00 84.62 378 MET A CA 1
ATOM 2976 C C . MET A 1 378 ? -13.871 -44.563 12.713 1.00 84.62 378 MET A C 1
ATOM 2978 O O . MET A 1 378 ? -14.566 -44.821 11.730 1.00 84.62 378 MET A O 1
ATOM 2982 N N . GLN A 1 379 ? -14.211 -44.931 13.948 1.00 82.12 379 GLN A N 1
ATOM 2983 C CA . GLN A 1 379 ? -15.457 -45.632 14.257 1.00 82.12 379 GLN A CA 1
ATOM 2984 C C . GLN A 1 379 ? -16.288 -44.837 15.264 1.00 82.12 379 GLN A C 1
ATOM 2986 O O . GLN A 1 379 ? -15.797 -44.439 16.321 1.00 82.12 379 GLN A O 1
ATOM 2991 N N . LEU A 1 380 ? -17.574 -44.634 14.961 1.00 83.19 380 LEU A N 1
ATOM 2992 C CA . LEU A 1 380 ? -18.505 -43.944 15.864 1.00 83.19 380 LEU A CA 1
ATOM 2993 C C . LEU A 1 380 ? -18.735 -44.734 17.168 1.00 83.19 380 LEU A C 1
ATOM 2995 O O . LEU A 1 380 ? -18.943 -44.130 18.219 1.00 83.19 380 LEU A O 1
ATOM 2999 N N . GLY A 1 381 ? -18.597 -46.065 17.117 1.00 73.06 381 GLY A N 1
ATOM 3000 C CA . GLY A 1 381 ? -18.689 -46.967 18.270 1.00 73.06 381 GLY A CA 1
ATOM 3001 C C . GLY A 1 381 ? -17.516 -46.918 19.254 1.00 73.06 381 GLY A C 1
ATOM 3002 O O . GLY A 1 381 ? -17.560 -47.595 20.274 1.00 73.06 381 GLY A O 1
ATOM 3003 N N . GLU A 1 382 ? -16.479 -46.107 19.018 1.00 77.00 382 GLU A N 1
ATOM 3004 C CA . GLU A 1 382 ? -15.432 -45.875 20.031 1.00 77.00 382 GLU A CA 1
ATOM 3005 C C . GLU A 1 382 ? -15.919 -45.007 21.204 1.00 77.00 382 GLU A C 1
ATOM 3007 O O . GLU A 1 382 ? -15.252 -44.929 22.244 1.00 77.00 382 GLU A O 1
ATOM 3012 N N . PHE A 1 383 ? -17.060 -44.326 21.027 1.00 79.12 383 PHE A N 1
ATOM 3013 C CA . PHE A 1 383 ? -17.689 -43.458 22.022 1.00 79.12 383 PHE A CA 1
ATOM 3014 C C . PHE A 1 383 ? -16.685 -42.530 22.721 1.00 79.12 383 PHE A C 1
ATOM 3016 O O . PHE A 1 383 ? -16.593 -42.465 23.950 1.00 79.12 383 PHE A O 1
ATOM 3023 N N . ALA A 1 384 ? -15.879 -41.822 21.921 1.00 85.38 384 ALA A N 1
ATOM 3024 C CA . ALA A 1 384 ? -14.938 -40.839 22.441 1.00 85.38 384 ALA A CA 1
ATOM 3025 C C . ALA A 1 384 ? -15.677 -39.777 23.273 1.00 85.38 384 ALA A C 1
ATOM 3027 O O . ALA A 1 384 ? -16.738 -39.298 22.874 1.00 85.38 384 ALA A O 1
ATOM 3028 N N . TRP A 1 385 ? -15.121 -39.385 24.416 1.00 87.81 385 TRP A N 1
ATOM 3029 C CA . TRP A 1 385 ? -15.713 -38.344 25.257 1.00 87.81 385 TRP A CA 1
ATOM 3030 C C . TRP A 1 385 ? -15.758 -36.998 24.531 1.00 87.81 385 TRP A C 1
ATOM 3032 O O . TRP A 1 385 ? -14.856 -36.687 23.753 1.00 87.81 385 TRP A O 1
ATOM 3042 N N . VAL A 1 386 ? -16.792 -36.197 24.797 1.00 91.25 386 VAL A N 1
ATOM 3043 C CA . VAL A 1 386 ? -16.777 -34.774 24.435 1.00 91.25 386 VAL A CA 1
ATOM 3044 C C . VAL A 1 386 ? -15.703 -34.065 25.262 1.00 91.25 386 VAL A C 1
ATOM 3046 O O . VAL A 1 386 ? -15.756 -34.070 26.497 1.00 91.25 386 VAL A O 1
ATOM 3049 N N . GLU A 1 387 ? -14.734 -33.443 24.593 1.00 91.31 387 GLU A N 1
ATOM 3050 C CA . GLU A 1 387 ? -13.628 -32.741 25.245 1.00 91.31 387 GLU A CA 1
ATOM 3051 C C . GLU A 1 387 ? -13.992 -31.277 25.513 1.00 91.31 387 GLU A C 1
ATOM 3053 O O . GLU A 1 387 ? -13.862 -30.413 24.649 1.00 91.31 387 GLU A O 1
ATOM 3058 N N . ARG A 1 388 ? -14.410 -30.998 26.754 1.00 91.56 388 ARG A N 1
ATOM 3059 C CA . ARG A 1 388 ? -14.835 -29.671 27.238 1.00 91.56 388 ARG A CA 1
ATOM 3060 C C . ARG A 1 388 ? -14.438 -29.433 28.702 1.00 91.56 388 ARG A C 1
ATOM 3062 O O . ARG A 1 388 ? -13.881 -30.317 29.357 1.00 91.56 388 ARG A O 1
ATOM 3069 N N . SER A 1 389 ? -14.641 -28.228 29.213 1.00 89.88 389 SER A N 1
ATOM 3070 C CA . SER A 1 389 ? -14.452 -27.848 30.614 1.00 89.88 389 SER A CA 1
ATOM 3071 C C . SER A 1 389 ? -15.722 -28.152 31.404 1.00 89.88 389 SER A C 1
ATOM 3073 O O . SER A 1 389 ? -16.711 -27.428 31.334 1.00 89.88 389 SER A O 1
ATOM 3075 N N . ASN A 1 390 ? -15.701 -29.241 32.169 1.00 85.81 390 ASN A N 1
ATOM 3076 C CA . ASN A 1 390 ? -16.885 -29.748 32.873 1.00 85.81 390 ASN A CA 1
ATOM 3077 C C . ASN A 1 390 ? -17.169 -29.046 34.208 1.00 85.81 390 ASN A C 1
ATOM 3079 O O . ASN A 1 390 ? -18.256 -29.188 34.757 1.00 85.81 390 ASN A O 1
ATOM 3083 N N . LYS A 1 391 ? -16.206 -28.277 34.724 1.00 84.81 391 LYS A N 1
ATOM 3084 C CA . LYS A 1 391 ? -16.381 -27.466 35.933 1.00 84.81 391 LYS A CA 1
ATOM 3085 C C . LYS A 1 391 ? -16.899 -26.079 35.564 1.00 84.81 391 LYS A C 1
ATOM 3087 O O . LYS A 1 391 ? -16.434 -25.486 34.583 1.00 84.81 391 LYS A O 1
ATOM 3092 N N . ILE A 1 392 ? -17.821 -25.560 36.370 1.00 85.75 392 ILE A N 1
ATOM 3093 C CA . ILE A 1 392 ? -18.276 -24.172 36.271 1.00 85.75 392 ILE A CA 1
ATOM 3094 C C . ILE A 1 392 ? -17.162 -23.270 36.815 1.00 85.75 392 ILE A C 1
ATOM 3096 O O . ILE A 1 392 ? -16.637 -23.502 37.904 1.00 85.75 392 ILE A O 1
ATOM 3100 N N . ARG A 1 393 ? -16.742 -22.282 36.020 1.00 85.69 393 ARG A N 1
ATOM 3101 C CA . ARG A 1 393 ? -15.799 -21.251 36.465 1.00 85.69 393 ARG A CA 1
ATOM 3102 C C . ARG A 1 393 ? -16.600 -20.119 37.091 1.00 85.69 393 ARG A C 1
ATOM 3104 O O . ARG A 1 393 ? -17.610 -19.714 36.523 1.00 85.69 393 ARG A O 1
ATOM 3111 N N . ILE A 1 394 ? -16.147 -19.664 38.255 1.00 82.31 394 ILE A N 1
ATOM 3112 C CA . ILE A 1 394 ? -16.804 -18.614 39.028 1.00 82.31 394 ILE A CA 1
ATOM 3113 C C . ILE A 1 394 ? -15.815 -17.518 39.412 1.00 82.31 394 ILE A C 1
ATOM 3115 O O . ILE A 1 394 ? -14.617 -17.786 39.545 1.00 82.31 394 ILE A O 1
ATOM 3119 N N . GLU A 1 395 ? -16.343 -16.329 39.665 1.00 78.62 395 GLU A N 1
ATOM 3120 C CA . GLU A 1 395 ? -15.676 -15.232 40.366 1.00 78.62 395 GLU A CA 1
ATOM 3121 C C . GLU A 1 395 ? -16.310 -15.042 41.753 1.00 78.62 395 GLU A C 1
ATOM 3123 O O . GLU A 1 395 ? -17.523 -15.179 41.879 1.00 78.62 395 GLU A O 1
ATOM 3128 N N . LYS A 1 396 ? -15.501 -14.774 42.795 1.00 71.81 396 LYS A N 1
ATOM 3129 C CA . LYS A 1 396 ? -15.960 -14.480 44.169 1.00 71.81 396 LYS A CA 1
ATOM 3130 C C . LYS A 1 396 ? -15.586 -13.046 44.561 1.00 71.81 396 LYS A C 1
ATOM 3132 O O . LYS A 1 396 ? -14.425 -12.665 44.426 1.00 71.81 396 LYS A O 1
ATOM 3137 N N . VAL A 1 397 ? -16.531 -12.299 45.130 1.00 61.44 397 VAL A N 1
ATOM 3138 C CA . VAL A 1 397 ? -16.342 -10.940 45.674 1.00 61.44 397 VAL A CA 1
ATOM 3139 C C . VAL A 1 397 ? -16.807 -10.906 47.131 1.00 61.44 397 VAL A C 1
ATOM 3141 O O . VAL A 1 397 ? -17.890 -11.392 47.421 1.00 61.44 397 VAL A O 1
ATOM 3144 N N . THR A 1 398 ? -16.031 -10.361 48.069 1.00 50.34 398 THR A N 1
ATOM 3145 C CA . THR A 1 398 ? -16.396 -10.333 49.503 1.00 50.34 398 THR A CA 1
ATOM 3146 C C . THR A 1 398 ? -17.567 -9.377 49.791 1.00 50.34 398 THR A C 1
ATOM 3148 O O . THR A 1 398 ? -17.559 -8.228 49.357 1.00 50.34 398 THR A O 1
ATOM 3151 N N . ASN A 1 399 ? -18.556 -9.833 50.563 1.00 44.81 399 ASN A N 1
ATOM 3152 C CA . ASN A 1 399 ? -19.684 -9.053 51.072 1.00 44.81 399 ASN A CA 1
ATOM 3153 C C . ASN A 1 399 ? -19.344 -8.444 52.437 1.00 44.81 399 ASN A C 1
ATOM 3155 O O . ASN A 1 399 ? -19.028 -9.165 53.382 1.00 44.81 399 ASN A O 1
ATOM 3159 N N . GLY A 1 400 ? -19.457 -7.118 52.523 1.00 47.31 400 GLY A N 1
ATOM 3160 C CA . GLY A 1 400 ? -19.082 -6.313 53.683 1.00 47.31 400 GLY A CA 1
ATOM 3161 C C . GLY A 1 400 ? -17.855 -5.472 53.360 1.00 47.31 400 GLY A C 1
ATOM 3162 O O . GLY A 1 400 ? -16.727 -5.935 53.498 1.00 47.31 400 GLY A O 1
ATOM 3163 N N . GLY A 1 401 ? -18.082 -4.250 52.884 1.00 44.75 401 GLY A N 1
ATOM 3164 C CA . GLY A 1 401 ? -17.016 -3.267 52.745 1.00 44.75 401 GLY A CA 1
ATOM 3165 C C . GLY A 1 401 ? -17.044 -2.263 53.889 1.00 44.75 401 GLY A C 1
ATOM 3166 O O . GLY A 1 401 ? -18.068 -2.077 54.547 1.00 44.75 401 GLY A O 1
ATOM 3167 N N . THR A 1 402 ? -15.905 -1.618 54.112 1.00 47.41 402 THR A N 1
ATOM 3168 C CA . THR A 1 402 ? -15.789 -0.391 54.899 1.00 47.41 402 THR A CA 1
ATOM 3169 C C . THR A 1 402 ? -16.909 0.570 54.497 1.00 47.41 402 THR A C 1
ATOM 3171 O O . THR A 1 402 ? -17.072 0.860 53.312 1.00 47.41 402 THR A O 1
ATOM 3174 N N . ILE A 1 403 ? -17.702 1.033 55.464 1.00 52.19 403 ILE A N 1
ATOM 3175 C CA . ILE A 1 403 ? -18.579 2.182 55.247 1.00 52.19 403 ILE A CA 1
ATOM 3176 C C . ILE A 1 403 ? -17.672 3.400 55.369 1.00 52.19 403 ILE A C 1
ATOM 3178 O O . ILE A 1 403 ? -17.197 3.705 56.465 1.00 52.19 403 ILE A O 1
ATOM 3182 N N . ILE A 1 404 ? -17.386 4.030 54.235 1.00 54.97 404 ILE A N 1
ATOM 3183 C CA . ILE A 1 404 ? -16.683 5.307 54.188 1.00 54.97 404 ILE A CA 1
ATOM 3184 C C . ILE A 1 404 ? -17.777 6.359 54.101 1.00 54.97 404 ILE A C 1
ATOM 3186 O O . ILE A 1 404 ? -18.417 6.540 53.064 1.00 54.97 404 ILE A O 1
ATOM 3190 N N . LEU A 1 405 ? -18.047 7.004 55.225 1.00 54.41 405 LEU A N 1
ATOM 3191 C CA . LEU A 1 405 ? -18.921 8.162 55.252 1.00 54.41 405 LEU A CA 1
ATOM 3192 C C . LEU A 1 405 ? -18.004 9.362 55.032 1.00 54.41 405 LEU A C 1
ATOM 3194 O O . LEU A 1 405 ? -17.316 9.773 55.954 1.00 54.41 405 LEU A O 1
ATOM 3198 N N . GLY A 1 406 ? -17.950 9.860 53.803 1.00 48.41 406 GLY A N 1
ATOM 3199 C CA . GLY A 1 406 ? -17.135 11.013 53.424 1.00 48.41 406 GLY A CA 1
ATOM 3200 C C . GLY A 1 406 ? -15.653 10.708 53.180 1.00 48.41 406 GLY A C 1
ATOM 3201 O O . GLY A 1 406 ? -14.906 10.422 54.104 1.00 48.41 406 GLY A O 1
ATOM 3202 N N . GLU A 1 407 ? -15.211 10.880 51.939 1.00 51.12 407 GLU A N 1
ATOM 3203 C CA . GLU A 1 407 ? -14.155 11.864 51.687 1.00 51.12 407 GLU A CA 1
ATOM 3204 C C . GLU A 1 407 ? -14.874 13.042 51.018 1.00 51.12 407 GLU A C 1
ATOM 3206 O O . GLU A 1 407 ? -15.577 12.865 50.020 1.00 51.12 407 GLU A O 1
ATOM 3211 N N . TYR A 1 408 ? -14.794 14.219 51.630 1.00 45.88 408 TYR A N 1
ATOM 3212 C CA . TYR A 1 408 ? -15.376 15.450 51.104 1.00 45.88 408 TYR A CA 1
ATOM 3213 C C . TYR A 1 408 ? -14.309 16.532 51.252 1.00 45.88 408 TYR A C 1
ATOM 3215 O O . TYR A 1 408 ? -13.986 16.935 52.370 1.00 45.88 408 TYR A O 1
ATOM 3223 N N . ASN A 1 409 ? -13.728 16.971 50.134 1.00 45.81 409 ASN A N 1
ATOM 3224 C CA . ASN A 1 409 ? -12.664 17.981 50.099 1.00 45.81 409 ASN A CA 1
ATOM 3225 C C . ASN A 1 409 ? -13.217 19.396 50.134 1.00 45.81 409 ASN A C 1
ATOM 3227 O O . ASN A 1 409 ? -13.074 20.207 49.227 1.00 45.81 409 ASN A O 1
ATOM 3231 N N . ALA A 1 410 ? -13.932 19.583 51.227 1.00 51.84 410 ALA A N 1
ATOM 3232 C CA . ALA A 1 410 ? -14.918 20.594 51.482 1.00 51.84 410 ALA A CA 1
ATOM 3233 C C . ALA A 1 410 ? -15.313 20.374 52.956 1.00 51.84 410 ALA A C 1
ATOM 3235 O O . ALA A 1 410 ? -16.440 20.069 53.323 1.00 51.84 410 ALA A O 1
ATOM 3236 N N . PHE A 1 411 ? -14.305 20.306 53.824 1.00 54.16 411 PHE A N 1
ATOM 3237 C CA . PHE A 1 411 ? -14.351 19.506 55.048 1.00 54.16 411 PHE A CA 1
ATOM 3238 C C . PHE A 1 411 ? -15.389 20.004 56.045 1.00 54.16 411 PHE A C 1
ATOM 3240 O O . PHE A 1 411 ? -15.086 20.979 56.713 1.00 54.16 411 PHE A O 1
ATOM 3247 N N . THR A 1 412 ? -16.534 19.331 56.245 1.00 58.81 412 THR A N 1
ATOM 3248 C CA . THR A 1 412 ? -17.306 19.529 57.484 1.00 58.81 412 THR A CA 1
ATOM 3249 C C . THR A 1 412 ? -16.605 18.818 58.636 1.00 58.81 412 THR A C 1
ATOM 3251 O O . THR A 1 412 ? -16.853 17.637 58.887 1.00 58.81 412 THR A O 1
ATOM 3254 N N . VAL A 1 413 ? -15.697 19.507 59.324 1.00 71.06 413 VAL A N 1
ATOM 3255 C CA . VAL A 1 413 ? -14.956 18.974 60.476 1.00 71.06 413 VAL A CA 1
ATOM 3256 C C . VAL A 1 413 ? -15.803 19.104 61.741 1.00 71.06 413 VAL A C 1
ATOM 3258 O O . VAL A 1 413 ? -16.280 20.191 62.067 1.00 71.06 413 VAL A O 1
ATOM 3261 N N . GLY A 1 414 ? -15.985 18.000 62.472 1.00 73.25 414 GLY A N 1
ATOM 3262 C CA . GLY A 1 414 ? -16.741 17.978 63.729 1.00 73.25 414 GLY A CA 1
ATOM 3263 C C . GLY A 1 414 ? -18.268 18.015 63.577 1.00 73.25 414 GLY A C 1
ATOM 3264 O O . GLY A 1 414 ? -18.971 18.291 64.551 1.00 73.25 414 GLY A O 1
ATOM 3265 N N . ALA A 1 415 ? -18.795 17.732 62.385 1.00 79.94 415 ALA A N 1
ATOM 3266 C CA . ALA A 1 415 ? -20.226 17.596 62.140 1.00 79.94 415 ALA A CA 1
ATOM 3267 C C . ALA A 1 415 ? -20.775 16.316 62.783 1.00 79.94 415 ALA A C 1
ATOM 3269 O O . ALA A 1 415 ? -20.119 15.273 62.802 1.00 79.94 415 ALA A O 1
ATOM 3270 N N . THR A 1 416 ? -22.004 16.377 63.297 1.00 85.00 416 THR A N 1
ATOM 3271 C CA . THR A 1 416 ? -22.717 15.195 63.798 1.00 85.00 416 THR A CA 1
ATOM 3272 C C . THR A 1 416 ? -23.580 14.621 62.682 1.00 85.00 416 THR A C 1
ATOM 3274 O O . THR A 1 416 ? -24.521 15.273 62.234 1.00 85.00 416 THR A O 1
ATOM 3277 N N . CYS A 1 417 ? -23.275 13.400 62.251 1.00 83.75 417 CYS A N 1
ATOM 3278 C CA . CYS A 1 417 ? -23.974 12.684 61.193 1.00 83.75 417 CYS A CA 1
ATOM 3279 C C . CYS A 1 417 ? -24.836 11.553 61.766 1.00 83.75 417 CYS A C 1
ATOM 3281 O O . CYS A 1 417 ? -24.358 10.698 62.513 1.00 83.75 417 CYS A O 1
ATOM 3283 N N . THR A 1 418 ? -26.113 11.531 61.391 1.00 85.94 418 THR A N 1
ATOM 3284 C CA . THR A 1 418 ? -27.057 10.454 61.715 1.00 85.94 418 THR A CA 1
ATOM 3285 C C . THR A 1 418 ? -27.375 9.666 60.456 1.00 85.94 418 THR A C 1
ATOM 3287 O O . THR A 1 418 ? -27.854 10.237 59.479 1.00 85.94 418 THR A O 1
ATOM 3290 N N . ILE A 1 419 ? -27.139 8.357 60.488 1.00 83.62 419 ILE A N 1
ATOM 3291 C CA . ILE A 1 419 ? -27.41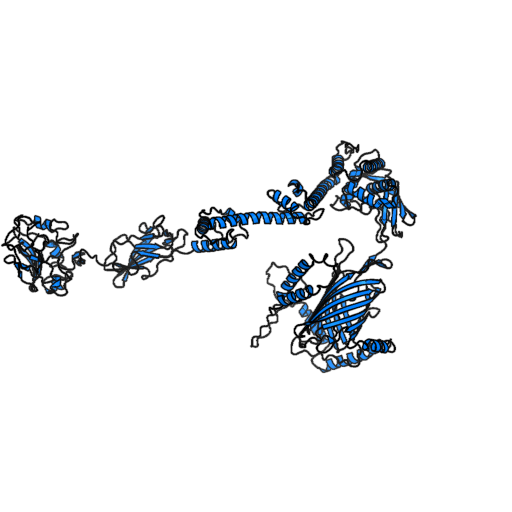2 7.427 59.388 1.00 83.62 419 ILE A CA 1
ATOM 3292 C C . ILE A 1 419 ? -28.611 6.592 59.775 1.00 83.62 419 ILE A C 1
ATOM 3294 O O . ILE A 1 419 ? -28.617 6.037 60.866 1.00 83.62 419 ILE A O 1
ATOM 3298 N N . THR A 1 420 ? -29.593 6.476 58.896 1.00 85.38 420 THR A N 1
ATOM 3299 C CA . THR A 1 420 ? -30.777 5.641 59.096 1.00 85.38 420 THR A CA 1
ATOM 3300 C C . THR A 1 420 ? -30.891 4.660 57.943 1.00 85.38 420 THR A C 1
ATOM 3302 O O . THR A 1 420 ? -30.884 5.075 56.783 1.00 85.38 420 THR A O 1
ATOM 3305 N N . ASP A 1 421 ? -30.954 3.368 58.256 1.00 81.50 421 ASP A N 1
ATOM 3306 C CA . ASP A 1 421 ? -31.102 2.310 57.256 1.00 81.50 421 ASP A CA 1
ATOM 3307 C C . ASP A 1 421 ? -32.569 2.046 56.871 1.00 81.50 421 ASP A C 1
ATOM 3309 O O . ASP A 1 421 ? -33.513 2.640 57.403 1.00 81.50 421 ASP A O 1
ATOM 3313 N N . SER A 1 422 ? -32.771 1.104 55.948 1.00 79.50 422 SER A N 1
ATOM 3314 C CA . SER A 1 422 ? -34.098 0.711 55.467 1.00 79.50 422 SER A CA 1
ATOM 3315 C C . SER A 1 422 ? -34.941 -0.020 56.519 1.00 79.50 422 SER A C 1
ATOM 3317 O O . SER A 1 422 ? -36.155 -0.139 56.351 1.00 79.50 422 SER A O 1
ATOM 3319 N N . ALA A 1 423 ? -34.324 -0.471 57.615 1.00 77.69 423 ALA A N 1
ATOM 3320 C CA . ALA A 1 423 ? -34.985 -1.037 58.786 1.00 77.69 423 ALA A CA 1
ATOM 3321 C C . ALA A 1 423 ? -35.303 0.025 59.861 1.00 77.69 423 ALA A C 1
ATOM 3323 O O . ALA A 1 423 ? -35.787 -0.327 60.937 1.00 77.69 423 ALA A O 1
ATOM 3324 N N . SER A 1 424 ? -35.095 1.317 59.565 1.00 78.31 424 SER A N 1
ATOM 3325 C CA . SER A 1 424 ? -35.272 2.446 60.494 1.00 78.31 424 SER A CA 1
ATOM 3326 C C . SER A 1 424 ? -34.346 2.403 61.717 1.00 78.31 424 SER A C 1
ATOM 3328 O O . SER A 1 424 ? -34.668 2.962 62.766 1.00 78.31 424 SER A O 1
ATOM 3330 N N . VAL A 1 425 ? -33.191 1.746 61.600 1.00 76.75 425 VAL A N 1
ATOM 3331 C CA . VAL A 1 425 ? -32.150 1.745 62.630 1.00 76.75 425 VAL A CA 1
ATOM 3332 C C . VAL A 1 425 ? -31.238 2.943 62.396 1.00 76.75 425 VAL A C 1
ATOM 3334 O O . VAL A 1 425 ? -30.617 3.059 61.337 1.00 76.75 425 VAL A O 1
ATOM 3337 N N . SER A 1 426 ? -31.149 3.832 63.390 1.00 81.94 426 SER A N 1
ATOM 3338 C CA . SER A 1 426 ? -30.299 5.021 63.322 1.00 81.94 426 SER A CA 1
ATOM 3339 C C . SER A 1 426 ? -28.983 4.839 64.080 1.00 81.94 426 SER A C 1
ATOM 3341 O O . SER A 1 426 ? -28.978 4.441 65.244 1.00 81.94 426 SER A O 1
ATOM 3343 N N . THR A 1 427 ? -27.867 5.183 63.440 1.00 80.69 427 THR A N 1
ATOM 3344 C CA . THR A 1 427 ? -26.528 5.235 64.046 1.00 80.69 427 THR A CA 1
ATOM 3345 C C . THR A 1 427 ? -25.988 6.658 63.955 1.00 80.69 427 THR A C 1
ATOM 3347 O O . THR A 1 427 ? -26.071 7.280 62.898 1.00 80.69 427 THR A O 1
ATOM 3350 N N . VAL A 1 428 ? -25.450 7.181 65.058 1.00 80.88 428 VAL A N 1
ATOM 3351 C CA . VAL A 1 428 ? -24.901 8.545 65.138 1.00 80.88 428 VAL A CA 1
ATOM 3352 C C . VAL A 1 428 ? -23.382 8.485 65.211 1.00 80.88 428 VAL A C 1
ATOM 3354 O O . VAL A 1 428 ? -22.830 7.659 65.940 1.00 80.88 428 VAL A O 1
ATOM 3357 N N . ALA A 1 429 ? -22.715 9.374 64.483 1.00 76.94 429 ALA A N 1
ATOM 3358 C CA . ALA A 1 429 ? -21.267 9.488 64.466 1.00 76.94 429 ALA A CA 1
ATOM 3359 C C . ALA A 1 429 ? -20.810 10.928 64.192 1.00 76.94 429 ALA A C 1
ATOM 3361 O O . ALA A 1 429 ? -21.589 11.749 63.715 1.00 76.94 429 ALA A O 1
ATOM 3362 N N . THR A 1 430 ? -19.551 11.239 64.495 1.00 79.75 430 THR A N 1
ATOM 3363 C CA . THR A 1 430 ? -18.978 12.585 64.331 1.00 79.75 430 THR A CA 1
ATOM 3364 C C . THR A 1 430 ? -17.832 12.544 63.330 1.00 79.75 430 THR A C 1
ATOM 3366 O O . THR A 1 430 ? -16.994 11.646 63.427 1.00 79.75 430 THR A O 1
ATOM 3369 N N . THR A 1 431 ? -17.794 13.496 62.393 1.00 76.00 431 THR A N 1
ATOM 3370 C CA . THR A 1 431 ? -16.756 13.579 61.351 1.00 76.00 431 THR A CA 1
ATOM 3371 C C . THR A 1 431 ? -15.378 13.909 61.929 1.00 76.00 431 THR A C 1
ATOM 3373 O O . THR A 1 431 ? -15.243 14.724 62.848 1.00 76.00 431 THR A O 1
ATOM 3376 N N . GLY A 1 432 ? -14.350 13.248 61.393 1.00 68.06 432 GLY A N 1
ATOM 3377 C CA . GLY A 1 432 ? -12.940 13.452 61.710 1.00 68.06 432 GLY A CA 1
ATOM 3378 C C . GLY A 1 432 ? -12.349 14.717 61.078 1.00 68.06 432 GLY A C 1
ATOM 3379 O O . GLY A 1 432 ? -13.047 15.525 60.467 1.00 68.06 432 GLY A O 1
ATOM 3380 N N . SER A 1 433 ? -11.033 14.893 61.226 1.00 66.38 433 SER A N 1
ATOM 3381 C CA . SER A 1 433 ? -10.282 16.030 60.662 1.00 66.38 433 SER A CA 1
ATOM 3382 C C . SER A 1 433 ? -10.220 16.042 59.133 1.00 66.38 433 SER A C 1
ATOM 3384 O O . SER A 1 433 ? -9.910 17.072 58.552 1.00 66.38 433 SER A O 1
ATOM 3386 N N . ASP A 1 434 ? -10.497 14.903 58.504 1.00 61.75 434 ASP A N 1
ATOM 3387 C CA . ASP A 1 434 ? -10.594 14.690 57.057 1.00 61.75 434 ASP A CA 1
ATOM 3388 C C . ASP A 1 434 ? -12.056 14.698 56.564 1.00 61.75 434 ASP A C 1
ATOM 3390 O O . ASP A 1 434 ? -12.339 14.323 55.431 1.00 61.75 434 ASP A O 1
ATOM 3394 N N . GLY A 1 435 ? -13.008 15.098 57.420 1.00 62.81 435 GLY A N 1
ATOM 3395 C CA . GLY A 1 435 ? -14.439 15.083 57.104 1.00 62.81 435 GLY A CA 1
ATOM 3396 C C . GLY A 1 435 ? -15.052 13.679 57.046 1.00 62.81 435 GLY A C 1
ATOM 3397 O O . GLY A 1 435 ? -16.256 13.564 56.820 1.00 62.81 435 GLY A O 1
ATOM 3398 N N . SER A 1 436 ? -14.265 12.624 57.293 1.00 67.00 436 SER A N 1
ATOM 3399 C CA . SER A 1 436 ? -14.719 11.239 57.211 1.00 67.00 436 SER A CA 1
ATOM 3400 C C . SER A 1 436 ? -15.332 10.734 58.518 1.00 67.00 436 SER A C 1
ATOM 3402 O O . SER A 1 436 ? -15.010 11.187 59.619 1.00 67.00 436 SER A O 1
ATOM 3404 N N . VAL A 1 437 ? -16.199 9.732 58.419 1.00 65.94 437 VAL A N 1
ATOM 3405 C CA . VAL A 1 437 ? -16.602 8.859 59.517 1.00 65.94 437 VAL A CA 1
ATOM 3406 C C . VAL A 1 437 ? -16.396 7.419 59.069 1.00 65.94 437 VAL A C 1
ATOM 3408 O O . VAL A 1 437 ? -17.053 6.914 58.160 1.00 65.94 437 VAL A O 1
ATOM 3411 N N . THR A 1 438 ? -15.516 6.715 59.773 1.00 62.28 438 THR A N 1
ATOM 3412 C CA . THR A 1 438 ? -15.381 5.266 59.623 1.00 62.28 438 THR A CA 1
ATOM 3413 C C . THR A 1 438 ? -16.216 4.571 60.691 1.00 62.28 438 THR A C 1
ATOM 3415 O O . THR A 1 438 ? -15.937 4.698 61.884 1.00 62.28 438 THR A O 1
ATOM 3418 N N . LEU A 1 439 ? -17.223 3.800 60.272 1.00 61.72 439 LEU A N 1
ATOM 3419 C CA . LEU A 1 439 ? -17.997 2.929 61.161 1.00 61.72 439 LEU A CA 1
ATOM 3420 C C . LEU A 1 439 ? -17.609 1.461 60.936 1.00 61.72 439 LEU A C 1
ATOM 3422 O O . LEU A 1 439 ? -18.170 0.802 60.057 1.00 61.72 439 LEU A O 1
ATOM 3426 N N . PRO A 1 440 ? -16.661 0.905 61.713 1.00 52.59 440 PRO A N 1
ATOM 3427 C CA . PRO A 1 440 ? -16.380 -0.517 61.644 1.00 52.59 440 PRO A CA 1
ATOM 3428 C C . PRO A 1 440 ? -17.543 -1.300 62.271 1.00 52.59 440 PRO A C 1
ATOM 3430 O O . PRO A 1 440 ? -17.893 -1.081 63.429 1.00 52.59 440 PRO A O 1
ATOM 3433 N N . SER A 1 441 ? -18.062 -2.300 61.549 1.00 53.88 441 SER A N 1
ATOM 3434 C CA . SER A 1 441 ? -19.013 -3.321 62.046 1.00 53.88 441 SER A CA 1
ATOM 3435 C C . SER A 1 441 ? -20.514 -2.973 62.036 1.00 53.88 441 SER A C 1
ATOM 3437 O O . SER A 1 441 ? -21.262 -3.526 62.841 1.00 53.88 441 SER A O 1
ATOM 3439 N N . LEU A 1 442 ? -20.991 -2.122 61.121 1.00 57.91 442 LEU A N 1
ATOM 3440 C CA . LEU A 1 442 ? -22.433 -1.921 60.914 1.00 57.91 442 LEU A CA 1
ATOM 3441 C C . LEU A 1 442 ? -22.938 -2.770 59.731 1.00 57.91 442 LEU A C 1
ATOM 3443 O O . LEU A 1 442 ? -22.463 -2.630 58.607 1.00 57.91 442 LEU A O 1
ATOM 3447 N N . SER A 1 443 ? -23.897 -3.667 59.984 1.00 63.94 443 SER A N 1
ATOM 3448 C CA . SER A 1 443 ? -24.582 -4.437 58.937 1.00 63.94 443 SER A CA 1
ATOM 3449 C C . SER A 1 443 ? -25.802 -3.651 58.465 1.00 63.94 443 SER A C 1
ATOM 3451 O O . SER A 1 443 ? -26.785 -3.560 59.192 1.00 63.94 443 SER A O 1
ATOM 3453 N N . ILE A 1 444 ? -25.720 -3.069 57.266 1.00 67.31 444 ILE A N 1
ATOM 3454 C CA . ILE A 1 444 ? -26.818 -2.307 56.663 1.00 67.31 444 ILE A CA 1
ATOM 3455 C C . ILE A 1 444 ? -27.562 -3.217 55.670 1.00 67.31 444 ILE A C 1
ATOM 3457 O O . ILE A 1 444 ? -26.933 -3.737 54.742 1.00 67.31 444 ILE A O 1
ATOM 3461 N N . PRO A 1 445 ? -28.877 -3.443 55.836 1.00 70.50 445 PRO A N 1
ATOM 3462 C CA . PRO A 1 445 ? -29.672 -4.213 54.884 1.00 70.50 445 PRO A CA 1
ATOM 3463 C C . PRO A 1 445 ? -29.792 -3.497 53.530 1.00 70.50 445 PRO A C 1
ATOM 3465 O O . PRO A 1 445 ? -29.639 -2.281 53.426 1.00 70.50 445 PRO A O 1
ATOM 3468 N N . ALA A 1 446 ? -30.108 -4.248 52.471 1.00 74.12 446 ALA A N 1
ATOM 3469 C CA . ALA A 1 446 ? -30.457 -3.644 51.187 1.00 74.12 446 ALA A CA 1
ATOM 3470 C C . ALA A 1 446 ? -31.659 -2.692 51.347 1.00 74.12 446 ALA A C 1
ATOM 3472 O O . ALA A 1 446 ? -32.624 -2.998 52.055 1.00 74.12 446 ALA A O 1
ATOM 3473 N N . GLY A 1 447 ? -31.623 -1.542 50.677 1.00 79.56 447 GLY A N 1
ATOM 3474 C CA . GLY A 1 447 ? -32.699 -0.552 50.710 1.00 79.56 447 GLY A CA 1
ATOM 3475 C C . GLY A 1 447 ? -32.203 0.886 50.834 1.00 79.56 447 GLY A C 1
ATOM 3476 O O . GLY A 1 447 ? -31.042 1.181 50.572 1.00 79.56 447 GLY A O 1
ATOM 3477 N N . LEU A 1 448 ? -33.116 1.799 51.163 1.00 83.94 448 LEU A N 1
ATOM 3478 C CA . LEU A 1 448 ? -32.801 3.218 51.325 1.00 83.94 448 LEU A CA 1
ATOM 3479 C C . LEU A 1 448 ? -31.954 3.445 52.575 1.00 83.94 448 LEU A C 1
ATOM 3481 O O . LEU A 1 448 ? -32.318 2.999 53.659 1.00 83.94 448 LEU A O 1
ATOM 3485 N N . VAL A 1 449 ? -30.852 4.162 52.401 1.00 86.62 449 VAL A N 1
ATOM 3486 C CA . VAL A 1 449 ? -29.994 4.651 53.473 1.00 86.62 449 VAL A CA 1
ATOM 3487 C C . VAL A 1 449 ? -29.997 6.169 53.402 1.00 86.62 449 VAL A C 1
ATOM 3489 O O . VAL A 1 449 ? -29.704 6.747 52.354 1.00 86.62 449 VAL A O 1
ATOM 3492 N N . THR A 1 450 ? -30.331 6.806 54.516 1.00 87.44 450 THR A N 1
ATOM 3493 C CA . THR A 1 450 ? -30.368 8.263 54.652 1.00 87.44 450 THR A CA 1
ATOM 3494 C C . THR A 1 450 ? -29.271 8.696 55.603 1.00 87.44 450 THR A C 1
ATOM 3496 O O . THR A 1 450 ? -29.140 8.117 56.679 1.00 87.44 450 THR A O 1
ATOM 3499 N N . MET A 1 451 ? -28.523 9.736 55.250 1.00 86.62 451 MET A N 1
ATOM 3500 C CA . MET A 1 451 ? -27.567 10.384 56.141 1.00 86.62 451 MET A CA 1
ATOM 3501 C C . MET A 1 451 ? -27.900 11.871 56.264 1.00 86.62 451 MET A C 1
ATOM 3503 O O . MET A 1 451 ? -28.171 12.530 55.265 1.00 86.62 451 MET A O 1
ATOM 3507 N N . SER A 1 452 ? -27.886 12.384 57.494 1.00 87.88 452 SER A N 1
ATOM 3508 C CA . SER A 1 452 ? -28.078 13.801 57.815 1.00 87.88 452 SER A CA 1
ATOM 3509 C C . SER A 1 452 ? -26.929 14.276 58.689 1.00 87.88 452 SER A C 1
ATOM 3511 O O . SER A 1 452 ? -26.775 13.768 59.800 1.00 87.88 452 SER A O 1
ATOM 3513 N N . CYS A 1 453 ? -26.156 15.244 58.208 1.00 84.12 453 CYS A N 1
ATOM 3514 C CA . CYS A 1 453 ? -25.024 15.832 58.917 1.00 84.12 453 CYS A CA 1
ATOM 3515 C C . CYS A 1 453 ? -25.327 17.285 59.300 1.00 84.12 453 CYS A C 1
ATOM 3517 O O . CYS A 1 453 ? -25.776 18.074 58.468 1.00 84.12 453 CYS A O 1
ATOM 3519 N N . THR A 1 454 ? -25.095 17.639 60.567 1.00 85.50 454 THR A N 1
ATOM 3520 C CA . THR A 1 454 ? -25.388 18.974 61.116 1.00 85.50 454 THR A CA 1
ATOM 3521 C C . THR A 1 454 ? -24.263 19.451 62.042 1.00 85.50 454 THR A C 1
ATOM 3523 O O . THR A 1 454 ? -23.739 18.671 62.843 1.00 85.50 454 THR A O 1
ATOM 3526 N N . GLY A 1 455 ? -23.928 20.745 61.973 1.00 79.25 455 GLY A N 1
ATOM 3527 C CA . GLY A 1 455 ? -22.856 21.374 62.757 1.00 79.25 455 GLY A CA 1
ATOM 3528 C C . GLY A 1 455 ? -21.463 21.193 62.139 1.00 79.25 455 GLY A C 1
ATOM 3529 O O . GLY A 1 455 ? -21.341 20.710 61.019 1.00 79.25 455 GLY A O 1
ATOM 3530 N N . GLY A 1 456 ? -20.414 21.567 62.878 1.00 79.50 456 GLY A N 1
ATOM 3531 C CA . GLY A 1 456 ? -19.025 21.543 62.396 1.00 79.50 456 GLY A CA 1
ATOM 3532 C C . GLY A 1 456 ? -18.641 22.781 61.580 1.00 79.50 456 GLY A C 1
ATOM 3533 O O . GLY A 1 456 ? -19.418 23.726 61.480 1.00 79.50 456 GLY A O 1
ATOM 3534 N N . THR A 1 457 ? -17.446 22.773 60.992 1.00 75.00 457 THR A N 1
ATOM 3535 C CA . THR A 1 457 ? -16.903 23.858 60.144 1.00 75.00 457 THR A CA 1
ATOM 3536 C C . THR A 1 457 ? -16.643 23.345 58.736 1.00 75.00 457 THR A C 1
ATOM 3538 O O . THR A 1 457 ? -16.206 22.213 58.678 1.00 75.00 457 THR A O 1
ATOM 3541 N N . TYR A 1 458 ? -16.824 24.126 57.665 1.00 75.25 458 TYR A N 1
ATOM 3542 C CA . TYR A 1 458 ? -16.639 23.761 56.242 1.00 75.25 458 TYR A CA 1
ATOM 3543 C C . TYR A 1 458 ? -15.533 24.600 55.567 1.00 75.25 458 TYR A C 1
ATOM 3545 O O . TYR A 1 458 ? -15.474 25.790 55.846 1.00 75.25 458 TYR A O 1
ATOM 3553 N N . THR A 1 459 ? -14.690 24.051 54.680 1.00 71.75 459 THR A N 1
ATOM 3554 C CA . THR A 1 459 ? -13.708 24.832 53.885 1.00 71.75 459 THR A CA 1
ATOM 3555 C C . THR A 1 459 ? -14.138 24.969 52.425 1.00 71.75 459 THR A C 1
ATOM 3557 O O . THR A 1 459 ? -14.315 23.962 51.755 1.00 71.75 459 THR A O 1
ATOM 3560 N N . ASP A 1 460 ? -14.241 26.204 51.937 1.00 68.00 460 ASP A N 1
ATOM 3561 C CA . ASP A 1 460 ? -14.658 26.568 50.578 1.00 68.00 460 ASP A CA 1
ATOM 3562 C C . ASP A 1 460 ? -13.679 26.083 49.486 1.00 68.00 460 ASP A C 1
ATOM 3564 O O . ASP A 1 460 ? -12.477 26.349 49.578 1.00 68.00 460 ASP A O 1
ATOM 3568 N N . GLU A 1 461 ? -14.161 25.386 48.447 1.00 65.00 461 GLU A N 1
ATOM 3569 C CA . GLU A 1 461 ? -13.296 24.727 47.449 1.00 65.00 461 GLU A CA 1
ATOM 3570 C C . GLU A 1 461 ? -12.675 25.692 46.426 1.00 65.00 461 GLU A C 1
ATOM 3572 O O . GLU A 1 461 ? -11.686 25.352 45.775 1.00 65.00 461 GLU A O 1
ATOM 3577 N N . ALA A 1 462 ? -13.220 26.902 46.289 1.00 61.28 462 ALA A N 1
ATOM 3578 C CA . ALA A 1 462 ? -12.700 27.923 45.382 1.00 61.28 462 ALA A CA 1
ATOM 3579 C C . ALA A 1 462 ? -11.749 28.920 46.073 1.00 61.28 462 ALA A C 1
ATOM 3581 O O . ALA A 1 462 ? -10.839 29.451 45.432 1.00 61.28 462 ALA A O 1
ATOM 3582 N N . THR A 1 463 ? -11.939 29.183 47.371 1.00 62.31 463 THR A N 1
ATOM 3583 C CA . THR A 1 463 ? -11.209 30.221 48.128 1.00 62.31 463 THR A CA 1
ATOM 3584 C C . THR A 1 463 ? -10.349 29.685 49.272 1.00 62.31 463 THR A C 1
ATOM 3586 O O . THR A 1 463 ? -9.511 30.427 49.796 1.00 62.31 463 THR A O 1
ATOM 3589 N N . GLY A 1 464 ? -10.548 28.433 49.694 1.00 65.12 464 GLY A N 1
ATOM 3590 C CA . GLY A 1 464 ? -9.847 27.815 50.821 1.00 65.12 464 GLY A CA 1
ATOM 3591 C C . GLY A 1 464 ? -10.214 28.390 52.198 1.00 65.12 464 GLY A C 1
ATOM 3592 O O . GLY A 1 464 ? -9.510 28.137 53.176 1.00 65.12 464 GLY A O 1
ATOM 3593 N N . GLN A 1 465 ? -11.281 29.193 52.302 1.00 70.12 465 GLN A N 1
ATOM 3594 C CA . GLN A 1 465 ? -11.723 29.823 53.554 1.00 70.12 465 GLN A CA 1
ATOM 3595 C C . GLN A 1 465 ? -12.639 28.908 54.373 1.00 70.12 465 GLN A C 1
ATOM 3597 O O . GLN A 1 465 ? -13.469 28.195 53.817 1.00 70.12 465 GLN A O 1
ATOM 3602 N N . THR A 1 466 ? -12.535 28.959 55.704 1.00 72.38 466 THR A N 1
ATOM 3603 C CA . THR A 1 466 ? -13.384 28.165 56.609 1.00 72.38 466 THR A CA 1
ATOM 3604 C C . THR A 1 466 ? -14.654 28.921 57.025 1.00 72.38 466 THR A C 1
ATOM 3606 O O . THR A 1 466 ? -14.587 30.066 57.467 1.00 72.38 466 THR A O 1
ATOM 3609 N N . VAL A 1 467 ? -15.804 28.250 56.954 1.00 71.88 467 VAL A N 1
ATOM 3610 C CA . VAL A 1 467 ? -17.143 28.693 57.370 1.00 71.88 467 VAL A CA 1
ATOM 3611 C C . VAL A 1 467 ? -17.592 27.909 58.614 1.00 71.88 467 VAL A C 1
ATOM 3613 O O . VAL A 1 467 ? -17.493 26.684 58.641 1.00 71.88 467 VAL A O 1
ATOM 3616 N N . ASP A 1 468 ? -18.111 28.598 59.637 1.00 75.75 468 ASP A N 1
ATOM 3617 C CA . ASP A 1 468 ? -18.615 28.018 60.897 1.00 75.75 468 ASP A CA 1
ATOM 3618 C C . ASP A 1 468 ? -19.906 28.742 61.350 1.00 75.75 468 ASP A C 1
ATOM 3620 O O . ASP A 1 468 ? -19.868 29.966 61.532 1.00 75.75 468 ASP A O 1
ATOM 3624 N N . PRO A 1 469 ? -21.048 28.045 61.540 1.00 71.31 469 PRO A N 1
ATOM 3625 C CA . PRO A 1 469 ? -21.247 26.606 61.355 1.00 71.31 469 PRO A CA 1
ATOM 3626 C C . PRO A 1 469 ? -21.442 26.210 59.886 1.00 71.31 469 PRO A C 1
ATOM 3628 O O . PRO A 1 469 ? -21.982 26.970 59.081 1.00 71.31 469 PRO A O 1
ATOM 3631 N N . ALA A 1 470 ? -21.050 24.982 59.550 1.00 73.62 470 ALA A N 1
ATOM 3632 C CA . ALA A 1 470 ? -21.350 24.359 58.266 1.00 73.62 470 ALA A CA 1
ATOM 3633 C C . ALA A 1 470 ? -22.871 24.184 58.047 1.00 73.62 470 ALA A C 1
ATOM 3635 O O . ALA A 1 470 ? -23.617 23.976 59.016 1.00 73.62 470 ALA A O 1
ATOM 3636 N N . PRO A 1 471 ? -23.351 24.242 56.787 1.00 75.75 471 PRO A N 1
ATOM 3637 C CA . PRO A 1 471 ? -24.755 24.000 56.468 1.00 75.75 471 PRO A CA 1
ATOM 3638 C C . PRO A 1 471 ? -25.175 22.567 56.826 1.00 75.75 471 PRO A C 1
ATOM 3640 O O . PRO A 1 471 ? -24.358 21.650 56.888 1.00 75.75 471 PRO A O 1
ATOM 3643 N N . THR A 1 472 ? -26.476 22.365 57.042 1.00 84.25 472 THR A N 1
ATOM 3644 C CA . THR A 1 472 ? -27.020 21.005 57.165 1.00 84.25 472 THR A CA 1
ATOM 3645 C C . THR A 1 472 ? -27.036 20.353 55.792 1.00 84.25 472 THR A C 1
ATOM 3647 O O . THR A 1 472 ? -27.613 20.916 54.865 1.00 84.25 472 THR A O 1
ATOM 3650 N N . LEU A 1 473 ? -26.423 19.176 55.679 1.00 86.00 473 LEU A N 1
ATOM 3651 C CA . LEU A 1 473 ? -26.336 18.426 54.430 1.00 86.00 473 LEU A CA 1
ATOM 3652 C C . LEU A 1 473 ? -26.947 17.039 54.609 1.00 86.00 473 LEU A C 1
ATOM 3654 O O . LEU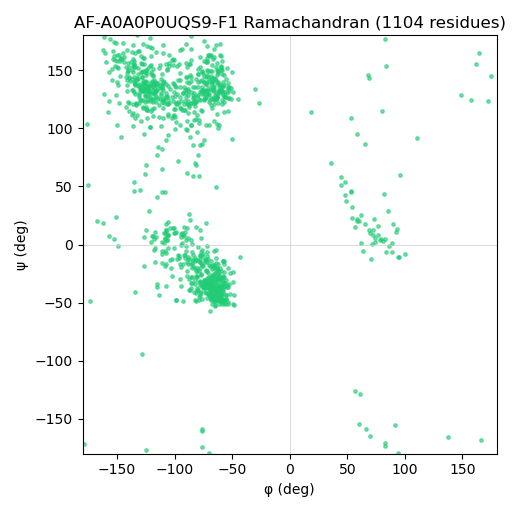 A 1 473 ? -26.635 16.319 55.566 1.00 86.00 473 LEU A O 1
ATOM 3658 N N . ARG A 1 474 ? -27.816 16.662 53.674 1.00 88.38 474 ARG A N 1
ATOM 3659 C CA . ARG A 1 474 ? -28.490 15.369 53.640 1.00 88.38 474 ARG A CA 1
ATOM 3660 C C . ARG A 1 474 ? -28.243 14.672 52.319 1.00 88.38 474 ARG A C 1
ATOM 3662 O O . ARG A 1 474 ? -28.187 15.287 51.264 1.00 88.38 474 ARG A O 1
ATOM 3669 N N . VAL A 1 475 ? -28.151 13.354 52.397 1.00 88.19 475 VAL A N 1
ATOM 3670 C CA . VAL A 1 475 ? -28.008 12.474 51.240 1.00 88.19 475 VAL A CA 1
ATOM 3671 C C . VAL A 1 475 ? -28.828 11.219 51.468 1.00 88.19 475 VAL A C 1
ATOM 3673 O O . VAL A 1 475 ? -28.911 10.687 52.578 1.00 88.19 475 VAL A O 1
ATOM 3676 N N . VAL A 1 476 ? -29.452 10.741 50.399 1.00 88.81 476 VAL A N 1
ATOM 3677 C CA . VAL A 1 476 ? -30.233 9.510 50.405 1.00 88.81 476 VAL A CA 1
ATOM 3678 C C . VAL A 1 476 ? -29.764 8.654 49.244 1.00 88.81 476 VAL A C 1
ATOM 3680 O O . VAL A 1 476 ? -29.772 9.085 48.092 1.00 88.81 476 VAL A O 1
ATOM 3683 N N . LYS A 1 477 ? -29.358 7.423 49.554 1.00 85.88 477 LYS A N 1
ATOM 3684 C CA . LYS A 1 477 ? -28.840 6.467 48.579 1.00 85.88 477 LYS A CA 1
ATOM 3685 C C . LYS A 1 477 ? -29.528 5.124 48.740 1.00 85.88 477 LYS A C 1
ATOM 3687 O O . LYS A 1 477 ? -29.731 4.636 49.850 1.00 85.88 477 LYS A O 1
ATOM 3692 N N . LYS A 1 478 ? -29.872 4.487 47.623 1.00 83.44 478 LYS A N 1
ATOM 3693 C CA . LYS A 1 478 ? -30.357 3.106 47.632 1.00 83.44 478 LYS A CA 1
ATOM 3694 C C . LYS A 1 478 ? -29.157 2.161 47.663 1.00 83.44 478 LYS A C 1
ATOM 3696 O O . LYS A 1 478 ? -28.453 2.019 46.669 1.00 83.44 478 LYS A O 1
ATOM 3701 N N . TYR A 1 479 ? -28.922 1.524 48.804 1.00 80.56 479 TYR A N 1
ATOM 3702 C CA . TYR A 1 479 ? -27.856 0.548 48.978 1.00 80.56 479 TYR A CA 1
ATOM 3703 C C . TYR A 1 479 ? -28.302 -0.838 48.507 1.00 80.56 479 TYR A C 1
ATOM 3705 O O . TYR A 1 479 ? -29.403 -1.303 48.814 1.00 80.56 479 TYR A O 1
ATOM 3713 N N . SER A 1 480 ? -27.429 -1.516 47.765 1.00 70.69 480 SER A N 1
ATOM 3714 C CA . SER A 1 480 ? -27.678 -2.853 47.215 1.00 70.69 480 SER A CA 1
ATOM 3715 C C . SER A 1 480 ? -27.625 -3.967 48.267 1.00 70.69 480 SER A C 1
ATOM 3717 O O . SER A 1 480 ? -28.060 -5.080 47.986 1.00 70.69 480 SER A O 1
ATOM 3719 N N . GLY A 1 481 ? -27.109 -3.686 49.471 1.00 61.53 481 GLY A N 1
ATOM 3720 C CA . GLY A 1 481 ? -26.862 -4.694 50.507 1.00 61.53 481 GLY A CA 1
ATOM 3721 C C . GLY A 1 481 ? -25.534 -5.444 50.341 1.00 61.53 481 GLY A C 1
ATOM 3722 O O . GLY A 1 481 ? -25.273 -6.383 51.090 1.00 61.53 481 GLY A O 1
ATOM 3723 N N . THR A 1 482 ? -24.704 -5.069 49.359 1.00 55.34 482 THR A N 1
ATOM 3724 C CA . THR A 1 482 ? -23.433 -5.739 49.029 1.00 55.34 482 THR A CA 1
ATOM 3725 C C . THR A 1 482 ? -22.334 -4.722 48.700 1.00 55.34 482 THR A C 1
ATOM 3727 O O . THR A 1 482 ? -22.611 -3.727 48.037 1.00 55.34 482 THR A O 1
ATOM 3730 N N . GLY A 1 483 ? -21.083 -4.994 49.094 1.00 58.25 483 GLY A N 1
ATOM 3731 C CA . GLY A 1 483 ? -19.921 -4.118 48.847 1.00 58.25 483 GLY A CA 1
ATOM 3732 C C . GLY A 1 483 ? -19.753 -2.969 49.861 1.00 58.25 483 GLY A C 1
ATOM 3733 O O . GLY A 1 483 ? -20.568 -2.850 50.777 1.00 58.25 483 GLY A O 1
ATOM 3734 N N . PRO A 1 484 ? -18.687 -2.150 49.759 1.00 64.12 484 PRO A N 1
ATOM 3735 C CA . PRO A 1 484 ? -18.550 -0.933 50.565 1.00 64.12 484 PRO A CA 1
ATOM 3736 C C . PRO A 1 484 ? -19.687 0.045 50.256 1.00 64.12 484 PRO A C 1
ATOM 3738 O O . PRO A 1 484 ? -20.088 0.193 49.103 1.00 64.12 484 PRO A O 1
ATOM 3741 N N . LEU A 1 485 ? -20.217 0.695 51.292 1.00 71.75 485 LEU A N 1
ATOM 3742 C CA . LEU A 1 485 ? -21.171 1.790 51.139 1.00 71.75 485 LEU A CA 1
ATOM 3743 C C . LEU A 1 485 ? -20.410 3.109 51.279 1.00 71.75 485 LEU A C 1
ATOM 3745 O O . LEU A 1 485 ? -20.055 3.496 52.391 1.00 71.75 485 LEU A O 1
ATOM 3749 N N . THR A 1 486 ? -20.195 3.785 50.151 1.00 77.44 486 THR A N 1
ATOM 3750 C CA . THR A 1 486 ? -19.797 5.196 50.119 1.00 77.44 486 THR A CA 1
ATOM 3751 C C . THR A 1 486 ? -21.052 6.043 49.961 1.00 77.44 486 THR A C 1
ATOM 3753 O O . THR A 1 486 ? -21.833 5.837 49.023 1.00 77.44 486 THR A O 1
ATOM 3756 N N . ILE A 1 487 ? -21.257 6.966 50.897 1.00 79.81 487 ILE A N 1
ATOM 3757 C CA . ILE A 1 487 ? -22.358 7.927 50.874 1.00 79.81 487 ILE A CA 1
ATOM 3758 C C . ILE A 1 487 ? -21.799 9.316 51.202 1.00 79.81 487 ILE A C 1
ATOM 3760 O O . ILE A 1 487 ? -21.185 9.513 52.252 1.00 79.81 487 ILE A O 1
ATOM 3764 N N . ILE A 1 488 ? -21.964 10.255 50.271 1.00 79.56 488 ILE A N 1
ATOM 3765 C CA . ILE A 1 488 ? -21.372 11.598 50.333 1.00 79.56 488 ILE A CA 1
ATOM 3766 C C . ILE A 1 488 ? -22.484 12.634 50.490 1.00 79.56 488 ILE A C 1
ATOM 3768 O O . ILE A 1 488 ? -23.367 12.724 49.640 1.00 79.56 488 ILE A O 1
ATOM 3772 N N . ALA A 1 489 ? -22.450 13.399 51.586 1.00 81.12 489 ALA A N 1
ATOM 3773 C CA . ALA A 1 489 ? -23.328 14.547 51.791 1.00 81.12 489 ALA A CA 1
ATOM 3774 C C . ALA A 1 489 ? -22.646 15.811 51.251 1.00 81.12 489 ALA A C 1
ATOM 3776 O O . ALA A 1 489 ? -21.609 16.224 51.757 1.00 81.12 489 ALA A O 1
ATOM 3777 N N . SER A 1 490 ? -23.237 16.401 50.220 1.00 81.88 490 SER A N 1
ATOM 3778 C CA . SER A 1 490 ? -22.773 17.586 49.494 1.00 81.88 490 SER A CA 1
ATOM 3779 C C . SER A 1 490 ? -23.937 18.549 49.202 1.00 81.88 490 SER A C 1
ATOM 3781 O O . SER A 1 490 ? -25.102 18.134 49.280 1.00 81.88 490 SER A O 1
ATOM 3783 N N . PRO A 1 491 ? -23.664 19.808 48.806 1.00 82.25 491 PRO A N 1
ATOM 3784 C CA . PRO A 1 491 ? -24.677 20.741 48.315 1.00 82.25 491 PRO A CA 1
ATOM 3785 C C . PRO A 1 491 ? -25.596 20.141 47.241 1.00 82.25 491 PRO A C 1
ATOM 3787 O O . PRO A 1 491 ? -26.810 20.271 47.352 1.00 82.25 491 PRO A O 1
ATOM 3790 N N . LEU A 1 492 ? -25.057 19.402 46.259 1.00 85.00 492 LEU A N 1
ATOM 3791 C CA . LEU A 1 492 ? -25.871 18.745 45.223 1.00 85.00 492 LEU A CA 1
ATOM 3792 C C . LEU A 1 492 ? -26.818 17.689 45.806 1.00 85.00 492 LEU A C 1
ATOM 3794 O O . LEU A 1 492 ? -27.989 17.628 45.431 1.00 85.00 492 LEU A O 1
ATOM 3798 N N . SER A 1 493 ? -26.337 16.874 46.751 1.00 88.56 493 SER A N 1
ATOM 3799 C CA . SER A 1 493 ? -27.186 15.874 47.410 1.00 88.56 493 SER A CA 1
ATOM 3800 C C . SER A 1 493 ? -28.256 16.498 48.306 1.00 88.56 493 SER A C 1
ATOM 3802 O O . SER A 1 493 ? -29.364 15.970 48.378 1.00 88.56 493 SER A O 1
ATOM 3804 N N . GLU A 1 494 ? -27.966 17.650 48.915 1.00 88.75 494 GLU A N 1
ATOM 3805 C CA . GLU A 1 494 ? -28.926 18.407 49.716 1.00 88.75 494 GLU A CA 1
ATOM 3806 C C . GLU A 1 494 ? -30.000 19.057 48.827 1.00 88.75 494 GLU A C 1
ATOM 3808 O O . GLU A 1 494 ? -31.185 18.971 49.149 1.00 88.75 494 GLU A O 1
ATOM 3813 N N . ILE A 1 495 ? -29.619 19.625 47.674 1.00 86.94 495 ILE A N 1
ATOM 3814 C CA . ILE A 1 495 ? -30.561 20.134 46.661 1.00 86.94 495 ILE A CA 1
ATOM 3815 C C . ILE A 1 495 ? -31.479 18.998 46.189 1.00 86.94 495 ILE A C 1
ATOM 3817 O O . ILE A 1 495 ? -32.704 19.125 46.243 1.00 86.94 495 ILE A O 1
ATOM 3821 N N . ALA A 1 496 ? -30.908 17.855 45.793 1.00 90.00 496 ALA A N 1
ATOM 3822 C CA . ALA A 1 496 ? -31.680 16.693 45.352 1.00 90.00 496 ALA A CA 1
ATOM 3823 C C . ALA A 1 496 ? -32.623 16.170 46.449 1.00 90.00 496 ALA A C 1
ATOM 3825 O O . ALA A 1 496 ? -33.769 15.811 46.164 1.00 90.00 496 ALA A O 1
ATOM 3826 N N . TYR A 1 497 ? -32.176 16.173 47.710 1.00 91.50 497 TYR A N 1
ATOM 3827 C CA . TYR A 1 497 ? -32.996 15.809 48.861 1.00 91.50 497 TYR A CA 1
ATOM 3828 C C . TYR A 1 497 ? -34.198 16.747 49.028 1.00 91.50 497 TYR A C 1
ATOM 3830 O O . TYR A 1 497 ? -35.327 16.267 49.136 1.00 91.50 497 TYR A O 1
ATOM 3838 N N . GLN A 1 498 ? -33.982 18.069 49.027 1.00 90.81 498 GLN A N 1
ATOM 3839 C CA . GLN A 1 498 ? -35.061 19.050 49.199 1.00 90.81 498 GLN A CA 1
ATOM 3840 C C . GLN A 1 498 ? -36.071 18.998 48.048 1.00 90.81 498 GLN A C 1
ATOM 3842 O O . GLN A 1 498 ? -37.278 19.045 48.290 1.00 90.81 498 GLN A O 1
ATOM 3847 N N . LEU A 1 499 ? -35.600 18.823 46.808 1.00 87.88 499 LEU A N 1
ATOM 3848 C CA . LEU A 1 499 ? -36.472 18.642 45.646 1.00 87.88 499 LEU A CA 1
ATOM 3849 C C . LEU A 1 499 ? -37.304 17.351 45.744 1.00 87.88 499 LEU A C 1
ATOM 3851 O O . LEU A 1 499 ? -38.490 17.349 45.414 1.00 87.88 499 LEU A O 1
ATOM 3855 N N . ALA A 1 500 ? -36.712 16.250 46.216 1.00 88.81 500 ALA A N 1
ATOM 3856 C CA . ALA A 1 500 ? -37.419 14.980 46.386 1.00 88.81 500 ALA A CA 1
ATOM 3857 C C . ALA A 1 500 ? -38.466 15.026 47.515 1.00 88.81 500 ALA A C 1
ATOM 3859 O O . ALA A 1 500 ? -39.534 14.417 47.390 1.00 88.81 500 ALA A O 1
ATOM 3860 N N . ASP A 1 501 ? -38.176 15.747 48.601 1.00 88.38 501 ASP A N 1
ATOM 3861 C CA . ASP A 1 501 ? -39.111 15.971 49.709 1.00 88.38 501 ASP A CA 1
ATOM 3862 C C . ASP A 1 501 ? -40.300 16.845 49.267 1.00 88.38 501 ASP A C 1
ATOM 3864 O O . ASP A 1 501 ? -41.459 16.472 49.467 1.00 88.38 501 ASP A O 1
ATOM 3868 N N . ALA A 1 502 ? -40.028 17.936 48.539 1.00 85.25 502 ALA A N 1
ATOM 3869 C CA . ALA A 1 502 ? -41.053 18.811 47.963 1.00 85.25 502 ALA A CA 1
ATOM 3870 C C . ALA A 1 502 ? -41.977 18.089 46.960 1.00 85.25 502 ALA A C 1
ATOM 3872 O O . ALA A 1 502 ? -43.162 18.411 46.865 1.00 85.25 502 ALA A O 1
ATOM 3873 N N . ALA A 1 503 ? -41.473 17.066 46.262 1.00 83.00 503 ALA A N 1
ATOM 3874 C CA . ALA A 1 503 ? -42.222 16.254 45.298 1.00 83.00 503 ALA A CA 1
ATOM 3875 C C . ALA A 1 503 ? -43.151 15.186 45.929 1.00 83.00 503 ALA A C 1
ATOM 3877 O O . ALA A 1 503 ? -43.650 14.301 45.230 1.00 83.00 503 ALA A O 1
ATOM 3878 N N . GLY A 1 504 ? -43.404 15.236 47.243 1.00 80.25 504 GLY A N 1
ATOM 3879 C CA . GLY A 1 504 ? -44.373 14.361 47.916 1.00 80.25 504 GLY A CA 1
ATOM 3880 C C . GLY A 1 504 ? -43.804 13.034 48.431 1.00 80.25 504 GLY A C 1
ATOM 3881 O O . GLY A 1 504 ? -44.575 12.119 48.727 1.00 80.25 504 GLY A O 1
ATOM 3882 N N . GLY A 1 505 ? -42.475 12.922 48.563 1.00 82.75 505 GLY A N 1
ATOM 3883 C CA . GLY A 1 505 ? -41.824 11.821 49.274 1.00 82.75 505 GLY A CA 1
ATOM 3884 C C . GLY A 1 505 ? -40.446 11.434 48.729 1.00 82.75 505 GLY A C 1
ATOM 3885 O O . GLY A 1 505 ? -40.288 11.091 47.560 1.00 82.75 505 GLY A O 1
ATOM 3886 N N . ILE A 1 506 ? -39.456 11.372 49.620 1.00 84.94 506 ILE A N 1
ATOM 3887 C CA . ILE A 1 506 ? -38.045 11.105 49.289 1.00 84.94 506 ILE A CA 1
ATOM 3888 C C . ILE A 1 506 ? -37.847 9.740 48.605 1.00 84.94 506 ILE A C 1
ATOM 3890 O O . ILE A 1 506 ? -37.184 9.639 47.577 1.00 84.94 506 ILE A O 1
ATOM 3894 N N . ALA A 1 507 ? -38.436 8.675 49.157 1.00 80.88 507 ALA A N 1
ATOM 3895 C CA . ALA A 1 507 ? -38.192 7.294 48.728 1.00 80.88 507 ALA A CA 1
ATOM 3896 C C . ALA A 1 507 ? -38.566 7.009 47.262 1.00 80.88 507 ALA A C 1
ATOM 3898 O O . ALA A 1 507 ? -37.948 6.149 46.635 1.00 80.88 507 ALA A O 1
ATOM 3899 N N . GLY A 1 508 ? -39.587 7.699 46.744 1.00 81.44 508 GLY A N 1
ATOM 3900 C CA . GLY A 1 508 ? -40.066 7.532 45.372 1.00 81.44 508 GLY A CA 1
ATOM 3901 C C . GLY A 1 508 ? -39.332 8.407 44.358 1.00 81.44 508 GLY A C 1
ATOM 3902 O O . GLY A 1 508 ? -39.184 7.988 43.219 1.00 81.44 508 GLY A O 1
ATOM 3903 N N . ASN A 1 509 ? -38.846 9.578 44.780 1.00 86.50 509 ASN A N 1
ATOM 3904 C CA . ASN A 1 509 ? -38.386 10.626 43.866 1.00 86.50 509 ASN A CA 1
ATOM 3905 C C . ASN A 1 509 ? -36.861 10.819 43.840 1.00 86.50 509 ASN A C 1
ATOM 3907 O O . ASN A 1 509 ? -36.341 11.410 42.899 1.00 86.50 509 ASN A O 1
ATOM 3911 N N . ILE A 1 510 ? -36.119 10.346 44.850 1.00 89.56 510 ILE A N 1
ATOM 3912 C CA . ILE A 1 510 ? -34.695 10.697 45.003 1.00 89.56 510 ILE A CA 1
ATOM 3913 C C . ILE A 1 510 ? -33.804 10.247 43.833 1.00 89.56 510 ILE A C 1
ATOM 3915 O O . ILE A 1 510 ? -32.870 10.953 43.475 1.00 89.56 510 ILE A O 1
ATOM 3919 N N . ALA A 1 511 ? -34.080 9.095 43.212 1.00 85.31 511 ALA A N 1
ATOM 3920 C CA . ALA A 1 511 ? -33.268 8.600 42.095 1.00 85.31 511 ALA A CA 1
ATOM 3921 C C . ALA A 1 511 ? -33.390 9.501 40.855 1.00 85.31 511 ALA A C 1
ATOM 3923 O O . ALA A 1 511 ? -32.383 9.840 40.228 1.00 85.31 511 ALA A O 1
ATOM 3924 N N . ASP A 1 512 ? -34.616 9.934 40.560 1.00 85.81 512 ASP A N 1
ATOM 3925 C CA . ASP A 1 512 ? -34.896 10.860 39.468 1.00 85.81 512 ASP A CA 1
ATOM 3926 C C . ASP A 1 512 ? -34.288 12.228 39.788 1.00 85.81 512 ASP A C 1
ATOM 3928 O O . ASP A 1 512 ? -33.558 12.779 38.973 1.00 85.81 512 ASP A O 1
ATOM 3932 N N . LYS A 1 513 ? -34.442 12.721 41.027 1.00 88.62 513 LYS A N 1
ATOM 3933 C CA . LYS A 1 513 ? -33.881 14.020 41.431 1.00 88.62 513 LYS A CA 1
ATOM 3934 C C . LYS A 1 513 ? -32.359 14.061 41.480 1.00 88.62 513 LYS A C 1
ATOM 3936 O O . LYS A 1 513 ? -31.787 15.090 41.140 1.00 88.62 513 LYS A O 1
ATOM 3941 N N . ASN A 1 514 ? -31.690 12.954 41.798 1.00 88.88 514 ASN A N 1
ATOM 3942 C CA . ASN A 1 514 ? -30.238 12.869 41.641 1.00 88.88 514 ASN A CA 1
ATOM 3943 C C . ASN A 1 514 ? -29.829 12.992 40.162 1.00 88.88 514 ASN A C 1
ATOM 3945 O O . ASN A 1 514 ? -28.873 13.691 39.841 1.00 88.88 514 ASN A O 1
ATOM 3949 N N . THR A 1 515 ? -30.575 12.358 39.253 1.00 84.19 515 THR A N 1
ATOM 3950 C CA . THR A 1 515 ? -30.315 12.436 37.805 1.00 84.19 515 THR A CA 1
ATOM 3951 C C . THR A 1 515 ? -30.590 13.838 37.255 1.00 84.19 515 THR A C 1
ATOM 3953 O O . THR A 1 515 ? -29.795 14.363 36.469 1.00 84.19 515 THR A O 1
ATOM 3956 N N . ASP A 1 516 ? -31.686 14.455 37.695 1.00 81.88 516 ASP A N 1
ATOM 3957 C CA . ASP A 1 516 ? -32.097 15.801 37.302 1.00 81.88 516 ASP A CA 1
ATOM 3958 C C . ASP A 1 516 ? -31.054 16.839 37.728 1.00 81.88 516 ASP A C 1
ATOM 3960 O O . ASP A 1 516 ? -30.613 17.638 36.906 1.00 81.88 516 ASP A O 1
ATOM 3964 N N . VAL A 1 517 ? -30.594 16.783 38.984 1.00 81.88 517 VAL A N 1
ATOM 3965 C CA . VAL A 1 517 ? -29.560 17.684 39.513 1.00 81.88 517 VAL A CA 1
ATOM 3966 C C . VAL A 1 517 ? -28.228 17.471 38.790 1.00 81.88 517 VAL A C 1
ATOM 3968 O O . VAL A 1 517 ? -27.624 18.439 38.341 1.00 81.88 517 VAL A O 1
ATOM 3971 N N . ALA A 1 518 ? -27.782 16.227 38.581 1.00 80.25 518 ALA A N 1
ATOM 3972 C CA . ALA A 1 518 ? -26.547 15.968 37.832 1.00 80.25 518 ALA A CA 1
ATOM 3973 C C . ALA A 1 518 ? -26.607 16.554 36.410 1.00 80.25 518 ALA A C 1
ATOM 3975 O O . ALA A 1 518 ? -25.625 17.100 35.910 1.00 80.25 518 ALA A O 1
ATOM 3976 N N . THR A 1 519 ? -27.774 16.461 35.770 1.00 73.06 519 THR A N 1
ATOM 3977 C CA . THR A 1 519 ? -28.005 17.018 34.435 1.00 73.06 519 THR A CA 1
ATOM 3978 C C . THR A 1 519 ? -28.013 18.544 34.455 1.00 73.06 519 THR A C 1
ATOM 3980 O O . THR A 1 519 ? -27.347 19.148 33.620 1.00 73.06 519 THR A O 1
ATOM 3983 N N . ALA A 1 520 ? -28.707 19.162 35.417 1.00 69.50 520 ALA A N 1
ATOM 3984 C CA . ALA A 1 520 ? -28.787 20.616 35.554 1.00 69.50 520 ALA A CA 1
ATOM 3985 C C . ALA A 1 520 ? -27.408 21.260 35.763 1.00 69.50 520 ALA A C 1
ATOM 3987 O O . ALA A 1 520 ? -27.142 22.325 35.222 1.00 69.50 520 ALA A O 1
ATOM 3988 N N . PHE A 1 521 ? -26.510 20.578 36.480 1.00 70.31 521 PHE A N 1
ATOM 3989 C CA . PHE A 1 521 ? -25.145 21.043 36.737 1.00 70.31 521 PHE A CA 1
ATOM 3990 C C . PHE A 1 521 ? -24.101 20.552 35.712 1.00 70.31 521 PHE A C 1
ATOM 3992 O O . PHE A 1 521 ? -22.901 20.638 35.965 1.00 70.31 521 PHE A O 1
ATOM 3999 N N . GLY A 1 522 ? -24.524 20.029 34.554 1.00 65.06 522 GLY A N 1
ATOM 4000 C CA . GLY A 1 522 ? -23.616 19.667 33.455 1.00 65.06 522 GLY A CA 1
ATOM 4001 C C . GLY A 1 522 ? -22.753 18.418 33.694 1.00 65.06 522 GLY A C 1
ATOM 4002 O O . GLY A 1 522 ? -21.836 18.146 32.924 1.00 65.06 522 GLY A O 1
ATOM 4003 N N . ILE A 1 523 ? -23.057 17.623 34.724 1.00 68.75 523 ILE A N 1
ATOM 4004 C CA . ILE A 1 523 ? -22.343 16.390 35.101 1.00 68.75 523 ILE A CA 1
ATOM 4005 C C . ILE A 1 523 ? -23.242 15.153 34.959 1.00 68.75 523 ILE A C 1
ATOM 4007 O O . ILE A 1 523 ? -23.254 14.249 35.797 1.00 68.75 523 ILE A O 1
ATOM 4011 N N . LYS A 1 524 ? -24.039 15.108 33.884 1.00 77.12 524 LYS A N 1
ATOM 4012 C CA . LYS A 1 524 ? -24.982 14.014 33.611 1.00 77.12 524 LYS A CA 1
ATOM 4013 C C . LYS A 1 524 ? -24.271 12.655 33.631 1.00 77.12 524 LYS A C 1
ATOM 4015 O O . LYS A 1 524 ? -23.319 12.434 32.891 1.00 77.12 524 LYS A O 1
ATOM 4020 N N . GLY A 1 525 ? -24.790 11.730 34.437 1.00 75.50 525 GLY A N 1
ATOM 4021 C CA . GLY A 1 525 ? -24.238 10.379 34.597 1.00 75.50 525 GLY A CA 1
ATOM 4022 C C . GLY A 1 525 ? -23.275 10.212 35.777 1.00 75.50 525 GLY A C 1
ATOM 4023 O O . GLY A 1 525 ? -22.990 9.074 36.139 1.00 75.50 525 GLY A O 1
ATOM 4024 N N . VAL A 1 526 ? -22.843 11.303 36.422 1.00 81.25 526 VAL A N 1
ATOM 4025 C CA . VAL A 1 526 ? -21.998 11.255 37.625 1.00 81.25 526 VAL A CA 1
ATOM 4026 C C . VAL A 1 526 ? -22.836 10.907 38.864 1.00 81.25 526 VAL A C 1
ATOM 4028 O O . VAL A 1 526 ? -23.786 11.615 39.201 1.00 81.25 526 VAL A O 1
ATOM 4031 N N . ASP A 1 527 ? -22.464 9.844 39.592 1.00 86.62 527 ASP A N 1
ATOM 4032 C CA . ASP A 1 527 ? -23.050 9.510 40.905 1.00 86.62 527 ASP A CA 1
ATOM 4033 C C . ASP A 1 527 ? -22.435 10.377 42.017 1.00 86.62 527 ASP A C 1
ATOM 4035 O O . ASP A 1 527 ? -21.632 9.910 42.824 1.00 86.62 527 ASP A O 1
ATOM 4039 N N . PHE A 1 528 ? -22.848 11.642 42.122 1.00 84.50 528 PHE A N 1
ATOM 4040 C CA . PHE A 1 528 ? -22.359 12.558 43.167 1.00 84.50 528 PHE A CA 1
ATOM 4041 C C . PHE A 1 528 ? -22.721 12.135 44.609 1.00 84.50 528 PHE A C 1
ATOM 4043 O O . PHE A 1 528 ? -22.292 12.774 45.567 1.00 84.50 528 PHE A O 1
ATOM 4050 N N . THR A 1 529 ? -23.511 11.068 44.797 1.00 85.94 529 THR A N 1
ATOM 4051 C CA . THR A 1 529 ? -23.795 10.494 46.126 1.00 85.94 529 THR A CA 1
ATOM 4052 C C . THR A 1 529 ? -22.781 9.426 46.540 1.00 85.94 529 THR A C 1
ATOM 4054 O O . THR A 1 529 ? -22.758 9.023 47.703 1.00 85.94 529 THR A O 1
ATOM 4057 N N . GLY A 1 530 ? -21.982 8.915 45.596 1.00 80.31 530 GLY A N 1
ATOM 4058 C CA . GLY A 1 530 ? -20.974 7.870 45.806 1.00 80.31 530 GLY A CA 1
ATOM 4059 C C . GLY A 1 530 ? -19.570 8.214 45.322 1.00 80.31 530 GLY A C 1
ATOM 4060 O O . GLY A 1 530 ? -18.625 7.556 45.753 1.00 80.31 530 GLY A O 1
ATOM 4061 N N . THR A 1 531 ? -19.438 9.211 44.453 1.00 83.94 531 THR A N 1
ATOM 4062 C CA . THR A 1 531 ? -18.164 9.710 43.939 1.00 83.94 531 THR A CA 1
ATOM 4063 C C . THR A 1 531 ? -17.556 10.694 44.926 1.00 83.94 531 THR A C 1
ATOM 4065 O O . THR A 1 531 ? -18.218 11.625 45.380 1.00 83.94 531 THR A O 1
ATOM 4068 N N . ILE A 1 532 ? -16.284 10.489 45.249 1.00 77.81 532 ILE A N 1
ATOM 4069 C CA . ILE A 1 532 ? -15.500 11.411 46.070 1.00 77.81 532 ILE A CA 1
ATOM 4070 C C . ILE A 1 532 ? -15.003 12.543 45.155 1.00 77.81 532 ILE A C 1
ATOM 4072 O O . ILE A 1 532 ? -14.371 12.236 44.143 1.00 77.81 532 ILE A O 1
ATOM 4076 N N . PRO A 1 533 ? -15.291 13.823 45.452 1.00 77.88 533 PRO A N 1
ATOM 4077 C CA . PRO A 1 533 ? -14.824 14.937 44.632 1.00 77.88 533 PRO A CA 1
ATOM 4078 C C . PRO A 1 533 ? -13.317 15.184 44.810 1.00 77.88 533 PRO A C 1
ATOM 4080 O O . PRO A 1 533 ? -12.786 15.078 45.921 1.00 77.88 533 PRO A O 1
ATOM 4083 N N . THR A 1 534 ? -12.631 15.568 43.729 1.00 74.88 534 THR A N 1
ATOM 4084 C CA . THR A 1 534 ? -11.224 16.002 43.785 1.00 74.88 534 THR A CA 1
ATOM 4085 C C . THR A 1 534 ? -11.076 17.249 44.657 1.00 74.88 534 THR A C 1
ATOM 4087 O O . THR A 1 534 ? -11.854 18.193 44.525 1.00 74.88 534 THR A O 1
ATOM 4090 N N . ASP A 1 535 ? -10.060 17.268 45.524 1.00 73.00 535 ASP A N 1
ATOM 4091 C CA . ASP A 1 535 ? -9.712 18.457 46.305 1.00 73.00 535 ASP A CA 1
ATOM 4092 C C . ASP A 1 535 ? -9.064 19.524 45.432 1.00 73.00 535 ASP A C 1
ATOM 4094 O O . ASP A 1 535 ? -7.871 19.446 45.147 1.00 73.00 535 ASP A O 1
ATOM 4098 N N . LEU A 1 536 ? -9.802 20.563 45.062 1.00 67.88 536 LEU A N 1
ATOM 4099 C CA . LEU A 1 536 ? -9.246 21.638 44.240 1.00 67.88 536 LEU A CA 1
ATOM 4100 C C . LEU A 1 536 ? -8.271 22.557 44.989 1.00 67.88 536 LEU A C 1
ATOM 4102 O O . LEU A 1 536 ? -7.521 23.299 44.346 1.00 67.88 536 LEU A O 1
ATOM 4106 N N . ASN A 1 537 ? -8.218 22.487 46.324 1.00 64.75 537 ASN A N 1
ATOM 4107 C CA . ASN A 1 537 ? -7.206 23.191 47.110 1.00 64.75 537 ASN A CA 1
ATOM 4108 C C . ASN A 1 537 ? -5.846 22.467 47.091 1.00 64.75 537 ASN A C 1
ATOM 4110 O O . ASN A 1 537 ? -4.818 23.115 47.301 1.00 64.75 537 ASN A O 1
ATOM 4114 N N . ASN A 1 538 ? -5.822 21.154 46.819 1.00 66.75 538 ASN A N 1
ATOM 4115 C CA . ASN A 1 538 ? -4.614 20.318 46.871 1.00 66.75 538 ASN A CA 1
ATOM 4116 C C . ASN A 1 538 ? -4.192 19.746 45.507 1.00 66.75 538 ASN A C 1
ATOM 4118 O O . ASN A 1 538 ? -2.996 19.619 45.240 1.00 66.75 538 ASN A O 1
ATOM 4122 N N . GLU A 1 539 ? -5.146 19.419 44.637 1.00 68.56 539 GLU A N 1
ATOM 4123 C CA . GLU A 1 539 ? -4.935 18.743 43.358 1.00 68.56 539 GLU A CA 1
ATOM 4124 C C . GLU A 1 539 ? -5.767 19.386 42.235 1.00 68.56 539 GLU A C 1
ATOM 4126 O O . GLU A 1 539 ? -6.850 19.925 42.442 1.00 68.56 539 GLU A O 1
ATOM 4131 N N . ALA A 1 540 ? -5.255 19.351 41.004 1.00 61.66 540 ALA A N 1
ATOM 4132 C CA . ALA A 1 540 ? -6.017 19.808 39.843 1.00 61.66 540 ALA A CA 1
ATOM 4133 C C . ALA A 1 540 ? -7.102 18.779 39.479 1.00 61.66 540 ALA A C 1
ATOM 4135 O O . ALA A 1 540 ? -6.828 17.580 39.480 1.00 61.66 540 ALA A O 1
ATOM 4136 N N . ALA A 1 541 ? -8.305 19.232 39.110 1.00 63.62 541 ALA A N 1
ATOM 4137 C CA . ALA A 1 541 ? -9.352 18.336 38.613 1.00 63.62 541 ALA A CA 1
ATOM 4138 C C . ALA A 1 541 ? -8.917 17.609 37.330 1.00 63.62 541 ALA A C 1
ATOM 4140 O O . ALA A 1 541 ? -8.452 18.241 36.378 1.00 63.62 541 ALA A O 1
ATOM 4141 N N . GLY A 1 542 ? -9.119 16.291 37.300 1.00 58.50 542 GLY A N 1
ATOM 4142 C CA . GLY A 1 542 ? -9.011 15.474 36.094 1.00 58.50 542 GLY A CA 1
ATOM 4143 C C . GLY A 1 542 ? -10.312 15.442 35.283 1.00 58.50 542 GLY A C 1
ATOM 4144 O O . GLY A 1 542 ? -11.374 15.827 35.769 1.00 58.50 542 GLY A O 1
ATOM 4145 N N . ASN A 1 543 ? -10.238 14.928 34.047 1.00 64.19 543 ASN A N 1
ATOM 4146 C CA . ASN A 1 543 ? -11.418 14.614 33.228 1.00 64.19 543 ASN A CA 1
ATOM 4147 C C . ASN A 1 543 ? -12.055 13.281 33.652 1.00 64.19 543 ASN A C 1
ATOM 4149 O O . ASN A 1 543 ? -12.120 12.322 32.882 1.00 64.19 543 ASN A O 1
ATOM 4153 N N . ASP A 1 544 ? -12.458 13.200 34.906 1.00 70.06 544 ASP A N 1
ATOM 4154 C CA . ASP A 1 544 ? -13.154 12.062 35.479 1.00 70.06 544 ASP A CA 1
ATOM 4155 C C . ASP A 1 544 ? -14.316 12.545 36.351 1.00 70.06 544 ASP A C 1
ATOM 4157 O O . ASP A 1 544 ? -14.493 13.742 36.595 1.00 70.06 544 ASP A O 1
ATOM 4161 N N . ASP A 1 545 ? -15.150 11.608 36.795 1.00 79.81 545 ASP A N 1
ATOM 4162 C CA . ASP A 1 545 ? -16.330 11.912 37.607 1.00 79.81 545 ASP A CA 1
ATOM 4163 C C . ASP A 1 545 ? -15.966 12.688 38.888 1.00 79.81 545 ASP A C 1
ATOM 4165 O O . ASP A 1 545 ? -16.736 13.541 39.330 1.00 79.81 545 ASP A O 1
ATOM 4169 N N . ALA A 1 546 ? -14.788 12.425 39.469 1.00 78.31 546 ALA A N 1
ATOM 4170 C CA . ALA A 1 546 ? -14.295 13.071 40.686 1.00 78.31 546 ALA A CA 1
ATOM 4171 C C . ALA A 1 546 ? -13.883 14.533 40.448 1.00 78.31 546 ALA A C 1
ATOM 4173 O O . ALA A 1 546 ? -14.281 15.417 41.214 1.00 78.31 546 ALA A O 1
ATOM 4174 N N . GLY A 1 547 ? -13.141 14.802 39.372 1.00 73.31 547 GLY A N 1
ATOM 4175 C CA . GLY A 1 547 ? -12.729 16.147 38.982 1.00 73.31 547 GLY A CA 1
ATOM 4176 C C . GLY A 1 547 ? -13.910 17.002 38.531 1.00 73.31 547 GLY A C 1
ATOM 4177 O O . GLY A 1 547 ? -14.053 18.138 38.988 1.00 73.31 547 GLY A O 1
ATOM 4178 N N . LYS A 1 548 ? -14.815 16.435 37.719 1.00 72.19 548 LYS A N 1
ATOM 4179 C CA . LYS A 1 548 ? -16.070 17.089 37.303 1.00 72.19 548 LYS A CA 1
ATOM 4180 C C . LYS A 1 548 ? -16.935 17.457 38.512 1.00 72.19 548 LYS A C 1
ATOM 4182 O O . LYS A 1 548 ? -17.433 18.578 38.590 1.00 72.19 548 LYS A O 1
ATOM 4187 N N . PHE A 1 549 ? -17.071 16.549 39.480 1.00 80.19 549 PHE A N 1
ATOM 4188 C CA . PHE A 1 549 ? -17.831 16.812 40.700 1.00 80.19 549 PHE A CA 1
ATOM 4189 C C . PHE A 1 549 ? -17.186 17.908 41.569 1.00 80.19 549 PHE A C 1
ATOM 4191 O O . PHE A 1 549 ? -17.886 18.829 41.988 1.00 80.19 549 PHE A O 1
ATOM 4198 N N . GLY A 1 550 ? -15.864 17.875 41.783 1.00 74.38 550 GLY A N 1
ATOM 4199 C CA . GLY A 1 550 ? -15.150 18.902 42.559 1.00 74.38 550 GLY A CA 1
ATOM 4200 C C . GLY A 1 550 ? -15.279 20.317 41.976 1.00 74.38 550 GLY A C 1
ATOM 4201 O O . GLY A 1 550 ? -15.449 21.282 42.718 1.00 74.38 550 GLY A O 1
ATOM 4202 N N . LEU A 1 551 ? -15.281 20.447 40.646 1.00 70.50 551 LEU A N 1
ATOM 4203 C CA . LEU A 1 551 ? -15.452 21.734 39.956 1.00 70.50 551 LEU A CA 1
ATOM 4204 C C . LEU A 1 551 ? -16.844 22.337 40.141 1.00 70.50 551 LEU A C 1
ATOM 4206 O O . LEU A 1 551 ? -16.963 23.543 40.359 1.00 70.50 551 LEU A O 1
ATOM 4210 N N . VAL A 1 552 ? -17.894 21.513 40.071 1.00 73.88 552 VAL A N 1
ATOM 4211 C CA . VAL A 1 552 ? -19.273 21.975 40.293 1.00 73.88 552 VAL A CA 1
ATOM 4212 C C . VAL A 1 552 ? -19.442 22.500 41.717 1.00 73.88 552 VAL A C 1
ATOM 4214 O O . VAL A 1 552 ? -20.073 23.538 41.910 1.00 73.88 552 VAL A O 1
ATOM 4217 N N . LEU A 1 553 ? -18.846 21.829 42.706 1.00 75.94 553 LEU A N 1
ATOM 4218 C CA . LEU A 1 553 ? -18.886 22.273 44.100 1.00 75.94 553 LEU A CA 1
ATOM 4219 C C . LEU A 1 553 ? -18.206 23.634 44.289 1.00 75.94 553 LEU A C 1
ATOM 4221 O O . LEU A 1 553 ? -18.835 24.542 44.830 1.00 75.94 553 LEU A O 1
ATOM 4225 N N . ALA A 1 554 ? -17.005 23.816 43.729 1.00 71.00 554 ALA A N 1
ATOM 4226 C CA . ALA A 1 554 ? -16.316 25.107 43.732 1.00 71.00 554 ALA A CA 1
ATOM 4227 C C . ALA A 1 554 ? -17.126 26.212 43.029 1.00 71.00 554 ALA A C 1
ATOM 4229 O O . ALA A 1 554 ? -17.144 27.354 43.479 1.00 71.00 554 ALA A O 1
ATOM 4230 N N . GLY A 1 555 ? -17.835 25.882 41.944 1.00 68.19 555 GLY A N 1
ATOM 4231 C CA . GLY A 1 555 ? -18.736 26.816 41.267 1.00 68.19 555 GLY A CA 1
ATOM 4232 C C . GLY A 1 555 ? -19.902 27.259 42.155 1.00 68.19 555 GLY A C 1
ATOM 4233 O O . GLY A 1 555 ? -20.151 28.456 42.283 1.00 68.19 555 GLY A O 1
ATOM 4234 N N . ILE A 1 556 ? -20.579 26.309 42.813 1.00 71.88 556 ILE A N 1
ATOM 4235 C CA . ILE A 1 556 ? -21.688 26.581 43.747 1.00 71.88 556 ILE A CA 1
ATOM 4236 C C . ILE A 1 556 ? -21.213 27.423 44.936 1.00 71.88 556 ILE A C 1
ATOM 4238 O O . ILE A 1 556 ? -21.930 28.313 45.387 1.00 71.88 556 ILE A O 1
ATOM 4242 N N . SER A 1 557 ? -19.995 27.180 45.424 1.00 69.31 557 SER A N 1
ATOM 4243 C CA . SER A 1 557 ? -19.399 27.920 46.540 1.00 69.31 557 SER A CA 1
ATOM 4244 C C . SER A 1 557 ? -19.214 29.420 46.238 1.00 69.31 557 SER A C 1
ATOM 4246 O O . SER A 1 557 ? -19.272 30.249 47.147 1.00 69.31 557 SER A O 1
ATOM 4248 N N . GLN A 1 558 ? -19.046 29.790 44.961 1.00 65.69 558 GLN A N 1
ATOM 4249 C CA . GLN A 1 558 ? -18.875 31.182 44.519 1.00 65.69 558 GLN A CA 1
ATOM 4250 C C . GLN A 1 558 ? -20.185 31.913 44.178 1.00 65.69 558 GLN A C 1
ATOM 4252 O O . GLN A 1 558 ? -20.161 33.122 43.923 1.00 65.69 558 GLN A O 1
ATOM 4257 N N . MET A 1 559 ? -21.325 31.217 44.204 1.00 65.56 559 MET A N 1
ATOM 4258 C CA . MET A 1 559 ? -22.656 31.803 44.013 1.00 65.56 559 MET A CA 1
ATOM 4259 C C . MET A 1 559 ? -23.124 32.419 45.343 1.00 65.56 559 MET A C 1
ATOM 4261 O O . MET A 1 559 ? -23.408 31.696 46.304 1.00 65.56 559 MET A O 1
ATOM 4265 N N . GLN A 1 560 ? -23.167 33.753 45.461 1.00 61.84 560 GLN A N 1
ATOM 4266 C CA . GLN A 1 560 ? -23.426 34.389 46.753 1.00 61.84 560 GLN A CA 1
ATOM 4267 C C . GLN A 1 560 ? -24.916 34.608 47.044 1.00 61.84 560 GLN A C 1
ATOM 4269 O O . GLN A 1 560 ? -25.600 35.380 46.377 1.00 61.84 560 GLN A O 1
ATOM 4274 N N . GLU A 1 561 ? -25.326 34.047 48.184 1.00 53.50 561 GLU A N 1
ATOM 4275 C CA . GLU A 1 561 ? -26.274 34.625 49.139 1.00 53.50 561 GLU A CA 1
ATOM 4276 C C . GLU A 1 561 ? -25.620 34.697 50.542 1.00 53.50 561 GLU A C 1
ATOM 4278 O O . GLU A 1 561 ? -24.527 34.175 50.760 1.00 53.50 561 GLU A O 1
ATOM 4283 N N . SER A 1 562 ? -26.244 35.368 51.521 1.00 55.03 562 SER A N 1
ATOM 4284 C CA . SER A 1 562 ? -25.638 35.697 52.840 1.00 55.03 562 SER A CA 1
ATOM 4285 C C . SER A 1 562 ? -25.034 34.533 53.661 1.00 55.03 562 SER A C 1
ATOM 4287 O O . SER A 1 562 ? -24.211 34.783 54.543 1.00 55.03 562 SER A O 1
ATOM 4289 N N . THR A 1 563 ? -25.419 33.278 53.389 1.00 65.56 563 THR A N 1
ATOM 4290 C CA . THR A 1 563 ? -24.827 32.050 53.958 1.00 65.56 563 THR A CA 1
ATOM 4291 C C . THR A 1 563 ? -24.986 30.875 52.974 1.00 65.56 563 THR A C 1
ATOM 4293 O O . THR A 1 563 ? -25.940 30.891 52.192 1.00 65.56 563 THR A O 1
ATOM 4296 N N . PRO A 1 564 ? -24.173 29.798 53.060 1.00 69.31 564 PRO A N 1
ATOM 4297 C CA . PRO A 1 564 ? -24.312 28.615 52.194 1.00 69.31 564 PRO A CA 1
ATOM 4298 C C . PRO A 1 564 ? -25.705 27.965 52.215 1.00 69.31 564 PRO A C 1
ATOM 4300 O O . PRO A 1 564 ? -26.157 27.405 51.221 1.00 69.31 564 PRO A O 1
ATOM 4303 N N . SER A 1 565 ? -26.418 28.059 53.345 1.00 72.44 565 SER A N 1
ATOM 4304 C CA . SER A 1 565 ? -27.792 27.543 53.461 1.00 72.44 565 SER A CA 1
ATOM 4305 C C . SER A 1 565 ? -28.794 28.340 52.620 1.00 72.44 565 SER A C 1
ATOM 4307 O O . SER A 1 565 ? -29.780 27.775 52.156 1.00 72.44 565 SER A O 1
ATOM 4309 N N . VAL A 1 566 ? -28.548 29.638 52.418 1.00 72.81 566 VAL A N 1
ATOM 4310 C CA . VAL A 1 566 ? -29.399 30.491 51.580 1.00 72.81 566 VAL A CA 1
ATOM 4311 C C . VAL A 1 566 ? -29.110 30.225 50.102 1.00 72.81 566 VAL A C 1
ATOM 4313 O O . VAL A 1 566 ? -30.061 30.051 49.354 1.00 72.81 566 VAL A O 1
ATOM 4316 N N . THR A 1 567 ? -27.843 30.057 49.700 1.00 72.88 567 THR A N 1
ATOM 4317 C CA . THR A 1 567 ? -27.478 29.671 48.321 1.00 72.88 567 THR A CA 1
ATOM 4318 C C . THR A 1 567 ? -28.173 28.371 47.894 1.00 72.88 567 THR A C 1
ATOM 4320 O O . THR A 1 567 ? -28.783 28.315 46.830 1.00 72.88 567 THR A O 1
ATOM 4323 N N . ILE A 1 568 ? -28.156 27.341 48.751 1.00 76.50 568 ILE A N 1
ATOM 4324 C CA . ILE A 1 568 ? -28.854 26.070 48.491 1.00 76.50 568 ILE A CA 1
ATOM 4325 C C . ILE A 1 568 ? -30.368 26.285 48.347 1.00 76.50 568 ILE A C 1
ATOM 4327 O O . ILE A 1 568 ? -30.975 25.740 47.430 1.00 76.50 568 ILE A O 1
ATOM 4331 N N . ALA A 1 569 ? -30.987 27.080 49.227 1.00 76.88 569 ALA A N 1
ATOM 4332 C CA . ALA A 1 569 ? -32.425 27.346 49.170 1.00 76.88 569 ALA A CA 1
ATOM 4333 C C . ALA A 1 569 ? -32.833 28.098 47.890 1.00 76.88 569 ALA A C 1
ATOM 4335 O O . ALA A 1 569 ? -33.875 27.788 47.313 1.00 76.88 569 ALA A O 1
ATOM 4336 N N . THR A 1 570 ? -32.005 29.040 47.428 1.00 72.38 570 THR A N 1
ATOM 4337 C CA . THR A 1 570 ? -32.216 29.769 46.170 1.00 72.38 570 THR A CA 1
ATOM 4338 C C . THR A 1 570 ? -32.117 28.832 44.969 1.00 72.38 570 THR A C 1
ATOM 4340 O O . THR A 1 570 ? -33.051 28.789 44.177 1.00 72.38 570 THR A O 1
ATOM 4343 N N . LEU A 1 571 ? -31.075 27.995 44.884 1.00 75.62 571 LEU A N 1
ATOM 4344 C CA . LEU A 1 571 ? -30.922 27.005 43.804 1.00 75.62 571 LEU A CA 1
ATOM 4345 C C . LEU A 1 571 ? -32.077 25.988 43.768 1.00 75.62 571 LEU A C 1
ATOM 4347 O O . LEU A 1 571 ? -32.533 25.591 42.700 1.00 75.62 571 LEU A O 1
ATOM 4351 N N . VAL A 1 572 ? -32.588 25.571 44.932 1.00 79.94 572 VAL A N 1
ATOM 4352 C CA . VAL A 1 572 ? -33.776 24.702 45.017 1.00 79.94 572 VAL A CA 1
ATOM 4353 C C . VAL A 1 572 ? -35.033 25.423 44.521 1.00 79.94 572 VAL A C 1
ATOM 4355 O O . VAL A 1 572 ? -35.866 24.803 43.860 1.00 79.94 572 VAL A O 1
ATOM 4358 N N . ALA A 1 573 ? -35.214 26.703 44.854 1.00 73.69 573 ALA A N 1
ATOM 4359 C CA . ALA A 1 573 ? -36.357 27.489 44.390 1.00 73.69 573 ALA A CA 1
ATOM 4360 C C . ALA A 1 573 ? -36.316 27.708 42.870 1.00 73.69 573 ALA A C 1
ATOM 4362 O O . ALA A 1 573 ? -37.348 27.593 42.210 1.00 73.69 573 ALA A O 1
ATOM 4363 N N . ASP A 1 574 ? -35.125 27.949 42.335 1.00 68.69 574 ASP A N 1
ATOM 4364 C CA . ASP A 1 574 ? -34.867 28.183 40.919 1.00 68.69 574 ASP A CA 1
ATOM 4365 C C . ASP A 1 574 ? -35.173 26.934 40.074 1.00 68.69 574 ASP A C 1
ATOM 4367 O O . ASP A 1 574 ? -36.079 26.930 39.238 1.00 68.69 574 ASP A O 1
ATOM 4371 N N . LEU A 1 575 ? -34.583 25.790 40.449 1.00 71.75 575 LEU A N 1
ATOM 4372 C CA . LEU A 1 575 ? -34.848 24.486 39.822 1.00 71.75 575 LEU A CA 1
ATOM 4373 C C . LEU A 1 575 ? -36.323 24.040 39.908 1.00 71.75 575 LEU A C 1
ATOM 4375 O O . LEU A 1 575 ? -36.766 23.206 39.114 1.00 71.75 575 LEU A O 1
ATOM 4379 N N . ASN A 1 576 ? -37.091 24.564 40.871 1.00 69.06 576 ASN A N 1
ATOM 4380 C CA . ASN A 1 576 ? -38.533 24.323 40.990 1.00 69.06 576 ASN A CA 1
ATOM 4381 C C . ASN A 1 576 ? -39.388 25.276 40.136 1.00 69.06 576 ASN A C 1
ATOM 4383 O O . ASN A 1 576 ? -40.507 24.902 39.778 1.00 69.06 576 ASN A O 1
ATOM 4387 N N . THR A 1 577 ? -38.911 26.493 39.857 1.00 63.72 577 THR A N 1
ATOM 4388 C CA . THR A 1 577 ? -39.684 27.546 39.175 1.00 63.72 577 THR A CA 1
ATOM 4389 C C . THR A 1 577 ? -39.577 27.425 37.657 1.00 63.72 577 THR A C 1
ATOM 4391 O O . THR A 1 577 ? -40.597 27.524 36.973 1.00 63.72 577 THR A O 1
ATOM 4394 N N . ASP A 1 578 ? -38.391 27.096 37.146 1.00 53.16 578 ASP A N 1
ATOM 4395 C CA . ASP A 1 578 ? -38.131 27.047 35.700 1.00 53.16 578 ASP A CA 1
ATOM 4396 C C . ASP A 1 578 ? -38.450 25.697 35.053 1.00 53.16 578 ASP A C 1
ATOM 4398 O O . ASP A 1 578 ? -38.532 25.571 33.829 1.00 53.16 578 ASP A O 1
ATOM 4402 N N . GLY A 1 579 ? -38.706 24.679 35.878 1.00 47.00 579 GLY A N 1
ATOM 4403 C CA . GLY A 1 579 ? -38.797 23.303 35.423 1.00 47.00 579 GLY A CA 1
ATOM 4404 C C . GLY A 1 579 ? -37.433 22.782 34.967 1.00 47.00 579 GLY A C 1
ATOM 4405 O O . GLY A 1 579 ? -36.596 23.479 34.399 1.00 47.00 579 GLY A O 1
ATOM 4406 N N . ILE A 1 580 ? -37.187 21.498 35.201 1.00 50.09 580 ILE A N 1
ATOM 4407 C CA . ILE A 1 580 ? -36.018 20.850 34.610 1.00 50.09 580 ILE A CA 1
ATOM 4408 C C . ILE A 1 580 ? -36.267 20.848 33.097 1.00 50.09 580 ILE A C 1
ATOM 4410 O O . ILE A 1 580 ? -37.293 20.322 32.662 1.00 50.09 580 ILE A O 1
ATOM 4414 N N . LEU A 1 581 ? -35.315 21.400 32.334 1.00 39.38 581 LEU A N 1
ATOM 4415 C CA . LEU A 1 581 ? -35.272 21.513 30.864 1.00 39.38 581 LEU A CA 1
ATOM 4416 C C . LEU A 1 581 ? -35.766 22.845 30.264 1.00 39.38 581 LEU A C 1
ATOM 4418 O O . LEU A 1 581 ? -36.633 22.842 29.392 1.00 39.38 581 LEU A O 1
ATOM 4422 N N . ASN A 1 582 ? -35.141 23.973 30.619 1.00 37.84 582 ASN A N 1
ATOM 4423 C CA . ASN A 1 582 ? -34.938 25.045 29.631 1.00 37.84 582 ASN A CA 1
ATOM 4424 C C . ASN A 1 582 ? -33.698 25.931 29.859 1.00 37.84 582 ASN A C 1
ATOM 4426 O O . ASN A 1 582 ? -33.642 27.046 29.353 1.00 37.84 582 ASN A O 1
ATOM 4430 N N . MET A 1 583 ? -32.683 25.426 30.565 1.00 40.66 583 MET A N 1
ATOM 4431 C CA . MET A 1 583 ? -31.368 26.063 30.633 1.00 40.66 583 MET A CA 1
ATOM 4432 C C . MET A 1 583 ? -30.432 25.337 29.660 1.00 40.66 583 MET A C 1
ATOM 4434 O O . MET A 1 583 ? -29.959 24.243 29.980 1.00 40.66 583 MET A O 1
ATOM 4438 N N . PRO A 1 584 ? -30.175 25.855 28.447 1.00 41.59 584 PRO A N 1
ATOM 4439 C CA . PRO A 1 584 ? -29.080 25.328 27.649 1.00 41.59 584 PRO A CA 1
ATOM 4440 C C . PRO A 1 584 ? -27.798 25.532 28.465 1.00 41.59 584 PRO A C 1
ATOM 4442 O O . PRO A 1 584 ? -27.591 26.612 29.012 1.00 41.59 584 PRO A O 1
ATOM 4445 N N . ASN A 1 585 ? -26.938 24.512 28.532 1.00 42.22 585 ASN A N 1
ATOM 4446 C CA . ASN A 1 585 ? -25.648 24.458 29.250 1.00 42.22 585 ASN A CA 1
ATOM 4447 C C . ASN A 1 585 ? -24.738 25.707 29.130 1.00 42.22 585 ASN A C 1
ATOM 4449 O O . ASN A 1 585 ? -23.743 25.815 29.846 1.00 42.22 585 ASN A O 1
ATOM 4453 N N . GLN A 1 586 ? -25.065 26.638 28.233 1.00 44.06 586 GLN A N 1
ATOM 4454 C CA . GLN A 1 586 ? -24.481 27.965 28.114 1.00 44.06 586 GLN A CA 1
ATOM 4455 C C . GLN A 1 586 ? -24.678 28.817 29.373 1.00 44.06 586 GLN A C 1
ATOM 4457 O O . GLN A 1 586 ? -23.716 29.456 29.775 1.00 44.06 586 GLN A O 1
ATOM 4462 N N . ASP A 1 587 ? -25.843 28.819 30.031 1.00 43.44 587 ASP A N 1
ATOM 4463 C CA . ASP A 1 587 ? -26.123 29.827 31.071 1.00 43.44 587 ASP A CA 1
ATOM 4464 C C . ASP A 1 587 ? -25.435 29.517 32.408 1.00 43.44 587 ASP A C 1
ATOM 4466 O O . ASP A 1 587 ? -24.749 30.365 32.965 1.00 43.44 587 ASP A O 1
ATOM 4470 N N . LEU A 1 588 ? -25.461 28.259 32.865 1.00 49.31 588 LEU A N 1
ATOM 4471 C CA . LEU A 1 588 ? -24.784 27.862 34.107 1.00 49.31 588 LEU A CA 1
ATOM 4472 C C . LEU A 1 588 ? -23.253 27.824 33.956 1.00 49.31 588 LEU A C 1
ATOM 4474 O O . LEU A 1 588 ? -22.530 28.237 34.861 1.00 49.31 588 LEU A O 1
ATOM 4478 N N . THR A 1 589 ? -22.738 27.402 32.794 1.00 48.78 589 THR A N 1
ATOM 4479 C CA . THR A 1 589 ? -21.299 27.497 32.480 1.00 48.78 589 THR A CA 1
ATOM 4480 C C . THR A 1 589 ? -20.873 28.963 32.379 1.00 48.78 589 THR A C 1
ATOM 4482 O O . THR A 1 589 ? -19.796 29.321 32.849 1.00 48.78 589 THR A O 1
ATOM 4485 N N . THR A 1 590 ? -21.724 29.840 31.834 1.00 51.53 590 THR A N 1
ATOM 4486 C CA . THR A 1 590 ? -21.491 31.294 31.787 1.00 51.53 590 THR A CA 1
ATOM 4487 C C . THR A 1 590 ? -21.576 31.932 33.170 1.00 51.53 590 THR A C 1
ATOM 4489 O O . THR A 1 590 ? -20.732 32.771 33.479 1.00 51.53 590 THR A O 1
ATOM 4492 N N . ALA A 1 591 ? -22.500 31.512 34.034 1.00 50.81 591 ALA A N 1
ATOM 4493 C CA . ALA A 1 591 ? -22.618 31.967 35.417 1.00 50.81 591 ALA A CA 1
ATOM 4494 C C . ALA A 1 591 ? -21.399 31.541 36.250 1.00 50.81 591 ALA A C 1
ATOM 4496 O O . ALA A 1 591 ? -20.761 32.382 36.883 1.00 50.81 591 ALA A O 1
ATOM 4497 N N . ILE A 1 592 ? -20.980 30.271 36.155 1.00 52.22 592 ILE A N 1
ATOM 4498 C CA . ILE A 1 592 ? -19.749 29.760 36.782 1.00 52.22 592 ILE A CA 1
ATOM 4499 C C . ILE A 1 592 ? -18.519 30.512 36.238 1.00 52.22 592 ILE A C 1
ATOM 4501 O O . ILE A 1 592 ? -17.684 30.962 37.020 1.00 52.22 592 ILE A O 1
ATOM 4505 N N . ASN A 1 593 ? -18.427 30.746 34.922 1.00 52.16 593 ASN A N 1
ATOM 4506 C CA . ASN A 1 593 ? -17.349 31.533 34.304 1.00 52.16 593 ASN A CA 1
ATOM 4507 C C . ASN A 1 593 ? -17.339 32.997 34.770 1.00 52.16 593 ASN A C 1
ATOM 4509 O O . ASN A 1 593 ? -16.270 33.566 34.990 1.00 52.16 593 ASN A O 1
ATOM 4513 N N . THR A 1 594 ? -18.511 33.611 34.926 1.00 52.62 594 THR A N 1
ATOM 4514 C CA . THR A 1 594 ? -18.670 35.010 35.348 1.00 52.62 594 THR A CA 1
ATOM 4515 C C . THR A 1 594 ? -18.280 35.182 36.813 1.00 52.62 594 THR A C 1
ATOM 4517 O O . THR A 1 594 ? -17.516 36.097 37.135 1.00 52.62 594 THR A O 1
ATOM 4520 N N . CYS A 1 595 ? -18.709 34.255 37.675 1.00 49.78 595 CYS A N 1
ATOM 4521 C CA . CYS A 1 595 ? -18.344 34.248 39.087 1.00 49.78 595 CYS A CA 1
ATOM 4522 C C . CYS A 1 595 ? -16.852 33.959 39.299 1.00 49.78 595 CYS A C 1
ATOM 4524 O O . CYS A 1 595 ? -16.193 34.670 40.056 1.00 49.78 595 CYS A O 1
ATOM 4526 N N . MET A 1 596 ? -16.274 33.008 38.559 1.00 51.44 596 MET A N 1
ATOM 4527 C CA . MET A 1 596 ? -14.844 32.674 38.650 1.00 51.44 596 MET A CA 1
ATOM 4528 C C . MET A 1 596 ? -13.922 33.734 38.018 1.00 51.44 596 MET A C 1
ATOM 4530 O O . MET A 1 596 ? -12.751 33.832 38.385 1.00 51.44 596 MET A O 1
ATOM 4534 N N . ALA A 1 597 ? -14.427 34.561 37.094 1.00 51.12 597 ALA A N 1
ATOM 4535 C CA . ALA A 1 597 ? -13.702 35.704 36.528 1.00 51.12 597 ALA A CA 1
ATOM 4536 C C . ALA A 1 597 ? -13.694 36.948 37.445 1.00 51.12 597 ALA A C 1
ATOM 4538 O O . ALA A 1 597 ? -13.075 37.956 37.095 1.00 51.12 597 ALA A O 1
ATOM 4539 N N . GLY A 1 598 ? -14.361 36.893 38.606 1.00 48.69 598 GLY A N 1
ATOM 4540 C CA . GLY A 1 598 ? -14.423 37.985 39.581 1.00 48.69 598 GLY A CA 1
ATOM 4541 C C . GLY A 1 598 ? -15.305 39.164 39.156 1.00 48.69 598 GLY A C 1
ATOM 4542 O O . GLY A 1 598 ? -15.102 40.279 39.640 1.00 48.69 598 GLY A O 1
ATOM 4543 N N . ASN A 1 599 ? -16.255 38.953 38.238 1.00 49.75 599 ASN A N 1
ATOM 4544 C CA . ASN A 1 599 ? -17.143 40.003 37.743 1.00 49.75 599 ASN A CA 1
ATOM 4545 C C . ASN A 1 599 ? -18.446 40.048 38.563 1.00 49.75 599 ASN A C 1
ATOM 4547 O O . ASN A 1 599 ? -19.093 39.028 38.760 1.00 49.75 599 ASN A O 1
ATOM 4551 N N . THR A 1 600 ? -18.858 41.229 39.029 1.00 47.53 600 THR A N 1
ATOM 4552 C CA . THR A 1 600 ? -19.999 41.418 39.952 1.00 47.53 600 THR A CA 1
ATOM 4553 C C . THR A 1 600 ? -21.350 41.574 39.238 1.00 47.53 600 THR A C 1
ATOM 4555 O O . THR A 1 600 ? -22.231 42.275 39.737 1.00 47.53 600 THR A O 1
ATOM 4558 N N . ALA A 1 601 ? -21.510 41.026 38.033 1.00 43.88 601 ALA A N 1
ATOM 4559 C CA . ALA A 1 601 ? -22.761 41.138 37.288 1.00 43.88 601 ALA A CA 1
ATOM 4560 C C . ALA A 1 601 ? -23.728 40.027 37.726 1.00 43.88 601 ALA A C 1
ATOM 4562 O O . ALA A 1 601 ? -23.381 38.855 37.634 1.00 43.88 601 ALA A O 1
ATOM 4563 N N . SER A 1 602 ? -24.915 40.405 38.208 1.00 46.12 602 SER A N 1
ATOM 4564 C CA . SER A 1 602 ? -26.039 39.484 38.408 1.00 46.12 602 SER A CA 1
ATOM 4565 C C . SER A 1 602 ? -26.626 39.094 37.054 1.00 46.12 602 SER A C 1
ATOM 4567 O O . SER A 1 602 ? -26.820 39.983 36.214 1.00 46.12 602 SER A O 1
ATOM 4569 N N . ASP A 1 603 ? -26.961 37.822 36.852 1.00 46.00 603 ASP A N 1
ATOM 4570 C CA . ASP A 1 603 ? -27.878 37.466 35.767 1.00 46.00 603 ASP A CA 1
ATOM 4571 C C . ASP A 1 603 ? -29.323 37.913 36.106 1.00 46.00 603 ASP A C 1
ATOM 4573 O O . ASP A 1 603 ? -29.604 38.433 37.195 1.00 46.00 603 ASP A O 1
ATOM 4577 N N . THR A 1 604 ? -30.217 37.812 35.122 1.00 39.97 604 THR A N 1
ATOM 4578 C CA . THR A 1 604 ? -31.632 38.207 35.168 1.00 39.97 604 THR A CA 1
ATOM 4579 C C . THR A 1 604 ? -32.483 37.552 36.267 1.00 39.97 604 THR A C 1
ATOM 4581 O O . THR A 1 604 ? -33.518 38.131 36.606 1.00 39.97 604 THR A O 1
ATOM 4584 N N . ASP A 1 605 ? -32.019 36.459 36.873 1.00 45.94 605 ASP A N 1
ATOM 4585 C CA . ASP A 1 605 ? -32.713 35.645 37.879 1.00 45.94 605 ASP A CA 1
ATOM 4586 C C . ASP A 1 605 ? -32.157 35.831 39.307 1.00 45.94 605 ASP A C 1
ATOM 4588 O O . ASP A 1 605 ? -32.662 35.271 40.280 1.00 45.94 605 ASP A O 1
ATOM 4592 N N . GLY A 1 606 ? -31.189 36.741 39.481 1.00 45.28 606 GLY A N 1
ATOM 4593 C CA . GLY A 1 606 ? -30.820 37.281 40.795 1.00 45.28 606 GLY A CA 1
ATOM 4594 C C . GLY A 1 606 ? -29.698 36.552 41.542 1.00 45.28 606 GLY A C 1
ATOM 4595 O O . GLY A 1 606 ? -29.448 36.888 42.700 1.00 45.28 606 GLY A O 1
ATOM 4596 N N . ILE A 1 607 ? -28.971 35.626 40.907 1.00 48.41 607 ILE A N 1
ATOM 4597 C CA . ILE A 1 607 ? -27.751 35.035 41.482 1.00 48.41 607 ILE A CA 1
ATOM 4598 C C . ILE A 1 607 ? -26.593 36.043 41.346 1.00 48.41 607 ILE A C 1
ATOM 4600 O O . ILE A 1 607 ? -26.193 36.416 40.243 1.00 48.41 607 ILE A O 1
ATOM 4604 N N . ALA A 1 608 ? -26.053 36.528 42.470 1.00 50.91 608 ALA A N 1
ATOM 4605 C CA . ALA A 1 608 ? -24.931 37.471 42.497 1.00 50.91 608 ALA A CA 1
ATOM 4606 C C . ALA A 1 608 ? -23.591 36.755 42.757 1.00 50.91 608 ALA A C 1
ATOM 4608 O O . ALA A 1 608 ? -23.483 35.926 43.657 1.00 50.91 608 ALA A O 1
ATOM 4609 N N . CYS A 1 609 ? -22.541 37.101 42.006 1.00 51.00 609 CYS A N 1
ATOM 4610 C CA . CYS A 1 609 ? -21.187 36.577 42.218 1.00 51.00 609 CYS A CA 1
ATOM 4611 C C . CYS A 1 609 ? -20.415 37.387 43.275 1.00 51.00 609 CYS A C 1
ATOM 4613 O O . CYS A 1 609 ? -20.467 38.622 43.277 1.00 51.00 609 CYS A O 1
ATOM 4615 N N . ASN A 1 610 ? -19.634 36.718 44.132 1.00 49.75 610 ASN A N 1
ATOM 4616 C CA . ASN A 1 610 ? -18.752 37.408 45.075 1.00 49.75 610 ASN A CA 1
ATOM 4617 C C . ASN A 1 610 ? -17.601 38.082 44.304 1.00 49.75 610 ASN A C 1
ATOM 4619 O O . ASN A 1 610 ? -16.865 37.431 43.561 1.00 49.75 610 ASN A O 1
ATOM 4623 N N . GLY A 1 611 ? -17.420 39.394 44.464 1.00 48.59 611 GLY A N 1
ATOM 4624 C CA . GLY A 1 611 ? -16.218 40.058 43.965 1.00 48.59 611 GLY A CA 1
ATOM 4625 C C . GLY A 1 611 ? -15.015 39.475 44.703 1.00 48.59 611 GLY A C 1
ATOM 4626 O O . GLY A 1 611 ? -14.906 39.672 45.908 1.00 48.59 611 GLY A O 1
ATOM 4627 N N . ALA A 1 612 ? -14.151 38.739 44.001 1.00 45.28 612 ALA A N 1
ATOM 4628 C CA . ALA A 1 612 ? -13.041 37.972 44.565 1.00 45.28 612 ALA A CA 1
ATOM 4629 C C . ALA A 1 612 ? -12.153 38.800 45.521 1.00 45.28 612 ALA A C 1
ATOM 4631 O O . ALA A 1 612 ? -11.159 39.407 45.122 1.00 45.28 612 ALA A O 1
ATOM 4632 N N . SER A 1 613 ? -12.472 38.806 46.817 1.00 42.38 613 SER A N 1
ATOM 4633 C CA . SER A 1 613 ? -11.602 39.338 47.864 1.00 42.38 613 SER A CA 1
ATOM 4634 C C . SER A 1 613 ? -10.681 38.223 48.368 1.00 42.38 613 SER A C 1
ATOM 4636 O O . SER A 1 613 ? -10.744 37.816 49.525 1.00 42.38 613 SER A O 1
ATOM 4638 N N . GLY A 1 614 ? -9.853 37.692 47.471 1.00 44.72 614 GLY A N 1
ATOM 4639 C CA . GLY A 1 614 ? -8.901 36.616 47.744 1.00 44.72 614 GLY A CA 1
ATOM 4640 C C . GLY A 1 614 ? -8.272 36.132 46.440 1.00 44.72 614 GLY A C 1
ATOM 4641 O O . GLY A 1 614 ? -8.980 35.801 45.500 1.00 44.72 614 GLY A O 1
ATOM 4642 N N . ASN A 1 615 ? -6.945 36.170 46.347 1.00 40.00 615 ASN A N 1
ATOM 4643 C CA . ASN A 1 615 ? -6.191 35.851 45.131 1.00 40.00 615 ASN A CA 1
ATOM 4644 C C . ASN A 1 615 ? -6.493 34.408 44.651 1.00 40.00 615 ASN A C 1
ATOM 4646 O O . ASN A 1 615 ? -6.278 33.489 45.444 1.00 40.00 615 ASN A O 1
ATOM 4650 N N . PRO A 1 616 ? -6.945 34.175 43.402 1.00 44.66 616 PRO A N 1
ATOM 4651 C CA . PRO A 1 616 ? -7.245 32.828 42.920 1.00 44.66 616 PRO A CA 1
ATOM 4652 C C . PRO A 1 616 ? -5.947 32.017 42.774 1.00 44.66 616 PRO A C 1
ATOM 4654 O O . PRO A 1 616 ? -5.031 32.412 42.051 1.00 44.66 616 PRO A O 1
ATOM 4657 N N . GLY A 1 617 ? -5.842 30.903 43.503 1.00 51.22 617 GLY A N 1
ATOM 4658 C CA . GLY A 1 617 ? -4.692 29.992 43.469 1.00 51.22 617 GLY A CA 1
ATOM 4659 C C . GLY A 1 617 ? -4.643 29.091 42.224 1.00 51.22 617 GLY A C 1
ATOM 4660 O O . GLY A 1 617 ? -5.290 29.347 41.209 1.00 51.22 617 GLY A O 1
ATOM 4661 N N . THR A 1 618 ? -3.890 27.989 42.318 1.00 43.47 618 THR A N 1
ATOM 4662 C CA . THR A 1 618 ? -3.750 26.917 41.303 1.00 43.47 618 THR A CA 1
ATOM 4663 C C . THR A 1 618 ? -5.082 26.344 40.797 1.00 43.47 618 THR A C 1
ATOM 4665 O O . THR A 1 618 ? -5.146 25.887 39.654 1.00 43.47 618 THR A O 1
ATOM 4668 N N . ALA A 1 619 ? -6.152 26.450 41.591 1.00 43.41 619 ALA A N 1
ATOM 4669 C CA . ALA A 1 619 ? -7.517 26.073 41.234 1.00 43.41 619 ALA A CA 1
ATOM 4670 C C . ALA A 1 619 ? -8.043 26.795 39.972 1.00 43.41 619 ALA A C 1
ATOM 4672 O O . ALA A 1 619 ? -8.695 26.172 39.141 1.00 43.41 619 ALA A O 1
ATOM 4673 N N . ALA A 1 620 ? -7.692 28.067 39.735 1.00 45.50 620 ALA A N 1
ATOM 4674 C CA . ALA A 1 620 ? -8.199 28.823 38.579 1.00 45.50 620 ALA A CA 1
ATOM 4675 C C . ALA A 1 620 ? -7.594 28.403 37.223 1.00 45.50 620 ALA A C 1
ATOM 4677 O O . ALA A 1 620 ? -8.206 28.628 36.177 1.00 45.50 620 ALA A O 1
ATOM 4678 N N . THR A 1 621 ? -6.409 27.785 37.216 1.00 46.16 621 THR A N 1
ATOM 4679 C CA . THR A 1 621 ? -5.791 27.233 35.995 1.00 46.16 621 THR A CA 1
ATOM 4680 C C . THR A 1 621 ? -6.340 25.837 35.690 1.00 46.16 621 THR A C 1
ATOM 4682 O O . THR A 1 621 ? -6.693 25.566 34.548 1.00 46.16 621 THR A O 1
ATOM 4685 N N . ALA A 1 622 ? -6.524 24.994 36.714 1.00 44.69 622 ALA A N 1
ATOM 4686 C CA . ALA A 1 622 ? -7.161 23.680 36.577 1.00 44.69 622 ALA A CA 1
ATOM 4687 C C . ALA A 1 622 ? -8.632 23.772 36.115 1.00 44.69 622 ALA A C 1
ATOM 4689 O O . ALA A 1 622 ? -9.110 22.919 35.372 1.00 44.69 622 ALA A O 1
ATOM 4690 N N . VAL A 1 623 ? -9.344 24.836 36.501 1.00 48.03 623 VAL A N 1
ATOM 4691 C CA . VAL A 1 623 ? -10.705 25.138 36.020 1.00 48.03 623 VAL A CA 1
ATOM 4692 C C . VAL A 1 623 ? -10.707 25.535 34.532 1.00 48.03 623 VAL A C 1
ATOM 4694 O O . VAL A 1 623 ? -11.594 25.115 33.793 1.00 48.03 623 VAL A O 1
ATOM 4697 N N . LYS A 1 624 ? -9.694 26.276 34.050 1.00 48.62 624 LYS A N 1
ATOM 4698 C CA . LYS A 1 624 ? -9.562 26.648 32.624 1.00 48.62 624 LYS A CA 1
ATOM 4699 C C . LYS A 1 624 ? -9.307 25.452 31.708 1.00 48.62 624 LYS A C 1
ATOM 4701 O O . LYS A 1 624 ? -9.900 25.390 30.634 1.00 48.62 624 LYS A O 1
ATOM 4706 N N . ASP A 1 625 ? -8.478 24.503 32.136 1.00 47.19 625 ASP A N 1
ATOM 4707 C CA . ASP A 1 625 ? -8.171 23.303 31.347 1.00 47.19 625 ASP A CA 1
ATOM 4708 C C . ASP A 1 625 ? -9.378 22.338 31.265 1.00 47.19 625 ASP A C 1
ATOM 4710 O O . ASP A 1 625 ? -9.576 21.676 30.246 1.00 47.19 625 ASP A O 1
ATOM 4714 N N . ASN A 1 626 ? -10.256 22.323 32.277 1.00 51.31 626 ASN A N 1
ATOM 4715 C CA . ASN A 1 626 ? -11.484 21.514 32.290 1.00 51.31 626 ASN A CA 1
ATOM 4716 C C . ASN A 1 626 ? -12.663 22.125 31.504 1.00 51.31 626 ASN A C 1
ATOM 4718 O O . ASN A 1 626 ? -13.542 21.395 31.044 1.00 51.31 626 ASN A O 1
ATOM 4722 N N . LEU A 1 627 ? -12.660 23.437 31.248 1.00 54.97 627 LEU A N 1
ATOM 4723 C CA . LEU A 1 627 ? -13.619 24.078 30.333 1.00 54.97 627 LEU A CA 1
ATOM 4724 C C . LEU A 1 627 ? -13.420 23.630 28.874 1.00 54.97 627 LEU A C 1
ATOM 4726 O O . LEU A 1 627 ? -14.392 23.505 28.131 1.00 54.97 627 LEU A O 1
ATOM 4730 N N . ALA A 1 628 ? -12.181 23.330 28.469 1.00 61.03 628 ALA A N 1
ATOM 4731 C CA . ALA A 1 628 ? -11.884 22.789 27.139 1.00 61.03 628 ALA A CA 1
ATOM 4732 C C . ALA A 1 628 ? -12.416 21.355 26.961 1.00 61.03 628 ALA A C 1
ATOM 4734 O O . ALA A 1 628 ? -12.866 20.980 25.882 1.00 61.03 628 ALA A O 1
ATOM 4735 N N . ILE A 1 629 ? -12.421 20.570 28.040 1.00 64.12 629 ILE A N 1
ATOM 4736 C CA . ILE A 1 629 ? -12.991 19.219 28.079 1.00 64.12 629 ILE A CA 1
ATOM 4737 C C . ILE A 1 629 ? -14.515 19.257 27.935 1.00 64.12 629 ILE A C 1
ATOM 4739 O O . ILE A 1 629 ? -15.065 18.524 27.119 1.00 64.12 629 ILE A O 1
ATOM 4743 N N . LEU A 1 630 ? -15.199 20.136 28.675 1.00 66.00 630 LEU A N 1
ATOM 4744 C CA . LEU A 1 630 ? -16.653 20.294 28.559 1.00 66.00 630 LEU A CA 1
ATOM 4745 C C . LEU A 1 630 ? -17.062 20.803 27.168 1.00 66.00 630 LEU A C 1
ATOM 4747 O O . LEU A 1 630 ? -18.060 20.344 26.615 1.00 66.00 630 LEU A O 1
ATOM 4751 N N . ALA A 1 631 ? -16.267 21.699 26.572 1.00 69.69 631 ALA A N 1
ATOM 4752 C CA . ALA A 1 631 ? -16.463 22.138 25.192 1.00 69.69 631 ALA A CA 1
ATOM 4753 C C . ALA A 1 631 ? -16.304 20.978 24.191 1.00 69.69 631 ALA A C 1
ATOM 4755 O O . ALA A 1 631 ? -17.135 20.831 23.299 1.00 69.69 631 ALA A O 1
ATOM 4756 N N . SER A 1 632 ? -15.290 20.123 24.367 1.00 79.62 632 SER A N 1
ATOM 4757 C CA . SER A 1 632 ? -15.108 18.906 23.565 1.00 79.62 632 SER A CA 1
ATOM 4758 C C . SER A 1 632 ? -16.297 17.947 23.689 1.00 79.62 632 SER A C 1
ATOM 4760 O O . SER A 1 632 ? -16.828 17.498 22.676 1.00 79.62 632 SER A O 1
ATOM 4762 N N . ASP A 1 633 ? -16.727 17.639 24.918 1.00 78.00 633 ASP A N 1
ATOM 4763 C CA . ASP A 1 633 ? -17.856 16.735 25.183 1.00 78.00 633 ASP A CA 1
ATOM 4764 C C . ASP A 1 633 ? -19.154 17.271 24.544 1.00 78.00 633 ASP A C 1
ATOM 4766 O O . ASP A 1 633 ? -19.941 16.499 23.993 1.00 78.00 633 ASP A O 1
ATOM 4770 N N . SER A 1 634 ? -19.348 18.596 24.553 1.00 76.69 634 SER A N 1
ATOM 4771 C CA . SER A 1 634 ? -20.483 19.257 23.899 1.00 76.69 634 SER A CA 1
ATOM 4772 C C . SER A 1 634 ? -20.456 19.092 22.380 1.00 76.69 634 SER A C 1
ATOM 4774 O O . SER A 1 634 ? -21.465 18.697 21.804 1.00 76.69 634 SER A O 1
ATOM 4776 N N . VAL A 1 635 ? -19.319 19.356 21.728 1.00 83.62 635 VAL A N 1
ATOM 4777 C CA . VAL A 1 635 ? -19.197 19.218 20.264 1.00 83.62 635 VAL A CA 1
ATOM 4778 C C . VAL A 1 635 ? -19.392 17.762 19.833 1.00 83.62 635 VAL A C 1
ATOM 4780 O O . VAL A 1 635 ? -20.063 17.483 18.844 1.00 83.62 635 VAL A O 1
ATOM 4783 N N . LEU A 1 636 ? -18.852 16.807 20.593 1.00 86.12 636 LEU A N 1
ATOM 4784 C CA . LEU A 1 636 ? -19.038 15.380 20.328 1.00 86.12 636 LEU A CA 1
ATOM 4785 C C . LEU A 1 636 ? -20.503 14.936 20.477 1.00 86.12 636 LEU A C 1
ATOM 4787 O O . LEU A 1 636 ? -20.980 14.090 19.715 1.00 86.12 636 LEU A O 1
ATOM 4791 N N . ALA A 1 637 ? -21.237 15.500 21.437 1.00 82.00 637 ALA A N 1
ATOM 4792 C CA . ALA A 1 637 ? -22.669 15.256 21.572 1.00 82.00 637 ALA A CA 1
ATOM 4793 C C . ALA A 1 637 ? -23.469 15.814 20.389 1.00 82.00 637 ALA A C 1
ATOM 4795 O O . ALA A 1 637 ? -24.401 15.149 19.928 1.00 82.00 637 ALA A O 1
ATOM 4796 N N . ASP A 1 638 ? -23.076 16.982 19.883 1.00 83.50 638 ASP A N 1
ATOM 4797 C CA . ASP A 1 638 ? -23.717 17.631 18.742 1.00 83.50 638 ASP A CA 1
ATOM 4798 C C . ASP A 1 638 ? -23.502 16.830 17.452 1.00 83.50 638 ASP A C 1
ATOM 4800 O O . ASP A 1 638 ? -24.467 16.374 16.847 1.00 83.50 638 ASP A O 1
ATOM 4804 N N . ILE A 1 639 ? -22.250 16.462 17.138 1.00 87.56 639 ILE A N 1
ATOM 4805 C CA . ILE A 1 639 ? -21.912 15.589 15.995 1.00 87.56 639 ILE A CA 1
ATOM 4806 C C . ILE A 1 639 ? -22.675 14.256 16.065 1.00 87.56 639 ILE A C 1
ATOM 4808 O O . ILE A 1 639 ? -23.190 13.762 15.060 1.00 87.56 639 ILE A O 1
ATOM 4812 N N . GLY A 1 640 ? -22.754 13.653 17.256 1.00 85.94 640 GLY A N 1
ATOM 4813 C CA . GLY A 1 640 ? -23.506 12.414 17.465 1.00 85.94 640 GLY A CA 1
ATOM 4814 C C . GLY A 1 640 ? -25.018 12.584 17.284 1.00 85.94 640 GLY A C 1
ATOM 4815 O O . GLY A 1 640 ? -25.709 11.618 16.957 1.00 85.94 640 GLY A O 1
ATOM 4816 N N . THR A 1 641 ? -25.547 13.789 17.497 1.00 83.88 641 THR A N 1
ATOM 4817 C CA . THR A 1 641 ? -26.960 14.122 17.281 1.00 83.88 641 THR A CA 1
ATOM 4818 C C . THR A 1 641 ? -27.229 14.400 15.809 1.00 83.88 641 THR A C 1
ATOM 4820 O O . THR A 1 641 ? -28.132 13.781 15.246 1.00 83.88 641 THR A O 1
ATOM 4823 N N . ASP A 1 642 ? -26.417 15.234 15.165 1.00 84.19 642 ASP A N 1
ATOM 4824 C CA . ASP A 1 642 ? -26.493 15.534 13.733 1.00 84.19 642 ASP A CA 1
ATOM 4825 C C . ASP A 1 642 ? -26.471 14.257 12.896 1.00 84.19 642 ASP A C 1
ATOM 4827 O O . ASP A 1 642 ? -27.380 14.010 12.108 1.00 84.19 642 ASP A O 1
ATOM 4831 N N . ALA A 1 643 ? -25.518 13.361 13.169 1.00 84.56 643 ALA A N 1
ATOM 4832 C CA . ALA A 1 643 ? -25.416 12.088 12.461 1.00 84.56 643 ALA A CA 1
ATOM 4833 C C . ALA A 1 643 ? -26.672 11.210 12.583 1.00 84.56 643 ALA A C 1
ATOM 4835 O O . ALA A 1 643 ? -26.938 10.375 11.723 1.00 84.56 643 ALA A O 1
ATOM 4836 N N . ASN A 1 644 ? -27.426 11.333 13.677 1.00 79.75 644 ASN A N 1
ATOM 4837 C CA . ASN A 1 644 ? -28.565 10.467 13.985 1.00 79.75 644 ASN A CA 1
ATOM 4838 C C . ASN A 1 644 ? -29.923 11.159 13.796 1.00 79.75 644 ASN A C 1
ATOM 4840 O O . ASN A 1 644 ? -30.968 10.558 14.066 1.00 79.75 644 ASN A O 1
ATOM 4844 N N . THR A 1 645 ? -29.927 12.399 13.317 1.00 73.62 645 THR A N 1
ATOM 4845 C CA . THR A 1 645 ? -31.131 13.179 13.035 1.00 73.62 645 THR A CA 1
ATOM 4846 C C . THR A 1 645 ? -31.155 13.598 11.564 1.00 73.62 645 THR A C 1
ATOM 4848 O O . THR A 1 645 ? -30.288 13.233 10.780 1.00 73.62 645 THR A O 1
ATOM 4851 N N . SER A 1 646 ? -32.223 14.273 11.132 1.00 68.06 646 SER A N 1
ATOM 4852 C CA . SER A 1 646 ? -32.330 14.793 9.763 1.00 68.06 646 SER A CA 1
ATOM 4853 C C . SER A 1 646 ? -31.848 16.243 9.635 1.00 68.06 646 SER A C 1
ATOM 4855 O O . SER A 1 646 ? -32.155 16.877 8.623 1.00 68.06 646 SER A O 1
ATOM 4857 N N . SER A 1 647 ? -31.216 16.810 10.670 1.00 68.88 647 SER A N 1
ATOM 4858 C CA . SER A 1 647 ? -30.573 18.123 10.576 1.00 68.88 647 SER A CA 1
ATOM 4859 C C . SER A 1 647 ? -29.267 18.003 9.802 1.00 68.88 647 SER A C 1
ATOM 4861 O O . SER A 1 647 ? -28.610 16.970 9.826 1.00 68.88 647 SER A O 1
ATOM 4863 N N . THR A 1 648 ? -28.927 19.060 9.070 1.00 79.00 648 THR A N 1
ATOM 4864 C CA . THR A 1 648 ? -27.606 19.195 8.457 1.00 79.00 648 THR A CA 1
ATOM 4865 C C . THR A 1 648 ? -26.617 19.618 9.523 1.00 79.00 648 THR A C 1
ATOM 4867 O O . THR A 1 648 ? -26.894 20.604 10.211 1.00 79.00 648 THR A O 1
ATOM 4870 N N . SER A 1 649 ? -25.478 18.945 9.607 1.00 83.50 649 SER A N 1
ATOM 4871 C CA . SER A 1 649 ? -24.438 19.304 10.554 1.00 83.50 649 SER A CA 1
ATOM 4872 C C . SER A 1 649 ? -23.880 20.693 10.260 1.00 83.50 649 SER A C 1
ATOM 4874 O O . SER A 1 649 ? -23.460 20.993 9.136 1.00 83.50 649 SER A O 1
ATOM 4876 N N . ASP A 1 650 ? -23.867 21.552 11.275 1.00 83.38 650 ASP A N 1
ATOM 4877 C CA . ASP A 1 650 ? -23.342 22.917 11.215 1.00 83.38 650 ASP A CA 1
ATOM 4878 C C . ASP A 1 650 ? -21.987 23.069 11.923 1.00 83.38 650 ASP A C 1
ATOM 4880 O O . ASP A 1 650 ? -21.440 24.175 11.969 1.00 83.38 650 ASP A O 1
ATOM 4884 N N . THR A 1 651 ? -21.383 21.951 12.353 1.00 88.38 651 THR A N 1
ATOM 4885 C CA . THR A 1 651 ? -20.095 21.928 13.056 1.00 88.38 651 THR A CA 1
ATOM 4886 C C . THR A 1 651 ? -19.017 22.689 12.279 1.00 88.38 651 THR A C 1
ATOM 4888 O O . THR A 1 651 ? -18.729 22.421 11.107 1.00 88.38 651 THR A O 1
ATOM 4891 N N . THR A 1 652 ? -18.385 23.643 12.950 1.00 89.38 652 THR A N 1
ATOM 4892 C CA . THR A 1 652 ? -17.403 24.580 12.407 1.00 89.38 652 THR A CA 1
ATOM 4893 C C . THR A 1 652 ? -15.960 24.107 12.609 1.00 89.38 652 THR A C 1
ATOM 4895 O O . THR A 1 652 ? -15.660 23.218 13.404 1.00 89.38 652 THR A O 1
ATOM 4898 N N . ILE A 1 653 ? -15.006 24.759 11.929 1.00 86.25 653 ILE A N 1
ATOM 4899 C CA . ILE A 1 653 ? -13.561 24.517 12.132 1.00 86.25 653 ILE A CA 1
ATOM 4900 C C . ILE A 1 653 ? -13.155 24.745 13.597 1.00 86.25 653 ILE A C 1
ATOM 4902 O O . ILE A 1 653 ? -12.297 24.031 14.112 1.00 86.25 653 ILE A O 1
ATOM 4906 N N . ALA A 1 65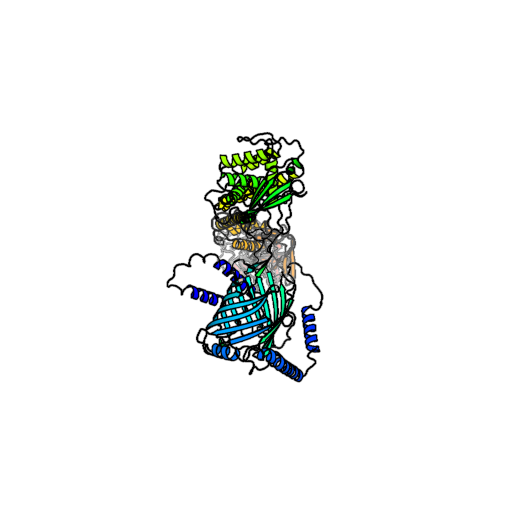4 ? -13.750 25.738 14.265 1.00 80.12 654 ALA A N 1
ATOM 4907 C CA . ALA A 1 654 ? -13.433 26.053 15.655 1.00 80.12 654 ALA A CA 1
ATOM 4908 C C . ALA A 1 654 ? -13.913 24.951 16.612 1.00 80.12 654 ALA A C 1
ATOM 4910 O O . ALA A 1 654 ? -13.202 24.625 17.557 1.00 80.12 654 ALA A O 1
ATOM 4911 N N . GLU A 1 655 ? -15.067 24.349 16.325 1.00 85.19 655 GLU A N 1
ATOM 4912 C CA . GLU A 1 655 ? -15.631 23.239 17.099 1.00 85.19 655 GLU A CA 1
ATOM 4913 C C . GLU A 1 655 ? -14.866 21.935 16.868 1.00 85.19 655 GLU A C 1
ATOM 4915 O O . GLU A 1 655 ? -14.502 21.265 17.828 1.00 85.19 655 GLU A O 1
ATOM 4920 N N . PHE A 1 656 ? -14.477 21.608 15.630 1.00 87.44 656 PHE A N 1
ATOM 4921 C CA . PHE A 1 656 ? -13.530 20.505 15.416 1.00 87.44 656 PHE A CA 1
ATOM 4922 C C . PHE A 1 656 ? -12.202 20.743 16.153 1.00 87.44 656 PHE A C 1
ATOM 4924 O O . PHE A 1 656 ? -11.615 19.811 16.702 1.00 87.44 656 PHE A O 1
ATOM 4931 N N . GLY A 1 657 ? -11.738 21.994 16.200 1.00 84.94 657 GLY A N 1
ATOM 4932 C CA . GLY A 1 657 ? -10.524 22.389 16.911 1.00 84.94 657 GLY A CA 1
ATOM 4933 C C . GLY A 1 657 ? -10.621 22.330 18.440 1.00 84.94 657 GLY A C 1
ATOM 4934 O O . GLY A 1 657 ? -9.578 22.319 19.093 1.00 84.94 657 GLY A O 1
ATOM 4935 N N . SER A 1 658 ? -11.828 22.285 19.015 1.00 84.00 658 SER A N 1
ATOM 4936 C CA . SER A 1 658 ? -12.033 22.169 20.464 1.00 84.00 658 SER A CA 1
ATOM 4937 C C . SER A 1 658 ? -12.157 20.722 20.951 1.00 84.00 658 SER A C 1
ATOM 4939 O O . SER A 1 658 ? -12.123 20.501 22.160 1.00 84.00 658 SER A O 1
ATOM 4941 N N . ILE A 1 659 ? -12.253 19.736 20.047 1.00 85.56 659 ILE A N 1
ATOM 4942 C CA . ILE A 1 659 ? -12.329 18.313 20.404 1.00 85.56 659 ILE A CA 1
ATOM 4943 C C . ILE A 1 659 ? -11.010 17.840 21.028 1.00 85.56 659 ILE A C 1
ATOM 4945 O O . ILE A 1 659 ? -9.921 18.043 20.486 1.00 85.56 659 ILE A O 1
ATOM 4949 N N . LEU A 1 660 ? -11.126 17.145 22.159 1.00 80.31 660 LEU A N 1
ATOM 4950 C CA . LEU A 1 660 ? -10.033 16.553 22.913 1.00 80.31 660 LEU A CA 1
ATOM 4951 C C . LEU A 1 660 ? -10.183 15.019 23.006 1.00 80.31 660 LEU A C 1
ATOM 4953 O O . LEU A 1 660 ? -11.274 14.521 23.278 1.00 80.31 660 LEU A O 1
ATOM 4957 N N . PRO A 1 661 ? -9.089 14.247 22.846 1.00 86.62 661 PRO A N 1
ATOM 4958 C CA . PRO A 1 661 ? -7.761 14.684 22.403 1.00 86.62 661 PRO A CA 1
ATOM 4959 C C . PRO A 1 661 ? -7.772 15.324 21.005 1.00 86.62 661 PRO A C 1
ATOM 4961 O O . PRO A 1 661 ? -8.597 14.968 20.165 1.00 86.62 661 PRO A O 1
ATOM 4964 N N . ALA A 1 662 ? -6.843 16.257 20.764 1.00 86.12 662 ALA A N 1
ATOM 4965 C CA . ALA A 1 662 ? -6.793 17.030 19.523 1.00 86.12 662 ALA A CA 1
ATOM 4966 C C . ALA A 1 662 ? -6.793 16.125 18.281 1.00 86.12 662 ALA A C 1
ATOM 4968 O O . ALA A 1 662 ? -6.034 15.154 18.201 1.00 86.12 662 ALA A O 1
ATOM 4969 N N . LEU A 1 663 ? -7.647 16.460 17.314 1.00 92.38 663 LEU A N 1
ATOM 4970 C CA . LEU A 1 663 ? -7.750 15.745 16.048 1.00 92.38 663 LEU A CA 1
ATOM 4971 C C . LEU A 1 663 ? -6.501 15.988 15.193 1.00 92.38 663 LEU A C 1
ATOM 4973 O O . LEU A 1 663 ? -5.952 17.088 15.132 1.00 92.38 663 LEU A O 1
ATOM 4977 N N . THR A 1 664 ? -6.059 14.937 14.517 1.00 92.12 664 THR A N 1
ATOM 4978 C CA . THR A 1 664 ? -4.905 14.945 13.613 1.00 92.12 664 THR A CA 1
ATOM 4979 C C . THR A 1 664 ? -5.368 14.915 12.163 1.00 92.12 664 THR A C 1
ATOM 4981 O O . THR A 1 664 ? -6.467 14.448 11.862 1.00 92.12 664 THR A O 1
ATOM 4984 N N . ASP A 1 665 ? -4.539 15.447 11.264 1.00 90.44 665 ASP A N 1
ATOM 4985 C CA . ASP A 1 665 ? -4.794 15.494 9.819 1.00 90.44 665 ASP A CA 1
ATOM 4986 C C . ASP A 1 665 ? -6.091 16.222 9.410 1.00 90.44 665 ASP A C 1
ATOM 4988 O O . ASP A 1 665 ? -6.601 16.032 8.309 1.00 90.44 665 ASP A O 1
ATOM 4992 N N . PHE A 1 666 ? -6.631 17.099 10.260 1.00 92.31 666 PHE A N 1
ATOM 4993 C CA . PHE A 1 666 ? -7.779 17.925 9.891 1.00 92.31 666 PHE A CA 1
ATOM 4994 C C . PHE A 1 666 ? -7.389 18.945 8.809 1.00 92.31 666 PHE A C 1
ATOM 4996 O O . PHE A 1 666 ? -6.557 19.828 9.020 1.00 92.31 666 PHE A O 1
ATOM 5003 N N . VAL A 1 667 ? -8.012 18.834 7.637 1.00 93.44 667 VAL A N 1
ATOM 5004 C CA . VAL A 1 667 ? -7.830 19.764 6.513 1.00 93.44 667 VAL A CA 1
ATOM 5005 C C . VAL A 1 667 ? -9.001 20.745 6.453 1.00 93.44 667 VAL A C 1
ATOM 5007 O O . VAL A 1 667 ? -10.107 20.351 6.091 1.00 93.44 667 VAL A O 1
ATOM 5010 N N . ASN A 1 668 ? -8.757 22.031 6.736 1.00 92.19 668 ASN A N 1
ATOM 5011 C CA . ASN A 1 668 ? -9.797 23.078 6.756 1.00 92.19 668 ASN A CA 1
ATOM 5012 C C . ASN A 1 668 ? -10.612 23.170 5.453 1.00 92.19 668 ASN A C 1
ATOM 5014 O O . ASN A 1 668 ? -11.805 23.452 5.492 1.00 92.19 668 ASN A O 1
ATOM 5018 N N . ALA A 1 669 ? -9.981 22.927 4.299 1.00 90.62 669 ALA A N 1
ATOM 5019 C CA . ALA A 1 669 ? -10.648 22.969 2.995 1.00 90.62 669 ALA A CA 1
ATOM 5020 C C . ALA A 1 669 ? -11.704 21.860 2.812 1.00 90.62 669 ALA A C 1
ATOM 5022 O O . ALA A 1 669 ? -12.595 22.003 1.981 1.00 90.62 669 ALA A O 1
ATOM 5023 N N . ASN A 1 670 ? -11.636 20.789 3.611 1.00 92.31 670 ASN A N 1
ATOM 5024 C CA . ASN A 1 670 ? -12.542 19.644 3.534 1.00 92.31 670 ASN A CA 1
ATOM 5025 C C . ASN A 1 670 ? -13.750 19.772 4.478 1.00 92.31 670 ASN A C 1
ATOM 5027 O O . ASN A 1 670 ? -14.516 18.819 4.594 1.00 92.31 670 ASN A O 1
ATOM 5031 N N . LEU A 1 671 ? -13.959 20.933 5.120 1.00 93.31 671 LEU A N 1
ATOM 5032 C CA . LEU A 1 671 ? -15.042 21.151 6.091 1.00 93.31 671 LEU A CA 1
ATOM 5033 C C . LEU A 1 671 ? -16.408 20.671 5.581 1.00 93.31 671 LEU A C 1
ATOM 5035 O O . LEU A 1 671 ? -17.061 19.864 6.235 1.00 93.31 671 LEU A O 1
ATOM 5039 N N . SER A 1 672 ? -16.806 21.105 4.383 1.00 90.56 672 SER A N 1
ATOM 5040 C CA . SER A 1 672 ? -18.096 20.722 3.796 1.00 90.56 672 SER A CA 1
ATOM 5041 C C . SER A 1 672 ? -18.202 19.219 3.517 1.00 90.56 672 SER A C 1
ATOM 5043 O O . SER A 1 672 ? -19.295 18.658 3.577 1.00 90.56 672 SER A O 1
ATOM 5045 N N . ALA A 1 673 ? -17.081 18.546 3.236 1.00 91.38 673 ALA A N 1
ATOM 5046 C CA . ALA A 1 673 ? -17.052 17.101 3.033 1.00 91.38 673 ALA A CA 1
ATOM 5047 C C . ALA A 1 673 ? -17.188 16.338 4.362 1.00 91.38 673 ALA A C 1
ATOM 5049 O O . ALA A 1 673 ? -17.870 15.316 4.394 1.00 91.38 673 ALA A O 1
ATOM 5050 N N . TYR A 1 674 ? -16.607 16.846 5.457 1.00 93.69 674 TYR A N 1
ATOM 5051 C CA . TYR A 1 674 ? -16.824 16.280 6.793 1.00 93.69 674 TYR A CA 1
ATOM 5052 C C . TYR A 1 674 ? -18.288 16.415 7.223 1.00 93.69 674 TYR A C 1
ATOM 5054 O O . TYR A 1 674 ? -18.886 15.420 7.618 1.00 93.69 674 TYR A O 1
ATOM 5062 N N . GLN A 1 675 ? -18.883 17.604 7.064 1.00 92.69 675 GLN A N 1
ATOM 5063 C CA . GLN A 1 675 ? -20.303 17.853 7.360 1.00 92.69 675 GLN A CA 1
ATOM 5064 C C . GLN A 1 675 ? -21.210 16.914 6.552 1.00 92.69 675 GLN A C 1
ATOM 5066 O O . GLN A 1 675 ? -22.028 16.192 7.111 1.00 92.69 675 GLN A O 1
ATOM 5071 N N . THR A 1 676 ? -20.971 16.808 5.240 1.00 90.31 676 THR A N 1
ATOM 5072 C CA . THR A 1 676 ? -21.720 15.881 4.373 1.00 90.31 676 THR A CA 1
ATOM 5073 C C . THR A 1 676 ? -21.575 14.425 4.827 1.00 90.31 676 THR A C 1
ATOM 5075 O O . THR A 1 676 ? -22.525 13.652 4.734 1.00 90.31 676 THR A O 1
ATOM 5078 N N . TYR A 1 677 ? -20.393 14.019 5.304 1.00 90.75 677 TYR A N 1
ATOM 5079 C CA . TYR A 1 677 ? -20.181 12.662 5.802 1.00 90.75 677 TYR A CA 1
ATOM 5080 C C . TYR A 1 677 ? -20.971 12.397 7.086 1.00 90.75 677 TYR A C 1
ATOM 5082 O O . TYR A 1 677 ? -21.533 11.310 7.215 1.00 90.75 677 TYR A O 1
ATOM 5090 N N . ILE A 1 678 ? -21.012 13.357 8.014 1.00 90.12 678 ILE A N 1
ATOM 5091 C CA . ILE A 1 678 ? -21.805 13.265 9.249 1.00 90.12 678 ILE A CA 1
ATOM 5092 C C . ILE A 1 678 ? -23.276 13.017 8.889 1.00 90.12 678 ILE A C 1
ATOM 5094 O O . ILE A 1 678 ? -23.842 12.013 9.318 1.00 90.12 678 ILE A O 1
ATOM 5098 N N . ASP A 1 679 ? -23.833 13.833 7.992 1.00 87.06 679 ASP A N 1
ATOM 5099 C CA . ASP A 1 679 ? -25.241 13.764 7.577 1.00 87.06 679 ASP A CA 1
ATOM 5100 C C . ASP A 1 679 ? -25.588 12.483 6.793 1.00 87.06 679 ASP A C 1
ATOM 5102 O O . ASP A 1 679 ? -26.692 11.943 6.883 1.00 87.06 679 ASP A O 1
ATOM 5106 N N . ALA A 1 680 ? -24.656 11.984 5.974 1.00 83.50 680 ALA A N 1
ATOM 5107 C CA . ALA A 1 680 ? -24.910 10.881 5.045 1.00 83.50 680 ALA A CA 1
ATOM 5108 C C . ALA A 1 680 ? -24.776 9.479 5.665 1.00 83.50 680 ALA A C 1
ATOM 5110 O O . ALA A 1 680 ? -25.109 8.492 5.003 1.00 83.50 680 ALA A O 1
ATOM 5111 N N . ASN A 1 681 ? -24.280 9.360 6.902 1.00 77.31 681 ASN A N 1
ATOM 5112 C CA . ASN A 1 681 ? -23.919 8.074 7.509 1.00 77.31 681 ASN A CA 1
ATOM 5113 C C . ASN A 1 681 ? -24.606 7.821 8.868 1.00 77.31 681 ASN A C 1
ATOM 5115 O O . ASN A 1 681 ? -23.917 7.602 9.874 1.00 77.31 681 ASN A O 1
ATOM 5119 N N . PRO A 1 682 ? -25.951 7.768 8.918 1.00 73.12 682 PRO A N 1
ATOM 5120 C CA . PRO A 1 682 ? -26.680 7.577 10.165 1.00 73.12 682 PRO A CA 1
ATOM 5121 C C . PRO A 1 682 ? -26.311 6.274 10.880 1.00 73.12 682 PRO A C 1
ATOM 5123 O O . PRO A 1 682 ? -26.197 5.213 10.261 1.00 73.12 682 PRO A O 1
ATOM 5126 N N . GLY A 1 683 ? -26.105 6.359 12.198 1.00 69.88 683 GLY A N 1
ATOM 5127 C CA . GLY A 1 683 ? -25.644 5.252 13.042 1.00 69.88 683 GLY A CA 1
ATOM 5128 C C . GLY A 1 683 ? -24.136 4.963 12.994 1.00 69.88 683 GLY A C 1
ATOM 5129 O O . GLY A 1 683 ? -23.701 3.995 13.618 1.00 69.88 683 GLY A O 1
ATOM 5130 N N . SER A 1 684 ? -23.337 5.768 12.278 1.00 77.56 684 SER A N 1
ATOM 5131 C CA . SER A 1 684 ? -21.864 5.639 12.266 1.00 77.56 684 SER A CA 1
ATOM 5132 C C . SER A 1 684 ? -21.175 6.319 13.448 1.00 77.56 684 SER A C 1
ATOM 5134 O O . SER A 1 684 ? -20.000 6.056 13.693 1.00 77.56 684 SER A O 1
ATOM 5136 N N . PHE A 1 685 ? -21.905 7.165 14.173 1.00 86.31 685 PHE A N 1
ATOM 5137 C CA . PHE A 1 685 ? -21.456 7.818 15.395 1.00 86.31 685 PHE A CA 1
ATOM 5138 C C . PHE A 1 685 ? -22.334 7.378 16.562 1.00 86.31 685 PHE A C 1
ATOM 5140 O O . PHE A 1 685 ? -23.565 7.303 16.435 1.00 86.31 685 PHE A O 1
ATOM 5147 N N . ALA A 1 686 ? -21.706 7.113 17.707 1.00 82.06 686 ALA A N 1
ATOM 5148 C CA . ALA A 1 686 ? -22.423 7.008 18.967 1.00 82.06 686 ALA A CA 1
ATOM 5149 C C . ALA A 1 686 ? -23.151 8.331 19.292 1.00 82.06 686 ALA A C 1
ATOM 5151 O O . ALA A 1 686 ? -22.855 9.384 18.729 1.00 82.06 686 ALA A O 1
ATOM 5152 N N . SER A 1 687 ? -24.128 8.283 20.199 1.00 79.19 687 SER A N 1
ATOM 5153 C CA . SER A 1 687 ? -24.793 9.480 20.728 1.00 79.19 687 SER A CA 1
ATOM 5154 C C . SER A 1 687 ? -24.603 9.505 22.250 1.00 79.19 687 SER A C 1
ATOM 5156 O O . SER A 1 687 ? -25.282 8.743 22.950 1.00 79.19 687 SER A O 1
ATOM 5158 N N . PRO A 1 688 ? -23.654 10.309 22.778 1.00 82.44 688 PRO A N 1
ATOM 5159 C CA . PRO A 1 688 ? -22.750 11.238 22.073 1.00 82.44 688 PRO A CA 1
ATOM 5160 C C . PRO A 1 688 ? -21.632 10.531 21.280 1.00 82.44 688 PRO A C 1
ATOM 5162 O O . PRO A 1 688 ? -21.292 9.387 21.590 1.00 82.44 688 PRO A O 1
ATOM 5165 N N . ALA A 1 689 ? -21.065 11.202 20.268 1.00 87.56 689 ALA A N 1
ATOM 5166 C CA . ALA A 1 689 ? -19.974 10.654 19.460 1.00 87.56 689 ALA A CA 1
ATOM 5167 C C . ALA A 1 689 ? -18.681 10.543 20.278 1.00 87.56 689 ALA A C 1
ATOM 5169 O O . ALA A 1 689 ? -18.509 11.184 21.313 1.00 87.56 689 ALA A O 1
ATOM 5170 N N . THR A 1 690 ? -17.729 9.750 19.800 1.00 88.44 690 THR A N 1
ATOM 5171 C CA . THR A 1 690 ? -16.388 9.670 20.386 1.00 88.44 690 THR A CA 1
ATOM 5172 C C . THR A 1 690 ? -15.359 10.371 19.505 1.00 88.44 690 THR A C 1
ATOM 5174 O O . THR A 1 690 ? -15.464 10.387 18.277 1.00 88.44 690 THR A O 1
ATOM 5177 N N . GLN A 1 691 ? -14.294 10.892 20.118 1.00 92.25 691 GLN A N 1
ATOM 5178 C CA . GLN A 1 691 ? -13.180 11.500 19.381 1.00 92.25 691 GLN A CA 1
ATOM 5179 C C . GLN A 1 691 ? -12.579 10.545 18.332 1.00 92.25 691 GLN A C 1
ATOM 5181 O O . GLN A 1 691 ? -12.235 10.974 17.232 1.00 92.25 691 GLN A O 1
ATOM 5186 N N . ALA A 1 692 ? -12.507 9.244 18.634 1.00 90.31 692 ALA A N 1
ATOM 5187 C CA . ALA A 1 692 ? -11.968 8.239 17.722 1.00 90.31 692 ALA A CA 1
ATOM 5188 C C . ALA A 1 692 ? -12.849 8.030 16.478 1.00 90.31 692 ALA A C 1
ATOM 5190 O O . ALA A 1 692 ? -12.324 7.820 15.385 1.00 90.31 692 ALA A O 1
ATOM 5191 N N . GLU A 1 693 ? -14.175 8.109 16.623 1.00 93.19 693 GLU A N 1
ATOM 5192 C CA . GLU A 1 693 ? -15.111 8.046 15.492 1.00 93.19 693 GLU A CA 1
ATOM 5193 C C . GLU A 1 693 ? -14.954 9.273 14.588 1.00 93.19 693 GLU A C 1
ATOM 5195 O O . GLU A 1 693 ? -14.865 9.134 13.366 1.00 93.19 693 GLU A O 1
ATOM 5200 N N . VAL A 1 694 ? -14.814 10.463 15.181 1.00 93.62 694 VAL A N 1
ATOM 5201 C CA . VAL A 1 694 ? -14.554 11.702 14.432 1.00 93.62 694 VAL A CA 1
ATOM 5202 C C . VAL A 1 694 ? -13.203 11.647 13.711 1.00 93.62 694 VAL A C 1
ATOM 5204 O O . VAL A 1 694 ? -13.115 11.988 12.531 1.00 93.62 694 VAL A O 1
ATOM 5207 N N . GLN A 1 695 ? -12.156 11.128 14.360 1.00 95.25 695 GLN A N 1
ATOM 5208 C CA . GLN A 1 695 ? -10.844 10.934 13.735 1.00 95.25 695 GLN A CA 1
ATOM 5209 C C . GLN A 1 695 ? -10.895 9.932 12.568 1.00 95.25 695 GLN A C 1
ATOM 5211 O O . GLN A 1 695 ? -10.237 10.132 11.539 1.00 95.25 695 GLN A O 1
ATOM 5216 N N . ALA A 1 696 ? -11.674 8.855 12.702 1.00 91.81 696 ALA A N 1
ATOM 5217 C CA . ALA A 1 696 ? -11.861 7.871 11.640 1.00 91.81 696 ALA A CA 1
ATOM 5218 C C . ALA A 1 696 ? -12.595 8.474 10.433 1.00 91.81 696 ALA A C 1
ATOM 5220 O O . ALA A 1 696 ? -12.197 8.229 9.294 1.00 91.81 696 ALA A O 1
ATOM 5221 N N . MET A 1 697 ? -13.608 9.308 10.679 1.00 93.50 697 MET A N 1
ATOM 5222 C CA . MET A 1 697 ? -14.311 10.062 9.642 1.00 93.50 697 MET A CA 1
ATOM 5223 C C . MET A 1 697 ? -13.384 11.046 8.920 1.00 93.50 697 MET A C 1
ATOM 5225 O O . MET A 1 697 ? -13.329 11.003 7.694 1.00 93.50 697 MET A O 1
ATOM 5229 N N . ILE A 1 698 ? -12.580 11.844 9.634 1.00 94.56 698 ILE A N 1
ATOM 5230 C CA . ILE A 1 698 ? -11.589 12.744 9.009 1.00 94.56 698 ILE A CA 1
ATOM 5231 C C . ILE A 1 698 ? -10.642 11.963 8.099 1.00 94.56 698 ILE A C 1
ATOM 5233 O O . ILE A 1 698 ? -10.433 12.333 6.944 1.00 94.56 698 ILE A O 1
ATOM 5237 N N . THR A 1 699 ? -10.116 10.841 8.594 1.00 92.88 699 THR A N 1
ATOM 5238 C CA . THR A 1 699 ? -9.220 9.969 7.822 1.00 92.88 699 THR A CA 1
ATOM 5239 C C . THR A 1 699 ? -9.907 9.454 6.554 1.00 92.88 699 THR A C 1
ATOM 5241 O O . THR A 1 699 ? -9.330 9.517 5.467 1.00 92.88 699 THR A O 1
ATOM 5244 N N . ALA A 1 700 ? -11.150 8.976 6.672 1.00 88.75 700 ALA A N 1
ATOM 5245 C CA . ALA A 1 700 ? -11.917 8.449 5.548 1.00 88.75 700 ALA A CA 1
ATOM 5246 C C . ALA A 1 700 ? -12.248 9.534 4.512 1.00 88.75 700 ALA A C 1
ATOM 5248 O O . ALA A 1 700 ? -12.060 9.317 3.316 1.00 88.75 700 ALA A O 1
ATOM 5249 N N . VAL A 1 701 ? -12.690 10.710 4.959 1.00 92.81 701 VAL A N 1
ATOM 5250 C CA . VAL A 1 701 ? -13.047 11.834 4.086 1.00 92.81 701 VAL A CA 1
ATOM 5251 C C . VAL A 1 701 ? -11.816 12.385 3.374 1.00 92.81 701 VAL A C 1
ATOM 5253 O O . VAL A 1 701 ? -11.856 12.570 2.162 1.00 92.81 701 VAL A O 1
ATOM 5256 N N . ASN A 1 702 ? -10.694 12.576 4.071 1.00 92.69 702 ASN A N 1
ATOM 5257 C CA . ASN A 1 702 ? -9.446 13.019 3.444 1.00 92.69 702 ASN A CA 1
ATOM 5258 C C . ASN A 1 702 ? -8.951 12.035 2.385 1.00 92.69 702 ASN A C 1
ATOM 5260 O O . ASN A 1 702 ? -8.515 12.448 1.308 1.00 92.69 702 ASN A O 1
ATOM 5264 N N . ALA A 1 703 ? -9.047 10.733 2.661 1.00 87.44 703 ALA A N 1
ATOM 5265 C CA . ALA A 1 703 ? -8.715 9.711 1.680 1.00 87.44 703 ALA A CA 1
ATOM 5266 C C . ALA A 1 703 ? -9.663 9.772 0.470 1.00 87.44 703 ALA A C 1
ATOM 5268 O O . ALA A 1 703 ? -9.198 9.708 -0.666 1.00 87.44 703 ALA A O 1
ATOM 5269 N N . ALA A 1 704 ? -10.968 9.961 0.695 1.00 87.50 704 ALA A N 1
ATOM 5270 C CA . ALA A 1 704 ? -11.969 10.062 -0.366 1.00 87.50 704 ALA A CA 1
ATOM 5271 C C . ALA A 1 704 ? -11.791 11.310 -1.248 1.00 87.50 704 ALA A C 1
ATOM 5273 O O . ALA A 1 704 ? -11.841 11.198 -2.469 1.00 87.50 704 ALA A O 1
ATOM 5274 N N . VAL A 1 705 ? -11.529 12.483 -0.660 1.00 89.38 705 VAL A N 1
ATOM 5275 C CA . VAL A 1 705 ? -11.256 13.727 -1.406 1.00 89.38 705 VAL A CA 1
ATOM 5276 C C . VAL A 1 705 ? -9.993 13.578 -2.258 1.00 89.38 705 VAL A C 1
ATOM 5278 O O . VAL A 1 705 ? -9.977 13.972 -3.423 1.00 89.38 705 VAL A O 1
ATOM 5281 N N . THR A 1 706 ? -8.948 12.955 -1.705 1.00 86.44 706 THR A N 1
ATOM 5282 C CA . THR A 1 706 ? -7.699 12.697 -2.439 1.00 86.44 706 THR A CA 1
ATOM 5283 C C . THR A 1 706 ? -7.914 11.707 -3.588 1.00 86.44 706 THR A C 1
ATOM 5285 O O . THR A 1 706 ? -7.427 11.930 -4.695 1.00 86.44 706 THR A O 1
ATOM 5288 N N . ALA A 1 707 ? -8.678 10.636 -3.354 1.00 86.19 707 ALA A N 1
ATOM 5289 C CA . ALA A 1 707 ? -9.042 9.667 -4.386 1.00 86.19 707 ALA A CA 1
ATOM 5290 C C . ALA A 1 707 ? -9.865 10.317 -5.509 1.00 86.19 707 ALA A C 1
ATOM 5292 O O . ALA A 1 707 ? -9.564 10.105 -6.677 1.00 86.19 707 ALA A O 1
ATOM 5293 N N . ALA A 1 708 ? -10.822 11.187 -5.175 1.00 86.94 708 ALA A N 1
ATOM 5294 C CA . ALA A 1 708 ? -11.622 11.905 -6.165 1.00 86.94 708 ALA A CA 1
ATOM 5295 C C . ALA A 1 708 ? -10.775 12.823 -7.066 1.00 86.94 708 ALA A C 1
ATOM 5297 O O . ALA A 1 708 ? -11.042 12.927 -8.262 1.00 86.94 708 ALA A O 1
ATOM 5298 N N . ALA A 1 709 ? -9.731 13.461 -6.523 1.00 87.81 709 ALA A N 1
ATOM 5299 C CA . ALA A 1 709 ? -8.789 14.247 -7.322 1.00 87.81 709 ALA A CA 1
ATOM 5300 C C . ALA A 1 709 ? -7.991 13.368 -8.302 1.00 87.81 709 ALA A C 1
ATOM 5302 O O . ALA A 1 709 ? -7.867 13.720 -9.473 1.00 87.81 709 ALA A O 1
ATOM 5303 N N . SER A 1 710 ? -7.509 12.204 -7.849 1.00 91.81 710 SER A N 1
ATOM 5304 C CA . SER A 1 710 ? -6.876 11.200 -8.717 1.00 91.81 710 SER A CA 1
ATOM 5305 C C . SER A 1 710 ? -7.825 10.729 -9.824 1.00 91.81 710 SER A C 1
ATOM 5307 O O . SER A 1 710 ? -7.450 10.700 -10.994 1.00 91.81 710 SER A O 1
ATOM 5309 N N . ASP A 1 711 ? -9.064 10.389 -9.466 1.00 90.94 711 ASP A N 1
ATOM 5310 C CA . ASP A 1 711 ? -10.077 9.905 -10.405 1.00 90.94 711 ASP A CA 1
ATOM 5311 C C . ASP A 1 711 ? -10.430 10.967 -11.455 1.00 90.94 711 ASP A C 1
ATOM 5313 O O . ASP A 1 711 ? -10.639 10.631 -12.620 1.00 90.94 711 ASP A O 1
ATOM 5317 N N . SER A 1 712 ? -10.436 12.250 -11.074 1.00 92.00 712 SER A N 1
ATOM 5318 C CA . SER A 1 712 ? -10.631 13.362 -12.008 1.00 92.00 712 SER A CA 1
ATOM 5319 C C . SER A 1 712 ? -9.514 13.436 -13.049 1.00 92.00 712 SER A C 1
ATOM 5321 O O . SER A 1 712 ? -9.810 13.569 -14.232 1.00 92.00 712 SER A O 1
ATOM 5323 N N . VAL A 1 713 ? -8.246 13.318 -12.638 1.00 93.81 713 VAL A N 1
ATOM 5324 C CA . VAL A 1 713 ? -7.105 13.326 -13.574 1.00 93.81 713 VAL A CA 1
ATOM 5325 C C . VAL A 1 713 ? -7.139 12.100 -14.487 1.00 93.81 713 VAL A C 1
ATOM 5327 O O . VAL A 1 713 ? -6.909 12.203 -15.687 1.00 93.81 713 VAL A O 1
ATOM 5330 N N . LEU A 1 714 ? -7.466 10.924 -13.947 1.00 93.75 714 LEU A N 1
ATOM 5331 C CA . LEU A 1 714 ? -7.611 9.704 -14.742 1.00 93.75 714 LEU A CA 1
ATOM 5332 C C . LEU A 1 714 ? -8.761 9.799 -15.759 1.00 93.75 714 LEU A C 1
ATOM 5334 O O . LEU A 1 714 ? -8.649 9.295 -16.880 1.00 93.75 714 LEU A O 1
ATOM 5338 N N . ALA A 1 715 ? -9.866 10.451 -15.398 1.00 91.00 715 ALA A N 1
ATOM 5339 C CA . ALA A 1 715 ? -10.960 10.720 -16.323 1.00 91.00 715 ALA A CA 1
ATOM 5340 C C . ALA A 1 715 ? -10.550 11.680 -17.443 1.00 91.00 715 ALA A C 1
ATOM 5342 O O . 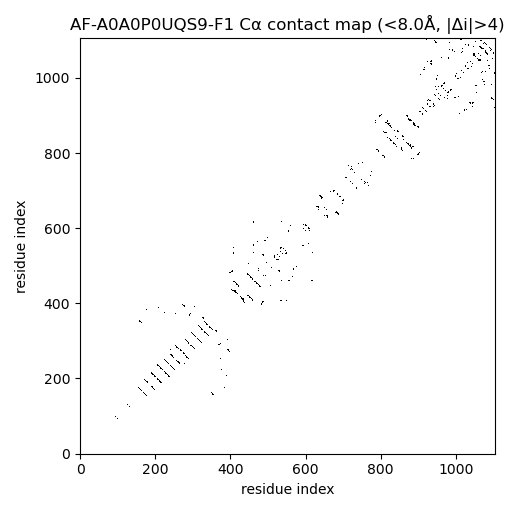ALA A 1 715 ? -10.933 11.458 -18.594 1.00 91.00 715 ALA A O 1
ATOM 5343 N N . ASP A 1 716 ? -9.754 12.694 -17.114 1.00 91.00 716 ASP A N 1
ATOM 5344 C CA . ASP A 1 716 ? -9.226 13.667 -18.066 1.00 91.00 716 ASP A CA 1
ATOM 5345 C C . ASP A 1 716 ? -8.272 13.003 -19.068 1.00 91.00 716 ASP A C 1
ATOM 5347 O O . ASP A 1 716 ? -8.555 12.997 -20.262 1.00 91.00 716 ASP A O 1
ATOM 5351 N N . ILE A 1 717 ? -7.270 12.252 -18.589 1.00 91.81 717 ILE A N 1
ATOM 5352 C CA . ILE A 1 717 ? -6.362 11.455 -19.439 1.00 91.81 717 ILE A CA 1
ATOM 5353 C C . ILE A 1 717 ? -7.143 10.489 -20.343 1.00 91.81 717 ILE A C 1
ATOM 5355 O O . ILE A 1 717 ? -6.844 10.342 -21.529 1.00 91.81 717 ILE A O 1
ATOM 5359 N N . GLY A 1 718 ? -8.156 9.811 -19.792 1.00 90.00 718 GLY A N 1
ATOM 5360 C CA . GLY A 1 718 ? -9.016 8.915 -20.566 1.00 90.00 718 GLY A CA 1
ATOM 5361 C C . GLY A 1 718 ? -9.864 9.649 -21.610 1.00 90.00 718 GLY A C 1
ATOM 5362 O O . GLY A 1 718 ? -10.221 9.061 -22.630 1.00 90.00 718 GLY A O 1
ATOM 5363 N N . THR A 1 719 ? -10.195 10.919 -21.382 1.00 88.31 719 THR A N 1
ATOM 5364 C CA . THR A 1 719 ? -10.921 11.766 -22.335 1.00 88.31 719 THR A CA 1
ATOM 5365 C C . THR A 1 719 ? -9.987 12.281 -23.421 1.00 88.31 719 THR A C 1
ATOM 5367 O O . THR A 1 719 ? -10.309 12.129 -24.599 1.00 88.31 719 THR A O 1
ATOM 5370 N N . ASP A 1 720 ? -8.820 12.803 -23.056 1.00 88.19 720 ASP A N 1
ATOM 5371 C CA . ASP A 1 720 ? -7.781 13.251 -23.986 1.00 88.19 720 ASP A CA 1
ATOM 5372 C C . ASP A 1 720 ? -7.408 12.142 -24.965 1.00 88.19 720 ASP A C 1
ATOM 5374 O O . ASP A 1 720 ? -7.523 12.314 -26.175 1.00 88.19 720 ASP A O 1
ATOM 5378 N N . ALA A 1 721 ? -7.107 10.947 -24.448 1.00 86.56 721 ALA A N 1
ATOM 5379 C CA . ALA A 1 721 ? -6.756 9.793 -25.270 1.00 86.56 721 ALA A CA 1
ATOM 5380 C C . ALA A 1 721 ? -7.850 9.384 -26.267 1.00 86.56 721 ALA A C 1
ATOM 5382 O O . ALA A 1 721 ? -7.564 8.772 -27.292 1.00 86.56 721 ALA A O 1
ATOM 5383 N N . ASN A 1 722 ? -9.121 9.650 -25.959 1.00 81.44 722 ASN A N 1
ATOM 5384 C CA . ASN A 1 722 ? -10.260 9.193 -26.756 1.00 81.44 722 ASN A CA 1
ATOM 5385 C C . ASN A 1 722 ? -10.948 10.325 -27.536 1.00 81.44 722 ASN A C 1
ATOM 5387 O O . ASN A 1 722 ? -11.956 10.091 -28.210 1.00 81.44 722 ASN A O 1
ATOM 5391 N N . THR A 1 723 ? -10.406 11.541 -27.485 1.00 77.00 723 THR A N 1
ATOM 5392 C CA . THR A 1 723 ? -10.883 12.703 -28.240 1.00 77.00 723 THR A CA 1
ATOM 5393 C C . THR A 1 723 ? -9.767 13.248 -29.136 1.00 77.00 723 THR A C 1
ATOM 5395 O O . THR A 1 723 ? -8.631 12.803 -29.081 1.00 77.00 723 THR A O 1
ATOM 5398 N N . ALA A 1 724 ? -10.084 14.182 -30.037 1.00 72.12 724 ALA A N 1
ATOM 5399 C CA . ALA A 1 724 ? -9.067 14.857 -30.856 1.00 72.12 724 ALA A CA 1
ATOM 5400 C C . ALA A 1 724 ? -8.377 16.020 -30.106 1.00 72.12 724 ALA A C 1
ATOM 5402 O O . ALA A 1 724 ? -7.782 16.891 -30.745 1.00 72.12 724 ALA A O 1
ATOM 5403 N N . SER A 1 725 ? -8.533 16.076 -28.781 1.00 73.94 725 SER A N 1
ATOM 5404 C CA . SER A 1 725 ? -7.926 17.080 -27.910 1.00 73.94 725 SER A CA 1
ATOM 5405 C C . SER A 1 725 ? -6.468 16.719 -27.642 1.00 73.94 725 SER A C 1
ATOM 5407 O O . SER A 1 725 ? -6.116 15.547 -27.597 1.00 73.94 725 SER A O 1
ATOM 5409 N N . THR A 1 726 ? -5.619 17.733 -27.496 1.00 84.12 726 THR A N 1
ATOM 5410 C CA . THR A 1 726 ? -4.232 17.545 -27.060 1.00 84.12 726 THR A CA 1
ATOM 5411 C C . THR A 1 726 ? -4.191 17.474 -25.546 1.00 84.12 726 THR A C 1
ATOM 5413 O O . THR A 1 726 ? -4.683 18.407 -24.909 1.00 84.12 726 THR A O 1
ATOM 5416 N N . SER A 1 727 ? -3.562 16.444 -24.995 1.00 86.75 727 SER A N 1
ATOM 5417 C CA . SER A 1 727 ? -3.425 16.295 -23.555 1.00 86.75 727 SER A CA 1
ATOM 5418 C C . SER A 1 727 ? -2.579 17.413 -22.955 1.00 86.75 727 SER A C 1
ATOM 5420 O O . SER A 1 727 ? -1.436 17.647 -23.366 1.00 86.75 727 SER A O 1
ATOM 5422 N N . ASP A 1 728 ? -3.135 18.110 -21.966 1.00 89.25 728 ASP A N 1
ATOM 5423 C CA . ASP A 1 728 ? -2.475 19.185 -21.223 1.00 89.25 728 ASP A CA 1
ATOM 5424 C C . ASP A 1 728 ? -2.081 18.775 -19.794 1.00 89.25 728 ASP A C 1
ATOM 5426 O O . ASP A 1 728 ? -1.526 19.595 -19.055 1.00 89.25 728 ASP A O 1
ATOM 5430 N N . THR A 1 729 ? -2.238 17.487 -19.452 1.00 92.12 729 THR A N 1
ATOM 5431 C CA . THR A 1 729 ? -1.918 16.934 -18.131 1.00 92.12 729 THR A CA 1
ATOM 5432 C C . THR A 1 729 ? -0.505 17.317 -17.688 1.00 92.12 729 THR A C 1
ATOM 5434 O O . THR A 1 729 ? 0.497 17.064 -18.368 1.00 92.12 729 THR A O 1
ATOM 5437 N N . THR A 1 730 ? -0.413 17.922 -16.512 1.00 94.94 730 THR A N 1
ATOM 5438 C CA . THR A 1 730 ? 0.800 18.488 -15.926 1.00 94.94 730 THR A CA 1
ATOM 5439 C C . THR A 1 730 ? 1.528 17.500 -15.010 1.00 94.94 730 THR A C 1
ATOM 5441 O O . THR A 1 730 ? 0.994 16.479 -14.581 1.00 94.94 730 THR A O 1
ATOM 5444 N N . ILE A 1 731 ? 2.770 17.827 -14.626 1.00 92.00 731 ILE A N 1
ATOM 5445 C CA . ILE A 1 731 ? 3.541 17.044 -13.636 1.00 92.00 731 ILE A CA 1
ATOM 5446 C C . ILE A 1 731 ? 2.793 16.941 -12.297 1.00 92.00 731 ILE A C 1
ATOM 5448 O O . ILE A 1 731 ? 2.859 15.906 -11.640 1.00 92.00 731 ILE A O 1
ATOM 5452 N N . ALA A 1 732 ? 2.096 18.006 -11.885 1.00 90.50 732 ALA A N 1
ATOM 5453 C CA . ALA A 1 732 ? 1.350 18.023 -10.630 1.00 90.50 732 ALA A CA 1
ATOM 5454 C C . ALA A 1 732 ? 0.142 17.075 -10.677 1.00 90.50 732 ALA A C 1
ATOM 5456 O O . ALA A 1 732 ? -0.115 16.382 -9.698 1.00 90.50 732 ALA A O 1
ATOM 5457 N N . GLU A 1 733 ? -0.541 17.003 -11.820 1.00 94.00 733 GLU A N 1
ATOM 5458 C CA . GLU A 1 733 ? -1.671 16.094 -12.042 1.00 94.00 733 GLU A CA 1
ATOM 5459 C C . GLU A 1 733 ? -1.219 14.636 -12.134 1.00 94.00 733 GLU A C 1
ATOM 5461 O O . GLU A 1 733 ? -1.788 13.783 -11.464 1.00 94.00 733 GLU A O 1
ATOM 5466 N N . PHE A 1 734 ? -0.121 14.325 -12.834 1.00 93.25 734 PHE A N 1
ATOM 5467 C CA . PHE A 1 734 ? 0.467 12.980 -12.741 1.00 93.25 734 PHE A CA 1
ATOM 5468 C C . PHE A 1 734 ? 0.862 12.624 -11.300 1.00 93.25 734 PHE A C 1
ATOM 5470 O O . PHE A 1 734 ? 0.695 11.484 -10.869 1.00 93.25 734 PHE A O 1
ATOM 5477 N N . GLY A 1 735 ? 1.363 13.601 -10.540 1.00 91.94 735 GLY A N 1
ATOM 5478 C CA . GLY A 1 735 ? 1.735 13.434 -9.137 1.00 91.94 735 GLY A CA 1
ATOM 5479 C C . GLY A 1 735 ? 0.557 13.224 -8.180 1.00 91.94 735 GLY A C 1
ATOM 5480 O O . GLY A 1 735 ? 0.783 12.732 -7.074 1.00 91.94 735 GLY A O 1
ATOM 5481 N N . SER A 1 736 ? -0.675 13.569 -8.573 1.00 92.06 736 SER A N 1
ATOM 5482 C CA . SER A 1 736 ? -1.878 13.369 -7.755 1.00 92.06 736 SER A CA 1
ATOM 5483 C C . SER A 1 736 ? -2.578 12.029 -8.003 1.00 92.06 736 SER A C 1
ATOM 5485 O O . SER A 1 736 ? -3.469 11.671 -7.232 1.00 92.06 736 SER A O 1
ATOM 5487 N N . ILE A 1 737 ? -2.170 11.266 -9.027 1.00 93.19 737 ILE A N 1
ATOM 5488 C CA . ILE A 1 737 ? -2.747 9.950 -9.336 1.00 93.19 737 ILE A CA 1
ATOM 5489 C C . ILE A 1 737 ? -2.407 8.939 -8.235 1.00 93.19 737 ILE A C 1
ATOM 5491 O O . ILE A 1 737 ? -1.253 8.788 -7.820 1.00 93.19 737 ILE A O 1
ATOM 5495 N N . LEU A 1 738 ? -3.424 8.191 -7.803 1.00 89.62 738 LEU A N 1
ATOM 5496 C CA . LEU A 1 738 ? -3.334 7.130 -6.811 1.00 89.62 738 LEU A CA 1
ATOM 5497 C C . LEU A 1 738 ? -3.752 5.764 -7.391 1.00 89.62 738 LEU A C 1
ATOM 5499 O O . LEU A 1 738 ? -4.759 5.669 -8.090 1.00 89.62 738 LEU A O 1
ATOM 5503 N N . PRO A 1 739 ? -3.036 4.672 -7.054 1.00 92.88 739 PRO A N 1
ATOM 5504 C CA . PRO A 1 739 ? -1.755 4.648 -6.341 1.00 92.88 739 PRO A CA 1
ATOM 5505 C C . PRO A 1 739 ? -0.634 5.405 -7.073 1.00 92.88 739 PRO A C 1
ATOM 5507 O O . PRO A 1 739 ? -0.644 5.497 -8.300 1.00 92.88 739 PRO A O 1
ATOM 5510 N N . ALA A 1 740 ? 0.337 5.925 -6.314 1.00 91.81 740 ALA A N 1
ATOM 5511 C CA . ALA A 1 740 ? 1.421 6.743 -6.859 1.00 91.81 740 ALA A CA 1
ATOM 5512 C C . ALA A 1 740 ? 2.155 6.037 -8.012 1.00 91.81 740 ALA A C 1
ATOM 5514 O O . ALA A 1 740 ? 2.509 4.858 -7.913 1.00 91.81 740 ALA A O 1
ATOM 5515 N N . LEU A 1 741 ? 2.383 6.776 -9.096 1.00 94.00 741 LEU A N 1
ATOM 5516 C CA . LEU A 1 741 ? 3.082 6.293 -10.283 1.00 94.00 741 LEU A CA 1
ATOM 5517 C C . LEU A 1 741 ? 4.586 6.152 -10.007 1.00 94.00 741 LEU A C 1
ATOM 5519 O O . LEU A 1 741 ? 5.209 7.011 -9.383 1.00 94.00 741 LEU A O 1
ATOM 5523 N N . THR A 1 742 ? 5.186 5.069 -10.491 1.00 93.44 742 THR A N 1
ATOM 5524 C CA . THR A 1 742 ? 6.622 4.787 -10.379 1.00 93.44 742 THR A CA 1
ATOM 5525 C C . THR A 1 742 ? 7.351 5.101 -11.680 1.00 93.44 742 THR A C 1
ATOM 5527 O O . THR A 1 742 ? 6.766 5.050 -12.762 1.00 93.44 742 THR A O 1
ATOM 5530 N N . ASP A 1 743 ? 8.649 5.393 -11.578 1.00 90.75 743 ASP A N 1
ATOM 5531 C CA . ASP A 1 743 ? 9.532 5.703 -12.711 1.00 90.75 743 ASP A CA 1
ATOM 5532 C C . ASP A 1 743 ? 9.083 6.905 -13.564 1.00 90.75 743 ASP A C 1
ATOM 5534 O O . ASP A 1 743 ? 9.518 7.054 -14.703 1.00 90.75 743 ASP A O 1
ATOM 5538 N N . PHE A 1 744 ? 8.240 7.798 -13.040 1.00 92.69 744 PHE A N 1
ATOM 5539 C CA . PHE A 1 744 ? 7.896 9.035 -13.739 1.00 92.69 744 PHE A CA 1
ATOM 5540 C C . PHE A 1 744 ? 9.137 9.928 -13.888 1.00 92.69 744 PHE A C 1
ATOM 5542 O O . PHE A 1 744 ? 9.817 10.246 -12.909 1.00 92.69 744 PHE A O 1
ATOM 5549 N N . VAL A 1 745 ? 9.439 10.347 -15.117 1.00 92.06 745 VAL A N 1
ATOM 5550 C CA . VAL A 1 745 ? 10.584 11.208 -15.431 1.00 92.06 745 VAL A CA 1
ATOM 5551 C C . VAL A 1 745 ? 10.062 12.556 -15.913 1.00 92.06 745 VAL A C 1
ATOM 5553 O O . VAL A 1 745 ? 9.568 12.661 -17.030 1.00 92.06 745 VAL A O 1
ATOM 5556 N N . ASN A 1 746 ? 10.232 13.614 -15.112 1.00 92.06 746 ASN A N 1
ATOM 5557 C CA . ASN A 1 746 ? 9.729 14.962 -15.434 1.00 92.06 746 ASN A CA 1
ATOM 5558 C C . ASN A 1 746 ? 10.168 15.469 -16.823 1.00 92.06 746 ASN A C 1
ATOM 5560 O O . ASN A 1 746 ? 9.414 16.172 -17.489 1.00 92.06 746 ASN A O 1
ATOM 5564 N N . ALA A 1 747 ? 11.373 15.103 -17.276 1.00 88.06 747 ALA A N 1
ATOM 5565 C CA . ALA A 1 747 ? 11.892 15.486 -18.593 1.00 88.06 747 ALA A CA 1
ATOM 5566 C C . ALA A 1 747 ? 11.130 14.843 -19.772 1.00 88.06 747 ALA A C 1
ATOM 5568 O O . ALA A 1 747 ? 11.205 15.350 -20.888 1.00 88.06 747 ALA A O 1
ATOM 5569 N N . ASN A 1 748 ? 10.382 13.763 -19.527 1.00 90.38 748 ASN A N 1
ATOM 5570 C CA . ASN A 1 748 ? 9.621 13.029 -20.537 1.00 90.38 748 ASN A CA 1
ATOM 5571 C C . ASN A 1 748 ? 8.155 13.487 -20.635 1.00 90.38 748 ASN A C 1
ATOM 5573 O O . ASN A 1 748 ? 7.400 12.882 -21.392 1.00 90.38 748 ASN A O 1
ATOM 5577 N N . LEU A 1 749 ? 7.747 14.557 -19.933 1.00 93.00 749 LEU A N 1
ATOM 5578 C CA . LEU A 1 749 ? 6.354 15.032 -19.897 1.00 93.00 749 LEU A CA 1
ATOM 5579 C C . LEU A 1 749 ? 5.726 15.161 -21.292 1.00 93.00 749 LEU A C 1
ATOM 5581 O O . LEU A 1 749 ? 4.677 14.579 -21.550 1.00 93.00 749 LEU A O 1
ATOM 5585 N N . SER A 1 750 ? 6.396 15.856 -22.214 1.00 89.31 750 SER A N 1
ATOM 5586 C CA . SER A 1 750 ? 5.884 16.043 -23.577 1.00 89.31 750 SER A CA 1
ATOM 5587 C C . SER A 1 750 ? 5.750 14.725 -24.347 1.00 89.31 750 SER A C 1
ATOM 5589 O O . SER A 1 750 ? 4.877 14.600 -25.203 1.00 89.31 750 SER A O 1
ATOM 5591 N N . ALA A 1 751 ? 6.588 13.728 -24.047 1.00 90.00 751 ALA A N 1
ATOM 5592 C CA . ALA A 1 751 ? 6.490 12.401 -24.648 1.00 90.00 751 ALA A CA 1
ATOM 5593 C C . ALA A 1 751 ? 5.314 11.598 -24.069 1.00 90.00 751 ALA A C 1
ATOM 5595 O O . ALA A 1 751 ? 4.664 10.876 -24.820 1.00 90.00 751 ALA A O 1
ATOM 5596 N N . TYR A 1 752 ? 5.009 11.751 -22.774 1.00 93.31 752 TYR A N 1
ATOM 5597 C CA . TYR A 1 752 ? 3.810 11.168 -22.163 1.00 93.31 752 TYR A CA 1
ATOM 5598 C C . TYR A 1 752 ? 2.532 11.765 -22.768 1.00 93.31 752 TYR A C 1
ATOM 5600 O O . TYR A 1 752 ? 1.682 11.008 -23.224 1.00 93.31 752 TYR A O 1
ATOM 5608 N N . GLN A 1 753 ? 2.441 13.097 -22.869 1.00 92.88 753 GLN A N 1
ATOM 5609 C CA . GLN A 1 753 ? 1.315 13.800 -23.509 1.00 92.88 753 GLN A CA 1
ATOM 5610 C C . GLN A 1 753 ? 1.135 13.357 -24.970 1.00 92.88 753 GLN A C 1
ATOM 5612 O O . GLN A 1 753 ? 0.061 12.925 -25.370 1.00 92.88 753 GLN A O 1
ATOM 5617 N N . THR A 1 754 ? 2.226 13.325 -25.745 1.00 89.69 754 THR A N 1
ATOM 5618 C CA . THR A 1 754 ? 2.188 12.840 -27.138 1.00 89.69 754 THR A CA 1
ATOM 5619 C C . THR A 1 754 ? 1.719 11.385 -27.225 1.00 89.69 754 THR A C 1
ATOM 5621 O O . THR A 1 754 ? 1.034 11.016 -28.175 1.00 89.69 754 THR A O 1
ATOM 5624 N N . TYR A 1 755 ? 2.096 10.531 -26.267 1.00 89.94 755 TYR A N 1
ATOM 5625 C CA . TYR A 1 755 ? 1.646 9.141 -26.247 1.00 89.94 755 TYR A CA 1
ATOM 5626 C C . TYR A 1 755 ? 0.142 9.038 -25.990 1.00 89.94 755 TYR A C 1
ATOM 5628 O O . TYR A 1 755 ? -0.513 8.228 -26.645 1.00 89.94 755 TYR A O 1
ATOM 5636 N N . ILE A 1 756 ? -0.390 9.842 -25.065 1.00 90.25 756 ILE A N 1
ATOM 5637 C CA . ILE A 1 756 ? -1.828 9.921 -24.779 1.00 90.25 756 ILE A CA 1
ATOM 5638 C C . ILE A 1 756 ? -2.584 10.285 -26.066 1.00 90.25 756 ILE A C 1
ATOM 5640 O O . ILE A 1 756 ? -3.458 9.529 -26.484 1.00 90.25 756 ILE A O 1
ATOM 5644 N N . ASP A 1 757 ? -2.144 11.330 -26.771 1.00 87.31 757 ASP A N 1
ATOM 5645 C CA . ASP A 1 757 ? -2.783 11.817 -28.004 1.00 87.31 757 ASP A CA 1
ATOM 5646 C C . ASP A 1 757 ? -2.660 10.841 -29.192 1.00 87.31 757 ASP A C 1
ATOM 5648 O O . ASP A 1 757 ? -3.558 10.714 -30.027 1.00 87.31 757 ASP A O 1
ATOM 5652 N N . ALA A 1 758 ? -1.517 10.159 -29.319 1.00 83.00 758 ALA A N 1
ATOM 5653 C CA . ALA A 1 758 ? -1.189 9.344 -30.491 1.00 83.00 758 ALA A CA 1
ATOM 5654 C C . ALA A 1 758 ? -1.750 7.915 -30.448 1.00 83.00 758 ALA A C 1
ATOM 5656 O O . ALA A 1 758 ? -1.629 7.189 -31.440 1.00 83.00 758 ALA A O 1
ATOM 5657 N N . ASN A 1 759 ? -2.353 7.492 -29.331 1.00 77.69 759 ASN A N 1
ATOM 5658 C CA . ASN A 1 759 ? -2.852 6.128 -29.152 1.00 77.69 759 ASN A CA 1
ATOM 5659 C C . ASN A 1 759 ? -4.346 6.077 -28.763 1.00 77.69 759 ASN A C 1
ATOM 5661 O O . ASN A 1 759 ? -4.675 5.636 -27.655 1.00 77.69 759 ASN A O 1
ATOM 5665 N N . PRO A 1 760 ? -5.266 6.453 -29.674 1.00 72.81 760 PRO A N 1
ATOM 5666 C CA . PRO A 1 760 ? -6.696 6.387 -29.401 1.00 72.81 760 PRO A CA 1
ATOM 5667 C C . PRO A 1 760 ? -7.165 4.980 -29.028 1.00 72.81 760 PRO A C 1
ATOM 5669 O O . PRO A 1 760 ? -6.859 4.010 -29.725 1.00 72.81 760 PRO A O 1
ATOM 5672 N N . GLY A 1 761 ? -7.928 4.864 -27.937 1.00 71.69 761 GLY A N 1
ATOM 5673 C CA . GLY A 1 761 ? -8.432 3.587 -27.423 1.00 71.69 761 GLY A CA 1
ATOM 5674 C C . GLY A 1 761 ? -7.441 2.768 -26.584 1.00 71.69 761 GLY A C 1
ATOM 5675 O O . GLY A 1 761 ? -7.799 1.673 -26.154 1.00 71.69 761 GLY A O 1
ATOM 5676 N N . SER A 1 762 ? -6.226 3.271 -26.326 1.00 78.75 762 SER A N 1
ATOM 5677 C CA . SER A 1 762 ? -5.267 2.631 -25.404 1.00 78.75 762 SER A CA 1
ATOM 5678 C C . SER A 1 762 ? -5.569 2.877 -23.924 1.00 78.75 762 SER A C 1
ATOM 5680 O O . SER A 1 762 ? -4.989 2.209 -23.071 1.00 78.75 762 SER A O 1
ATOM 5682 N N . PHE A 1 763 ? -6.471 3.812 -23.622 1.00 88.56 763 PHE A N 1
ATOM 5683 C CA . PHE A 1 763 ? -6.938 4.107 -22.271 1.00 88.56 763 PHE A CA 1
ATOM 5684 C C . PHE A 1 763 ? -8.447 3.901 -22.191 1.00 88.56 763 PHE A C 1
ATOM 5686 O O . PHE A 1 763 ? -9.188 4.311 -23.095 1.00 88.56 763 PHE A O 1
ATOM 5693 N N . ALA A 1 764 ? -8.911 3.303 -21.095 1.00 87.44 764 ALA A N 1
ATOM 5694 C CA . ALA A 1 764 ? -10.324 3.318 -20.753 1.00 87.44 764 ALA A CA 1
ATOM 5695 C C . ALA A 1 764 ? -10.833 4.766 -20.565 1.00 87.44 764 ALA A C 1
ATOM 5697 O O . ALA A 1 764 ? -10.056 5.708 -20.413 1.00 87.44 764 ALA A O 1
ATOM 5698 N N . SER A 1 765 ? -12.154 4.957 -20.587 1.00 84.75 765 SER A N 1
ATOM 5699 C CA . SER A 1 765 ? -12.792 6.238 -20.260 1.00 84.75 765 SER A CA 1
ATOM 5700 C C . SER A 1 765 ? -13.753 6.021 -19.082 1.00 84.75 765 SER A C 1
ATOM 5702 O O . SER A 1 765 ? -14.833 5.454 -19.291 1.00 84.75 765 SER A O 1
ATOM 5704 N N . PRO A 1 766 ? -13.367 6.393 -17.842 1.00 90.75 766 PRO A N 1
ATOM 5705 C CA . PRO A 1 766 ? -12.093 7.018 -17.440 1.00 90.75 766 PRO A CA 1
ATOM 5706 C C . PRO A 1 766 ? -10.895 6.049 -17.495 1.00 90.75 766 PRO A C 1
ATOM 5708 O O . PRO A 1 766 ? -11.091 4.833 -17.444 1.00 90.75 766 PRO A O 1
ATOM 5711 N N . ALA A 1 767 ? -9.668 6.580 -17.592 1.00 92.81 767 ALA A N 1
ATOM 5712 C CA . ALA A 1 767 ? -8.453 5.765 -17.607 1.00 92.81 767 ALA A CA 1
ATOM 5713 C C . ALA A 1 767 ? -8.216 5.107 -16.242 1.00 92.81 767 ALA A C 1
ATOM 5715 O O . ALA A 1 767 ? -8.750 5.524 -15.216 1.00 92.81 767 ALA A O 1
ATOM 5716 N N . THR A 1 768 ? -7.374 4.082 -16.207 1.00 94.19 768 THR A N 1
ATOM 5717 C CA . THR A 1 768 ? -6.930 3.452 -14.961 1.00 94.19 768 THR A CA 1
ATOM 5718 C C . THR A 1 768 ? -5.482 3.814 -14.653 1.00 94.19 768 THR A C 1
ATOM 5720 O O . THR A 1 768 ? -4.654 3.983 -15.550 1.00 94.19 768 THR A O 1
ATOM 5723 N N . GLN A 1 769 ? -5.134 3.856 -13.365 1.00 94.25 769 GLN A N 1
ATOM 5724 C CA . GLN A 1 769 ? -3.751 4.079 -12.933 1.00 94.25 769 GLN A CA 1
ATOM 5725 C C . GLN A 1 769 ? -2.769 3.084 -13.576 1.00 94.25 769 GLN A C 1
ATOM 5727 O O . GLN A 1 769 ? -1.662 3.467 -13.948 1.00 94.25 769 GLN A O 1
ATOM 5732 N N . ALA A 1 770 ? -3.182 1.827 -13.768 1.00 93.56 770 ALA A N 1
ATOM 5733 C CA . ALA A 1 770 ? -2.348 0.795 -14.377 1.00 93.56 770 ALA A CA 1
ATOM 5734 C C . ALA A 1 770 ? -2.063 1.064 -15.866 1.00 93.56 770 ALA A C 1
ATOM 5736 O O . ALA A 1 770 ? -0.955 0.798 -16.331 1.00 93.56 770 ALA A O 1
ATOM 5737 N N . GLU A 1 771 ? -3.030 1.609 -16.608 1.00 94.25 771 GLU A N 1
ATOM 5738 C CA . GLU A 1 771 ? -2.838 2.017 -18.006 1.00 94.25 771 GLU A CA 1
ATOM 5739 C C . GLU A 1 771 ? -1.865 3.197 -18.099 1.00 94.25 771 GLU A C 1
ATOM 5741 O O . GLU A 1 771 ? -0.930 3.166 -18.901 1.00 94.25 771 GLU A O 1
ATOM 5746 N N . VAL A 1 772 ? -2.010 4.194 -17.219 1.00 94.56 772 VAL A N 1
ATOM 5747 C CA . VAL A 1 772 ? -1.076 5.329 -17.129 1.00 94.56 772 VAL A CA 1
ATOM 5748 C C . VAL A 1 772 ? 0.331 4.859 -16.748 1.00 94.56 772 VAL A C 1
ATOM 5750 O O . VAL A 1 772 ? 1.315 5.283 -17.356 1.00 94.56 772 VAL A O 1
ATOM 5753 N N . GLN A 1 773 ? 0.448 3.918 -15.810 1.00 95.56 773 GLN A N 1
ATOM 5754 C CA . GLN A 1 773 ? 1.731 3.325 -15.438 1.00 95.56 773 GLN A CA 1
ATOM 5755 C C . GLN A 1 773 ? 2.374 2.560 -16.603 1.00 95.56 773 GLN A C 1
ATOM 5757 O O . GLN A 1 773 ? 3.579 2.687 -16.831 1.00 95.56 773 GLN A O 1
ATOM 5762 N N . ALA A 1 774 ? 1.588 1.786 -17.356 1.00 93.19 774 ALA A N 1
ATOM 5763 C CA . ALA A 1 774 ? 2.070 1.062 -18.529 1.00 93.19 774 ALA A CA 1
ATOM 5764 C C . ALA A 1 774 ? 2.557 2.022 -19.624 1.00 93.19 774 ALA A C 1
ATOM 5766 O O . ALA A 1 774 ? 3.608 1.777 -20.223 1.00 93.19 774 ALA A O 1
ATOM 5767 N N . MET A 1 775 ? 1.849 3.137 -19.833 1.00 93.56 775 MET A N 1
ATOM 5768 C CA . MET A 1 775 ? 2.289 4.213 -20.719 1.00 93.56 775 MET A CA 1
ATOM 5769 C C . MET A 1 775 ? 3.632 4.791 -20.269 1.00 93.56 775 MET A C 1
ATOM 5771 O O . MET A 1 775 ? 4.553 4.849 -21.081 1.00 93.56 775 MET A O 1
ATOM 5775 N N . ILE A 1 776 ? 3.796 5.137 -18.986 1.00 94.56 776 ILE A N 1
ATOM 5776 C CA . ILE A 1 776 ? 5.063 5.679 -18.465 1.00 94.56 776 ILE A CA 1
ATOM 5777 C C . ILE A 1 776 ? 6.212 4.708 -18.728 1.00 94.56 776 ILE A C 1
ATOM 5779 O O . ILE A 1 776 ? 7.255 5.103 -19.254 1.00 94.56 776 ILE A O 1
ATOM 5783 N N . THR A 1 777 ? 6.018 3.423 -18.422 1.00 92.94 777 THR A N 1
ATOM 5784 C CA . THR A 1 777 ? 7.022 2.386 -18.679 1.00 92.94 777 THR A CA 1
ATOM 5785 C C . THR A 1 777 ? 7.354 2.281 -20.169 1.00 92.94 777 THR A C 1
ATOM 5787 O O . THR A 1 777 ? 8.533 2.239 -20.530 1.00 92.94 777 THR A O 1
ATOM 5790 N N . ALA A 1 778 ? 6.345 2.277 -21.043 1.00 89.69 778 ALA A N 1
ATOM 5791 C CA . ALA A 1 778 ? 6.532 2.183 -22.487 1.00 89.69 778 ALA A CA 1
ATOM 5792 C C . ALA A 1 778 ? 7.260 3.408 -23.059 1.00 89.69 778 ALA A C 1
ATOM 5794 O O . ALA A 1 778 ? 8.213 3.253 -23.825 1.00 89.69 778 ALA A O 1
ATOM 5795 N N . VAL A 1 779 ? 6.862 4.616 -22.658 1.00 91.62 779 VAL A N 1
ATOM 5796 C CA . VAL A 1 779 ? 7.479 5.870 -23.103 1.00 91.62 779 VAL A CA 1
ATOM 5797 C C . VAL A 1 779 ? 8.917 5.963 -22.608 1.00 91.62 779 VAL A C 1
ATOM 5799 O O . VAL A 1 779 ? 9.811 6.235 -23.404 1.00 91.62 779 VAL A O 1
ATOM 5802 N N . ASN A 1 780 ? 9.184 5.661 -21.336 1.00 91.12 780 ASN A N 1
ATOM 5803 C CA . ASN A 1 780 ? 10.548 5.669 -20.805 1.00 91.12 780 ASN A CA 1
ATOM 5804 C C . ASN A 1 780 ? 11.452 4.661 -21.514 1.00 91.12 780 ASN A C 1
ATOM 5806 O O . ASN A 1 780 ? 12.600 4.975 -21.835 1.00 91.12 780 ASN A O 1
ATOM 5810 N N . ALA A 1 781 ? 10.944 3.458 -21.791 1.00 87.44 781 ALA A N 1
ATOM 5811 C CA . ALA A 1 781 ? 11.677 2.473 -22.571 1.00 87.44 781 ALA A CA 1
ATOM 5812 C C . ALA A 1 781 ? 11.962 3.000 -23.986 1.00 87.44 781 ALA A C 1
ATOM 5814 O O . ALA A 1 781 ? 13.103 2.944 -24.438 1.00 87.44 781 ALA A O 1
ATOM 5815 N N . ALA A 1 782 ? 10.960 3.571 -24.660 1.00 84.56 782 ALA A N 1
ATOM 5816 C CA . ALA A 1 782 ? 11.099 4.118 -26.007 1.00 84.56 782 ALA A CA 1
ATOM 5817 C C . ALA A 1 782 ? 12.105 5.279 -26.069 1.00 84.56 782 ALA A C 1
ATOM 5819 O O . ALA A 1 782 ? 12.955 5.298 -26.966 1.00 84.56 782 ALA A O 1
ATOM 5820 N N . VAL A 1 783 ? 12.074 6.201 -25.103 1.00 86.62 783 VAL A N 1
ATOM 5821 C CA . VAL A 1 783 ? 13.023 7.321 -24.997 1.00 86.62 783 VAL A CA 1
ATOM 5822 C C . VAL A 1 783 ? 14.458 6.818 -24.833 1.00 86.62 783 VAL A C 1
ATOM 5824 O O . VAL A 1 783 ? 15.348 7.379 -25.458 1.00 86.62 783 VAL A O 1
ATOM 5827 N N . ASN A 1 784 ? 14.689 5.719 -24.109 1.00 85.81 784 ASN A N 1
ATOM 5828 C CA . ASN A 1 784 ? 16.029 5.175 -23.833 1.00 85.81 784 ASN A CA 1
ATOM 5829 C C . ASN A 1 784 ? 16.548 4.157 -24.872 1.00 85.81 784 ASN A C 1
ATOM 5831 O O . ASN A 1 784 ? 17.616 3.571 -24.690 1.00 85.81 784 ASN A O 1
ATOM 5835 N N . THR A 1 785 ? 15.814 3.896 -25.958 1.00 88.75 785 THR A N 1
ATOM 5836 C CA . THR A 1 785 ? 16.311 3.003 -27.021 1.00 88.75 785 THR A CA 1
ATOM 5837 C C . THR A 1 785 ? 17.352 3.707 -27.901 1.00 88.75 785 THR A C 1
ATOM 5839 O O . THR A 1 785 ? 17.072 4.791 -28.413 1.00 88.75 785 THR A O 1
ATOM 5842 N N . PRO A 1 786 ? 18.532 3.114 -28.156 1.00 89.50 786 PRO A N 1
ATOM 5843 C CA . PRO A 1 786 ? 19.491 3.678 -29.102 1.00 89.50 786 PRO A CA 1
ATOM 5844 C C . PRO A 1 786 ? 18.915 3.836 -30.522 1.00 89.50 786 PRO A C 1
ATOM 5846 O O . PRO A 1 786 ? 18.121 2.995 -30.957 1.00 89.50 786 PRO A O 1
ATOM 5849 N N . PRO A 1 787 ? 19.320 4.873 -31.280 1.00 94.62 787 PRO A N 1
ATOM 5850 C CA . PRO A 1 787 ? 18.947 5.002 -32.686 1.00 94.62 787 PRO A CA 1
ATOM 5851 C C . PRO A 1 787 ? 19.539 3.858 -33.523 1.00 94.62 787 PRO A C 1
ATOM 5853 O O . PRO A 1 787 ? 20.598 3.324 -33.203 1.00 94.62 787 PRO A O 1
ATOM 5856 N N . THR A 1 788 ? 18.884 3.507 -34.632 1.00 94.75 788 THR A N 1
ATOM 5857 C CA . THR A 1 788 ? 19.361 2.494 -35.593 1.00 94.75 788 THR A CA 1
ATOM 5858 C C . THR A 1 788 ? 19.441 3.078 -37.001 1.00 94.75 788 THR A C 1
ATOM 5860 O O . THR A 1 788 ? 18.683 3.990 -37.335 1.00 94.75 788 THR A O 1
ATOM 5863 N N . LEU A 1 789 ? 20.363 2.581 -37.829 1.00 95.94 789 LEU A N 1
ATOM 5864 C CA . LEU A 1 789 ? 20.478 2.990 -39.230 1.00 95.94 789 LEU A CA 1
ATOM 5865 C C . LEU A 1 789 ? 19.364 2.323 -40.048 1.00 95.94 789 LEU A C 1
ATOM 5867 O O . LEU A 1 789 ? 19.331 1.102 -40.167 1.00 95.94 789 LEU A O 1
ATOM 5871 N N . SER A 1 790 ? 18.452 3.121 -40.599 1.00 95.44 790 SER A N 1
ATOM 5872 C CA . SER A 1 790 ? 17.318 2.645 -41.399 1.00 95.44 790 SER A CA 1
ATOM 5873 C C . SER A 1 790 ? 17.669 2.494 -42.879 1.00 95.44 790 SER A C 1
ATOM 5875 O O . SER A 1 790 ? 17.237 1.538 -43.516 1.00 95.44 790 SER A O 1
ATOM 5877 N N . SER A 1 791 ? 18.458 3.419 -43.431 1.00 96.06 791 SER A N 1
ATOM 5878 C CA . SER A 1 791 ? 18.925 3.364 -44.822 1.00 96.06 791 SER A CA 1
ATOM 5879 C C . SER A 1 791 ? 20.158 4.237 -45.048 1.00 96.06 791 SER A C 1
ATOM 5881 O O . SER A 1 791 ? 20.454 5.126 -44.248 1.00 96.06 791 SER A O 1
ATOM 5883 N N . SER A 1 792 ? 20.853 4.029 -46.169 1.00 96.88 792 SER A N 1
ATOM 5884 C CA . SER A 1 792 ? 21.974 4.866 -46.601 1.00 96.88 792 SER A CA 1
ATOM 5885 C C . SER A 1 792 ? 21.945 5.152 -48.105 1.00 96.88 792 SER A C 1
ATOM 5887 O O . SER A 1 792 ? 21.346 4.422 -48.893 1.00 96.88 792 SER A O 1
ATOM 5889 N N . THR A 1 793 ? 22.601 6.231 -48.518 1.00 94.44 793 THR A N 1
ATOM 5890 C CA . THR A 1 793 ? 22.922 6.547 -49.913 1.00 94.44 793 THR A CA 1
ATOM 5891 C C . THR A 1 793 ? 24.374 7.027 -49.967 1.00 94.44 793 THR A C 1
ATOM 5893 O O . THR A 1 793 ? 24.656 8.081 -49.409 1.00 94.44 793 THR A O 1
ATOM 5896 N N . PRO A 1 794 ? 25.303 6.292 -50.596 1.00 95.00 794 PRO A N 1
ATOM 5897 C CA . PRO A 1 794 ? 25.101 5.014 -51.280 1.00 95.00 794 PRO A CA 1
ATOM 5898 C C . PRO A 1 794 ? 24.508 3.917 -50.388 1.00 95.00 794 PRO A C 1
ATOM 5900 O O . PRO A 1 794 ? 24.760 3.874 -49.183 1.00 95.00 794 PRO A O 1
ATOM 5903 N N . ALA A 1 795 ? 23.686 3.054 -50.985 1.00 94.81 795 ALA A N 1
ATOM 5904 C CA . ALA A 1 795 ? 23.210 1.849 -50.316 1.00 94.81 795 ALA A CA 1
ATOM 5905 C C . ALA A 1 795 ? 24.381 0.876 -50.105 1.00 94.81 795 ALA A C 1
ATOM 5907 O O . ALA A 1 795 ? 25.352 0.901 -50.865 1.00 94.81 795 ALA A O 1
ATOM 5908 N N . ASP A 1 796 ? 24.281 0.014 -49.097 1.00 95.25 796 ASP A N 1
ATOM 5909 C CA . ASP A 1 796 ? 25.273 -1.038 -48.884 1.00 95.25 796 ASP A CA 1
ATOM 5910 C C . ASP A 1 796 ? 25.398 -1.953 -50.120 1.00 95.25 796 ASP A C 1
ATOM 5912 O O . ASP A 1 796 ? 24.402 -2.335 -50.739 1.00 95.25 796 ASP A O 1
ATOM 5916 N N . ASN A 1 797 ? 26.637 -2.278 -50.489 1.00 92.25 797 ASN A N 1
ATOM 5917 C CA . ASN A 1 797 ? 27.054 -2.992 -51.700 1.00 92.25 797 ASN A CA 1
ATOM 5918 C C . ASN A 1 797 ? 26.679 -2.313 -53.034 1.00 92.25 797 ASN A C 1
ATOM 5920 O O . ASN A 1 797 ? 26.645 -2.975 -54.076 1.00 92.25 797 ASN A O 1
ATOM 5924 N N . ALA A 1 798 ? 26.403 -1.004 -53.052 1.00 92.19 798 ALA A N 1
ATOM 5925 C CA . ALA A 1 798 ? 26.191 -0.282 -54.307 1.00 92.19 798 ALA A CA 1
ATOM 5926 C C . ALA A 1 798 ? 27.457 -0.320 -55.182 1.00 92.19 798 ALA A C 1
ATOM 5928 O O . ALA A 1 798 ? 28.542 -0.025 -54.697 1.00 92.19 798 ALA A O 1
ATOM 5929 N N . SER A 1 799 ? 27.324 -0.641 -56.473 1.00 83.94 799 SER A N 1
ATOM 5930 C CA . SER A 1 799 ? 28.466 -0.888 -57.373 1.00 83.94 799 SER A CA 1
ATOM 5931 C C . SER A 1 799 ? 28.761 0.227 -58.385 1.00 83.94 799 SER A C 1
ATOM 5933 O O . SER A 1 799 ? 29.700 0.119 -59.167 1.00 83.94 799 SER A O 1
ATOM 5935 N N . ALA A 1 800 ? 27.949 1.288 -58.413 1.00 81.19 800 ALA A N 1
ATOM 5936 C CA . ALA A 1 800 ? 28.031 2.352 -59.414 1.00 81.19 800 ALA A CA 1
ATOM 5937 C C . ALA A 1 800 ? 27.923 3.759 -58.806 1.00 81.19 800 ALA A C 1
ATOM 5939 O O . ALA A 1 800 ? 27.165 4.603 -59.283 1.00 81.19 800 ALA A O 1
ATOM 5940 N N . VAL A 1 801 ? 28.653 4.003 -57.718 1.00 86.62 801 VAL A N 1
ATOM 5941 C CA . VAL A 1 801 ? 28.616 5.289 -57.012 1.00 86.62 801 VAL A CA 1
ATOM 5942 C C . VAL A 1 801 ? 29.431 6.338 -57.767 1.00 86.62 801 VAL A C 1
ATOM 5944 O O . VAL A 1 801 ? 30.568 6.084 -58.160 1.00 86.62 801 VAL A O 1
ATOM 5947 N N . ALA A 1 802 ? 28.862 7.530 -57.966 1.00 82.25 802 ALA A N 1
ATOM 5948 C CA . ALA A 1 802 ? 29.561 8.639 -58.610 1.00 82.25 802 ALA A CA 1
ATOM 5949 C C . ALA A 1 802 ? 30.642 9.225 -57.688 1.00 82.25 802 ALA A C 1
ATOM 5951 O O . ALA A 1 802 ? 30.444 9.320 -56.478 1.00 82.25 802 ALA A O 1
ATOM 5952 N N . VAL A 1 803 ? 31.752 9.687 -58.267 1.00 82.88 803 VAL A N 1
ATOM 5953 C CA . VAL A 1 803 ? 32.903 10.238 -57.527 1.00 82.88 803 VAL A CA 1
ATOM 5954 C C . VAL A 1 803 ? 32.550 11.429 -56.624 1.00 82.88 803 VAL A C 1
ATOM 5956 O O . VAL A 1 803 ? 33.100 11.550 -55.539 1.00 82.88 803 VAL A O 1
ATOM 5959 N N . ALA A 1 804 ? 31.571 12.250 -57.006 1.00 85.00 804 ALA A N 1
ATOM 5960 C CA . ALA A 1 804 ? 31.121 13.412 -56.230 1.00 85.00 804 ALA A CA 1
ATOM 5961 C C . ALA A 1 804 ? 29.997 13.092 -55.215 1.00 85.00 804 ALA A C 1
ATOM 5963 O O . ALA A 1 804 ? 29.298 13.993 -54.751 1.00 85.00 804 ALA A O 1
ATOM 5964 N N . SER A 1 805 ? 29.734 11.812 -54.916 1.00 88.19 805 SER A N 1
ATOM 5965 C CA . SER A 1 805 ? 28.615 11.428 -54.041 1.00 88.19 805 SER A CA 1
ATOM 5966 C C . SER A 1 805 ? 28.910 11.718 -52.567 1.00 88.19 805 SER A C 1
ATOM 5968 O O . SER A 1 805 ? 29.929 11.284 -52.032 1.00 88.19 805 SER A O 1
ATOM 5970 N N . ASN A 1 806 ? 27.956 12.353 -51.884 1.00 94.81 806 ASN A N 1
ATOM 5971 C CA . ASN A 1 806 ? 27.913 12.382 -50.420 1.00 94.81 806 ASN A CA 1
ATOM 5972 C C . ASN A 1 806 ? 27.513 11.012 -49.859 1.00 94.81 806 ASN A C 1
ATOM 5974 O O . ASN A 1 806 ? 26.863 10.221 -50.542 1.00 94.81 806 ASN A O 1
ATOM 5978 N N . ILE A 1 807 ? 27.815 10.781 -48.581 1.00 96.62 807 ILE A N 1
ATOM 5979 C CA . ILE A 1 807 ? 27.310 9.638 -47.816 1.00 96.62 807 ILE A CA 1
ATOM 5980 C C . ILE A 1 807 ? 26.178 10.142 -46.917 1.00 96.62 807 ILE A C 1
ATOM 5982 O O . ILE A 1 807 ? 26.406 10.876 -45.959 1.00 96.62 807 ILE A O 1
ATOM 5986 N N . VAL A 1 808 ? 24.948 9.765 -47.237 1.00 97.75 808 VAL A N 1
ATOM 5987 C CA . VAL A 1 808 ? 23.729 10.146 -46.520 1.00 97.75 808 VAL A CA 1
ATOM 5988 C C . VAL A 1 808 ? 23.217 8.942 -45.741 1.00 97.75 808 VAL A C 1
ATOM 5990 O O . VAL A 1 808 ? 23.017 7.874 -46.309 1.00 97.75 808 VAL A O 1
ATOM 5993 N N . LEU A 1 809 ? 22.998 9.109 -44.443 1.00 97.81 809 LEU A N 1
ATOM 5994 C CA . LEU A 1 809 ? 22.522 8.089 -43.515 1.00 97.81 809 LEU A CA 1
ATOM 5995 C C . LEU A 1 809 ? 21.172 8.527 -42.951 1.00 97.81 809 LEU A C 1
ATOM 5997 O O . LEU A 1 809 ? 21.042 9.644 -42.456 1.00 97.81 809 LEU A O 1
ATOM 6001 N N . THR A 1 810 ? 20.174 7.656 -42.989 1.00 97.50 810 THR A N 1
ATOM 6002 C CA . THR A 1 810 ? 18.849 7.909 -42.413 1.00 97.50 810 THR A CA 1
ATOM 6003 C C . THR A 1 810 ? 18.642 6.985 -41.226 1.00 97.50 810 THR A C 1
ATOM 6005 O O . THR A 1 810 ? 18.772 5.769 -41.361 1.00 97.50 810 THR A O 1
ATOM 6008 N N . PHE A 1 811 ? 18.314 7.553 -40.070 1.00 97.38 811 PHE A N 1
ATOM 6009 C CA . PHE A 1 811 ? 18.136 6.827 -38.816 1.00 97.38 811 PHE A CA 1
ATOM 6010 C C . PHE A 1 811 ? 16.661 6.679 -38.431 1.00 97.38 811 PHE A C 1
ATOM 6012 O O . PHE A 1 811 ? 15.788 7.410 -38.908 1.00 97.38 811 PHE A O 1
ATOM 6019 N N . SER A 1 812 ? 16.405 5.752 -37.507 1.00 94.50 812 SER A N 1
ATOM 6020 C CA . SER A 1 812 ? 15.081 5.478 -36.940 1.00 94.50 812 SER A CA 1
ATOM 6021 C C . SER A 1 812 ? 14.573 6.568 -35.990 1.00 94.50 812 SER A C 1
ATOM 6023 O O . SER A 1 812 ? 13.422 6.516 -35.566 1.00 94.50 812 SER A O 1
ATOM 6025 N N . LYS A 1 813 ? 15.428 7.525 -35.611 1.00 92.56 813 LYS A N 1
ATOM 6026 C CA . LYS A 1 813 ? 15.127 8.628 -34.692 1.00 92.56 813 LYS A CA 1
ATOM 6027 C C . LYS A 1 813 ? 15.777 9.930 -35.174 1.00 92.56 813 LYS A C 1
ATOM 6029 O O . LYS A 1 813 ? 16.779 9.864 -35.889 1.00 92.56 813 LYS A O 1
ATOM 6034 N N . PRO A 1 814 ? 15.253 11.104 -34.777 1.00 93.69 814 PRO A N 1
ATOM 6035 C CA . PRO A 1 814 ? 15.955 12.375 -34.923 1.00 93.69 814 PRO A CA 1
ATOM 6036 C C . PRO A 1 814 ? 17.338 12.322 -34.267 1.00 93.69 814 PRO A C 1
ATOM 6038 O O . PRO A 1 814 ? 17.474 11.902 -33.117 1.00 93.69 814 PRO A O 1
ATOM 6041 N N . MET A 1 815 ? 18.353 12.750 -35.007 1.00 95.81 815 MET A N 1
ATOM 6042 C CA . MET A 1 815 ? 19.756 12.660 -34.623 1.00 95.81 815 MET A CA 1
ATOM 6043 C C . MET A 1 815 ? 20.318 14.033 -34.252 1.00 95.81 815 MET A C 1
ATOM 6045 O O . MET A 1 815 ? 19.860 15.072 -34.726 1.00 95.81 815 MET A O 1
ATOM 6049 N N . ILE A 1 816 ? 21.368 14.024 -33.439 1.00 95.25 816 ILE A N 1
ATOM 6050 C CA . ILE A 1 816 ? 22.272 15.144 -33.187 1.00 95.25 816 ILE A CA 1
ATOM 6051 C C . ILE A 1 816 ? 23.721 14.642 -33.248 1.00 95.25 816 ILE A C 1
ATOM 6053 O O . ILE A 1 816 ? 24.003 13.439 -33.221 1.00 95.25 816 ILE A O 1
ATOM 6057 N N . LYS A 1 817 ? 24.667 15.577 -33.360 1.00 94.69 817 LYS A N 1
ATOM 6058 C CA . LYS A 1 817 ? 26.087 15.244 -33.223 1.00 94.69 817 LYS A CA 1
ATOM 6059 C C . LYS A 1 817 ? 26.326 14.806 -31.787 1.00 94.69 817 LYS A C 1
ATOM 6061 O O . LYS A 1 817 ? 25.843 15.468 -30.871 1.00 94.69 817 LYS A O 1
ATOM 6066 N N . GLY A 1 818 ? 27.050 13.708 -31.604 1.00 92.81 818 GLY A N 1
ATOM 6067 C CA . GLY A 1 818 ? 27.374 13.244 -30.264 1.00 92.81 818 GLY A CA 1
ATOM 6068 C C . GLY A 1 818 ? 28.484 14.075 -29.616 1.00 92.81 818 GLY A C 1
ATOM 6069 O O . GLY A 1 818 ? 28.734 15.216 -29.999 1.00 92.81 818 GLY A O 1
ATOM 6070 N N . SER A 1 819 ? 29.152 13.512 -28.612 1.00 92.50 819 SER A N 1
ATOM 6071 C CA . SER A 1 819 ? 30.151 14.218 -27.790 1.00 92.50 819 SER A CA 1
ATOM 6072 C C . SER A 1 819 ? 31.563 13.630 -27.870 1.00 92.50 819 SER A C 1
ATOM 6074 O O . SER A 1 819 ? 32.491 14.176 -27.274 1.00 92.50 819 SER A O 1
ATOM 6076 N N . SER A 1 820 ? 31.739 12.505 -28.569 1.00 92.88 820 SER A N 1
ATOM 6077 C CA . SER A 1 820 ? 33.017 11.794 -28.694 1.00 92.88 820 SER A CA 1
ATOM 6078 C C . SER A 1 820 ? 32.993 10.826 -29.879 1.00 92.88 820 SER A C 1
ATOM 6080 O O . SER A 1 820 ? 31.933 10.543 -30.415 1.00 92.88 820 SER A O 1
ATOM 6082 N N . GLY A 1 821 ? 34.147 10.294 -30.282 1.00 93.25 821 GLY A N 1
ATOM 6083 C CA . GLY A 1 821 ? 34.231 9.302 -31.356 1.00 93.25 821 GLY A CA 1
ATOM 6084 C C . GLY A 1 821 ? 34.251 9.910 -32.762 1.00 93.25 821 GLY A C 1
ATOM 6085 O O . GLY A 1 821 ? 33.745 11.005 -33.005 1.00 93.25 821 GLY A O 1
ATOM 6086 N N . ASP A 1 822 ? 34.852 9.170 -33.691 1.00 95.88 822 ASP A N 1
ATOM 6087 C CA . ASP A 1 822 ? 35.071 9.620 -35.062 1.00 95.88 822 ASP A CA 1
ATOM 6088 C C . ASP A 1 822 ? 34.254 8.802 -36.064 1.00 95.88 822 ASP A C 1
ATOM 6090 O O . ASP A 1 822 ? 33.966 7.615 -35.872 1.00 95.88 822 ASP A O 1
ATOM 6094 N N . ILE A 1 823 ? 33.926 9.449 -37.175 1.00 97.75 823 ILE A N 1
ATOM 6095 C CA . ILE A 1 823 ? 33.449 8.819 -38.399 1.00 97.75 823 ILE A CA 1
ATOM 6096 C C . ILE A 1 823 ? 34.643 8.742 -39.350 1.00 97.75 823 ILE A C 1
ATOM 6098 O O . ILE A 1 823 ? 35.297 9.749 -39.593 1.00 97.75 823 ILE A O 1
ATOM 6102 N N . VAL A 1 824 ? 34.949 7.571 -39.898 1.00 97.44 824 VAL A N 1
ATOM 6103 C CA . VAL A 1 824 ? 36.126 7.371 -40.755 1.00 97.44 824 VAL A CA 1
ATOM 6104 C C . VAL A 1 824 ? 35.696 6.772 -42.082 1.00 97.44 824 VAL A C 1
ATOM 6106 O O . VAL A 1 824 ? 35.102 5.693 -42.116 1.00 97.44 824 VAL A O 1
ATOM 6109 N N . LEU A 1 825 ? 36.028 7.466 -43.168 1.00 97.00 825 LEU A N 1
ATOM 6110 C CA . LEU A 1 825 ? 35.903 6.963 -44.527 1.00 97.00 825 LEU A CA 1
ATOM 6111 C C . LEU A 1 825 ? 37.187 6.235 -44.913 1.00 97.00 825 LEU A C 1
ATOM 6113 O O . LEU A 1 825 ? 38.292 6.770 -44.789 1.00 97.00 825 LEU A O 1
ATOM 6117 N N . ARG A 1 826 ? 37.031 5.009 -45.398 1.00 94.81 826 ARG A N 1
ATOM 6118 C CA . ARG A 1 826 ? 38.123 4.105 -45.743 1.00 94.81 826 ARG A CA 1
ATOM 6119 C C . ARG A 1 826 ? 37.947 3.574 -47.153 1.00 94.81 826 ARG A C 1
ATOM 6121 O O . ARG A 1 826 ? 36.830 3.511 -47.666 1.00 94.81 826 ARG A O 1
ATOM 6128 N N . ARG A 1 827 ? 39.052 3.175 -47.772 1.00 92.94 827 ARG A N 1
ATOM 6129 C CA . ARG A 1 827 ? 39.084 2.583 -49.107 1.00 92.94 827 ARG A CA 1
ATOM 6130 C C . ARG A 1 827 ? 39.987 1.363 -49.114 1.00 92.94 827 ARG A C 1
ATOM 6132 O O . ARG A 1 827 ? 41.153 1.437 -48.727 1.00 92.94 827 ARG A O 1
ATOM 6139 N N . LEU A 1 828 ? 39.449 0.271 -49.635 1.00 87.88 828 LEU A N 1
ATOM 6140 C CA . LEU A 1 828 ? 40.160 -0.961 -49.914 1.00 87.88 828 LEU A CA 1
ATOM 6141 C C . LEU A 1 828 ? 40.686 -0.924 -51.354 1.00 87.88 828 LEU A C 1
ATOM 6143 O O . LEU A 1 828 ? 39.908 -0.899 -52.311 1.00 87.88 828 LEU A O 1
ATOM 6147 N N . ILE A 1 829 ? 42.011 -0.935 -51.506 1.00 78.88 829 ILE A N 1
ATOM 6148 C CA . ILE A 1 829 ? 42.693 -0.979 -52.807 1.00 78.88 829 ILE A CA 1
ATOM 6149 C C . ILE A 1 829 ? 43.535 -2.250 -52.854 1.00 78.88 829 ILE A C 1
ATOM 6151 O O . ILE A 1 829 ? 44.458 -2.409 -52.056 1.00 78.88 829 ILE A O 1
ATOM 6155 N N . SER A 1 830 ? 43.218 -3.171 -53.769 1.00 76.25 830 SER A N 1
ATOM 6156 C CA . SER A 1 830 ? 43.968 -4.427 -53.956 1.00 76.25 830 SER A CA 1
ATOM 6157 C C . SER A 1 830 ? 44.226 -5.200 -52.648 1.00 76.25 830 SER A C 1
ATOM 6159 O O . SER A 1 830 ? 45.302 -5.756 -52.446 1.00 76.25 830 SER A O 1
ATOM 6161 N N . GLY A 1 831 ? 43.252 -5.197 -51.731 1.00 76.25 831 GLY A N 1
ATOM 6162 C CA . GLY A 1 831 ? 43.343 -5.862 -50.426 1.00 76.25 831 GLY A CA 1
ATOM 6163 C C . GLY A 1 831 ? 43.990 -5.048 -49.295 1.00 76.25 831 GLY A C 1
ATOM 6164 O O . GLY A 1 831 ? 44.037 -5.542 -48.174 1.00 76.25 831 GLY A O 1
ATOM 6165 N N . THR A 1 832 ? 44.445 -3.814 -49.541 1.00 82.75 832 THR A N 1
ATOM 6166 C CA . THR A 1 832 ? 44.971 -2.914 -48.494 1.00 82.75 832 THR A CA 1
ATOM 6167 C C . THR A 1 832 ? 43.908 -1.911 -48.055 1.00 82.75 832 THR A C 1
ATOM 6169 O O . THR A 1 832 ? 43.409 -1.152 -48.887 1.00 82.75 832 THR A O 1
ATOM 6172 N N . ASP A 1 833 ? 43.558 -1.908 -46.765 1.00 90.19 833 ASP A N 1
ATOM 6173 C CA . ASP A 1 833 ? 42.627 -0.934 -46.182 1.00 90.19 833 ASP A CA 1
ATOM 6174 C C . ASP A 1 833 ? 43.350 0.376 -45.838 1.00 90.19 833 ASP A C 1
ATOM 6176 O O . ASP A 1 833 ? 44.323 0.386 -45.082 1.00 90.19 833 ASP A O 1
ATOM 6180 N N . THR A 1 834 ? 42.875 1.484 -46.400 1.00 90.56 834 THR A N 1
ATOM 6181 C CA . THR A 1 834 ? 43.475 2.813 -46.257 1.00 90.56 834 THR A CA 1
ATOM 6182 C C . THR A 1 834 ? 42.452 3.816 -45.740 1.00 90.56 834 THR A C 1
ATOM 6184 O O . THR A 1 834 ? 41.321 3.874 -46.222 1.00 90.56 834 THR A O 1
ATOM 6187 N N . ILE A 1 835 ? 42.842 4.631 -44.757 1.00 94.25 835 ILE A N 1
ATOM 6188 C CA . ILE A 1 835 ? 42.017 5.749 -44.284 1.00 94.25 835 ILE A CA 1
ATOM 6189 C C . ILE A 1 835 ? 42.077 6.861 -45.330 1.00 94.25 835 ILE A C 1
ATOM 6191 O O . ILE A 1 835 ? 43.163 7.316 -45.684 1.00 94.25 835 ILE A O 1
ATOM 6195 N N . ILE A 1 836 ? 40.909 7.294 -45.801 1.00 93.88 836 ILE A N 1
ATOM 6196 C CA . ILE A 1 836 ? 40.765 8.409 -46.740 1.00 93.88 836 ILE A CA 1
ATOM 6197 C C . ILE A 1 836 ? 40.546 9.709 -45.978 1.00 93.88 836 ILE A C 1
ATOM 6199 O O . ILE A 1 836 ? 41.230 10.695 -46.233 1.00 93.88 836 ILE A O 1
ATOM 6203 N N . GLU A 1 837 ? 39.619 9.705 -45.020 1.00 96.50 837 GLU A N 1
ATOM 6204 C CA . GLU A 1 837 ? 39.311 10.884 -44.215 1.00 96.50 837 GLU A CA 1
ATOM 6205 C C . GLU A 1 837 ? 38.728 10.484 -42.858 1.00 96.50 837 GLU A C 1
ATOM 6207 O O . GLU A 1 837 ? 37.931 9.549 -42.757 1.00 96.50 837 GLU A O 1
ATOM 6212 N N . THR A 1 838 ? 39.115 11.220 -41.817 1.00 97.38 838 THR A N 1
ATOM 6213 C CA . THR A 1 838 ? 38.551 11.111 -40.470 1.00 97.38 838 THR A CA 1
ATOM 6214 C C . THR A 1 838 ? 37.753 12.374 -40.170 1.00 97.38 838 THR A C 1
ATOM 6216 O O . THR A 1 838 ? 38.292 13.479 -40.177 1.00 97.38 838 THR A O 1
ATOM 6219 N N . PHE A 1 839 ? 36.475 12.205 -39.857 1.00 97.12 839 PHE A N 1
ATOM 6220 C CA . PHE A 1 839 ? 35.570 13.256 -39.423 1.00 97.12 839 PHE A CA 1
ATOM 6221 C C . PHE A 1 839 ? 35.327 13.114 -37.918 1.00 97.12 839 PHE A C 1
ATOM 6223 O O . PHE A 1 839 ? 34.654 12.184 -37.475 1.00 97.12 839 PHE A O 1
ATOM 6230 N N . ALA A 1 840 ? 35.839 14.057 -37.127 1.00 95.25 840 ALA A N 1
ATOM 6231 C CA . ALA A 1 840 ? 35.478 14.150 -35.713 1.00 95.25 840 ALA A CA 1
ATOM 6232 C C . ALA A 1 840 ? 33.963 14.369 -35.548 1.00 95.25 840 ALA A C 1
ATOM 6234 O O . ALA A 1 840 ? 33.331 14.960 -36.431 1.00 95.25 840 ALA A O 1
ATOM 6235 N N . PHE A 1 841 ? 33.382 13.963 -34.412 1.00 90.00 841 PHE A N 1
ATOM 6236 C CA . PHE A 1 841 ? 31.939 14.096 -34.134 1.00 90.00 841 PHE A CA 1
ATOM 6237 C C . PHE A 1 841 ? 31.371 15.504 -34.407 1.00 90.00 841 PHE A C 1
ATOM 6239 O O . PHE A 1 841 ? 30.222 15.652 -34.820 1.00 90.00 841 PHE A O 1
ATOM 6246 N N . ASN A 1 842 ? 32.175 16.555 -34.211 1.00 91.62 842 ASN A N 1
ATOM 6247 C CA . ASN A 1 842 ? 31.788 17.952 -34.408 1.00 91.62 842 ASN A CA 1
ATOM 6248 C C . ASN A 1 842 ? 32.124 18.516 -35.802 1.00 91.62 842 ASN A C 1
ATOM 6250 O O . ASN A 1 842 ? 31.818 19.680 -36.068 1.00 91.62 842 ASN A O 1
ATOM 6254 N N . SER A 1 843 ? 32.702 17.720 -36.707 1.00 95.50 843 SER A N 1
ATOM 6255 C CA . SER A 1 843 ? 33.149 18.162 -38.033 1.00 95.50 843 SER A CA 1
ATOM 6256 C C . SER A 1 843 ? 32.047 18.886 -38.809 1.00 95.50 843 SER A C 1
ATOM 6258 O O . SER A 1 843 ? 30.908 18.422 -38.874 1.00 95.50 843 SER A O 1
ATOM 6260 N N . ALA A 1 844 ? 32.378 20.014 -39.446 1.00 94.81 844 ALA A N 1
ATOM 6261 C CA . ALA A 1 844 ? 31.446 20.762 -40.298 1.00 94.81 844 ALA A CA 1
ATOM 6262 C C . ALA A 1 844 ? 31.026 19.983 -41.561 1.00 94.81 844 ALA A C 1
ATOM 6264 O O . ALA A 1 844 ? 30.018 20.311 -42.179 1.00 94.81 844 ALA A O 1
ATOM 6265 N N . LYS A 1 845 ? 31.782 18.939 -41.925 1.00 95.06 845 LYS A N 1
ATOM 6266 C CA . LYS A 1 845 ? 31.497 18.038 -43.052 1.00 95.06 845 LYS A CA 1
ATOM 6267 C C . LYS A 1 845 ? 30.429 16.990 -42.742 1.00 95.06 845 LYS A C 1
ATOM 6269 O O . LYS A 1 845 ? 29.901 16.374 -43.662 1.00 95.06 845 LYS A O 1
ATOM 6274 N N . VAL A 1 846 ? 30.106 16.811 -41.462 1.00 96.69 846 VAL A N 1
ATOM 6275 C CA . VAL A 1 846 ? 28.969 16.018 -40.995 1.00 96.69 846 VAL A CA 1
ATOM 6276 C C . VAL A 1 846 ? 27.848 16.997 -40.674 1.00 96.69 846 VAL A C 1
ATOM 6278 O O . VAL A 1 846 ? 27.981 17.850 -39.795 1.00 96.69 846 VAL A O 1
ATOM 6281 N N . THR A 1 847 ? 26.746 16.905 -41.400 1.00 96.88 847 THR A N 1
ATOM 6282 C CA . THR A 1 847 ? 25.571 17.764 -41.230 1.00 96.88 847 THR A CA 1
ATOM 6283 C C . THR A 1 847 ? 24.363 16.908 -40.897 1.00 96.88 847 THR A C 1
ATOM 6285 O O . THR A 1 847 ? 24.285 15.755 -41.311 1.00 96.88 847 THR A O 1
ATOM 6288 N N . ILE A 1 848 ? 23.442 17.450 -40.110 1.00 97.44 848 ILE A N 1
ATOM 6289 C CA . ILE A 1 848 ? 22.210 16.766 -39.720 1.00 97.44 848 ILE A CA 1
ATOM 6290 C C . ILE A 1 848 ? 21.054 17.665 -40.130 1.00 97.44 848 ILE A C 1
ATOM 6292 O O . ILE A 1 848 ? 21.146 18.884 -39.965 1.00 97.44 848 ILE A O 1
ATOM 6296 N N . GLY A 1 849 ? 20.007 17.076 -40.708 1.00 93.56 849 GLY A N 1
ATOM 6297 C CA . GLY A 1 849 ? 18.809 17.812 -41.095 1.00 93.56 849 GLY A CA 1
ATOM 6298 C C . GLY A 1 849 ? 18.121 18.489 -39.905 1.00 93.56 849 GLY A C 1
ATOM 6299 O O . GLY A 1 849 ? 18.473 18.292 -38.741 1.00 93.56 849 GLY A O 1
ATOM 6300 N N . THR A 1 850 ? 17.114 19.304 -40.192 1.00 91.38 850 THR A N 1
ATOM 6301 C CA . THR A 1 850 ? 16.322 20.011 -39.178 1.00 91.38 850 THR A CA 1
ATOM 6302 C C . THR A 1 850 ? 14.836 19.740 -39.393 1.00 91.38 850 THR A C 1
ATOM 6304 O O . THR A 1 850 ? 14.404 19.392 -40.494 1.00 91.38 850 THR A O 1
ATOM 6307 N N . GLY A 1 851 ? 14.036 19.856 -38.330 1.00 90.56 851 GLY A N 1
ATOM 6308 C CA . GLY A 1 851 ? 12.605 19.550 -38.390 1.00 90.56 851 GLY A CA 1
ATOM 6309 C C . GLY A 1 851 ? 12.350 18.115 -38.866 1.00 90.56 851 GLY A C 1
ATOM 6310 O O . GLY A 1 851 ? 12.921 17.169 -38.329 1.00 90.56 851 GLY A O 1
ATOM 6311 N N . ALA A 1 852 ? 11.532 17.958 -39.910 1.00 87.94 852 ALA A N 1
ATOM 6312 C CA . ALA A 1 852 ? 11.129 16.651 -40.439 1.00 87.94 852 ALA A CA 1
ATOM 6313 C C . ALA A 1 852 ? 12.288 15.783 -40.977 1.00 87.94 852 ALA A C 1
ATOM 6315 O O . ALA A 1 852 ? 12.106 14.582 -41.144 1.00 87.94 852 ALA A O 1
ATOM 6316 N N . THR A 1 853 ? 13.466 16.359 -41.248 1.00 92.81 853 THR A N 1
ATOM 6317 C CA . THR A 1 853 ? 14.645 15.627 -41.751 1.00 92.81 853 THR A CA 1
ATOM 6318 C C . THR A 1 853 ? 15.746 15.463 -40.705 1.00 92.81 853 THR A C 1
ATOM 6320 O O . THR A 1 853 ? 16.860 15.066 -41.042 1.00 92.81 853 THR A O 1
ATOM 6323 N N . GLN A 1 854 ? 15.471 15.740 -39.425 1.00 95.94 854 GLN A N 1
ATOM 6324 C CA . GLN A 1 854 ? 16.474 15.653 -38.356 1.00 95.94 854 GLN A CA 1
ATOM 6325 C C . GLN A 1 854 ? 17.014 14.232 -38.119 1.00 95.94 854 GLN A C 1
ATOM 6327 O O . GLN A 1 854 ? 18.037 14.054 -37.471 1.00 95.94 854 GLN A O 1
ATOM 6332 N N . ASN A 1 855 ? 16.392 13.204 -38.691 1.00 96.19 855 ASN A N 1
ATOM 6333 C CA . ASN A 1 855 ? 16.906 11.836 -38.706 1.00 96.19 855 ASN A CA 1
ATOM 6334 C C . ASN A 1 855 ? 17.899 11.546 -39.854 1.00 96.19 855 ASN A C 1
ATOM 6336 O O . ASN A 1 855 ? 18.365 10.414 -39.983 1.00 96.19 855 ASN A O 1
ATOM 6340 N N . VAL A 1 856 ? 18.215 12.531 -40.701 1.00 97.31 856 VAL A N 1
ATOM 6341 C CA . VAL A 1 856 ? 19.123 12.388 -41.848 1.00 97.31 856 VAL A CA 1
ATOM 6342 C C . VAL A 1 856 ? 20.472 13.036 -41.541 1.00 97.31 856 VAL A C 1
ATOM 6344 O O . VAL A 1 856 ? 20.553 14.238 -41.288 1.00 97.31 856 VAL A O 1
ATOM 6347 N N . VAL A 1 857 ? 21.543 12.247 -41.613 1.00 97.88 857 VAL A N 1
ATOM 6348 C CA . VAL A 1 857 ? 22.935 12.669 -41.428 1.00 97.88 857 VAL A CA 1
ATOM 6349 C C . VAL A 1 857 ? 23.656 12.617 -42.772 1.00 97.88 857 VAL A C 1
ATOM 6351 O O . VAL A 1 857 ? 23.731 11.564 -43.393 1.00 97.88 857 VAL A O 1
ATOM 6354 N N . THR A 1 858 ? 24.205 13.739 -43.228 1.00 97.25 858 THR A N 1
ATOM 6355 C CA . THR A 1 858 ? 24.972 13.834 -44.478 1.00 97.25 858 THR A CA 1
ATOM 6356 C C . THR A 1 858 ? 26.445 14.064 -44.178 1.00 97.25 858 THR A C 1
ATOM 6358 O O . THR A 1 858 ? 26.806 15.024 -43.498 1.00 97.25 858 THR A O 1
ATOM 6361 N N . ILE A 1 859 ? 27.292 13.199 -44.721 1.00 97.56 859 ILE A N 1
ATOM 6362 C CA . ILE A 1 859 ? 28.747 13.255 -44.641 1.00 97.56 859 ILE A CA 1
ATOM 6363 C C . ILE A 1 859 ? 29.260 13.607 -46.035 1.00 97.56 859 ILE A C 1
ATOM 6365 O O . ILE A 1 859 ? 29.036 12.865 -46.993 1.00 97.56 859 ILE A O 1
ATOM 6369 N N . ASN A 1 860 ? 29.924 14.752 -46.143 1.00 95.69 860 ASN A N 1
ATOM 6370 C CA . ASN A 1 860 ? 30.465 15.272 -47.394 1.00 95.69 860 ASN A CA 1
ATOM 6371 C C . ASN A 1 860 ? 32.005 15.248 -47.343 1.00 95.69 860 ASN A C 1
ATOM 6373 O O . ASN A 1 860 ? 32.581 16.114 -46.672 1.00 95.69 860 ASN A O 1
ATOM 6377 N N . PRO A 1 861 ? 32.671 14.267 -47.985 1.00 94.56 861 PRO A N 1
ATOM 6378 C CA . PRO A 1 861 ? 34.131 14.196 -48.038 1.00 94.56 861 PRO A CA 1
ATOM 6379 C C . PRO A 1 861 ? 34.779 15.478 -48.576 1.00 94.56 861 PRO A C 1
ATOM 6381 O O . PRO A 1 861 ? 34.186 16.236 -49.340 1.00 94.56 861 PRO A O 1
ATOM 6384 N N . THR A 1 862 ? 36.013 15.760 -48.160 1.00 91.50 862 THR A N 1
ATOM 6385 C CA . THR A 1 862 ? 36.713 16.991 -48.558 1.00 91.50 862 THR A CA 1
ATOM 6386 C C . THR A 1 862 ? 37.122 16.987 -50.033 1.00 91.50 862 THR A C 1
ATOM 6388 O O . THR A 1 862 ? 37.121 18.047 -50.659 1.00 91.50 862 THR A O 1
ATOM 6391 N N . ALA A 1 863 ? 37.446 15.818 -50.583 1.00 88.88 863 ALA A N 1
ATOM 6392 C CA . ALA A 1 863 ? 37.747 15.614 -51.996 1.00 88.88 863 ALA A CA 1
ATOM 6393 C C . ALA A 1 863 ? 36.785 14.585 -52.601 1.00 88.88 863 ALA A C 1
ATOM 6395 O O . ALA A 1 863 ? 36.300 13.702 -51.888 1.00 88.88 863 ALA A O 1
ATOM 6396 N N . ASP A 1 864 ? 36.562 14.674 -53.915 1.00 86.62 864 ASP A N 1
ATOM 6397 C CA . ASP A 1 864 ? 35.812 13.660 -54.656 1.00 86.62 864 ASP A CA 1
ATOM 6398 C C . ASP A 1 864 ? 36.439 12.271 -54.458 1.00 86.62 864 ASP A C 1
ATOM 6400 O O . ASP A 1 864 ? 37.662 12.100 -54.400 1.00 86.62 864 ASP A O 1
ATOM 6404 N N . LEU A 1 865 ? 35.581 11.258 -54.365 1.00 88.50 865 LEU A N 1
ATOM 6405 C CA . LEU A 1 865 ? 35.979 9.863 -54.260 1.00 88.50 865 LEU A CA 1
ATOM 6406 C C . LEU A 1 865 ? 36.748 9.437 -55.515 1.00 88.50 865 LEU A C 1
ATOM 6408 O O . LEU A 1 865 ? 36.483 9.877 -56.630 1.00 88.50 865 LEU A O 1
ATOM 6412 N N . VAL A 1 866 ? 37.699 8.526 -55.356 1.00 83.75 866 VAL A N 1
ATOM 6413 C CA . VAL A 1 866 ? 38.558 8.071 -56.448 1.00 83.75 866 VAL A CA 1
ATOM 6414 C C . VAL A 1 866 ? 37.982 6.796 -57.058 1.00 83.75 866 VAL A C 1
ATOM 6416 O O . VAL A 1 866 ? 37.594 5.872 -56.343 1.00 83.75 866 VAL A O 1
ATOM 6419 N N . PHE A 1 867 ? 37.968 6.727 -58.390 1.00 74.94 867 PHE A N 1
ATOM 6420 C CA . PHE A 1 867 ? 37.526 5.550 -59.141 1.00 74.94 867 PHE A CA 1
ATOM 6421 C C . PHE A 1 867 ? 38.357 4.297 -58.806 1.00 74.94 867 PHE A C 1
ATOM 6423 O O . PHE A 1 867 ? 39.544 4.395 -58.488 1.00 74.94 867 PHE A O 1
ATOM 6430 N N . ASN A 1 868 ? 37.745 3.119 -58.964 1.00 70.81 868 ASN A N 1
ATOM 6431 C CA . ASN A 1 868 ? 38.355 1.797 -58.787 1.00 70.81 868 ASN A CA 1
ATOM 6432 C C . ASN A 1 868 ? 38.792 1.511 -57.337 1.00 70.81 868 ASN A C 1
ATOM 6434 O O . ASN A 1 868 ? 39.933 1.751 -56.944 1.00 70.81 868 ASN A O 1
ATOM 6438 N N . GLY A 1 869 ? 37.871 1.008 -56.521 1.00 78.06 869 GLY A N 1
ATOM 6439 C CA . GLY A 1 869 ? 38.117 0.595 -55.140 1.00 78.06 869 GLY A CA 1
ATOM 6440 C C . GLY A 1 869 ? 36.815 0.487 -54.355 1.00 78.06 869 GLY A C 1
ATOM 6441 O O . GLY A 1 869 ? 35.828 1.142 -54.693 1.00 78.06 869 GLY A O 1
ATOM 6442 N N . VAL A 1 870 ? 36.827 -0.326 -53.301 1.00 89.12 870 VAL A N 1
ATOM 6443 C CA . VAL A 1 870 ? 35.671 -0.487 -52.411 1.00 89.12 870 VAL A CA 1
ATOM 6444 C C . VAL A 1 870 ? 35.838 0.461 -51.236 1.00 89.12 870 VAL A C 1
ATOM 6446 O O . VAL A 1 870 ? 36.796 0.355 -50.470 1.00 89.12 870 VAL A O 1
ATOM 6449 N N . TYR A 1 871 ? 34.921 1.406 -51.102 1.00 94.81 871 TYR A N 1
ATOM 6450 C CA . TYR A 1 871 ? 34.831 2.282 -49.948 1.00 94.81 871 TYR A CA 1
ATOM 6451 C C . TYR A 1 871 ? 33.996 1.627 -48.862 1.00 94.81 871 TYR A C 1
ATOM 6453 O O . TYR A 1 871 ? 33.026 0.928 -49.140 1.00 94.81 871 TYR A O 1
ATOM 6461 N N . HIS A 1 872 ? 34.356 1.883 -47.614 1.00 95.75 872 HIS A N 1
ATOM 6462 C CA . HIS A 1 872 ? 33.511 1.566 -46.476 1.00 95.75 872 HIS A CA 1
ATOM 6463 C C . HIS A 1 872 ? 33.650 2.643 -45.410 1.00 95.75 872 HIS A C 1
ATOM 6465 O O . HIS A 1 872 ? 34.607 3.424 -45.399 1.00 95.75 872 HIS A O 1
ATOM 6471 N N . ILE A 1 873 ? 32.679 2.684 -44.508 1.00 96.56 873 ILE A N 1
ATOM 6472 C CA . ILE A 1 873 ? 32.634 3.667 -43.434 1.00 96.56 873 ILE A CA 1
ATOM 6473 C C . ILE A 1 873 ? 32.604 2.976 -42.078 1.00 96.56 873 ILE A C 1
ATOM 6475 O O . ILE A 1 873 ? 31.862 2.020 -41.868 1.00 96.56 873 ILE A O 1
ATOM 6479 N N . THR A 1 874 ? 33.396 3.487 -41.140 1.00 96.62 874 THR A N 1
ATOM 6480 C CA . THR A 1 874 ? 33.299 3.120 -39.725 1.00 96.62 874 THR A CA 1
ATOM 6481 C C . THR A 1 874 ? 32.826 4.320 -38.921 1.00 96.62 874 THR A C 1
ATOM 6483 O O . THR A 1 874 ? 33.304 5.430 -39.133 1.00 96.62 874 THR A O 1
ATOM 6486 N N . ILE A 1 875 ? 31.903 4.103 -37.992 1.00 97.31 875 ILE A N 1
ATOM 6487 C CA . ILE A 1 875 ? 31.341 5.127 -37.110 1.00 97.31 875 ILE A CA 1
ATOM 6488 C C . ILE A 1 875 ? 31.572 4.651 -35.684 1.00 97.31 875 ILE A C 1
ATOM 6490 O O . ILE A 1 875 ? 31.034 3.616 -35.294 1.00 97.31 875 ILE A O 1
ATOM 6494 N N . ALA A 1 876 ? 32.368 5.374 -34.905 1.00 96.75 876 ALA A N 1
ATOM 6495 C CA . ALA A 1 876 ? 32.535 5.056 -33.495 1.00 96.75 876 ALA A CA 1
ATOM 6496 C C . ALA A 1 876 ? 31.230 5.311 -32.721 1.00 96.75 876 ALA A C 1
ATOM 6498 O O . ALA A 1 876 ? 30.514 6.282 -32.986 1.00 96.75 876 ALA A O 1
ATOM 6499 N N . SER A 1 877 ? 30.943 4.459 -31.733 1.00 94.44 877 SER A N 1
ATOM 6500 C CA . SER A 1 877 ? 29.856 4.712 -30.785 1.00 94.44 877 SER A CA 1
ATOM 6501 C C . SER A 1 877 ? 30.067 6.068 -30.111 1.00 94.44 877 SER A C 1
ATOM 6503 O O . SER A 1 877 ? 31.163 6.358 -29.634 1.00 94.44 877 SER A O 1
ATOM 6505 N N . GLY A 1 878 ? 29.017 6.886 -30.074 1.00 92.88 878 GLY A N 1
ATOM 6506 C CA . GLY A 1 878 ? 29.056 8.237 -29.508 1.00 92.88 878 GLY A CA 1
ATOM 6507 C C . GLY A 1 878 ? 29.328 9.355 -30.515 1.00 92.88 878 GLY A C 1
ATOM 6508 O O . GLY A 1 878 ? 29.107 10.508 -30.154 1.00 92.88 878 GLY A O 1
ATOM 6509 N N . ALA A 1 879 ? 29.719 9.051 -31.763 1.00 95.75 879 ALA A N 1
ATOM 6510 C CA . ALA A 1 879 ? 29.905 10.075 -32.803 1.00 95.75 879 ALA A CA 1
ATOM 6511 C C . ALA A 1 879 ? 28.570 10.725 -33.214 1.00 95.75 879 ALA A C 1
ATOM 6513 O O . ALA A 1 879 ? 28.508 11.906 -33.560 1.00 95.75 879 ALA A O 1
ATOM 6514 N N . LEU A 1 880 ? 27.488 9.949 -33.134 1.00 96.06 880 LEU A N 1
ATOM 6515 C CA . LEU A 1 880 ? 26.110 10.367 -33.370 1.00 96.06 880 LEU A CA 1
ATOM 6516 C C . LEU A 1 880 ? 25.241 9.880 -32.205 1.00 96.06 880 LEU A C 1
ATOM 6518 O O . LEU A 1 880 ? 25.370 8.729 -31.778 1.00 96.06 880 LEU A O 1
ATOM 6522 N N . THR A 1 881 ? 24.349 10.736 -31.716 1.00 95.88 881 THR A N 1
ATOM 6523 C CA . THR A 1 881 ? 23.347 10.392 -30.695 1.00 95.88 881 THR A CA 1
ATOM 6524 C C . THR A 1 881 ? 21.962 10.803 -31.180 1.00 95.88 881 THR A C 1
ATOM 6526 O O . THR A 1 881 ? 21.845 11.636 -32.078 1.00 95.88 881 THR A O 1
ATOM 6529 N N . ASP A 1 882 ? 20.902 10.246 -30.605 1.00 93.88 882 ASP A N 1
ATOM 6530 C CA . ASP A 1 882 ? 19.573 10.838 -30.769 1.00 93.88 882 ASP A CA 1
ATOM 6531 C C . ASP A 1 882 ? 19.427 12.120 -29.924 1.00 93.88 882 ASP A C 1
ATOM 6533 O O . ASP A 1 882 ? 20.321 12.496 -29.155 1.00 93.88 882 ASP A O 1
ATOM 6537 N N . VAL A 1 883 ? 18.294 12.809 -30.075 1.00 89.12 883 VAL A N 1
ATOM 6538 C CA . VAL A 1 883 ? 17.953 14.010 -29.286 1.00 89.12 883 VAL A CA 1
ATOM 6539 C C . VAL A 1 883 ? 17.865 13.749 -27.775 1.00 89.12 883 VAL A C 1
ATOM 6541 O O . VAL A 1 883 ? 18.007 14.684 -26.992 1.00 89.12 883 VAL A O 1
ATOM 6544 N N . SER A 1 884 ? 17.676 12.492 -27.367 1.00 88.25 884 SER A N 1
ATOM 6545 C CA . SER A 1 884 ? 17.656 12.029 -25.973 1.00 88.25 884 SER A CA 1
ATOM 6546 C C . SER A 1 884 ? 19.042 11.582 -25.479 1.00 88.25 884 SER A C 1
ATOM 6548 O O . SER A 1 884 ? 19.157 11.027 -24.391 1.00 88.25 884 SER A O 1
ATOM 6550 N N . ALA A 1 885 ? 20.097 11.857 -26.255 1.00 89.25 885 ALA A N 1
ATOM 6551 C CA . ALA A 1 885 ? 21.494 11.526 -25.981 1.00 89.25 885 ALA A CA 1
ATOM 6552 C C . ALA A 1 885 ? 21.834 10.021 -25.954 1.00 89.25 885 ALA A C 1
ATOM 6554 O O . ALA A 1 885 ? 22.921 9.647 -25.504 1.00 89.25 885 ALA A O 1
ATOM 6555 N N . ASN A 1 886 ? 20.985 9.148 -26.505 1.00 91.62 886 ASN A N 1
ATOM 6556 C CA . ASN A 1 886 ? 21.355 7.747 -26.707 1.00 91.62 886 ASN A CA 1
ATOM 6557 C C . ASN A 1 886 ? 22.322 7.632 -27.890 1.00 91.62 886 ASN A C 1
ATOM 6559 O O . ASN A 1 886 ? 22.015 8.057 -29.006 1.00 91.62 886 ASN A O 1
ATOM 6563 N N . ALA A 1 887 ? 23.493 7.039 -27.667 1.00 94.62 887 ALA A N 1
ATOM 6564 C CA . ALA A 1 887 ? 24.501 6.860 -28.707 1.00 94.62 887 ALA A CA 1
ATOM 6565 C C . ALA A 1 887 ? 24.084 5.810 -29.740 1.00 94.62 887 ALA A C 1
ATOM 6567 O O . ALA A 1 887 ? 23.675 4.704 -29.384 1.00 94.62 887 ALA A O 1
ATOM 6568 N N . TYR A 1 888 ? 24.267 6.121 -31.027 1.00 96.25 888 TYR A N 1
ATOM 6569 C CA . TYR A 1 888 ? 24.260 5.091 -32.061 1.00 96.25 888 TYR A CA 1
ATOM 6570 C C . TYR A 1 888 ? 25.388 4.098 -31.771 1.00 96.25 888 TYR A C 1
ATOM 6572 O O . TYR A 1 888 ? 26.527 4.509 -31.550 1.00 96.25 888 TYR A O 1
ATOM 6580 N N . THR A 1 889 ? 25.086 2.798 -31.807 1.00 94.50 889 THR A N 1
ATOM 6581 C CA . THR A 1 889 ? 26.057 1.724 -31.529 1.00 94.50 889 THR A CA 1
ATOM 6582 C C . THR A 1 889 ? 27.283 1.782 -32.447 1.00 94.50 889 THR A C 1
ATOM 6584 O O . THR A 1 889 ? 28.359 1.314 -32.076 1.00 94.50 889 THR A O 1
ATOM 6587 N N . GLY A 1 890 ? 27.138 2.402 -33.620 1.00 93.62 890 GLY A N 1
ATOM 6588 C CA . GLY A 1 890 ? 28.224 2.635 -34.559 1.00 93.62 890 GLY A CA 1
ATOM 6589 C C . GLY A 1 890 ? 28.341 1.556 -35.632 1.00 93.62 890 GLY A C 1
ATOM 6590 O O . GLY A 1 890 ? 27.566 0.604 -35.694 1.00 93.62 890 GLY A O 1
ATOM 6591 N N . ILE A 1 891 ? 29.334 1.728 -36.500 1.00 96.25 891 ILE A N 1
ATOM 6592 C CA . ILE A 1 891 ? 29.732 0.776 -37.537 1.00 96.25 891 ILE A CA 1
ATOM 6593 C C . ILE A 1 891 ? 31.210 0.467 -37.319 1.00 96.25 891 ILE A C 1
ATOM 6595 O O . ILE A 1 891 ? 32.051 1.355 -37.425 1.00 96.25 891 ILE A O 1
ATOM 6599 N N . THR A 1 892 ? 31.538 -0.782 -37.002 1.00 93.19 892 THR A N 1
ATOM 6600 C CA . THR A 1 892 ? 32.902 -1.177 -36.603 1.00 93.19 892 THR A CA 1
ATOM 6601 C C . THR A 1 892 ? 33.615 -2.057 -37.624 1.00 93.19 892 THR A C 1
ATOM 6603 O O . THR A 1 892 ? 34.803 -2.323 -37.468 1.00 93.19 892 THR A O 1
ATOM 6606 N N . ASN A 1 893 ? 32.914 -2.513 -38.664 1.00 90.38 893 ASN A N 1
ATOM 6607 C CA . ASN A 1 893 ? 33.444 -3.430 -39.669 1.00 90.38 893 ASN A CA 1
ATOM 6608 C C . ASN A 1 893 ? 33.256 -2.878 -41.089 1.00 90.38 893 ASN A C 1
ATOM 6610 O O . ASN A 1 893 ? 32.401 -2.030 -41.333 1.00 90.38 893 ASN A O 1
ATOM 6614 N N . ALA A 1 894 ? 34.041 -3.409 -42.024 1.00 90.31 894 ALA A N 1
ATOM 6615 C CA . ALA A 1 894 ? 34.061 -2.967 -43.415 1.00 90.31 894 ALA A CA 1
ATOM 6616 C C . ALA A 1 894 ? 32.869 -3.443 -44.262 1.00 90.31 894 ALA A C 1
ATOM 6618 O O . ALA A 1 894 ? 32.781 -3.070 -45.423 1.00 90.31 894 ALA A O 1
ATOM 6619 N N . THR A 1 895 ? 31.974 -4.271 -43.717 1.00 92.06 895 THR A N 1
ATOM 6620 C CA . THR A 1 895 ? 30.884 -4.918 -44.471 1.00 92.06 895 THR A CA 1
ATOM 6621 C C . THR A 1 895 ? 29.500 -4.355 -44.170 1.00 92.06 895 THR A C 1
ATOM 6623 O O . THR A 1 895 ? 28.576 -4.613 -44.922 1.00 92.06 895 THR A O 1
ATOM 6626 N N . THR A 1 896 ? 29.326 -3.613 -43.073 1.00 93.31 896 THR A N 1
ATOM 6627 C CA . THR A 1 896 ? 28.014 -3.078 -42.665 1.00 93.31 896 THR A CA 1
ATOM 6628 C C . THR A 1 896 ? 27.547 -1.915 -43.540 1.00 93.31 896 THR A C 1
ATOM 6630 O O . THR A 1 896 ? 26.345 -1.726 -43.696 1.00 93.31 896 THR A O 1
ATOM 6633 N N . LEU A 1 897 ? 28.478 -1.125 -44.079 1.00 96.06 897 LEU A N 1
ATOM 6634 C CA . LEU A 1 897 ? 28.178 -0.133 -45.105 1.00 96.06 897 LEU A CA 1
ATOM 6635 C C . LEU A 1 897 ? 29.397 0.062 -46.004 1.00 96.06 897 LEU A C 1
ATOM 6637 O O . LEU A 1 897 ? 30.368 0.729 -45.628 1.00 96.06 897 LEU A O 1
ATOM 6641 N N . ASN A 1 898 ? 29.324 -0.532 -47.189 1.00 95.12 898 ASN A N 1
ATOM 6642 C CA . ASN A 1 898 ? 30.364 -0.483 -48.205 1.00 95.12 898 ASN A CA 1
ATOM 6643 C C . ASN A 1 898 ? 29.785 -0.223 -49.599 1.00 95.12 898 ASN A C 1
ATOM 6645 O O . ASN A 1 898 ? 28.612 -0.486 -49.844 1.00 95.12 898 ASN A O 1
ATOM 6649 N N . PHE A 1 899 ? 30.584 0.330 -50.506 1.00 95.19 899 PHE A N 1
ATOM 6650 C CA . PHE A 1 899 ? 30.171 0.617 -51.878 1.00 95.19 899 PHE A CA 1
ATOM 6651 C C . PHE A 1 899 ? 31.379 0.775 -52.810 1.00 95.19 899 PHE A C 1
ATOM 6653 O O . PHE A 1 899 ? 32.483 1.103 -52.380 1.00 95.19 899 PHE A O 1
ATOM 6660 N N . GLU A 1 900 ? 31.175 0.570 -54.105 1.00 91.50 900 GLU A N 1
ATOM 6661 C CA . GLU A 1 900 ? 32.191 0.673 -55.150 1.00 91.50 900 GLU A CA 1
ATOM 6662 C C . GLU A 1 900 ? 31.951 1.899 -56.045 1.00 91.50 900 GLU A C 1
ATOM 6664 O O . GLU A 1 900 ? 30.824 2.216 -56.445 1.00 91.50 900 GLU A O 1
ATOM 6669 N N . VAL A 1 901 ? 33.046 2.589 -56.368 1.00 85.44 901 VAL A N 1
ATOM 6670 C CA . VAL A 1 901 ? 33.069 3.776 -57.231 1.00 85.44 901 VAL A CA 1
ATOM 6671 C C . VAL A 1 901 ? 33.648 3.383 -58.597 1.00 85.44 901 VAL A C 1
ATOM 6673 O O . VAL A 1 901 ? 34.840 3.078 -58.701 1.00 85.44 901 VAL A O 1
ATOM 6676 N N . ILE A 1 902 ? 32.832 3.401 -59.659 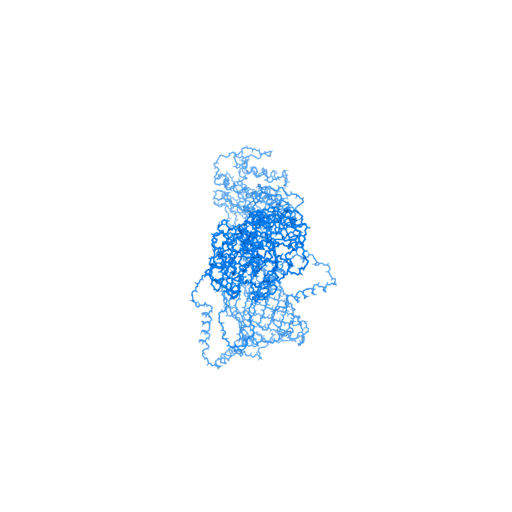1.00 67.50 902 ILE A N 1
ATOM 6677 C CA . ILE A 1 902 ? 33.247 3.045 -61.037 1.00 67.50 902 ILE A CA 1
ATOM 6678 C C . ILE A 1 902 ? 33.290 4.262 -61.974 1.00 67.50 902 ILE A C 1
ATOM 6680 O O . ILE A 1 902 ? 32.749 5.324 -61.671 1.00 67.50 902 ILE A O 1
ATOM 6684 N N . ALA A 1 903 ? 33.945 4.101 -63.132 1.00 57.75 903 ALA A N 1
ATOM 6685 C CA . ALA A 1 903 ? 34.088 5.148 -64.145 1.00 57.75 903 ALA A CA 1
ATOM 6686 C C . ALA A 1 903 ? 32.732 5.615 -64.709 1.00 57.75 903 ALA A C 1
ATOM 6688 O O . ALA A 1 903 ? 31.851 4.808 -65.010 1.00 57.75 903 ALA A O 1
ATOM 6689 N N . GLN A 1 904 ? 32.600 6.929 -64.884 1.00 55.78 904 GLN A N 1
ATOM 6690 C CA . GLN A 1 904 ? 31.405 7.594 -65.397 1.00 55.78 904 GLN A CA 1
ATOM 6691 C C . GLN A 1 904 ? 31.126 7.174 -66.854 1.00 55.78 904 GLN A C 1
ATOM 6693 O O . GLN A 1 904 ? 32.020 7.205 -67.698 1.00 55.78 904 GLN A O 1
ATOM 6698 N N . SER A 1 905 ? 29.885 6.780 -67.154 1.00 59.66 905 SER A N 1
ATOM 6699 C CA . SER A 1 905 ? 29.408 6.609 -68.533 1.00 59.66 905 SER A CA 1
ATOM 6700 C C . SER A 1 905 ? 29.016 7.979 -69.088 1.00 59.66 905 SER A C 1
ATOM 6702 O O . SER A 1 905 ? 28.154 8.633 -68.502 1.00 59.66 905 SER A O 1
ATOM 6704 N N . ILE A 1 906 ? 29.613 8.401 -70.205 1.00 62.34 906 ILE A N 1
ATOM 6705 C CA . ILE A 1 906 ? 29.308 9.664 -70.897 1.00 62.34 906 ILE A CA 1
ATOM 6706 C C . ILE A 1 906 ? 28.853 9.328 -72.319 1.00 62.34 906 ILE A C 1
ATOM 6708 O O . ILE A 1 906 ? 29.626 8.779 -73.097 1.00 62.34 906 ILE A O 1
ATOM 6712 N N . ASP A 1 907 ? 27.589 9.616 -72.636 1.00 68.62 907 ASP A N 1
ATOM 6713 C CA . ASP A 1 907 ? 26.984 9.434 -73.969 1.00 68.62 907 ASP A CA 1
ATOM 6714 C C . ASP A 1 907 ? 27.247 8.057 -74.627 1.00 68.62 907 ASP A C 1
ATOM 6716 O O . ASP A 1 907 ? 27.591 7.934 -75.798 1.00 68.62 907 ASP A O 1
ATOM 6720 N N . GLY A 1 908 ? 27.153 6.983 -73.832 1.00 78.69 908 GLY A N 1
ATOM 6721 C CA . GLY A 1 908 ? 27.392 5.602 -74.281 1.00 78.69 908 GLY A CA 1
ATOM 6722 C C . GLY A 1 908 ? 28.862 5.152 -74.297 1.00 78.69 908 GLY A C 1
ATOM 6723 O O . GLY A 1 908 ? 29.129 3.960 -74.478 1.00 78.69 908 GLY A O 1
ATOM 6724 N N . TYR A 1 909 ? 29.808 6.056 -74.036 1.00 83.62 909 TYR A N 1
ATOM 6725 C CA . TYR A 1 909 ? 31.236 5.766 -73.898 1.00 83.62 909 TYR A CA 1
ATOM 6726 C C . TYR A 1 909 ? 31.648 5.640 -72.431 1.00 83.62 909 TYR A C 1
ATOM 6728 O O . TYR A 1 909 ? 31.055 6.247 -71.535 1.00 83.62 909 TYR A O 1
ATOM 6736 N N . LYS A 1 910 ? 32.710 4.870 -72.180 1.00 87.06 910 LYS A N 1
ATOM 6737 C CA . LYS A 1 910 ? 33.419 4.901 -70.893 1.00 87.06 910 LYS A CA 1
ATOM 6738 C C . LYS A 1 910 ? 34.695 5.712 -71.053 1.00 87.06 910 LYS A C 1
ATOM 6740 O O . LYS A 1 910 ? 35.219 5.845 -72.157 1.00 87.06 910 LYS A O 1
ATOM 6745 N N . THR A 1 911 ? 35.222 6.214 -69.945 1.00 85.75 911 THR A N 1
ATOM 6746 C CA . THR A 1 911 ? 36.505 6.920 -69.937 1.00 85.75 911 THR A CA 1
ATOM 6747 C C . THR A 1 911 ? 37.625 6.014 -69.443 1.00 85.75 911 THR A C 1
ATOM 6749 O O . THR A 1 911 ? 37.458 5.321 -68.437 1.00 85.75 911 THR A O 1
ATOM 6752 N N . VAL A 1 912 ? 38.783 6.072 -70.093 1.00 87.69 912 VAL A N 1
ATOM 6753 C CA . VAL A 1 912 ? 40.044 5.492 -69.618 1.00 87.69 912 VAL A CA 1
ATOM 6754 C C . VAL A 1 912 ? 41.001 6.618 -69.247 1.00 87.69 912 VAL A C 1
ATOM 6756 O O . VAL A 1 912 ? 41.074 7.633 -69.932 1.00 87.69 912 VAL A O 1
ATOM 6759 N N . ARG A 1 913 ? 41.708 6.472 -68.130 1.00 89.19 913 ARG A N 1
ATOM 6760 C CA . ARG A 1 913 ? 42.680 7.463 -67.661 1.00 89.19 913 ARG A CA 1
ATOM 6761 C C . ARG A 1 913 ? 44.050 7.139 -68.232 1.00 89.19 913 ARG A C 1
ATOM 6763 O O . ARG A 1 913 ? 44.478 5.989 -68.129 1.00 89.19 913 ARG A O 1
ATOM 6770 N N . SER A 1 914 ? 44.712 8.137 -68.809 1.00 88.12 914 SER A N 1
ATOM 6771 C CA . SER A 1 914 ? 46.104 8.003 -69.215 1.00 88.12 914 SER A CA 1
ATOM 6772 C C . SER A 1 914 ? 46.970 7.752 -67.978 1.00 88.12 914 SER A C 1
ATOM 6774 O O . SER A 1 914 ? 46.880 8.512 -67.012 1.00 88.12 914 SER A O 1
ATOM 6776 N N . PRO A 1 915 ? 47.816 6.713 -67.984 1.00 87.62 915 PRO A N 1
ATOM 6777 C CA . PRO A 1 915 ? 48.797 6.508 -66.929 1.00 87.62 915 PRO A CA 1
ATOM 6778 C C . PRO A 1 915 ? 50.005 7.462 -67.041 1.00 87.62 915 PRO A C 1
ATOM 6780 O O . PRO A 1 915 ? 50.808 7.508 -66.113 1.00 87.62 915 PRO A O 1
ATOM 6783 N N . ASP A 1 916 ? 50.139 8.210 -68.143 1.00 87.56 916 ASP A N 1
ATOM 6784 C CA . ASP A 1 916 ? 51.250 9.132 -68.408 1.00 87.56 916 ASP A CA 1
ATOM 6785 C C . ASP A 1 916 ? 50.890 10.591 -68.087 1.00 87.56 916 ASP A C 1
ATOM 6787 O O . ASP A 1 916 ? 51.643 11.286 -67.407 1.00 87.56 916 ASP A O 1
ATOM 6791 N N . THR A 1 917 ? 49.727 11.061 -68.547 1.00 89.31 917 THR A N 1
ATOM 6792 C CA . THR A 1 917 ? 49.304 12.469 -68.411 1.00 89.31 917 THR A CA 1
ATOM 6793 C C . THR A 1 917 ? 48.194 12.688 -67.388 1.00 89.31 917 THR A C 1
ATOM 6795 O O . THR A 1 917 ? 47.829 13.832 -67.122 1.00 89.31 917 THR A O 1
ATOM 6798 N N . ASP A 1 918 ? 47.622 11.611 -66.843 1.00 85.00 918 ASP A N 1
ATOM 6799 C CA . ASP A 1 918 ? 46.437 11.618 -65.974 1.00 85.00 918 ASP A CA 1
ATOM 6800 C C . ASP A 1 918 ? 45.148 12.156 -66.641 1.00 85.00 918 ASP A C 1
ATOM 6802 O O . ASP A 1 918 ? 44.078 12.183 -66.024 1.00 85.00 918 ASP A O 1
ATOM 6806 N N . LYS A 1 919 ? 45.205 12.529 -67.929 1.00 87.69 919 LYS A N 1
ATOM 6807 C CA . LYS A 1 919 ? 44.037 12.967 -68.702 1.00 87.69 919 LYS A CA 1
ATOM 6808 C C . LYS A 1 919 ? 43.080 11.804 -68.972 1.00 87.69 919 LYS A C 1
ATOM 6810 O O . LYS A 1 919 ? 43.481 10.646 -69.102 1.00 87.69 919 LYS A O 1
ATOM 6815 N N . LEU A 1 920 ? 41.788 12.111 -69.069 1.00 89.56 920 LEU A N 1
ATOM 6816 C CA . LEU A 1 920 ? 40.758 11.133 -69.420 1.00 89.56 920 LEU A CA 1
ATOM 6817 C C . LEU A 1 920 ? 40.559 11.092 -70.937 1.00 89.56 920 LEU A C 1
ATOM 6819 O O . LEU A 1 920 ? 40.401 12.124 -71.577 1.00 89.56 920 LEU A O 1
ATOM 6823 N N . TRP A 1 921 ? 40.497 9.889 -71.487 1.00 94.19 921 TRP A N 1
ATOM 6824 C CA . TRP A 1 921 ? 40.244 9.599 -72.894 1.00 94.19 921 TRP A CA 1
ATOM 6825 C C . TRP A 1 921 ? 38.985 8.750 -73.033 1.00 94.19 921 TRP A C 1
ATOM 6827 O O . TRP A 1 921 ? 38.640 7.999 -72.119 1.00 94.19 921 TRP A O 1
ATOM 6837 N N . LEU A 1 922 ? 38.313 8.806 -74.181 1.00 93.56 922 LEU A N 1
ATOM 6838 C CA . LEU A 1 922 ? 37.272 7.817 -74.477 1.00 93.56 922 LEU A CA 1
ATOM 6839 C C . LEU A 1 922 ? 37.881 6.419 -74.672 1.00 93.56 922 LEU A C 1
ATOM 6841 O O . LEU A 1 922 ? 38.921 6.248 -75.313 1.00 93.56 922 LEU A O 1
ATOM 6845 N N . ASP A 1 923 ? 37.206 5.397 -74.148 1.00 92.38 923 ASP A N 1
ATOM 6846 C CA . ASP A 1 923 ? 37.661 4.001 -74.164 1.00 92.38 923 ASP A CA 1
ATOM 6847 C C . ASP A 1 923 ? 37.747 3.381 -75.576 1.00 92.38 923 ASP A C 1
ATOM 6849 O O . ASP A 1 923 ? 38.492 2.423 -75.791 1.00 92.38 923 ASP A O 1
ATOM 6853 N N . ARG A 1 924 ? 37.047 3.948 -76.566 1.00 94.81 924 ARG A N 1
ATOM 6854 C CA . ARG A 1 924 ? 37.017 3.519 -77.984 1.00 94.81 924 ARG A CA 1
ATOM 6855 C C . ARG A 1 924 ? 36.977 4.717 -78.951 1.00 94.81 924 ARG A C 1
ATOM 6857 O O . ARG A 1 924 ? 36.795 5.853 -78.518 1.00 94.81 924 ARG A O 1
ATOM 6864 N N . ASN A 1 925 ? 37.202 4.475 -80.250 1.00 96.62 925 ASN A N 1
ATOM 6865 C CA . ASN A 1 925 ? 37.116 5.525 -81.276 1.00 96.62 925 ASN A CA 1
ATOM 6866 C C . ASN A 1 925 ? 35.684 6.067 -81.332 1.00 96.62 925 ASN A C 1
ATOM 6868 O O . ASN A 1 925 ? 34.731 5.320 -81.109 1.00 96.62 925 ASN A O 1
ATOM 6872 N N . LEU A 1 926 ? 35.527 7.343 -81.672 1.00 95.12 926 LEU A N 1
ATOM 6873 C CA . LEU A 1 926 ? 34.206 7.939 -81.830 1.00 95.12 926 LEU A CA 1
ATOM 6874 C C . LEU A 1 926 ? 33.422 7.201 -82.933 1.00 95.12 926 LEU A C 1
ATOM 6876 O O . LEU A 1 926 ? 33.956 6.950 -84.013 1.00 95.12 926 LEU A O 1
ATOM 6880 N N . GLY A 1 927 ? 32.187 6.805 -82.634 1.00 92.31 927 GLY A N 1
ATOM 6881 C CA . GLY A 1 927 ? 31.323 5.976 -83.485 1.00 92.31 927 GLY A CA 1
ATOM 6882 C C . GLY A 1 927 ? 31.477 4.462 -83.286 1.00 92.31 927 GLY A C 1
ATOM 6883 O O . GLY A 1 927 ? 30.741 3.679 -83.881 1.00 92.31 927 GLY A O 1
ATOM 6884 N N . ALA A 1 928 ? 32.438 4.002 -82.476 1.00 94.56 928 ALA A N 1
ATOM 6885 C CA . ALA A 1 928 ? 32.669 2.572 -82.278 1.00 94.56 928 ALA A CA 1
ATOM 6886 C C . ALA A 1 928 ? 31.691 1.963 -81.265 1.00 94.56 928 ALA A C 1
ATOM 6888 O O . ALA A 1 928 ? 31.405 2.544 -80.219 1.00 94.56 928 ALA A O 1
ATOM 6889 N N . THR A 1 929 ? 31.245 0.730 -81.508 1.00 91.75 929 THR A N 1
ATOM 6890 C CA . THR A 1 929 ? 30.283 0.055 -80.622 1.00 91.75 929 THR A CA 1
ATOM 6891 C C . THR A 1 929 ? 30.949 -0.642 -79.438 1.00 91.75 929 THR A C 1
ATOM 6893 O O . THR A 1 929 ? 30.271 -0.952 -78.461 1.00 91.75 929 THR A O 1
ATOM 6896 N N . GLN A 1 930 ? 32.268 -0.866 -79.479 1.00 92.81 930 GLN A N 1
ATOM 6897 C CA . GLN A 1 930 ? 33.033 -1.489 -78.392 1.00 92.81 930 GLN A CA 1
ATOM 6898 C C . GLN A 1 930 ? 34.506 -1.061 -78.364 1.00 92.81 930 GLN A C 1
ATOM 6900 O O . GLN A 1 930 ? 35.048 -0.564 -79.351 1.00 92.81 930 GLN A O 1
ATOM 6905 N N . VAL A 1 931 ? 35.159 -1.288 -77.222 1.00 94.31 931 VAL A N 1
ATOM 6906 C CA . VAL A 1 931 ? 36.623 -1.220 -77.090 1.00 94.31 931 VAL A CA 1
ATOM 6907 C C . VAL A 1 931 ? 37.249 -2.353 -77.903 1.00 94.31 931 VAL A C 1
ATOM 6909 O O . VAL A 1 931 ? 36.727 -3.468 -77.897 1.00 94.31 931 VAL A O 1
ATOM 6912 N N . ALA A 1 932 ? 38.370 -2.086 -78.575 1.00 94.12 932 ALA A N 1
ATOM 6913 C CA . ALA A 1 932 ? 39.035 -3.074 -79.417 1.00 94.12 932 ALA A CA 1
ATOM 6914 C C . ALA A 1 932 ? 39.401 -4.346 -78.637 1.00 94.12 932 ALA A C 1
ATOM 6916 O O . ALA A 1 932 ? 40.068 -4.305 -77.597 1.00 94.12 932 ALA A O 1
ATOM 6917 N N . THR A 1 933 ? 38.982 -5.488 -79.177 1.00 96.12 933 THR A N 1
ATOM 6918 C CA . THR A 1 933 ? 39.351 -6.827 -78.686 1.00 96.12 933 THR A CA 1
ATOM 6919 C C . THR A 1 933 ? 40.537 -7.428 -79.446 1.00 96.12 933 THR A C 1
ATOM 6921 O O . THR A 1 933 ? 41.188 -8.346 -78.953 1.00 96.12 933 THR A O 1
ATOM 6924 N N . SER A 1 934 ? 40.853 -6.877 -80.620 1.00 96.31 934 SER A N 1
ATOM 6925 C CA . SER A 1 934 ? 42.065 -7.121 -81.410 1.00 96.31 934 SER A CA 1
ATOM 6926 C C . SER A 1 934 ? 42.368 -5.892 -82.277 1.00 96.31 934 SER A C 1
ATOM 6928 O O . SER A 1 934 ? 41.505 -5.031 -82.453 1.00 96.31 934 SER A O 1
ATOM 6930 N N . SER A 1 935 ? 43.564 -5.809 -82.864 1.00 94.69 935 SER A N 1
ATOM 6931 C CA . SER A 1 935 ? 43.925 -4.705 -83.769 1.00 94.69 935 SER A CA 1
ATOM 6932 C C . SER A 1 935 ? 43.050 -4.640 -85.033 1.00 94.69 935 SER A C 1
ATOM 6934 O O . SER A 1 935 ? 42.915 -3.575 -85.635 1.00 94.69 935 SER A O 1
ATOM 6936 N N . THR A 1 936 ? 42.416 -5.749 -85.426 1.00 96.38 936 THR A N 1
ATOM 6937 C CA . THR A 1 936 ? 41.538 -5.854 -86.601 1.00 96.38 936 THR A CA 1
ATOM 6938 C C . THR A 1 936 ? 40.048 -5.969 -86.245 1.00 96.38 936 THR A C 1
ATOM 6940 O O . THR A 1 936 ? 39.240 -6.352 -87.088 1.00 96.38 936 THR A O 1
ATOM 6943 N N . ASP A 1 937 ? 39.659 -5.616 -85.015 1.00 96.75 937 ASP A N 1
ATOM 6944 C CA . ASP A 1 937 ? 38.267 -5.648 -84.557 1.00 96.75 937 ASP A CA 1
ATOM 6945 C C . ASP A 1 937 ? 37.420 -4.558 -85.237 1.00 96.75 937 ASP A C 1
ATOM 6947 O O . ASP A 1 937 ? 37.463 -3.383 -84.861 1.00 96.75 937 ASP A O 1
ATOM 6951 N N . SER A 1 938 ? 36.606 -4.954 -86.217 1.00 94.88 938 SER A N 1
ATOM 6952 C CA . SER A 1 938 ? 35.790 -4.029 -87.007 1.00 94.88 938 SER A CA 1
ATOM 6953 C C . SER A 1 938 ? 34.753 -3.252 -86.195 1.00 94.88 938 SER A C 1
ATOM 6955 O O . SER A 1 938 ? 34.388 -2.148 -86.594 1.00 94.88 938 SER A O 1
ATOM 6957 N N . ALA A 1 939 ? 34.291 -3.789 -85.059 1.00 95.31 939 ALA A N 1
ATOM 6958 C CA . ALA A 1 939 ? 33.327 -3.116 -84.186 1.00 95.31 939 ALA A CA 1
ATOM 6959 C C . ALA A 1 939 ? 33.961 -1.956 -83.389 1.00 95.31 939 ALA A C 1
ATOM 6961 O O . ALA A 1 939 ? 33.259 -1.096 -82.854 1.00 95.31 939 ALA A O 1
ATOM 6962 N N . SER A 1 940 ? 35.295 -1.910 -83.338 1.00 95.69 940 SER A N 1
ATOM 6963 C CA . SER A 1 940 ? 36.064 -0.881 -82.634 1.00 95.69 940 SER A CA 1
ATOM 6964 C C . SER A 1 940 ? 36.559 0.265 -83.525 1.00 95.69 940 SER A C 1
ATOM 6966 O O . SER A 1 940 ? 37.067 1.265 -83.020 1.00 95.69 940 SER A O 1
ATOM 6968 N N . TYR A 1 941 ? 36.416 0.145 -84.851 1.00 96.50 941 TYR A N 1
ATOM 6969 C CA . TYR A 1 941 ? 37.001 1.096 -85.800 1.00 96.50 941 TYR A CA 1
ATOM 6970 C C . TYR A 1 941 ? 36.421 2.512 -85.694 1.00 96.50 941 TYR A C 1
ATOM 6972 O O . TYR A 1 941 ? 37.156 3.477 -85.902 1.00 96.50 941 TYR A O 1
ATOM 6980 N N . GLY A 1 942 ? 35.140 2.637 -85.341 1.00 95.38 942 GLY A N 1
ATOM 6981 C CA . GLY A 1 942 ? 34.434 3.919 -85.248 1.00 95.38 942 GLY A CA 1
ATOM 6982 C C . GLY A 1 942 ? 34.199 4.576 -86.603 1.00 95.38 942 GLY A C 1
ATOM 6983 O O . GLY A 1 942 ? 34.340 3.927 -87.633 1.00 95.38 942 GLY A O 1
ATOM 6984 N N . ASP A 1 943 ? 33.851 5.851 -86.633 1.00 96.75 943 ASP A N 1
ATOM 6985 C CA . ASP A 1 943 ? 33.553 6.578 -87.870 1.00 96.75 943 ASP A CA 1
ATOM 6986 C C . ASP A 1 943 ? 34.801 7.242 -88.483 1.00 96.75 943 ASP A C 1
ATOM 6988 O O . ASP A 1 943 ? 35.900 7.188 -87.918 1.00 96.75 943 ASP A O 1
ATOM 6992 N N . LEU A 1 944 ? 34.657 7.799 -89.692 1.00 97.75 944 LEU A N 1
ATOM 6993 C CA . LEU A 1 944 ? 35.742 8.399 -90.480 1.00 97.75 944 LEU A CA 1
ATOM 6994 C C . LEU A 1 944 ? 35.391 9.832 -90.903 1.00 97.75 944 LEU A C 1
ATOM 6996 O O . LEU A 1 944 ? 34.765 10.056 -91.938 1.00 97.75 944 LEU A O 1
ATOM 7000 N N . TYR A 1 945 ? 35.847 10.800 -90.118 1.00 97.44 945 TYR A N 1
ATOM 7001 C CA . TYR A 1 945 ? 35.466 12.209 -90.209 1.00 97.44 945 TYR A CA 1
ATOM 7002 C C . TYR A 1 945 ? 36.342 12.979 -91.199 1.00 97.44 945 TYR A C 1
ATOM 7004 O O . TYR A 1 945 ? 37.565 12.816 -91.203 1.00 97.44 945 TYR A O 1
ATOM 7012 N N . GLN A 1 946 ? 35.736 13.860 -92.000 1.00 95.69 946 GLN A N 1
ATOM 7013 C CA . GLN A 1 946 ? 36.481 14.888 -92.737 1.00 95.69 946 GLN A CA 1
ATOM 7014 C C . GLN A 1 946 ? 36.930 15.988 -91.773 1.00 95.69 946 GLN A C 1
ATOM 7016 O O . GLN A 1 946 ? 36.187 16.370 -90.866 1.00 95.69 946 GLN A O 1
ATOM 7021 N N . TRP A 1 947 ? 38.154 16.491 -91.939 1.00 95.56 947 TRP A N 1
ATOM 7022 C CA . TRP A 1 947 ? 38.792 17.301 -90.905 1.00 95.56 947 TRP A CA 1
ATOM 7023 C C . TRP A 1 947 ? 38.032 18.607 -90.629 1.00 95.56 947 TRP A C 1
ATOM 7025 O O . TRP A 1 947 ? 37.771 19.377 -91.551 1.00 95.56 947 TRP A O 1
ATOM 7035 N N . GLY A 1 948 ? 37.675 18.872 -89.373 1.00 92.88 948 GLY A N 1
ATOM 7036 C CA . GLY A 1 948 ? 36.880 20.025 -88.936 1.00 92.88 948 GLY A CA 1
ATOM 7037 C C . GLY A 1 948 ? 35.382 19.987 -89.260 1.00 92.88 948 GLY A C 1
ATOM 7038 O O . GLY A 1 948 ? 34.710 21.000 -89.052 1.00 92.88 948 GLY A O 1
ATOM 7039 N N . ARG A 1 949 ? 34.851 18.885 -89.808 1.00 92.81 949 ARG A N 1
ATOM 7040 C CA . ARG A 1 949 ? 33.428 18.747 -90.157 1.00 92.81 949 ARG A CA 1
ATOM 7041 C C . ARG A 1 949 ? 32.624 18.203 -88.977 1.00 92.81 949 ARG A C 1
ATOM 7043 O O . ARG A 1 949 ? 33.108 17.354 -88.231 1.00 92.81 949 ARG A O 1
ATOM 7050 N N . LYS A 1 950 ? 31.387 18.678 -88.827 1.00 92.62 950 LYS A N 1
ATOM 7051 C CA . LYS A 1 950 ? 30.423 18.132 -87.866 1.00 92.62 950 LYS A CA 1
ATOM 7052 C C . LYS A 1 950 ? 29.989 16.717 -88.268 1.00 92.62 950 LYS A C 1
ATOM 7054 O O . LYS A 1 950 ? 29.895 16.426 -89.459 1.00 92.62 950 LYS A O 1
ATOM 7059 N N . ALA A 1 951 ? 29.667 15.876 -87.286 1.00 91.69 951 ALA A N 1
ATOM 7060 C CA . ALA A 1 951 ? 28.965 14.615 -87.508 1.00 91.69 951 ALA A CA 1
ATOM 7061 C C . ALA A 1 951 ? 27.566 14.897 -88.091 1.00 91.69 951 ALA A C 1
ATOM 7063 O O . ALA A 1 951 ? 26.666 15.375 -87.397 1.00 91.69 951 ALA A O 1
ATOM 7064 N N . ASP A 1 952 ? 27.411 14.682 -89.393 1.00 91.56 952 ASP A N 1
ATOM 7065 C CA . ASP A 1 952 ? 26.175 14.924 -90.152 1.00 91.56 952 ASP A CA 1
ATOM 7066 C C . ASP A 1 952 ? 25.741 13.674 -90.935 1.00 91.56 952 ASP A C 1
ATOM 7068 O O . ASP A 1 952 ? 24.792 13.702 -91.721 1.00 91.56 952 ASP A O 1
ATOM 7072 N N . GLY A 1 953 ? 26.436 12.559 -90.709 1.00 91.88 953 GLY A N 1
ATOM 7073 C CA . GLY A 1 953 ? 26.269 11.300 -91.396 1.00 91.88 953 GLY A CA 1
ATOM 7074 C C . GLY A 1 953 ? 27.304 11.044 -92.490 1.00 91.88 953 GLY A C 1
ATOM 7075 O O . GLY A 1 953 ? 27.295 9.930 -93.011 1.00 91.88 953 GLY A O 1
ATOM 7076 N N . HIS A 1 954 ? 28.167 11.991 -92.870 1.00 94.12 954 HIS A N 1
ATOM 7077 C CA . HIS A 1 954 ? 29.241 11.736 -93.845 1.00 94.12 954 HIS A CA 1
ATOM 7078 C C . HIS A 1 954 ? 30.304 10.756 -93.325 1.00 94.12 954 HIS A C 1
ATOM 7080 O O . HIS A 1 954 ? 30.971 10.083 -94.114 1.00 94.12 954 HIS A O 1
ATOM 7086 N N . GLU A 1 955 ? 30.466 10.718 -92.005 1.00 95.94 955 GLU A N 1
ATOM 7087 C CA . GLU A 1 955 ? 31.471 9.958 -91.275 1.00 95.94 955 GLU A CA 1
ATOM 7088 C C . GLU A 1 955 ? 31.201 8.446 -91.269 1.00 95.94 955 GLU A C 1
ATOM 7090 O O . GLU A 1 955 ? 32.133 7.648 -91.137 1.00 95.94 955 GLU A O 1
ATOM 7095 N N . ASP A 1 956 ? 29.939 8.057 -91.481 1.00 94.38 956 ASP A N 1
ATOM 7096 C CA . ASP A 1 956 ? 29.476 6.671 -91.484 1.00 94.38 956 ASP A CA 1
ATOM 7097 C C . ASP A 1 956 ? 30.255 5.851 -92.518 1.00 94.38 956 ASP A C 1
ATOM 7099 O O . ASP A 1 956 ? 30.152 6.042 -93.738 1.00 94.38 956 ASP A O 1
ATOM 7103 N N . ARG A 1 957 ? 31.045 4.894 -92.025 1.00 93.69 957 ARG A N 1
ATOM 7104 C CA . ARG A 1 957 ? 31.898 4.028 -92.850 1.00 93.69 957 ARG A CA 1
ATOM 7105 C C . ARG A 1 957 ? 31.126 3.136 -93.826 1.00 93.69 957 ARG A C 1
ATOM 7107 O O . ARG A 1 957 ? 31.709 2.677 -94.805 1.00 93.69 957 ARG A O 1
ATOM 7114 N N . THR A 1 958 ? 29.839 2.893 -93.593 1.00 91.19 958 THR A N 1
ATOM 7115 C CA . THR A 1 958 ? 29.004 2.027 -94.439 1.00 91.19 958 THR A CA 1
ATOM 7116 C C . THR A 1 958 ? 28.457 2.750 -95.670 1.00 91.19 958 THR A C 1
ATOM 7118 O O . THR A 1 958 ? 28.125 2.110 -96.670 1.00 91.19 958 THR A O 1
ATOM 7121 N N . LYS A 1 959 ? 28.422 4.090 -95.654 1.00 91.38 959 LYS A N 1
ATOM 7122 C CA . LYS A 1 959 ? 27.947 4.883 -96.793 1.00 91.38 959 LYS A CA 1
ATOM 7123 C C . LYS A 1 959 ? 28.960 4.880 -97.937 1.00 91.38 959 LYS A C 1
ATOM 7125 O O . LYS A 1 959 ? 30.155 5.107 -97.739 1.00 91.38 959 LYS A O 1
ATOM 7130 N N . THR A 1 960 ? 28.474 4.645 -99.155 1.00 90.25 960 THR A N 1
ATOM 7131 C CA . THR A 1 960 ? 29.292 4.575 -100.384 1.00 90.25 960 THR A CA 1
ATOM 7132 C C . THR A 1 960 ? 29.060 5.739 -101.346 1.00 90.25 960 THR A C 1
ATOM 7134 O O . THR A 1 960 ? 29.867 5.955 -102.245 1.00 90.25 960 THR A O 1
ATOM 7137 N N . SER A 1 961 ? 27.975 6.497 -101.171 1.00 93.50 961 SER A N 1
ATOM 7138 C CA . SER A 1 961 ? 27.664 7.664 -102.003 1.00 93.50 961 SER A CA 1
ATOM 7139 C C . SER A 1 961 ? 28.527 8.867 -101.621 1.00 93.50 961 SER A C 1
ATOM 7141 O O . SER A 1 961 ? 28.770 9.116 -100.439 1.00 93.50 961 SER A O 1
ATOM 7143 N N . THR A 1 962 ? 28.961 9.631 -102.621 1.00 94.25 962 THR A N 1
ATOM 7144 C CA . THR A 1 962 ? 29.848 10.789 -102.457 1.00 94.25 962 THR A CA 1
ATOM 7145 C C . THR A 1 962 ? 29.297 12.027 -103.161 1.00 94.25 962 THR A C 1
ATOM 7147 O O . THR A 1 962 ? 28.422 11.936 -104.023 1.00 94.25 962 THR A O 1
ATOM 7150 N N . SER A 1 963 ? 29.813 13.198 -102.787 1.00 93.75 963 SER A N 1
ATOM 7151 C CA . SER A 1 963 ? 29.560 14.478 -103.456 1.00 93.75 963 SER A CA 1
ATOM 7152 C C . SER A 1 963 ? 30.879 15.077 -103.933 1.00 93.75 963 SER A C 1
ATOM 7154 O O . SER A 1 963 ? 31.834 15.129 -103.169 1.00 93.75 963 SER A O 1
ATOM 7156 N N . SER A 1 964 ? 30.950 15.580 -105.163 1.00 90.88 964 SER A N 1
ATOM 7157 C CA . SER A 1 964 ? 32.114 16.345 -105.642 1.00 90.88 964 SER A CA 1
ATOM 7158 C C . SER A 1 964 ? 31.993 17.854 -105.390 1.00 90.88 964 SER A C 1
ATOM 7160 O O . SER A 1 964 ? 32.881 18.616 -105.766 1.00 90.88 964 SER A O 1
ATOM 7162 N N . THR A 1 965 ? 30.881 18.307 -104.808 1.00 92.44 965 THR A N 1
ATOM 7163 C CA . THR A 1 965 ? 30.606 19.728 -104.569 1.00 92.44 965 THR A CA 1
ATOM 7164 C C . THR A 1 965 ? 31.191 20.155 -103.229 1.00 92.44 965 THR A C 1
ATOM 7166 O O . THR A 1 965 ? 30.778 19.638 -102.190 1.00 92.44 965 THR A O 1
ATOM 7169 N N . LEU A 1 966 ? 32.129 21.108 -103.257 1.00 91.25 966 LEU A N 1
ATOM 7170 C CA . LEU A 1 966 ? 32.664 21.742 -102.050 1.00 91.25 966 LEU A CA 1
ATOM 7171 C C . LEU A 1 966 ? 31.595 22.603 -101.377 1.00 91.25 966 LEU A C 1
ATOM 7173 O O . LEU A 1 966 ? 30.838 23.300 -102.052 1.00 91.25 966 LEU A O 1
ATOM 7177 N N . THR A 1 967 ? 31.585 22.598 -100.049 1.00 89.75 967 THR A N 1
ATOM 7178 C CA . THR A 1 967 ? 30.755 23.518 -99.258 1.00 89.75 967 THR A CA 1
ATOM 7179 C C . THR A 1 967 ? 31.457 24.860 -99.030 1.00 89.75 967 THR A C 1
ATOM 7181 O O . THR A 1 967 ? 32.680 24.975 -99.136 1.00 89.75 967 THR A O 1
ATOM 7184 N N . SER A 1 968 ? 30.675 25.892 -98.720 1.00 88.69 968 SER A N 1
ATOM 7185 C CA . SER A 1 968 ? 31.132 27.231 -98.332 1.00 88.69 968 SER A CA 1
ATOM 7186 C C . SER A 1 968 ? 30.888 27.540 -96.850 1.00 88.69 968 SER A C 1
ATOM 7188 O O . SER A 1 968 ? 31.009 28.693 -96.451 1.00 88.69 968 SER A O 1
ATOM 7190 N N . ASP A 1 969 ? 30.504 26.547 -96.044 1.00 86.81 969 ASP A N 1
ATOM 7191 C CA . ASP A 1 969 ? 30.241 26.687 -94.607 1.00 86.81 969 ASP A CA 1
ATOM 7192 C C . ASP A 1 969 ? 30.756 25.447 -93.862 1.00 86.81 969 ASP A C 1
ATOM 7194 O O . ASP A 1 969 ? 30.496 24.312 -94.275 1.00 86.81 969 ASP A O 1
ATOM 7198 N N . ILE A 1 970 ? 31.499 25.662 -92.771 1.00 86.00 970 ILE A N 1
ATOM 7199 C CA . ILE A 1 970 ? 32.014 24.574 -91.929 1.00 86.00 970 ILE A CA 1
ATOM 7200 C C . ILE A 1 970 ? 30.910 23.900 -91.112 1.00 86.00 970 ILE A C 1
ATOM 7202 O O . ILE A 1 970 ? 31.036 22.722 -90.801 1.00 86.00 970 ILE A O 1
ATOM 7206 N N . THR A 1 971 ? 29.848 24.620 -90.755 1.00 83.62 971 THR A N 1
ATOM 7207 C CA . THR A 1 971 ? 28.786 24.141 -89.857 1.00 83.62 971 THR A CA 1
ATOM 7208 C C . THR A 1 971 ? 27.656 23.423 -90.582 1.00 83.62 971 THR A C 1
ATOM 7210 O O . THR A 1 971 ? 27.020 22.534 -90.014 1.00 83.62 971 THR A O 1
ATOM 7213 N N . ASN A 1 972 ? 27.423 23.760 -91.853 1.00 86.94 972 ASN A N 1
ATOM 7214 C CA . ASN A 1 972 ? 26.411 23.121 -92.683 1.00 86.94 972 ASN A CA 1
ATOM 7215 C C . ASN A 1 972 ? 26.953 22.827 -94.086 1.00 86.94 972 ASN A C 1
ATOM 7217 O O . ASN A 1 972 ? 26.987 23.690 -94.961 1.00 86.94 972 ASN A O 1
ATOM 7221 N N . ALA A 1 973 ? 27.312 21.567 -94.329 1.00 87.25 973 ALA A N 1
ATOM 7222 C CA . ALA A 1 973 ? 27.805 21.119 -95.627 1.00 87.25 973 ALA A CA 1
ATOM 7223 C C . ALA A 1 973 ? 26.720 21.045 -96.721 1.00 87.25 973 ALA A C 1
ATOM 7225 O O . ALA A 1 973 ? 27.038 20.771 -97.877 1.00 87.25 973 ALA A O 1
ATOM 7226 N N . SER A 1 974 ? 25.439 21.251 -96.379 1.00 87.88 974 SER A N 1
ATOM 7227 C CA . SER A 1 974 ? 24.276 21.083 -97.271 1.00 87.88 974 SER A CA 1
ATOM 7228 C C . SER A 1 974 ? 24.152 19.685 -97.904 1.00 87.88 974 SER A C 1
ATOM 7230 O O . SER A 1 974 ? 23.401 19.479 -98.856 1.00 87.88 974 SER A O 1
ATOM 7232 N N . THR A 1 975 ? 24.883 18.705 -97.375 1.00 90.88 975 THR A N 1
ATOM 7233 C CA . THR A 1 975 ? 24.848 17.292 -97.751 1.00 90.88 975 THR A CA 1
ATOM 7234 C C . THR A 1 975 ? 25.307 16.454 -96.566 1.00 90.88 975 THR A C 1
ATOM 7236 O O . THR A 1 975 ? 26.125 16.910 -95.781 1.00 90.88 975 THR A O 1
ATOM 7239 N N . THR A 1 976 ? 24.830 15.218 -96.459 1.00 92.88 976 THR A N 1
ATOM 7240 C CA . THR A 1 976 ? 25.329 14.219 -95.494 1.00 92.88 976 THR A CA 1
ATOM 7241 C C . THR A 1 976 ? 26.298 13.234 -96.156 1.00 92.88 976 THR A C 1
ATOM 7243 O O . THR A 1 976 ? 26.567 12.161 -95.622 1.00 92.88 976 THR A O 1
ATOM 7246 N N . LEU A 1 977 ? 26.718 13.513 -97.396 1.00 95.00 977 LEU A N 1
ATOM 7247 C CA . LEU A 1 977 ? 27.623 12.663 -98.166 1.00 95.00 977 LEU A CA 1
ATOM 7248 C C . LEU A 1 977 ? 29.079 13.049 -97.906 1.00 95.00 977 LEU A C 1
ATOM 7250 O O . LEU A 1 977 ? 29.402 14.211 -97.633 1.00 95.00 977 LEU A O 1
ATOM 7254 N N . PHE A 1 978 ? 29.966 12.068 -98.055 1.00 96.25 978 PHE A N 1
ATOM 7255 C CA . PHE A 1 978 ? 31.403 12.302 -98.039 1.00 96.25 978 PHE A CA 1
ATOM 7256 C C . PHE A 1 978 ? 31.809 13.133 -99.263 1.00 96.25 978 PHE A C 1
ATOM 7258 O O . PHE A 1 978 ? 31.480 12.771 -100.399 1.00 96.25 978 PHE A O 1
ATOM 7265 N N . ILE A 1 979 ? 32.498 14.254 -99.041 1.00 95.62 979 ILE A N 1
ATOM 7266 C CA . ILE A 1 979 ? 32.865 15.175 -100.120 1.00 95.62 979 ILE A CA 1
ATOM 7267 C C . ILE A 1 979 ? 34.212 14.758 -100.709 1.00 95.62 979 ILE A C 1
ATOM 7269 O O . ILE A 1 979 ? 35.242 14.851 -100.047 1.00 95.62 979 ILE A O 1
ATOM 7273 N N . THR A 1 980 ? 34.214 14.309 -101.960 1.00 94.81 980 THR A N 1
ATOM 7274 C CA . THR A 1 980 ? 35.434 13.963 -102.689 1.00 94.81 980 THR A CA 1
ATOM 7275 C C . THR A 1 980 ? 36.034 15.201 -103.342 1.00 94.81 980 THR A C 1
ATOM 7277 O O . THR A 1 980 ? 35.377 15.843 -104.163 1.00 94.81 980 THR A O 1
ATOM 7280 N N . SER A 1 981 ? 37.282 15.525 -103.009 1.00 89.31 981 SER A N 1
ATOM 7281 C CA . SER A 1 981 ? 37.995 16.683 -103.547 1.00 89.31 981 SER A CA 1
ATOM 7282 C C . SER A 1 981 ? 39.512 16.470 -103.599 1.00 89.31 981 SER A C 1
ATOM 7284 O O . SER A 1 981 ? 40.052 15.471 -103.118 1.00 89.31 981 SER A O 1
ATOM 7286 N N . ALA A 1 982 ? 40.207 17.434 -104.209 1.00 84.31 982 ALA A N 1
ATOM 7287 C CA . ALA A 1 982 ? 41.649 17.406 -104.413 1.00 84.31 982 ALA A CA 1
ATOM 7288 C C . ALA A 1 982 ? 42.480 18.008 -103.268 1.00 84.31 982 ALA A C 1
ATOM 7290 O O . ALA A 1 982 ? 43.692 18.096 -103.458 1.00 84.31 982 ALA A O 1
ATOM 7291 N N . SER A 1 983 ? 41.895 18.419 -102.131 1.00 89.25 983 SER A N 1
ATOM 7292 C CA . SER A 1 983 ? 42.642 18.756 -100.893 1.00 89.25 983 SER A CA 1
ATOM 7293 C C . SER A 1 983 ? 41.743 19.043 -99.686 1.00 89.25 983 SER A C 1
ATOM 7295 O O . SER A 1 983 ? 41.943 18.468 -98.620 1.00 89.25 983 SER A O 1
ATOM 7297 N N . ASP A 1 984 ? 40.726 19.887 -99.843 1.00 92.00 984 ASP A N 1
ATOM 7298 C CA . ASP A 1 984 ? 39.832 20.307 -98.754 1.00 92.00 984 ASP A CA 1
ATOM 7299 C C . ASP A 1 984 ? 38.364 20.111 -99.153 1.00 92.00 984 ASP A C 1
ATOM 7301 O O . ASP A 1 984 ? 38.029 20.191 -100.336 1.00 92.00 984 ASP A O 1
ATOM 7305 N N . TRP A 1 985 ? 37.489 19.807 -98.197 1.00 91.88 985 TRP A N 1
ATOM 7306 C CA . TRP A 1 985 ? 36.060 19.567 -98.443 1.00 91.88 985 TRP A CA 1
ATOM 7307 C C . TRP A 1 985 ? 35.231 20.861 -98.426 1.00 91.88 985 TRP A C 1
ATOM 7309 O O . TRP A 1 985 ? 34.084 20.869 -98.881 1.00 91.88 985 TRP A O 1
ATOM 7319 N N . VAL A 1 986 ? 35.821 21.962 -97.950 1.00 90.75 986 VAL A N 1
ATOM 7320 C CA . VAL A 1 986 ? 35.172 23.264 -97.765 1.00 90.75 986 VAL A CA 1
ATOM 7321 C C . VAL A 1 986 ? 36.065 24.421 -98.236 1.00 90.75 986 VAL A C 1
ATOM 7323 O O . VAL A 1 986 ? 37.289 24.344 -98.167 1.00 90.75 986 VAL A O 1
ATOM 7326 N N . ASN A 1 987 ? 35.458 25.516 -98.703 1.00 88.31 987 ASN A N 1
ATOM 7327 C CA . ASN A 1 987 ? 36.143 26.742 -99.126 1.00 88.31 987 ASN A CA 1
ATOM 7328 C C . ASN A 1 987 ? 35.788 27.937 -98.217 1.00 88.31 987 ASN A C 1
ATOM 7330 O O . ASN A 1 987 ? 34.965 28.775 -98.578 1.00 88.31 987 ASN A O 1
ATOM 7334 N N . VAL A 1 988 ? 36.381 27.987 -97.020 1.00 81.94 988 VAL A N 1
ATOM 7335 C CA . VAL A 1 988 ? 36.072 28.986 -95.966 1.00 81.94 988 VAL A CA 1
ATOM 7336 C C . VAL A 1 988 ? 37.306 29.600 -95.309 1.00 81.94 988 VAL A C 1
ATOM 7338 O O . VAL A 1 988 ? 37.339 30.804 -95.082 1.00 81.94 988 VAL A O 1
ATOM 7341 N N . ASP A 1 989 ? 38.341 28.805 -95.028 1.00 86.25 989 ASP A N 1
ATOM 7342 C CA . ASP A 1 989 ? 39.614 29.279 -94.487 1.00 86.25 989 ASP A CA 1
ATOM 7343 C C . ASP A 1 989 ? 40.776 28.374 -94.919 1.00 86.25 989 ASP A C 1
ATOM 7345 O O . ASP A 1 989 ? 40.761 27.155 -94.746 1.00 86.25 989 ASP A O 1
ATOM 7349 N N . SER A 1 990 ? 41.833 28.972 -95.467 1.00 85.44 990 SER A N 1
ATOM 7350 C CA . SER A 1 990 ? 43.032 28.219 -95.852 1.00 85.44 990 SER A CA 1
ATOM 7351 C C . SER A 1 990 ? 43.854 27.794 -94.629 1.00 85.44 990 SER A C 1
ATOM 7353 O O . SER A 1 990 ? 44.401 26.693 -94.600 1.00 85.44 990 SER A O 1
ATOM 7355 N N . SER A 1 991 ? 43.899 28.610 -93.572 1.00 87.44 991 SER A N 1
ATOM 7356 C CA . SER A 1 991 ? 44.699 28.323 -92.371 1.00 87.44 991 SER A CA 1
ATOM 7357 C C . SER A 1 991 ? 44.191 27.127 -91.561 1.00 87.44 991 SER A C 1
ATOM 7359 O O . SER A 1 991 ? 44.983 26.487 -90.880 1.00 87.44 991 SER A O 1
ATOM 7361 N N . GLY A 1 992 ? 42.893 26.812 -91.637 1.00 89.12 992 GLY A N 1
ATOM 7362 C CA . GLY A 1 992 ? 42.243 25.795 -90.806 1.00 89.12 992 GLY A CA 1
ATOM 7363 C C . GLY A 1 992 ? 41.924 26.249 -89.379 1.00 89.12 992 GLY A C 1
ATOM 7364 O O . GLY A 1 992 ? 41.415 25.448 -88.600 1.00 89.12 992 GLY A O 1
ATOM 7365 N N . ALA A 1 993 ? 42.178 27.515 -89.028 1.00 89.69 993 ALA A N 1
ATOM 7366 C CA . ALA A 1 993 ? 41.949 28.043 -87.682 1.00 89.69 993 ALA A CA 1
ATOM 7367 C C . ALA A 1 993 ? 40.479 27.937 -87.240 1.00 89.69 993 ALA A C 1
ATOM 7369 O O . ALA A 1 993 ? 40.203 27.623 -86.082 1.00 89.69 993 ALA A O 1
ATOM 7370 N N . SER A 1 994 ? 39.538 28.138 -88.166 1.00 88.81 994 SER A N 1
ATOM 7371 C CA . SER A 1 994 ? 38.101 28.059 -87.876 1.00 88.81 994 SER A CA 1
ATOM 7372 C C . SER A 1 994 ? 37.694 26.629 -87.529 1.00 88.81 994 SER A C 1
ATOM 7374 O O . SER A 1 994 ? 36.886 26.414 -86.634 1.00 88.81 994 SER A O 1
ATOM 7376 N N . ARG A 1 995 ? 38.302 25.641 -88.196 1.00 90.88 995 ARG A N 1
ATOM 7377 C CA . ARG A 1 995 ? 38.074 24.209 -87.957 1.00 90.88 995 ARG A CA 1
ATOM 7378 C C . ARG A 1 995 ? 38.742 23.707 -86.675 1.00 90.88 995 ARG A C 1
ATOM 7380 O O . ARG A 1 995 ? 38.128 22.931 -85.954 1.00 90.88 995 ARG A O 1
ATOM 7387 N N . THR A 1 996 ? 39.940 24.197 -86.343 1.00 92.81 996 THR A N 1
ATOM 7388 C CA . THR A 1 996 ? 40.588 23.908 -85.050 1.00 92.81 996 THR A CA 1
ATOM 7389 C C . THR A 1 996 ? 39.734 24.386 -83.874 1.00 92.81 996 THR A C 1
ATOM 7391 O O . THR A 1 996 ? 39.564 23.642 -82.913 1.00 92.81 996 THR A O 1
ATOM 7394 N N . ALA A 1 997 ? 39.163 25.594 -83.959 1.00 91.00 997 ALA A N 1
ATOM 7395 C CA . ALA A 1 997 ? 38.250 26.108 -82.938 1.00 91.00 997 ALA A CA 1
ATOM 7396 C C . ALA A 1 997 ? 36.910 25.353 -82.920 1.00 91.00 997 ALA A C 1
ATOM 7398 O O . ALA A 1 997 ? 36.354 25.112 -81.854 1.00 91.00 997 ALA A O 1
ATOM 7399 N N . ALA A 1 998 ? 36.399 24.953 -84.088 1.00 90.06 998 ALA A N 1
ATOM 7400 C CA . ALA A 1 998 ? 35.125 24.249 -84.187 1.00 90.06 998 ALA A CA 1
ATOM 7401 C C . ALA A 1 998 ? 35.152 22.839 -83.573 1.00 90.06 998 ALA A C 1
ATOM 7403 O O . ALA A 1 998 ? 34.107 22.379 -83.137 1.00 90.06 998 ALA A O 1
ATOM 7404 N N . TRP A 1 999 ? 36.315 22.180 -83.527 1.00 94.50 999 TRP A N 1
ATOM 7405 C CA . TRP A 1 999 ? 36.532 20.863 -82.905 1.00 94.50 999 TRP A CA 1
ATOM 7406 C C . TRP A 1 999 ? 37.035 20.918 -81.447 1.00 94.50 999 TRP A C 1
ATOM 7408 O O . TRP A 1 999 ? 37.451 19.896 -80.899 1.00 94.50 999 TRP A O 1
ATOM 7418 N N . ALA A 1 1000 ? 37.051 22.100 -80.824 1.00 93.19 1000 ALA A N 1
ATOM 7419 C CA . ALA A 1 1000 ? 37.229 22.229 -79.377 1.00 93.19 1000 ALA A CA 1
ATOM 7420 C C . ALA A 1 1000 ? 35.938 21.908 -78.613 1.00 93.19 1000 ALA A C 1
ATOM 7422 O O . ALA A 1 1000 ? 34.872 21.974 -79.222 1.00 93.19 1000 ALA A O 1
ATOM 7423 N N . ASP A 1 1001 ? 36.034 21.605 -77.311 1.00 91.50 1001 ASP A N 1
ATOM 7424 C CA . ASP A 1 1001 ? 34.848 21.364 -76.477 1.00 91.50 1001 ASP A CA 1
ATOM 7425 C C . ASP A 1 1001 ? 33.903 22.572 -76.536 1.00 91.50 1001 ASP A C 1
ATOM 7427 O O . ASP A 1 1001 ? 34.312 23.729 -76.365 1.00 91.50 1001 ASP A O 1
ATOM 7431 N N . GLY A 1 1002 ? 32.638 22.310 -76.863 1.00 88.12 1002 GLY A N 1
ATOM 7432 C CA . GLY A 1 1002 ? 31.616 23.342 -77.057 1.00 88.12 1002 GLY A CA 1
ATOM 7433 C C . GLY A 1 1002 ? 31.773 24.177 -78.338 1.00 88.12 1002 GLY A C 1
ATOM 7434 O O . GLY A 1 1002 ? 31.056 25.165 -78.526 1.00 88.12 1002 GLY A O 1
ATOM 7435 N N . GLY A 1 1003 ? 32.692 23.799 -79.230 1.00 89.94 1003 GLY A N 1
ATOM 7436 C CA . GLY A 1 1003 ? 32.869 24.387 -80.554 1.00 89.94 1003 GLY A CA 1
ATOM 7437 C C . GLY A 1 1003 ? 31.680 24.128 -81.488 1.00 89.94 1003 GLY A C 1
ATOM 7438 O O . GLY A 1 1003 ? 30.863 23.231 -81.289 1.00 89.94 1003 GLY A O 1
ATOM 7439 N N . SER A 1 1004 ? 31.568 24.918 -82.561 1.00 87.56 1004 SER A N 1
ATOM 7440 C CA . SER A 1 1004 ? 30.414 24.860 -83.477 1.00 87.56 1004 SER A CA 1
ATOM 7441 C C . SER A 1 1004 ? 30.244 23.523 -84.211 1.00 87.56 1004 SER A C 1
ATOM 7443 O O . SER A 1 1004 ? 29.128 23.199 -84.627 1.00 87.56 1004 SER A O 1
ATOM 7445 N N . ASN A 1 1005 ? 31.326 22.752 -84.349 1.00 89.69 1005 ASN A N 1
ATOM 7446 C CA . ASN A 1 1005 ? 31.343 21.419 -84.946 1.00 89.69 1005 ASN A CA 1
ATOM 7447 C C . ASN A 1 1005 ? 31.889 20.379 -83.975 1.00 89.69 1005 ASN A C 1
ATOM 7449 O O . ASN A 1 1005 ? 32.492 19.406 -84.427 1.00 89.69 1005 ASN A O 1
ATOM 7453 N N . ASP A 1 1006 ? 31.722 20.587 -82.672 1.00 92.00 1006 ASP A N 1
ATOM 7454 C CA . ASP A 1 1006 ? 32.203 19.626 -81.699 1.00 92.00 1006 ASP A CA 1
ATOM 7455 C C . ASP A 1 1006 ? 31.536 18.266 -81.948 1.00 92.00 1006 ASP A C 1
ATOM 7457 O O . ASP A 1 1006 ? 30.310 18.144 -82.022 1.00 92.00 1006 ASP A O 1
ATOM 7461 N N . ILE A 1 1007 ? 32.378 17.269 -82.201 1.00 93.69 1007 ILE A N 1
ATOM 7462 C CA . ILE A 1 1007 ? 31.970 15.892 -82.486 1.00 93.69 1007 ILE A CA 1
ATOM 7463 C C . ILE A 1 1007 ? 32.162 14.997 -81.264 1.00 93.69 1007 ILE A C 1
ATOM 7465 O O . ILE A 1 1007 ? 31.676 13.870 -81.251 1.00 93.69 1007 ILE A O 1
ATOM 7469 N N . CYS A 1 1008 ? 32.878 15.475 -80.251 1.00 94.38 1008 CYS A N 1
ATOM 7470 C CA . CYS A 1 1008 ? 33.116 14.731 -79.034 1.00 94.38 1008 CYS A CA 1
ATOM 7471 C C . CYS A 1 1008 ? 31.960 14.953 -78.039 1.00 94.38 1008 CYS A C 1
ATOM 7473 O O . CYS A 1 1008 ? 31.236 15.945 -78.130 1.00 94.38 1008 CYS A O 1
ATOM 7475 N N . PRO A 1 1009 ? 31.724 14.016 -77.100 1.00 92.06 1009 PRO A N 1
ATOM 7476 C CA . PRO A 1 1009 ? 30.746 14.227 -76.038 1.00 92.06 1009 PRO A CA 1
ATOM 7477 C C . PRO A 1 1009 ? 31.101 15.458 -75.198 1.00 92.06 1009 PRO A C 1
ATOM 7479 O O . PRO A 1 1009 ? 32.279 15.738 -75.002 1.00 92.06 1009 PRO A O 1
ATOM 7482 N N . ALA A 1 1010 ? 30.098 16.139 -74.640 1.00 86.00 1010 ALA A N 1
ATOM 7483 C CA . ALA A 1 1010 ? 30.308 17.357 -73.853 1.00 86.00 1010 ALA A CA 1
ATOM 7484 C C . ALA A 1 1010 ? 31.403 17.191 -72.777 1.00 86.00 1010 ALA A C 1
ATOM 7486 O O . ALA A 1 1010 ? 31.380 16.231 -71.996 1.00 86.00 1010 ALA A O 1
ATOM 7487 N N . GLY A 1 1011 ? 32.342 18.139 -72.723 1.00 88.31 1011 GLY A N 1
ATOM 7488 C CA . GLY A 1 1011 ? 33.527 18.086 -71.865 1.00 88.31 1011 GLY A CA 1
ATOM 7489 C C . GLY A 1 1011 ? 34.736 17.391 -72.500 1.00 88.31 1011 GLY A C 1
ATOM 7490 O O . GLY A 1 1011 ? 35.760 17.237 -71.834 1.00 88.31 1011 GLY A O 1
ATOM 7491 N N . PHE A 1 1012 ? 34.628 16.924 -73.745 1.00 93.81 1012 PHE A N 1
ATOM 7492 C CA . PHE A 1 1012 ? 35.713 16.306 -74.501 1.00 93.81 1012 PHE A CA 1
ATOM 7493 C C . PHE A 1 1012 ? 35.930 17.050 -75.813 1.00 93.81 1012 PHE A C 1
ATOM 7495 O O . PHE A 1 1012 ? 34.991 17.557 -76.407 1.00 93.81 1012 PHE A O 1
ATOM 7502 N N . SER A 1 1013 ? 37.160 17.024 -76.316 1.00 95.38 1013 SER A N 1
ATOM 7503 C CA . SER A 1 1013 ? 37.503 17.582 -77.618 1.00 95.38 1013 SER A CA 1
ATOM 7504 C C . SER A 1 1013 ? 38.321 16.609 -78.463 1.00 95.38 1013 SER A C 1
ATOM 7506 O O . SER A 1 1013 ? 38.832 15.582 -77.991 1.00 95.38 1013 SER A O 1
ATOM 7508 N N . VAL A 1 1014 ? 38.445 16.923 -79.754 1.00 97.38 1014 VAL A N 1
ATOM 7509 C CA . VAL A 1 1014 ? 39.431 16.264 -80.614 1.00 97.38 1014 VAL A CA 1
ATOM 7510 C C . VAL A 1 1014 ? 40.822 16.708 -80.136 1.00 97.38 1014 VAL A C 1
ATOM 7512 O O . VAL A 1 1014 ? 41.074 17.912 -80.072 1.00 97.38 1014 VAL A O 1
ATOM 7515 N N . PRO A 1 1015 ? 41.753 15.792 -79.820 1.00 97.56 1015 PRO A N 1
ATOM 7516 C CA . PRO A 1 1015 ? 43.024 16.151 -79.199 1.00 97.56 1015 PRO A CA 1
ATOM 7517 C C . PRO A 1 1015 ? 43.868 17.034 -80.118 1.00 97.56 1015 PRO A C 1
ATOM 7519 O O . PRO A 1 1015 ? 43.809 16.924 -81.347 1.00 97.56 1015 PRO A O 1
ATOM 7522 N N . THR A 1 1016 ? 44.695 17.903 -79.543 1.00 96.62 1016 THR A N 1
ATOM 7523 C CA . THR A 1 1016 ? 45.781 18.547 -80.298 1.00 96.62 1016 THR A CA 1
ATOM 7524 C C . THR A 1 1016 ? 46.894 17.547 -80.632 1.00 96.62 1016 THR A C 1
ATOM 7526 O O . THR A 1 1016 ? 46.994 16.484 -80.023 1.00 96.62 1016 THR A O 1
ATOM 7529 N N . ASP A 1 1017 ? 47.757 17.890 -81.593 1.00 95.25 1017 ASP A N 1
ATOM 7530 C CA . ASP A 1 1017 ? 48.948 17.102 -81.959 1.00 95.25 1017 ASP A CA 1
ATOM 7531 C C . ASP A 1 1017 ? 49.812 16.770 -80.726 1.00 95.25 1017 ASP A C 1
ATOM 7533 O O . ASP A 1 1017 ? 50.198 15.623 -80.530 1.00 95.25 1017 ASP A O 1
ATOM 7537 N N . ALA A 1 1018 ? 50.014 17.747 -79.833 1.00 95.81 1018 ALA A N 1
ATOM 7538 C CA . ALA A 1 1018 ? 50.797 17.575 -78.610 1.00 95.81 1018 ALA A CA 1
ATOM 7539 C C . ALA A 1 1018 ? 50.122 16.652 -77.581 1.00 95.81 1018 ALA A C 1
ATOM 7541 O O . ALA A 1 1018 ? 50.793 15.823 -76.970 1.00 95.81 1018 ALA A O 1
ATOM 7542 N N . GLU A 1 1019 ? 48.806 16.776 -77.395 1.00 96.94 1019 GLU A N 1
ATOM 7543 C CA . GLU A 1 1019 ? 48.047 15.927 -76.465 1.00 96.94 1019 GLU A CA 1
ATOM 7544 C C . GLU A 1 1019 ? 47.989 14.483 -76.944 1.00 96.94 1019 GLU A C 1
ATOM 7546 O O . GLU A 1 1019 ? 48.194 13.563 -76.157 1.00 96.94 1019 GLU A O 1
ATOM 7551 N N . LEU A 1 1020 ? 47.765 14.283 -78.246 1.00 96.94 1020 LEU A N 1
ATOM 7552 C CA . LEU A 1 1020 ? 47.782 12.950 -78.825 1.00 96.94 1020 LEU A CA 1
ATOM 7553 C C . LEU A 1 1020 ? 49.183 12.341 -78.745 1.00 96.94 1020 LEU A C 1
ATOM 7555 O O . LEU A 1 1020 ? 49.301 11.173 -78.395 1.00 96.94 1020 LEU A O 1
ATOM 7559 N N . ALA A 1 1021 ? 50.245 13.112 -79.004 1.00 96.69 1021 ALA A N 1
ATOM 7560 C CA . ALA A 1 1021 ? 51.619 12.620 -78.923 1.00 96.69 1021 ALA A CA 1
ATOM 7561 C C . ALA A 1 1021 ? 52.003 12.186 -77.501 1.00 96.69 1021 ALA A C 1
ATOM 7563 O O . ALA A 1 1021 ? 52.590 11.117 -77.339 1.00 96.69 1021 ALA A O 1
ATOM 7564 N N . ALA A 1 1022 ? 51.638 12.969 -76.479 1.00 96.19 1022 ALA A N 1
ATOM 7565 C CA . ALA A 1 1022 ? 51.990 12.694 -75.083 1.00 96.19 1022 ALA A CA 1
ATOM 7566 C C . ALA A 1 1022 ? 51.496 11.323 -74.585 1.00 96.19 1022 ALA A C 1
ATOM 7568 O O . ALA A 1 1022 ? 52.176 10.687 -73.787 1.00 96.19 1022 ALA A O 1
ATOM 7569 N N . ASP A 1 1023 ? 50.357 10.855 -75.102 1.00 95.44 1023 ASP A N 1
ATOM 7570 C CA . ASP A 1 1023 ? 49.731 9.583 -74.721 1.00 95.44 1023 ASP A CA 1
ATOM 7571 C C . ASP A 1 1023 ? 49.835 8.492 -75.805 1.00 95.44 1023 ASP A C 1
ATOM 7573 O O . ASP A 1 1023 ? 49.207 7.435 -75.697 1.00 95.44 1023 ASP A O 1
ATOM 7577 N N . THR A 1 1024 ? 50.624 8.728 -76.861 1.00 96.12 1024 THR A N 1
ATOM 7578 C CA . THR A 1 1024 ? 50.874 7.744 -77.928 1.00 96.12 1024 THR A CA 1
ATOM 7579 C C . THR A 1 1024 ? 52.369 7.552 -78.193 1.00 96.12 1024 THR A C 1
ATOM 7581 O O . THR A 1 1024 ? 52.999 6.747 -77.518 1.00 96.12 1024 THR A O 1
ATOM 7584 N N . THR A 1 1025 ? 52.953 8.271 -79.152 1.00 95.56 1025 THR A N 1
ATOM 7585 C CA . THR A 1 1025 ? 54.364 8.139 -79.572 1.00 95.56 1025 THR A CA 1
ATOM 7586 C C . THR A 1 1025 ? 55.363 8.762 -78.588 1.00 95.56 1025 THR A C 1
ATOM 7588 O O . THR A 1 1025 ? 56.569 8.712 -78.800 1.00 95.56 1025 THR A O 1
ATOM 7591 N N . GLY A 1 1026 ? 54.872 9.479 -77.576 1.00 92.56 1026 GLY A N 1
ATOM 7592 C CA . GLY A 1 1026 ? 55.659 10.076 -76.496 1.00 92.56 1026 GLY A CA 1
ATOM 7593 C C . GLY A 1 1026 ? 55.329 9.503 -75.117 1.00 92.56 1026 GLY A C 1
ATOM 7594 O O . GLY A 1 1026 ? 55.837 10.021 -74.122 1.00 92.56 1026 GLY A O 1
ATOM 7595 N N . ALA A 1 1027 ? 54.485 8.466 -75.049 1.00 91.31 1027 ALA A N 1
ATOM 7596 C CA . ALA A 1 1027 ? 54.073 7.841 -73.798 1.00 91.31 1027 ALA A CA 1
ATOM 7597 C C . ALA A 1 1027 ? 55.248 7.098 -73.142 1.00 91.31 1027 ALA A C 1
ATOM 7599 O O . ALA A 1 1027 ? 55.995 6.373 -73.799 1.00 91.31 1027 ALA A O 1
ATOM 7600 N N . THR A 1 1028 ? 55.398 7.232 -71.824 1.00 89.06 1028 THR A N 1
ATOM 7601 C CA . THR A 1 1028 ? 56.459 6.566 -71.051 1.00 89.06 1028 THR A CA 1
ATOM 7602 C C . THR A 1 1028 ? 56.051 5.181 -70.555 1.00 89.06 1028 THR A C 1
ATOM 7604 O O . THR A 1 1028 ? 56.917 4.339 -70.314 1.00 89.06 1028 THR A O 1
ATOM 7607 N N . THR A 1 1029 ? 54.746 4.910 -70.427 1.00 88.75 1029 THR A N 1
ATOM 7608 C CA . THR A 1 1029 ? 54.248 3.600 -69.985 1.00 88.75 1029 THR A CA 1
ATOM 7609 C C . THR A 1 1029 ? 54.178 2.561 -71.103 1.00 88.75 1029 THR A C 1
ATOM 7611 O O . THR A 1 1029 ? 54.614 1.424 -70.922 1.00 88.75 1029 THR A O 1
ATOM 7614 N N . THR A 1 1030 ? 53.618 2.904 -72.264 1.00 89.75 1030 THR A N 1
ATOM 7615 C CA . THR A 1 1030 ? 53.573 2.044 -73.458 1.00 89.75 1030 THR A CA 1
ATOM 7616 C C . THR A 1 1030 ? 53.667 2.905 -74.711 1.00 89.75 1030 THR A C 1
ATOM 7618 O O . THR A 1 1030 ? 52.653 3.365 -75.232 1.00 89.75 1030 THR A O 1
ATOM 7621 N N . ASP A 1 1031 ? 54.892 3.087 -75.197 1.00 92.25 1031 ASP A N 1
ATOM 7622 C CA . ASP A 1 1031 ? 55.190 3.865 -76.399 1.00 92.25 1031 ASP A CA 1
ATOM 7623 C C . ASP A 1 1031 ? 54.613 3.207 -77.672 1.00 92.25 1031 ASP A C 1
ATOM 7625 O O . ASP A 1 1031 ? 54.852 2.026 -77.983 1.00 92.25 1031 ASP A O 1
ATOM 7629 N N . ILE A 1 1032 ? 53.810 3.965 -78.419 1.00 96.62 1032 ILE A N 1
ATOM 7630 C CA . ILE A 1 1032 ? 53.164 3.486 -79.640 1.00 96.62 1032 ILE A CA 1
ATOM 7631 C C . ILE A 1 1032 ? 54.103 3.692 -80.830 1.00 96.62 1032 ILE A C 1
ATOM 7633 O O . ILE A 1 1032 ? 54.067 4.723 -81.484 1.00 96.62 1032 ILE A O 1
ATOM 7637 N N . ILE A 1 1033 ? 54.898 2.666 -81.143 1.00 96.38 1033 ILE A N 1
ATOM 7638 C CA . ILE A 1 1033 ? 55.849 2.648 -82.267 1.00 96.38 1033 ILE A CA 1
ATOM 7639 C C . ILE A 1 1033 ? 55.388 1.815 -83.474 1.00 96.38 1033 ILE A C 1
ATOM 7641 O O . ILE A 1 1033 ? 55.999 1.879 -84.537 1.00 96.38 1033 ILE A O 1
ATOM 7645 N N . ASN A 1 1034 ? 54.354 0.980 -83.330 1.00 96.50 1034 ASN A N 1
ATOM 7646 C CA . ASN A 1 1034 ? 53.782 0.184 -84.421 1.00 96.50 1034 ASN A CA 1
ATOM 7647 C C . ASN A 1 1034 ? 52.366 -0.309 -84.073 1.00 96.50 1034 ASN A C 1
ATOM 7649 O O . ASN A 1 1034 ? 51.857 -0.101 -82.972 1.00 96.50 1034 ASN A O 1
ATOM 7653 N N . SER A 1 1035 ? 51.731 -1.020 -85.005 1.00 95.56 1035 SER A N 1
ATOM 7654 C CA . SER A 1 1035 ? 50.378 -1.563 -84.836 1.00 95.56 1035 SER A CA 1
ATOM 7655 C C . SER A 1 1035 ? 50.195 -2.515 -83.644 1.00 95.56 1035 SER A C 1
ATOM 7657 O O . SER A 1 1035 ? 49.078 -2.644 -83.146 1.00 95.56 1035 SER A O 1
ATOM 7659 N N . ALA A 1 1036 ? 51.245 -3.213 -83.195 1.00 94.56 1036 ALA A N 1
ATOM 7660 C CA . ALA A 1 1036 ? 51.144 -4.129 -82.059 1.00 94.56 1036 ALA A CA 1
ATOM 7661 C C . ALA A 1 1036 ? 51.097 -3.360 -80.734 1.00 94.56 1036 ALA A C 1
ATOM 7663 O O . ALA A 1 1036 ? 50.207 -3.612 -79.919 1.00 94.56 1036 ALA A O 1
ATOM 7664 N N . THR A 1 1037 ? 51.996 -2.386 -80.546 1.00 96.44 1037 THR A N 1
ATOM 7665 C CA . THR A 1 1037 ? 52.002 -1.568 -79.324 1.00 96.44 1037 THR A CA 1
ATOM 7666 C C . THR A 1 1037 ? 50.804 -0.624 -79.257 1.00 96.44 1037 THR A C 1
ATOM 7668 O O . THR A 1 1037 ? 50.294 -0.356 -78.173 1.00 96.44 1037 THR A O 1
ATOM 7671 N N . ALA A 1 1038 ? 50.265 -0.220 -80.410 1.00 95.88 1038 ALA A N 1
ATOM 7672 C CA . ALA A 1 1038 ? 49.018 0.534 -80.493 1.00 95.88 1038 ALA A CA 1
ATOM 7673 C C . ALA A 1 1038 ? 47.814 -0.218 -79.902 1.00 95.88 1038 ALA A C 1
ATOM 7675 O O . ALA A 1 1038 ? 46.986 0.385 -79.222 1.00 95.88 1038 ALA A O 1
ATOM 7676 N N . PHE A 1 1039 ? 47.721 -1.534 -80.129 1.00 96.31 1039 PHE A N 1
ATOM 7677 C CA . PHE A 1 1039 ? 46.652 -2.358 -79.563 1.00 96.31 1039 PHE A CA 1
ATOM 7678 C C . PHE A 1 1039 ? 46.885 -2.694 -78.083 1.00 96.31 1039 PHE A C 1
ATOM 7680 O O . PHE A 1 1039 ? 45.921 -2.783 -77.325 1.00 96.31 1039 PHE A O 1
ATOM 7687 N N . SER A 1 1040 ? 48.137 -2.884 -77.655 1.00 93.38 1040 SER A N 1
ATOM 7688 C CA . SER A 1 1040 ? 48.446 -3.200 -76.254 1.00 93.38 1040 SER A CA 1
ATOM 7689 C C . SER A 1 1040 ? 48.458 -1.985 -75.322 1.00 93.38 1040 SER A C 1
ATOM 7691 O O . SER A 1 1040 ? 48.488 -2.176 -74.108 1.00 93.38 1040 SER A O 1
ATOM 7693 N N . SER A 1 1041 ? 48.460 -0.760 -75.854 1.00 94.62 1041 SER A N 1
ATOM 7694 C CA . SER A 1 1041 ? 48.392 0.468 -75.055 1.00 94.62 1041 SER A CA 1
ATOM 7695 C C . SER A 1 1041 ? 47.049 0.610 -74.329 1.00 94.62 1041 SER A C 1
ATOM 7697 O O . SER A 1 1041 ? 46.069 -0.078 -74.635 1.00 94.62 1041 SER A O 1
ATOM 7699 N N . PHE A 1 1042 ? 46.967 1.553 -73.385 1.00 93.88 1042 PHE A N 1
ATOM 7700 C CA . PHE A 1 1042 ? 45.726 1.820 -72.648 1.00 93.88 1042 PHE A CA 1
ATOM 7701 C C . PHE A 1 1042 ? 44.567 2.286 -73.555 1.00 93.88 1042 PHE A C 1
ATOM 7703 O O . PHE A 1 1042 ? 43.404 2.089 -73.203 1.00 93.88 1042 PHE A O 1
ATOM 7710 N N . LEU A 1 1043 ? 44.872 2.851 -74.733 1.00 95.25 1043 LEU A N 1
ATOM 7711 C CA . LEU A 1 1043 ? 43.888 3.314 -75.721 1.00 95.25 1043 LEU A CA 1
ATOM 7712 C C . LEU A 1 1043 ? 43.380 2.210 -76.659 1.00 95.25 1043 LEU A C 1
ATOM 7714 O O . LEU A 1 1043 ? 42.340 2.396 -77.299 1.00 95.25 1043 LEU A O 1
ATOM 7718 N N . LYS A 1 1044 ? 44.104 1.083 -76.758 1.00 96.44 1044 LYS A N 1
ATOM 7719 C CA . LYS A 1 1044 ? 43.795 -0.059 -77.637 1.00 96.44 1044 LYS A CA 1
ATOM 7720 C C . LYS A 1 1044 ? 43.385 0.373 -79.050 1.00 96.44 1044 LYS A C 1
ATOM 7722 O O . LYS A 1 1044 ? 42.270 0.104 -79.500 1.00 96.44 1044 LYS A O 1
ATOM 7727 N N . ILE A 1 1045 ? 44.262 1.101 -79.740 1.00 97.12 1045 ILE A N 1
ATOM 7728 C CA . ILE A 1 1045 ? 43.953 1.727 -81.033 1.00 97.12 1045 ILE A CA 1
ATOM 7729 C C . ILE A 1 1045 ? 43.815 0.645 -82.121 1.00 97.12 1045 ILE A C 1
ATOM 7731 O O . ILE A 1 1045 ? 44.765 -0.108 -82.353 1.00 97.12 1045 ILE A O 1
ATOM 7735 N N . PRO A 1 1046 ? 42.666 0.559 -82.820 1.00 97.56 1046 PRO A N 1
ATOM 7736 C CA . PRO A 1 1046 ? 42.469 -0.421 -83.879 1.00 97.56 1046 PRO A CA 1
ATOM 7737 C C . PRO A 1 1046 ? 42.888 0.112 -85.260 1.00 97.56 1046 PRO A C 1
ATOM 7739 O O . PRO A 1 1046 ? 42.868 1.315 -85.520 1.00 97.56 1046 PRO A O 1
ATOM 7742 N N . LEU A 1 1047 ? 43.220 -0.795 -86.184 1.00 97.75 1047 LEU A N 1
ATOM 7743 C CA . LEU A 1 1047 ? 43.693 -0.491 -87.543 1.00 97.75 1047 LEU A CA 1
ATOM 7744 C C . LEU A 1 1047 ? 42.520 -0.175 -88.484 1.00 97.75 1047 LEU A C 1
ATOM 7746 O O . LEU A 1 1047 ? 42.183 -0.948 -89.381 1.00 97.75 1047 LEU A O 1
ATOM 7750 N N . ALA A 1 1048 ? 41.864 0.959 -88.233 1.00 96.94 1048 ALA A N 1
ATOM 7751 C CA . ALA A 1 1048 ? 40.597 1.343 -88.856 1.00 96.94 1048 ALA A CA 1
ATOM 7752 C C . ALA A 1 1048 ? 40.684 1.725 -90.350 1.00 96.94 1048 ALA A C 1
ATOM 7754 O O . ALA A 1 1048 ? 39.640 1.823 -91.008 1.00 96.94 1048 ALA A O 1
ATOM 7755 N N . GLY A 1 1049 ? 41.893 1.918 -90.893 1.00 97.44 1049 GLY A N 1
ATOM 7756 C CA . GLY A 1 1049 ? 42.114 2.452 -92.237 1.00 97.44 1049 GLY A CA 1
ATOM 7757 C C . GLY A 1 1049 ? 41.656 3.907 -92.383 1.00 97.44 1049 GLY A C 1
ATOM 7758 O O . GLY A 1 1049 ? 41.526 4.637 -91.402 1.00 97.44 1049 GLY A O 1
ATOM 7759 N N . PHE A 1 1050 ? 41.407 4.331 -93.622 1.00 97.62 1050 PHE A N 1
ATOM 7760 C CA . PHE A 1 1050 ? 40.897 5.667 -93.934 1.00 97.62 1050 PHE A CA 1
ATOM 7761 C C . PHE A 1 1050 ? 39.940 5.680 -95.124 1.00 97.62 1050 PHE A C 1
ATOM 7763 O O . PHE A 1 1050 ? 39.913 4.741 -95.922 1.00 97.62 1050 PHE A O 1
ATOM 7770 N N . ARG A 1 1051 ? 39.194 6.778 -95.285 1.00 97.62 1051 ARG A N 1
ATOM 7771 C CA . ARG A 1 1051 ? 38.350 7.037 -96.457 1.00 97.62 1051 ARG A CA 1
ATOM 7772 C C . ARG A 1 1051 ? 39.030 8.018 -97.414 1.00 97.62 1051 ARG A C 1
ATOM 7774 O O . ARG A 1 1051 ? 39.386 9.134 -97.033 1.00 97.62 1051 ARG A O 1
ATOM 7781 N N . ALA A 1 1052 ? 39.212 7.599 -98.664 1.00 96.25 1052 ALA A N 1
ATOM 7782 C CA . ALA A 1 1052 ? 39.959 8.349 -99.665 1.00 96.25 1052 ALA A CA 1
ATOM 7783 C C . ALA A 1 1052 ? 39.187 9.546 -100.228 1.00 96.25 1052 ALA A C 1
ATOM 7785 O O . ALA A 1 1052 ? 38.058 9.419 -100.694 1.00 96.25 1052 ALA A O 1
ATOM 7786 N N . ARG A 1 1053 ? 39.854 10.699 -100.296 1.00 94.56 1053 ARG A N 1
ATOM 7787 C CA . ARG A 1 1053 ? 39.309 11.948 -100.853 1.00 94.56 1053 ARG A CA 1
ATOM 7788 C C . ARG A 1 1053 ? 38.992 11.895 -102.354 1.00 94.56 1053 ARG A C 1
ATOM 7790 O O . ARG A 1 1053 ? 38.178 12.671 -102.826 1.00 94.56 1053 ARG A O 1
ATOM 7797 N N . SER A 1 1054 ? 39.638 11.016 -103.124 1.00 94.38 1054 SER A N 1
ATOM 7798 C CA . SER A 1 1054 ? 39.523 11.002 -104.591 1.00 94.38 1054 SER A CA 1
ATOM 7799 C C . SER A 1 1054 ? 38.236 10.348 -105.093 1.00 94.38 1054 SER A C 1
ATOM 7801 O O . SER A 1 1054 ? 37.726 10.722 -106.144 1.00 94.38 1054 SER A O 1
ATOM 7803 N N . ASN A 1 1055 ? 37.731 9.354 -104.365 1.00 92.38 1055 ASN A N 1
ATOM 7804 C CA . ASN A 1 1055 ? 36.614 8.509 -104.795 1.00 92.38 1055 ASN A CA 1
ATOM 7805 C C . ASN A 1 1055 ? 35.739 7.997 -103.632 1.00 92.38 1055 ASN A C 1
ATOM 7807 O O . ASN A 1 1055 ? 34.770 7.286 -103.877 1.00 92.38 1055 ASN A O 1
ATOM 7811 N N . GLY A 1 1056 ? 36.071 8.323 -102.379 1.00 93.12 1056 GLY A N 1
ATOM 7812 C CA . GLY A 1 1056 ? 35.334 7.901 -101.188 1.00 93.12 1056 GLY A CA 1
ATOM 7813 C C . GLY A 1 1056 ? 35.555 6.451 -100.750 1.00 93.12 1056 GLY A C 1
ATOM 7814 O O . GLY A 1 1056 ? 34.845 6.002 -99.847 1.00 93.12 1056 GLY A O 1
ATOM 7815 N N . THR A 1 1057 ? 36.497 5.705 -101.345 1.00 95.75 1057 THR A N 1
ATOM 7816 C CA . THR A 1 1057 ? 36.735 4.291 -100.995 1.00 95.75 1057 THR A CA 1
ATOM 7817 C C . THR A 1 1057 ? 37.486 4.138 -99.674 1.00 95.75 1057 THR A C 1
ATOM 7819 O O . THR A 1 1057 ? 38.335 4.964 -99.336 1.00 95.75 1057 THR A O 1
ATOM 7822 N N . LEU A 1 1058 ? 37.211 3.055 -98.942 1.00 96.88 1058 LEU A N 1
ATOM 7823 C CA . LEU A 1 1058 ? 37.959 2.691 -97.738 1.00 96.88 1058 LEU A CA 1
ATOM 7824 C C . LEU A 1 1058 ? 39.269 1.991 -98.113 1.00 96.88 1058 LEU A C 1
ATOM 7826 O O . LEU A 1 1058 ? 39.256 1.007 -98.848 1.00 96.88 1058 LEU A O 1
ATOM 7830 N N . ASN A 1 1059 ? 40.385 2.478 -97.582 1.00 96.75 1059 ASN A N 1
ATOM 7831 C CA . ASN A 1 1059 ? 41.728 1.970 -97.846 1.00 96.75 1059 ASN A CA 1
ATOM 7832 C C . ASN A 1 1059 ? 42.443 1.625 -96.533 1.00 96.75 1059 ASN A C 1
ATOM 7834 O O . ASN A 1 1059 ? 42.211 2.258 -95.504 1.00 96.75 1059 ASN A O 1
ATOM 7838 N N . GLY A 1 1060 ? 43.334 0.630 -96.571 1.00 95.38 1060 GLY A N 1
ATOM 7839 C CA . GLY A 1 1060 ? 44.196 0.284 -95.431 1.00 95.38 1060 GLY A CA 1
ATOM 7840 C C . GLY A 1 1060 ? 43.488 -0.344 -94.225 1.00 95.38 1060 GLY A C 1
ATOM 7841 O O . GLY A 1 1060 ? 44.108 -0.492 -93.173 1.00 95.38 1060 GLY A O 1
ATOM 7842 N N . VAL A 1 1061 ? 42.211 -0.720 -94.361 1.00 96.75 1061 VAL A N 1
ATOM 7843 C CA . VAL A 1 1061 ? 41.422 -1.356 -93.294 1.00 96.75 1061 VAL A CA 1
ATOM 7844 C C . VAL A 1 1061 ? 42.110 -2.645 -92.835 1.00 96.75 1061 VAL A C 1
ATOM 7846 O O . VAL A 1 1061 ? 42.489 -3.482 -93.653 1.00 96.75 1061 VAL A O 1
ATOM 7849 N N . GLY A 1 1062 ? 42.313 -2.782 -91.526 1.00 95.75 1062 GLY A N 1
ATOM 7850 C CA . GLY A 1 1062 ? 43.031 -3.898 -90.911 1.00 95.75 1062 GLY A CA 1
ATOM 7851 C C . GLY A 1 1062 ? 44.554 -3.867 -91.092 1.00 95.75 1062 GLY A C 1
ATOM 7852 O O . GLY A 1 1062 ? 45.223 -4.788 -90.635 1.00 95.75 1062 GLY A O 1
ATOM 7853 N N . THR A 1 1063 ? 45.112 -2.837 -91.742 1.00 96.38 1063 THR A N 1
ATOM 7854 C CA . THR A 1 1063 ? 46.552 -2.741 -92.055 1.00 96.38 1063 THR A CA 1
ATOM 7855 C C . THR A 1 1063 ? 47.247 -1.609 -91.296 1.00 96.38 1063 THR A C 1
ATOM 7857 O O . THR A 1 1063 ? 48.344 -1.808 -90.777 1.00 96.38 1063 THR A O 1
ATOM 7860 N N . TYR A 1 1064 ? 46.627 -0.431 -91.208 1.00 97.44 1064 TYR A N 1
ATOM 7861 C CA . TYR A 1 1064 ? 47.135 0.708 -90.433 1.00 97.44 1064 TYR A CA 1
ATOM 7862 C C . TYR A 1 1064 ? 45.985 1.560 -89.875 1.00 97.44 1064 TYR A C 1
ATOM 7864 O O . TYR A 1 1064 ? 44.838 1.447 -90.316 1.00 97.44 1064 TYR A O 1
ATOM 7872 N N . ALA A 1 1065 ? 46.288 2.400 -88.888 1.00 97.38 1065 ALA A N 1
ATOM 7873 C CA . ALA A 1 1065 ? 45.373 3.386 -88.321 1.00 97.38 1065 ALA A CA 1
ATOM 7874 C C . ALA A 1 1065 ? 45.815 4.805 -88.688 1.00 97.38 1065 ALA A C 1
ATOM 7876 O O . ALA A 1 1065 ? 47.011 5.085 -88.775 1.00 97.38 1065 ALA A O 1
ATOM 7877 N N . LEU A 1 1066 ? 44.835 5.687 -88.872 1.00 97.94 1066 LEU A N 1
ATOM 7878 C CA . LEU A 1 1066 ? 45.021 7.128 -88.996 1.00 97.94 1066 LEU A CA 1
ATOM 7879 C C . LEU A 1 1066 ? 44.048 7.811 -88.035 1.00 97.94 1066 LEU A C 1
ATOM 7881 O O . LEU A 1 1066 ? 42.842 7.547 -88.087 1.00 97.94 1066 LEU A O 1
ATOM 7885 N N . LEU A 1 1067 ? 44.577 8.651 -87.147 1.00 98.19 1067 LEU A N 1
ATOM 7886 C CA . LEU A 1 1067 ? 43.791 9.424 -86.187 1.00 98.19 1067 LEU A CA 1
ATOM 7887 C C . LEU A 1 1067 ? 43.969 10.915 -86.442 1.00 98.19 1067 LEU A C 1
ATOM 7889 O O . LEU A 1 1067 ? 45.099 11.390 -86.551 1.00 98.19 1067 LEU A O 1
ATOM 7893 N N . TRP A 1 1068 ? 42.867 11.657 -86.514 1.00 98.12 1068 TRP A N 1
ATOM 7894 C CA . TRP A 1 1068 ? 42.938 13.112 -86.583 1.00 98.12 1068 TRP A CA 1
ATOM 7895 C C . TRP A 1 1068 ? 43.359 13.713 -85.243 1.00 98.12 1068 TRP A C 1
ATOM 7897 O O . TRP A 1 1068 ? 42.855 13.318 -84.191 1.00 98.12 1068 TRP A O 1
ATOM 7907 N N . SER A 1 1069 ? 44.209 14.738 -85.305 1.00 96.81 1069 SER A N 1
ATOM 7908 C CA . SER A 1 1069 ? 44.259 15.775 -84.277 1.00 96.81 1069 SER A CA 1
ATOM 7909 C C . SER A 1 1069 ? 43.532 17.026 -84.783 1.00 96.81 1069 SER A C 1
ATOM 7911 O O . SER A 1 1069 ? 43.361 17.219 -85.991 1.00 96.81 1069 SER A O 1
ATOM 7913 N N . ARG A 1 1070 ? 43.110 17.924 -83.887 1.00 95.94 1070 ARG A N 1
ATOM 7914 C CA . ARG A 1 1070 ? 42.522 19.223 -84.275 1.00 95.94 1070 ARG A CA 1
ATOM 7915 C C . ARG A 1 1070 ? 43.557 20.257 -84.723 1.00 95.94 1070 ARG A C 1
ATOM 7917 O O . ARG A 1 1070 ? 43.202 21.410 -84.966 1.00 95.94 1070 ARG A O 1
ATOM 7924 N N . SER A 1 1071 ? 44.834 19.893 -84.834 1.00 96.19 1071 SER A N 1
ATOM 7925 C CA . SER A 1 1071 ? 45.908 20.817 -85.208 1.00 96.19 1071 SER A CA 1
ATOM 7926 C C . SER A 1 1071 ? 46.002 20.991 -86.731 1.00 96.19 1071 SER A C 1
ATOM 7928 O O . SER A 1 1071 ? 46.160 20.028 -87.480 1.00 96.19 1071 SER A O 1
ATOM 7930 N N . ALA A 1 1072 ? 45.926 22.238 -87.204 1.00 93.69 1072 ALA A N 1
ATOM 7931 C CA . ALA A 1 1072 ? 46.066 22.571 -88.623 1.00 93.69 1072 ALA A CA 1
ATOM 7932 C C . ALA A 1 1072 ? 47.536 22.556 -89.090 1.00 93.69 1072 ALA A C 1
ATOM 7934 O O . ALA A 1 1072 ? 48.442 22.853 -88.312 1.00 93.69 1072 ALA A O 1
ATOM 7935 N N . TYR A 1 1073 ? 47.778 22.280 -90.380 1.00 91.56 1073 TYR A N 1
ATOM 7936 C CA . TYR A 1 1073 ? 49.108 22.388 -90.990 1.00 91.56 1073 TYR A CA 1
ATOM 7937 C C . TYR A 1 1073 ? 49.051 22.987 -92.405 1.00 91.56 1073 TYR A C 1
ATOM 7939 O O . TYR A 1 1073 ? 48.414 22.448 -93.309 1.00 91.56 1073 TYR A O 1
ATOM 7947 N N . GLY A 1 1074 ? 49.754 24.099 -92.631 1.00 85.44 1074 GLY A N 1
ATOM 7948 C CA . GLY A 1 1074 ? 49.783 24.765 -93.938 1.00 85.44 1074 GLY A CA 1
ATOM 7949 C C . GLY A 1 1074 ? 48.401 25.239 -94.424 1.00 85.44 1074 GLY A C 1
ATOM 7950 O O . GLY A 1 1074 ? 47.507 25.524 -93.631 1.00 85.44 1074 GLY A O 1
ATOM 7951 N N . SER A 1 1075 ? 48.231 25.353 -95.746 1.00 82.00 1075 SER A N 1
ATOM 7952 C CA . SER A 1 1075 ? 47.038 25.952 -96.372 1.00 82.00 1075 SER A CA 1
ATOM 7953 C C . SER A 1 1075 ? 45.905 24.971 -96.701 1.00 82.00 1075 SER A C 1
ATOM 7955 O O . SER A 1 1075 ? 44.814 25.406 -97.064 1.00 82.00 1075 SER A O 1
ATOM 7957 N N . SER A 1 1076 ? 46.150 23.661 -96.635 1.00 80.25 1076 SER A N 1
ATOM 7958 C CA . SER A 1 1076 ? 45.164 22.641 -97.036 1.00 80.25 1076 SER A CA 1
ATOM 7959 C C . SER A 1 1076 ? 45.304 21.292 -96.322 1.00 80.25 1076 SER A C 1
ATOM 7961 O O . SER A 1 1076 ? 44.540 20.372 -96.606 1.00 80.25 1076 SER A O 1
ATOM 7963 N N . ALA A 1 1077 ? 46.222 21.186 -95.356 1.00 91.75 1077 ALA A N 1
ATOM 7964 C CA . ALA A 1 1077 ? 46.459 19.963 -94.605 1.00 91.75 1077 ALA A CA 1
ATOM 7965 C C . ALA A 1 1077 ? 46.133 20.126 -93.110 1.00 91.75 1077 ALA A C 1
ATOM 7967 O O . ALA A 1 1077 ? 45.933 21.231 -92.581 1.00 91.75 1077 ALA A O 1
ATOM 7968 N N . ALA A 1 1078 ? 46.047 18.991 -92.434 1.00 95.38 1078 ALA A N 1
ATOM 7969 C CA . ALA A 1 1078 ? 45.879 18.860 -90.999 1.00 95.38 1078 ALA A CA 1
ATOM 7970 C C . ALA A 1 1078 ? 46.807 17.773 -90.459 1.00 95.38 1078 ALA A C 1
ATOM 7972 O O . ALA A 1 1078 ? 47.298 16.931 -91.212 1.00 95.38 1078 ALA A O 1
ATOM 7973 N N . ARG A 1 1079 ? 47.078 17.822 -89.155 1.00 97.44 1079 ARG A N 1
ATOM 7974 C CA . ARG A 1 1079 ? 47.946 16.853 -88.492 1.00 97.44 1079 ARG A CA 1
ATOM 7975 C C . ARG A 1 1079 ? 47.178 15.581 -88.156 1.00 97.44 1079 ARG A C 1
ATOM 7977 O O . ARG A 1 1079 ? 46.061 15.626 -87.642 1.00 97.44 1079 ARG A O 1
ATOM 7984 N N . SER A 1 1080 ? 47.805 14.449 -88.430 1.00 97.19 1080 SER A N 1
ATOM 7985 C CA . SER A 1 1080 ? 47.274 13.113 -88.176 1.00 97.19 1080 SER A CA 1
ATOM 7986 C C . SER A 1 1080 ? 48.359 12.240 -87.550 1.00 97.19 1080 SER A C 1
ATOM 7988 O O . SER A 1 1080 ? 49.549 12.471 -87.764 1.00 97.19 1080 SER A O 1
ATOM 7990 N N . LEU A 1 1081 ? 47.954 11.223 -86.797 1.00 97.94 1081 LEU A N 1
ATOM 7991 C CA . LEU A 1 1081 ? 48.841 10.156 -86.341 1.00 97.94 1081 LEU A CA 1
ATOM 7992 C C . LEU A 1 1081 ? 48.648 8.930 -87.238 1.00 97.94 1081 LEU A C 1
ATOM 7994 O O . LEU A 1 1081 ? 47.559 8.353 -87.253 1.00 97.94 1081 LEU A O 1
ATOM 7998 N N . TYR A 1 1082 ? 49.695 8.532 -87.962 1.00 97.94 1082 TYR A N 1
ATOM 7999 C CA . TYR A 1 1082 ? 49.750 7.281 -88.718 1.00 97.94 1082 TYR A CA 1
ATOM 8000 C C . TYR A 1 1082 ? 50.359 6.175 -87.858 1.00 97.94 1082 TYR A C 1
ATOM 8002 O O . TYR A 1 1082 ? 51.384 6.382 -87.217 1.00 97.94 1082 TYR A O 1
ATOM 8010 N N . ILE A 1 1083 ? 49.762 4.982 -87.881 1.00 97.88 1083 ILE A N 1
ATOM 8011 C CA . ILE A 1 1083 ? 50.258 3.802 -87.162 1.00 97.88 1083 ILE A CA 1
ATOM 8012 C C . ILE A 1 1083 ? 50.157 2.582 -88.076 1.00 97.88 1083 ILE A C 1
ATOM 8014 O O . ILE A 1 1083 ? 49.059 2.093 -88.343 1.00 97.88 1083 ILE A O 1
ATOM 8018 N N . GLY A 1 1084 ? 51.293 2.042 -88.512 1.00 95.62 1084 GLY A N 1
ATOM 8019 C CA . GLY A 1 1084 ? 51.364 0.824 -89.320 1.00 95.62 1084 GLY A CA 1
ATOM 8020 C C . GLY A 1 1084 ? 52.264 -0.248 -88.709 1.00 95.62 1084 GLY A C 1
ATOM 8021 O O . GLY A 1 1084 ? 52.829 -0.090 -87.628 1.00 95.62 1084 GLY A O 1
ATOM 8022 N N . GLY A 1 1085 ? 52.437 -1.360 -89.426 1.00 92.88 1085 GLY A N 1
ATOM 8023 C CA . GLY A 1 1085 ? 53.336 -2.435 -88.985 1.00 92.88 1085 GLY A CA 1
ATOM 8024 C C . GLY A 1 1085 ? 54.819 -2.034 -88.938 1.00 92.88 1085 GLY A C 1
ATOM 8025 O O . GLY A 1 1085 ? 55.582 -2.633 -88.190 1.00 92.88 1085 GLY A O 1
ATOM 8026 N N . GLY A 1 1086 ? 55.223 -1.027 -89.723 1.00 89.56 1086 GLY A N 1
ATOM 8027 C CA . GLY A 1 1086 ? 56.617 -0.578 -89.844 1.00 89.56 1086 GLY A CA 1
ATOM 8028 C C . GLY A 1 1086 ? 56.988 0.677 -89.050 1.00 89.56 1086 GLY A C 1
ATOM 8029 O O . GLY A 1 1086 ? 58.148 1.071 -89.105 1.00 89.56 1086 GLY A O 1
ATOM 8030 N N . GLY A 1 1087 ? 56.041 1.314 -88.356 1.00 94.31 1087 GLY A N 1
ATOM 8031 C CA . GLY A 1 1087 ? 56.281 2.574 -87.648 1.00 94.31 1087 GLY A CA 1
ATOM 8032 C C . GLY A 1 1087 ? 54.992 3.296 -87.257 1.00 94.31 1087 GLY A C 1
ATOM 8033 O O . GLY A 1 1087 ? 53.916 2.980 -87.782 1.00 94.31 1087 GLY A O 1
ATOM 8034 N N . ALA A 1 1088 ? 55.115 4.271 -86.360 1.00 96.81 1088 ALA A N 1
ATOM 8035 C CA . ALA A 1 1088 ? 54.056 5.190 -85.974 1.00 96.81 1088 ALA A CA 1
ATOM 8036 C C . ALA A 1 1088 ? 54.621 6.612 -85.897 1.00 96.81 1088 ALA A C 1
ATOM 8038 O O . ALA A 1 1088 ? 55.555 6.862 -85.143 1.00 96.81 1088 ALA A O 1
ATOM 8039 N N . ASP A 1 1089 ? 54.064 7.522 -86.692 1.00 96.62 1089 ASP A N 1
ATOM 8040 C CA . ASP A 1 1089 ? 54.592 8.872 -86.887 1.00 96.62 1089 ASP A CA 1
ATOM 8041 C C . ASP A 1 1089 ? 53.456 9.852 -87.191 1.00 96.62 1089 ASP A C 1
ATOM 8043 O O . ASP A 1 1089 ? 52.430 9.487 -87.776 1.00 96.62 1089 ASP A O 1
ATOM 8047 N N . PHE A 1 1090 ? 53.649 11.125 -86.847 1.00 97.12 1090 PHE A N 1
ATOM 8048 C CA . PHE A 1 1090 ? 52.688 12.164 -87.203 1.00 97.12 1090 PHE A CA 1
ATOM 8049 C C . PHE A 1 1090 ? 52.912 12.703 -88.620 1.00 97.12 1090 PHE A C 1
ATOM 8051 O O . PHE A 1 1090 ? 53.986 13.221 -88.949 1.00 97.12 1090 PHE A O 1
ATOM 8058 N N . ALA A 1 1091 ? 51.856 12.683 -89.428 1.00 95.12 1091 ALA A N 1
ATOM 8059 C CA . ALA A 1 1091 ? 51.843 13.135 -90.812 1.00 95.12 1091 ALA A CA 1
ATOM 8060 C C . ALA A 1 1091 ? 51.036 14.433 -90.994 1.00 95.12 1091 ALA A C 1
ATOM 8062 O O . ALA A 1 1091 ? 50.403 14.953 -90.070 1.00 95.12 1091 ALA A O 1
ATOM 8063 N N . SER A 1 1092 ? 51.120 14.998 -92.200 1.00 95.56 1092 SER A N 1
ATOM 8064 C CA . SER A 1 1092 ? 50.300 16.129 -92.631 1.00 95.56 1092 SER A CA 1
ATOM 8065 C C . SER A 1 1092 ? 49.477 15.689 -93.832 1.00 95.56 1092 SER A C 1
ATOM 8067 O O . SER A 1 1092 ? 50.027 15.482 -94.912 1.00 95.56 1092 SER A O 1
ATOM 8069 N N . ASP A 1 1093 ? 48.172 15.563 -93.626 1.00 96.00 1093 ASP A N 1
ATOM 8070 C CA . ASP A 1 1093 ? 47.243 14.962 -94.576 1.00 96.00 1093 ASP A CA 1
ATOM 8071 C C . ASP A 1 1093 ? 46.182 15.960 -95.033 1.00 96.00 1093 ASP A C 1
ATOM 8073 O O . ASP A 1 1093 ? 45.797 16.881 -94.311 1.00 96.00 1093 ASP A O 1
ATOM 8077 N N . ASP A 1 1094 ? 45.695 15.763 -96.253 1.00 95.69 1094 ASP A N 1
ATOM 8078 C CA . ASP A 1 1094 ? 44.637 16.575 -96.842 1.00 95.69 1094 ASP A CA 1
ATOM 8079 C C . ASP A 1 1094 ? 43.343 16.505 -96.025 1.00 95.69 1094 ASP A C 1
ATOM 8081 O O . ASP A 1 1094 ? 42.833 15.426 -95.717 1.00 95.69 1094 ASP A O 1
ATOM 8085 N N . ARG A 1 1095 ? 42.753 17.666 -95.740 1.00 94.62 1095 ARG A N 1
ATOM 8086 C CA . ARG A 1 1095 ? 41.566 17.801 -94.874 1.00 94.62 1095 ARG A CA 1
ATOM 8087 C C . ARG A 1 1095 ? 40.321 17.095 -95.413 1.00 94.62 1095 ARG A C 1
ATOM 8089 O O . ARG A 1 1095 ? 39.400 16.807 -94.653 1.00 94.62 1095 ARG A O 1
ATOM 8096 N N . ALA A 1 1096 ? 40.284 16.811 -96.715 1.00 94.75 1096 ALA A N 1
ATOM 8097 C CA . ALA A 1 1096 ? 39.208 16.057 -97.353 1.00 94.75 1096 ALA A CA 1
ATOM 8098 C C . ALA A 1 1096 ? 39.224 14.547 -97.042 1.00 94.75 1096 ALA A C 1
ATOM 8100 O O . ALA A 1 1096 ? 38.251 13.864 -97.363 1.00 94.75 1096 ALA A O 1
ATOM 8101 N N . LEU A 1 1097 ? 40.300 14.008 -96.460 1.00 97.31 1097 LEU A N 1
ATOM 8102 C CA . LEU A 1 1097 ? 40.384 12.600 -96.062 1.00 97.31 1097 LEU A CA 1
ATOM 8103 C C . LEU A 1 1097 ? 39.488 12.306 -94.852 1.00 97.31 1097 LEU A C 1
ATOM 8105 O O . LEU A 1 1097 ? 39.258 13.172 -94.013 1.00 97.31 1097 LEU A O 1
ATOM 8109 N N . GLY A 1 1098 ? 38.980 11.074 -94.768 1.00 97.44 1098 GLY A N 1
ATOM 8110 C CA . GLY A 1 1098 ? 38.202 10.608 -93.619 1.00 97.44 1098 GLY A CA 1
ATOM 8111 C C . GLY A 1 1098 ? 39.044 9.745 -92.687 1.00 97.44 1098 GLY A C 1
ATOM 8112 O O . GLY A 1 1098 ? 39.366 8.621 -93.080 1.00 97.44 1098 GLY A O 1
ATOM 8113 N N . PHE A 1 1099 ? 39.361 10.229 -91.480 1.00 98.31 1099 PHE A N 1
ATOM 8114 C CA . PHE A 1 1099 ? 40.108 9.486 -90.447 1.00 98.31 1099 PHE A CA 1
ATOM 8115 C C . PHE A 1 1099 ? 39.303 9.331 -89.157 1.00 98.31 1099 PHE A C 1
ATOM 8117 O O . PHE A 1 1099 ? 38.327 10.045 -88.917 1.00 98.31 1099 PHE A O 1
ATOM 8124 N N . SER A 1 1100 ? 39.721 8.382 -88.322 1.00 98.00 1100 SER A N 1
ATOM 8125 C CA . SER A 1 1100 ? 39.109 8.151 -87.016 1.00 98.00 1100 SER A CA 1
ATOM 8126 C C . SER A 1 1100 ? 39.503 9.239 -86.014 1.00 98.00 1100 SER A C 1
ATOM 8128 O O . SER A 1 1100 ? 40.521 9.915 -86.162 1.00 98.00 1100 SER A O 1
ATOM 8130 N N . VAL A 1 1101 ? 38.690 9.400 -84.973 1.00 97.62 1101 VAL A N 1
ATOM 8131 C CA . VAL A 1 1101 ? 38.906 10.374 -83.895 1.00 97.62 1101 VAL A CA 1
ATOM 8132 C C . VAL A 1 1101 ? 38.847 9.653 -82.555 1.00 97.62 1101 VAL A C 1
ATOM 8134 O O . VAL A 1 1101 ? 37.998 8.785 -82.333 1.00 97.62 1101 VAL A O 1
ATOM 8137 N N . ARG A 1 1102 ? 39.754 10.027 -81.653 1.00 96.62 1102 ARG A N 1
ATOM 8138 C CA . ARG A 1 1102 ? 39.778 9.572 -80.266 1.00 96.62 1102 ARG A CA 1
ATOM 8139 C C . ARG A 1 1102 ? 39.749 10.794 -79.354 1.00 96.62 1102 ARG A C 1
ATOM 8141 O O . ARG A 1 1102 ? 40.731 11.521 -79.317 1.00 96.62 1102 ARG A O 1
ATOM 8148 N N . CYS A 1 1103 ? 38.633 11.030 -78.670 1.00 96.81 1103 CYS A N 1
ATOM 8149 C CA . CYS A 1 1103 ? 38.441 12.255 -77.893 1.00 96.81 1103 CYS A CA 1
ATOM 8150 C C . CYS A 1 1103 ? 39.154 12.213 -76.534 1.00 96.81 1103 CYS A C 1
ATOM 8152 O O . CYS A 1 1103 ? 39.220 11.156 -75.892 1.00 96.81 1103 CYS A O 1
ATOM 8154 N N . ILE A 1 1104 ? 39.620 13.381 -76.094 1.00 96.25 1104 ILE A N 1
ATOM 8155 C CA . ILE A 1 1104 ? 40.279 13.629 -74.806 1.00 96.25 1104 ILE A CA 1
ATOM 8156 C C . ILE A 1 1104 ? 39.452 14.630 -73.993 1.00 96.25 1104 ILE A C 1
ATOM 8158 O O . ILE A 1 1104 ? 38.807 15.496 -74.575 1.00 96.25 1104 ILE A O 1
ATOM 8162 N N . LYS A 1 1105 ? 39.420 14.491 -72.666 1.00 91.31 1105 LYS A N 1
ATOM 8163 C CA . LYS A 1 1105 ? 38.737 15.432 -71.774 1.00 91.31 1105 LYS A CA 1
ATOM 8164 C C . LYS A 1 1105 ? 39.546 16.727 -71.675 1.00 91.31 1105 LYS A C 1
ATOM 8166 O O . LYS A 1 1105 ? 40.753 16.651 -71.413 1.00 91.31 1105 LYS A O 1
ATOM 8171 N N . ASP A 1 1106 ? 38.879 17.860 -71.888 1.00 77.38 1106 ASP A N 1
ATOM 8172 C CA . ASP A 1 1106 ? 39.489 19.199 -71.839 1.00 77.38 1106 ASP A CA 1
ATOM 8173 C C . ASP A 1 1106 ? 39.840 19.649 -70.408 1.00 77.38 1106 ASP A C 1
ATOM 8175 O O . ASP A 1 1106 ? 39.146 19.238 -69.441 1.00 77.38 1106 ASP A O 1
#

Nearest PDB structures (foldseek):
  4e1t-assembly1_A  TM=8.094E-01  e=1.096E-10  Yersinia pseudotuberculosis
  4qky-assembly1_A  TM=5.087E-01  e=1.929E-02  Bordetella pertussis Tohama I
  4aui-assembly1_C  TM=3.829E-01  e=1.017E+00  Neisseria gonorrhoeae
  3m8b-assembly1_A  TM=1.982E-01  e=1.306E-01  Escherichia coli
  6zm1-assembly1_B  TM=2.439E-01  e=3.819E-01  Bacteroides thetaiotaomicron VPI-5482

Secondary structure (DSSP, 8-state):
---SHHHHHHHHHHHHHS--SS--S-TTSSSSHHHHHHHHHHHHHHHHTSS--------SS------------SS---------------HHHHHHHHHHHHHHHHS-SS-HHHHHHHHHHHHHHHHHHHHHHHHTTTTTTHHHHHHHHHTTS-S-EEEEEEE-TTSSS-EEEEEEEEESS---TT--EEEEEEEEEEEEEETTEEEEEEEEEEEEEEEEGGGTEEEEEEEEEEEETTT--EEEEEEEEEE-SSEEEEEEEEEE-S--EEETTEEEEEPPEEEEEEEEEETTEEEEEEEEEEEEE---SSTTPPPEEEEEEEEEEEEETTEEEEEEEEEESSS--EEEEEEEEES--TTPPBP--PPPSSTT---PPP-GGG-PPP-S--SPPEEEEES---EEE---SS--BT-EEEEE-TT--EEEEE--TTS-EEETT--PPSEEEEEEEESSBEE-TTT--EESSPPPEEEEEEE-SSS--EE---HHHHHHHHHHHHTT-HHHHHHHHHHHHHHHTT-TT--TTTPPPP-TTTSPPPSSHHHHHHHHHHHHHTEESSSHHHHHHHHHHHHHHS-SS---THHHHHHHHHHHTT--PPPTT--EEP---S---THHHHHHHHHHHHHHHHHHHHHHHHTTSSSPP---HHHHHH-SSPPSS--GGGHHHHHHHHHH-TTSS-SS--HHHHHHHHHHHHHHHHHHHHHHHHHHHHHHTTSSSPP---HHHHHH-SSPPSS--GGGHHHHHHHHHH-TTSS-SS--HHHHHHHHHHHHHHHTSPP-EEEEESPTTEEEE-TT--EEEEESS-EEE-SS-EEEEEEEETTEEEEEEEEETT-TTEEE--GGGTTEEEE--SSPPPSSSEEEEEE-TTSEEETT-PBP--B-STTSSEEEE-PPEETTEEEEE-TTT--EEESS-TT-SS--SSTT-GGG----EETT---SSTT-TT---EE-PPBS-SS--S-SSEE--SS-SBSS-SS-HHHHHHTSTT-TT--SPTTEEPPPHHHHHHTTTT-SSS---SHHHHHHSTT-----BEE-TTT--EESTTT-EEEEEEEEETTTEEEEEEEETTEEEEEEEETTSEEB---EE-

Organism: NCBI:txid1303921

Radius of gyration: 60.6 Å; Cα contacts (8 Å, |Δi|>4): 2168; chains: 1; bounding box: 101×100×171 Å